Protein AF-A0A127B7W9-F1 (afdb_monomer_lite)

Secondary structure (DSSP, 8-state):
--HHHHHHHHHHHHHHHHHHHHHHHHHHHHHHHHHHHHHHHHHHHHT--S------TTGGGSS-HHHHHHHHHHHHHHHHHHH-SHHHHHHHHHHHHHHHHHHHH-TTSTTHHHHHHHHHHHHHHHHHHHHHS----HHHHHHHHTSHHHHHHH----SS----TTTSPPP--HHHHHTTHHHHHHT----B-HHHHHHHHHHHHHHHHHHT---EEEPPEEEEEESGGGEEEEEEEEES-EESS-EEEEEEEEEE---TTS---EEEEEEEEEEEETT--EEEEEEEE--TTTSEE-TT--EEEEEEEE---TTHHHHHHHHTT---HHHHHHHHT--GGGS-EEEEEEEEEEEEEEEEETTEEEEEEEEEEEEEEEESSGGGGEEPS-EEE-SB-SBS--GGGTTSGGGGSBEEB-EEEEE-TTTEEEEEEE-S--BTT-EEEEEEEEEE-HHHHHTT--SS--EEEEEEEEEEEEEETTS-EEEEEEESSSS-B----TTS-EEEEEEEE----TTEEEEEEEEEEEEEEE-TTS-EEEEEEEEEE-B-PBPSTTTTS-HHHHHHHHHHTTTTS---HHHHHHHHHHHHHHHHHHHHHHHHHHHHHHHHHHHT-HHHHHHHHHHHHHHHHHHHHHHHHTT--SHHHHHHHHHHHHHHHHHHHHHHHHHHHHHTT-HHHHHHHHHHHHHHHHHHHHHH-SGGGPPPPS--TTGGGTHHHHHHHHHHHHHHHHHHHHHHHHHHHHHHHHHHHHHHGGGGT---

Structure (mmCIF, N/CA/C/O backbone):
data_AF-A0A127B7W9-F1
#
_entry.id   AF-A0A127B7W9-F1
#
loop_
_atom_site.group_PDB
_atom_site.id
_atom_site.type_symbol
_atom_site.label_atom_id
_atom_site.label_alt_id
_atom_site.label_comp_id
_atom_site.label_asym_id
_atom_site.label_entity_id
_atom_site.label_seq_id
_atom_site.pdbx_PDB_ins_code
_atom_site.Cartn_x
_atom_site.Cartn_y
_atom_site.Cartn_z
_atom_site.occupancy
_atom_site.B_iso_or_equiv
_atom_site.auth_seq_id
_atom_site.auth_comp_id
_atom_site.auth_asym_id
_atom_site.auth_atom_id
_atom_site.pdbx_PDB_model_num
ATOM 1 N N . MET A 1 1 ? -36.059 -40.461 -73.881 1.00 51.62 1 MET A N 1
ATOM 2 C CA . MET A 1 1 ? -36.421 -39.063 -74.231 1.00 51.62 1 MET A CA 1
ATOM 3 C C . MET A 1 1 ? -37.384 -38.383 -73.231 1.00 51.62 1 MET A C 1
ATOM 5 O O . MET A 1 1 ? -37.971 -37.364 -73.572 1.00 51.62 1 MET A O 1
ATOM 9 N N . LEU A 1 2 ? -37.511 -38.875 -71.984 1.00 41.97 2 LEU A N 1
ATOM 10 C CA . LEU A 1 2 ? -38.356 -38.268 -70.933 1.00 41.97 2 LEU A CA 1
ATOM 11 C C . LEU A 1 2 ? -37.557 -37.472 -69.875 1.00 41.97 2 LEU A C 1
ATOM 13 O O . LEU A 1 2 ? -38.101 -36.580 -69.234 1.00 41.97 2 LEU A O 1
ATOM 17 N N . PHE A 1 3 ? -36.252 -37.728 -69.734 1.00 38.53 3 PHE A N 1
ATOM 18 C CA . PHE A 1 3 ? -35.417 -37.096 -68.702 1.00 38.53 3 PHE A CA 1
ATOM 19 C C . PHE A 1 3 ? -34.922 -35.678 -69.050 1.00 38.53 3 PHE A C 1
ATOM 21 O O . PHE A 1 3 ? -34.735 -34.869 -68.144 1.00 38.53 3 PHE A O 1
ATOM 28 N N . SER A 1 4 ? -34.782 -35.306 -70.333 1.00 39.41 4 SER A N 1
ATOM 29 C CA . SER A 1 4 ? -34.335 -33.944 -70.695 1.00 39.41 4 SER A CA 1
ATOM 30 C C . SER A 1 4 ? -35.449 -32.893 -70.590 1.00 39.41 4 SER A C 1
ATOM 32 O O . SER A 1 4 ? -35.177 -31.735 -70.269 1.00 39.41 4 SER A O 1
ATOM 34 N N . LYS A 1 5 ? -36.717 -33.291 -70.769 1.00 41.34 5 LYS A N 1
ATOM 35 C CA . LYS A 1 5 ? -37.867 -32.385 -70.626 1.00 41.34 5 LYS A CA 1
ATOM 36 C C . LYS A 1 5 ? -38.136 -32.028 -69.161 1.00 41.34 5 LYS A C 1
ATOM 38 O O . LYS A 1 5 ? -38.322 -30.848 -68.872 1.00 41.34 5 LYS A O 1
ATOM 43 N N . ILE A 1 6 ? -38.026 -32.990 -68.239 1.00 47.00 6 ILE A N 1
ATOM 44 C CA . ILE A 1 6 ? -38.200 -32.763 -66.791 1.00 47.00 6 ILE A CA 1
ATOM 45 C C . ILE A 1 6 ? -37.097 -31.843 -66.237 1.00 47.00 6 ILE A C 1
ATOM 47 O O . ILE A 1 6 ? -37.386 -30.908 -65.491 1.00 47.00 6 ILE A O 1
ATOM 51 N N . PHE A 1 7 ? -35.847 -32.011 -66.686 1.00 44.31 7 PHE A N 1
ATOM 52 C CA . PHE A 1 7 ? -34.741 -31.140 -66.268 1.00 44.31 7 PHE A CA 1
ATOM 53 C C . PHE A 1 7 ? -34.854 -29.712 -66.827 1.00 44.31 7 PHE A C 1
ATOM 55 O O . PHE A 1 7 ? -34.507 -28.747 -66.144 1.00 44.31 7 PHE A O 1
ATOM 62 N N . SER A 1 8 ? -35.380 -29.549 -68.047 1.00 43.75 8 SER A N 1
ATOM 63 C CA . SER A 1 8 ? -35.614 -28.222 -68.637 1.00 43.75 8 SER A CA 1
ATOM 64 C C . SER A 1 8 ? -36.769 -27.465 -67.966 1.00 43.75 8 SER A C 1
ATOM 66 O O . SER A 1 8 ? -36.687 -26.247 -67.810 1.00 43.75 8 SER A O 1
ATOM 68 N N . PHE A 1 9 ? -37.795 -28.182 -67.493 1.00 44.44 9 PHE A N 1
ATOM 69 C CA . PHE A 1 9 ? -38.935 -27.603 -66.782 1.00 44.44 9 PHE A CA 1
ATOM 70 C C . PHE A 1 9 ? -38.542 -27.145 -65.365 1.00 44.44 9 PHE A C 1
ATOM 72 O O . PHE A 1 9 ? -38.787 -25.996 -64.999 1.00 44.44 9 PHE A O 1
ATOM 79 N N . LEU A 1 10 ? -37.787 -27.969 -64.623 1.00 44.34 10 LEU A N 1
ATOM 80 C CA . LEU A 1 10 ? -37.248 -27.621 -63.295 1.00 44.34 10 LEU A CA 1
ATOM 81 C C . LEU A 1 10 ? -36.246 -26.451 -63.332 1.00 44.34 10 LEU A C 1
ATOM 83 O O . LEU A 1 10 ? -36.181 -25.649 -62.397 1.00 44.34 10 LEU A O 1
ATOM 87 N N . LYS A 1 11 ? -35.478 -26.307 -64.421 1.00 47.12 11 LYS A N 1
ATOM 88 C CA . LYS A 1 11 ? -34.519 -25.200 -64.591 1.00 47.12 11 LYS A CA 1
ATOM 89 C C . LYS A 1 11 ? -35.202 -23.882 -64.986 1.00 47.12 11 LYS A C 1
ATOM 91 O O . LYS A 1 11 ? -34.677 -22.816 -64.662 1.00 47.12 11 LYS A O 1
ATOM 96 N N . ARG A 1 12 ? -36.373 -23.944 -65.636 1.00 43.03 12 ARG A N 1
ATOM 97 C CA . ARG A 1 12 ? -37.182 -22.768 -66.004 1.00 43.03 12 ARG A CA 1
ATOM 98 C C . ARG A 1 12 ? -37.994 -22.247 -64.812 1.00 43.03 12 ARG A C 1
ATOM 100 O O . ARG A 1 12 ? -37.935 -21.054 -64.540 1.00 43.03 12 ARG A O 1
ATOM 107 N N . GLU A 1 13 ? -38.583 -23.130 -63.997 1.00 41.97 13 GLU A N 1
ATOM 108 C CA . GLU A 1 13 ? -39.245 -22.720 -62.745 1.00 41.97 13 GLU A CA 1
ATOM 109 C C . GLU A 1 13 ? -38.274 -22.145 -61.698 1.00 41.97 13 GLU A C 1
ATOM 111 O O . GLU A 1 13 ? -38.633 -21.203 -60.987 1.00 41.97 13 GLU A O 1
ATOM 116 N N . ARG A 1 14 ? -37.026 -22.640 -61.612 1.00 42.41 14 ARG A N 1
ATOM 117 C CA . ARG A 1 14 ? -36.002 -22.032 -60.736 1.00 42.41 14 ARG A CA 1
ATOM 118 C C . ARG A 1 14 ? -35.572 -20.642 -61.208 1.00 42.41 14 ARG A C 1
ATOM 120 O O . ARG A 1 14 ? -35.469 -19.748 -60.374 1.00 42.41 14 ARG A O 1
ATOM 127 N N . LYS A 1 15 ? -35.392 -20.422 -62.518 1.00 44.56 15 LYS A N 1
ATOM 128 C CA . LYS A 1 15 ? -35.032 -19.096 -63.057 1.00 44.56 15 LYS A CA 1
ATOM 129 C C . LYS A 1 15 ? -36.163 -18.075 -62.926 1.00 44.56 15 LYS A C 1
ATOM 131 O O . LYS A 1 15 ? -35.888 -16.928 -62.581 1.00 44.56 15 LYS A O 1
ATOM 136 N N . ASP A 1 16 ? -37.418 -18.485 -63.100 1.00 44.19 16 ASP A N 1
ATOM 137 C CA . ASP A 1 16 ? -38.562 -17.580 -62.942 1.00 44.19 16 ASP A CA 1
ATOM 138 C C . ASP A 1 16 ? -38.864 -17.276 -61.460 1.00 44.19 16 ASP A C 1
ATOM 140 O O . ASP A 1 16 ? -39.269 -16.156 -61.128 1.00 44.19 16 ASP A O 1
ATOM 144 N N . ARG A 1 17 ? -38.580 -18.214 -60.535 1.00 40.75 17 ARG A N 1
ATOM 145 C CA . ARG A 1 17 ? -38.629 -17.967 -59.078 1.00 40.75 17 ARG A CA 1
ATOM 146 C C . ARG A 1 17 ? -37.457 -17.118 -58.575 1.00 40.75 17 ARG A C 1
ATOM 148 O O . ARG A 1 17 ? -37.679 -16.281 -57.703 1.00 40.75 17 ARG A O 1
ATOM 155 N N . GLU A 1 18 ? -36.250 -17.259 -59.124 1.00 41.97 18 GLU A N 1
ATOM 156 C CA . GLU A 1 18 ? -35.089 -16.419 -58.776 1.00 41.97 18 GLU A CA 1
ATOM 157 C C . GLU A 1 18 ? -35.166 -15.012 -59.385 1.00 41.97 18 GLU A C 1
ATOM 159 O O . GLU A 1 18 ? -34.808 -14.045 -58.716 1.00 41.97 18 GLU A O 1
ATOM 164 N N . GLY A 1 19 ? -35.703 -14.863 -60.601 1.00 39.91 19 GLY A N 1
ATOM 165 C CA . GLY A 1 19 ? -35.956 -13.561 -61.226 1.00 39.91 19 GLY A CA 1
ATOM 166 C C . GLY A 1 19 ? -37.048 -12.763 -60.506 1.00 39.91 19 GLY A C 1
ATOM 167 O O . GLY A 1 19 ? -36.873 -11.572 -60.240 1.00 39.91 19 GLY A O 1
ATOM 168 N N . LYS A 1 20 ? -38.142 -13.423 -60.088 1.00 37.53 20 LYS A N 1
ATOM 169 C CA . LYS A 1 20 ? -39.182 -12.792 -59.256 1.00 37.53 20 LYS A CA 1
ATOM 170 C C . LYS A 1 20 ? -38.724 -12.544 -57.814 1.00 37.53 20 LYS A C 1
ATOM 172 O O . LYS A 1 20 ? -39.105 -11.512 -57.263 1.00 37.53 20 LYS A O 1
ATOM 177 N N . LYS A 1 21 ? -37.882 -13.404 -57.212 1.00 40.53 21 LYS A N 1
ATOM 178 C CA . LYS A 1 21 ? -37.279 -13.142 -55.887 1.00 40.53 21 LYS A CA 1
ATOM 179 C C . LYS A 1 21 ? -36.285 -11.984 -55.927 1.00 40.53 21 LYS A C 1
ATOM 181 O O . LYS A 1 21 ? -36.469 -11.074 -55.136 1.00 40.53 21 LYS A O 1
ATOM 186 N N . LYS A 1 22 ? -35.345 -11.924 -56.879 1.00 41.25 22 LYS A N 1
ATOM 187 C CA . LYS A 1 22 ? -34.388 -10.803 -56.995 1.00 41.25 22 LYS A CA 1
ATOM 188 C C . LYS A 1 22 ? -35.060 -9.480 -57.365 1.00 41.25 22 LYS A C 1
ATOM 190 O O . LYS A 1 22 ? -34.679 -8.446 -56.829 1.00 41.25 22 LYS A O 1
ATOM 195 N N . GLY A 1 23 ? -36.102 -9.499 -58.202 1.00 37.44 23 GLY A N 1
ATOM 196 C CA . GLY A 1 23 ? -36.897 -8.307 -58.519 1.00 37.44 23 GLY A CA 1
ATOM 197 C C . GLY A 1 23 ? -37.715 -7.787 -57.330 1.00 37.44 23 GLY A C 1
ATOM 198 O O . GLY A 1 23 ? -37.781 -6.575 -57.118 1.00 37.44 23 GLY A O 1
ATOM 199 N N . ASN A 1 24 ? -38.291 -8.684 -56.517 1.00 35.31 24 ASN A N 1
ATOM 200 C CA . ASN A 1 24 ? -38.998 -8.307 -55.290 1.00 35.31 24 ASN A CA 1
ATOM 201 C C . ASN A 1 24 ? -38.064 -8.021 -54.108 1.00 35.31 24 ASN A C 1
ATOM 203 O O . ASN A 1 24 ? -38.447 -7.203 -53.283 1.00 35.31 24 ASN A O 1
ATOM 207 N N . GLU A 1 25 ? -36.861 -8.602 -54.032 1.00 38.31 25 GLU A N 1
ATOM 208 C CA . GLU A 1 25 ? -35.818 -8.265 -53.049 1.00 38.31 25 GLU A CA 1
ATOM 209 C C . GLU A 1 25 ? -35.163 -6.931 -53.371 1.00 38.31 25 GLU A C 1
ATOM 211 O O . GLU A 1 25 ? -35.102 -6.102 -52.482 1.00 38.31 25 GLU A O 1
ATOM 216 N N . GLN A 1 26 ? -34.802 -6.632 -54.625 1.00 40.12 26 GLN A N 1
ATOM 217 C CA . GLN A 1 26 ? -34.319 -5.293 -54.986 1.00 40.12 26 GLN A CA 1
ATOM 218 C C . GLN A 1 26 ? -35.412 -4.228 -54.860 1.00 40.12 26 GLN A C 1
ATOM 220 O O . GLN A 1 26 ? -35.111 -3.101 -54.471 1.00 40.12 26 GLN A O 1
ATOM 225 N N . ARG A 1 27 ? -36.690 -4.545 -55.134 1.00 36.41 27 ARG A N 1
ATOM 226 C CA . ARG A 1 27 ? -37.803 -3.631 -54.810 1.00 36.41 27 ARG A CA 1
ATOM 227 C C . ARG A 1 27 ? -38.054 -3.533 -53.304 1.00 36.41 27 ARG A C 1
ATOM 229 O O . ARG A 1 27 ? -38.401 -2.444 -52.862 1.00 36.41 27 ARG A O 1
ATOM 236 N N . ARG A 1 28 ? -37.862 -4.598 -52.511 1.00 37.44 28 ARG A N 1
ATOM 237 C CA . ARG A 1 28 ? -37.940 -4.556 -51.035 1.00 37.44 28 ARG A CA 1
ATOM 238 C C . ARG A 1 28 ? -36.766 -3.811 -50.427 1.00 37.44 28 ARG A C 1
ATOM 240 O O . ARG A 1 28 ? -37.000 -3.095 -49.474 1.00 37.44 28 ARG A O 1
ATOM 247 N N . GLU A 1 29 ? -35.557 -3.931 -50.958 1.00 40.06 29 GLU A N 1
ATOM 248 C CA . GLU A 1 29 ? -34.364 -3.226 -50.491 1.00 40.06 29 GLU A CA 1
ATOM 249 C C . GLU A 1 29 ? -34.365 -1.773 -50.932 1.00 40.06 29 GLU A C 1
ATOM 251 O O . GLU A 1 29 ? -34.058 -0.915 -50.122 1.00 40.06 29 GLU A O 1
ATOM 256 N N . ARG A 1 30 ? -34.826 -1.449 -52.148 1.00 38.69 30 ARG A N 1
ATOM 257 C CA . ARG A 1 30 ? -35.063 -0.051 -52.537 1.00 38.69 30 ARG A CA 1
ATOM 258 C C . ARG A 1 30 ? -36.200 0.574 -51.742 1.00 38.69 30 ARG A C 1
ATOM 260 O O . ARG A 1 30 ? -36.072 1.726 -51.353 1.00 38.69 30 ARG A O 1
ATOM 267 N N . LYS A 1 31 ? -37.277 -0.170 -51.447 1.00 34.22 31 LYS A N 1
ATOM 268 C CA . LYS A 1 31 ? -38.327 0.297 -50.529 1.00 34.22 31 LYS A CA 1
ATOM 269 C C . LYS A 1 31 ? -37.797 0.421 -49.103 1.00 34.22 31 LYS A C 1
ATOM 271 O O . LYS A 1 31 ? -38.068 1.438 -48.495 1.00 34.22 31 LYS A O 1
ATOM 276 N N . LYS A 1 32 ? -37.004 -0.521 -48.584 1.00 37.00 32 LYS A N 1
ATOM 277 C CA . LYS A 1 32 ? -36.394 -0.451 -47.243 1.00 37.00 32 LYS A CA 1
ATOM 278 C C . LYS A 1 32 ? -35.382 0.687 -47.134 1.00 37.00 32 LYS A C 1
ATOM 280 O O . LYS A 1 32 ? -35.450 1.392 -46.146 1.00 37.00 32 LYS A O 1
ATOM 285 N N . ALA A 1 33 ? -34.558 0.924 -48.155 1.00 38.31 33 ALA A N 1
ATOM 286 C CA . ALA A 1 33 ? -33.612 2.037 -48.241 1.00 38.31 33 ALA A CA 1
ATOM 287 C C . ALA A 1 33 ? -34.321 3.396 -48.374 1.00 38.31 33 ALA A C 1
ATOM 289 O O . ALA A 1 33 ? -33.901 4.368 -47.753 1.00 38.31 33 ALA A O 1
ATOM 290 N N . LEU A 1 34 ? -35.430 3.468 -49.130 1.00 36.16 34 LEU A N 1
ATOM 291 C CA . LEU A 1 34 ? -36.287 4.659 -49.150 1.00 36.16 34 LEU A CA 1
ATOM 292 C C . LEU A 1 34 ? -36.962 4.868 -47.793 1.00 36.16 34 LEU A C 1
ATOM 294 O O . LEU A 1 34 ? -36.946 5.978 -47.285 1.00 36.16 34 LEU A O 1
ATOM 298 N N . THR A 1 35 ? -37.530 3.822 -47.188 1.00 35.25 35 THR A N 1
ATOM 299 C CA . THR A 1 35 ? -38.248 3.923 -45.904 1.00 35.25 35 THR A CA 1
ATOM 300 C C . THR A 1 35 ? -37.277 4.257 -44.768 1.00 35.25 35 THR A C 1
ATOM 302 O O . THR A 1 35 ? -37.621 5.050 -43.905 1.00 35.25 35 THR A O 1
ATOM 305 N N . SER A 1 36 ? -36.039 3.746 -44.802 1.00 39.38 36 SER A N 1
ATOM 306 C CA . SER A 1 36 ? -34.979 4.058 -43.836 1.00 39.38 36 SER A CA 1
ATOM 307 C C . SER A 1 36 ? -34.404 5.461 -44.026 1.00 39.38 36 SER A C 1
ATOM 309 O O . SER A 1 36 ? -34.181 6.147 -43.039 1.00 39.38 36 SER A O 1
ATOM 311 N N . ALA A 1 37 ? -34.220 5.930 -45.267 1.00 38.91 37 ALA A N 1
ATOM 312 C CA . ALA A 1 37 ? -33.831 7.317 -45.526 1.00 38.91 37 ALA A CA 1
ATOM 313 C C . ALA A 1 37 ? -34.943 8.296 -45.115 1.00 38.91 37 ALA A C 1
ATOM 315 O O . ALA A 1 37 ? -34.652 9.340 -44.547 1.00 38.91 37 ALA A O 1
ATOM 316 N N . THR A 1 38 ? -36.210 7.924 -45.326 1.00 36.72 38 THR A N 1
ATOM 317 C CA . THR A 1 38 ? -37.378 8.719 -44.909 1.00 36.72 38 THR A CA 1
ATOM 318 C C . THR A 1 38 ? -37.546 8.717 -43.386 1.00 36.72 38 THR A C 1
ATOM 320 O O . THR A 1 38 ? -37.868 9.754 -42.827 1.00 36.72 38 THR A O 1
ATOM 323 N N . LEU A 1 39 ? -37.262 7.600 -42.700 1.00 38.09 39 LEU A N 1
ATOM 324 C CA . LEU A 1 39 ? -37.258 7.505 -41.233 1.00 38.09 39 LEU A CA 1
ATOM 325 C C . LEU A 1 39 ? -36.118 8.305 -40.598 1.00 38.09 39 LEU A C 1
ATOM 327 O O . LEU A 1 39 ? -36.352 8.955 -39.591 1.00 38.09 39 LEU A O 1
ATOM 331 N N . ILE A 1 40 ? -34.919 8.303 -41.192 1.00 42.09 40 ILE A N 1
ATOM 332 C CA . ILE A 1 40 ? -33.791 9.138 -40.745 1.00 42.09 40 ILE A CA 1
ATOM 333 C C . ILE A 1 40 ? -34.110 10.625 -40.954 1.00 42.09 40 ILE A C 1
ATOM 335 O O . ILE A 1 40 ? -33.863 11.425 -40.057 1.00 42.09 40 ILE A O 1
ATOM 339 N N . LEU A 1 41 ? -34.716 10.993 -42.092 1.00 36.97 41 LEU A N 1
ATOM 340 C CA . LEU A 1 41 ? -35.153 12.371 -42.345 1.00 36.97 41 LEU A CA 1
ATOM 341 C C . LEU A 1 41 ? -36.291 12.791 -41.399 1.00 36.97 41 LEU A C 1
ATOM 343 O O . LEU A 1 41 ? -36.272 13.901 -40.888 1.00 36.97 41 LEU A O 1
ATOM 347 N N . MET A 1 42 ? -37.253 11.904 -41.120 1.00 36.44 42 MET A N 1
ATOM 348 C CA . MET A 1 42 ? -38.328 12.150 -40.150 1.00 36.44 42 MET A CA 1
ATOM 349 C C . MET A 1 42 ? -37.803 12.249 -38.715 1.00 36.44 42 MET A C 1
ATOM 351 O O . MET A 1 42 ? -38.285 13.098 -37.979 1.00 36.44 42 MET A O 1
ATOM 355 N N . LEU A 1 43 ? -36.800 11.451 -38.326 1.00 37.19 43 LEU A N 1
ATOM 356 C CA . LEU A 1 43 ? -36.143 11.551 -37.017 1.00 37.19 43 LEU A CA 1
ATOM 357 C C . LEU A 1 43 ? -35.407 12.885 -36.865 1.00 37.19 43 LEU A C 1
ATOM 359 O O . LEU A 1 43 ? -35.544 13.534 -35.834 1.00 37.19 43 LEU A O 1
ATOM 363 N N . LEU A 1 44 ? -34.700 13.326 -37.908 1.00 37.78 44 LEU A N 1
ATOM 364 C CA . LEU A 1 44 ? -34.017 14.623 -37.928 1.00 37.78 44 LEU A CA 1
ATOM 365 C C . LEU A 1 44 ? -35.004 15.803 -37.895 1.00 37.78 44 LEU A C 1
ATOM 367 O O . LEU A 1 44 ? -34.756 16.773 -37.188 1.00 37.78 44 LEU A O 1
ATOM 371 N N . VAL A 1 45 ? -36.148 15.698 -38.582 1.00 35.78 45 VAL A N 1
ATOM 372 C CA . VAL A 1 45 ? -37.209 16.724 -38.564 1.00 35.78 45 VAL A CA 1
ATOM 373 C C . VAL A 1 45 ? -38.003 16.710 -37.247 1.00 35.78 45 VAL A C 1
ATOM 375 O O . VAL A 1 45 ? -38.384 17.765 -36.757 1.00 35.78 45 VAL A O 1
ATOM 378 N N . SER A 1 46 ? -38.198 15.551 -36.607 1.00 36.16 46 SER A N 1
ATOM 379 C CA . SER A 1 46 ? -38.926 15.436 -35.327 1.00 36.16 46 SER A CA 1
ATOM 380 C C . SER A 1 46 ? -38.177 15.997 -34.113 1.00 36.16 46 SER A C 1
ATOM 382 O O . SER A 1 46 ? -38.779 16.188 -33.061 1.00 36.16 46 SER A O 1
ATOM 384 N N . ILE A 1 47 ? -36.880 16.290 -34.256 1.00 38.19 47 ILE A N 1
ATOM 385 C CA . ILE A 1 47 ? -36.077 16.964 -33.225 1.00 38.19 47 ILE A CA 1
ATOM 386 C C . ILE A 1 47 ? -36.333 18.490 -33.231 1.00 38.19 47 ILE A C 1
ATOM 388 O O . ILE A 1 47 ? -35.950 19.177 -32.288 1.00 38.19 47 ILE A O 1
ATOM 392 N N . TYR A 1 48 ? -37.055 19.021 -34.229 1.00 34.81 48 TYR A N 1
ATOM 393 C CA . TYR A 1 48 ? -37.472 20.425 -34.296 1.00 34.81 48 TYR A CA 1
ATOM 394 C C . TYR A 1 48 ? -38.946 20.575 -34.728 1.00 34.81 48 TYR A C 1
ATOM 396 O O . TYR A 1 48 ? -39.257 20.782 -35.898 1.00 34.81 48 TYR A O 1
ATOM 404 N N . SER A 1 49 ? -39.867 20.550 -33.763 1.00 25.66 49 SER A N 1
ATOM 405 C CA . SER A 1 49 ? -41.142 21.288 -33.829 1.00 25.66 49 SER A CA 1
ATOM 406 C C . SER A 1 49 ? -40.935 22.590 -33.039 1.00 25.66 49 SER A C 1
ATOM 408 O O . SER A 1 49 ? -40.632 22.494 -31.855 1.00 25.66 49 SER A O 1
ATOM 410 N N . GLU A 1 50 ? -40.999 23.833 -33.521 1.00 31.55 50 GLU A N 1
ATOM 411 C CA . GLU A 1 50 ? -41.564 24.538 -34.689 1.00 31.55 50 GLU A CA 1
ATOM 412 C C . GLU A 1 50 ? -41.001 26.000 -34.663 1.00 31.55 50 GLU A C 1
ATOM 414 O O . GLU A 1 50 ? -40.308 26.339 -33.700 1.00 31.55 50 GLU A O 1
ATOM 419 N N . PRO A 1 51 ? -41.340 26.939 -35.584 1.00 35.62 51 PRO A N 1
ATOM 420 C CA . PRO A 1 51 ? -41.808 26.790 -36.961 1.00 35.62 51 PRO A CA 1
ATOM 421 C C . PRO A 1 51 ? -40.943 27.628 -37.929 1.00 35.62 51 PRO A C 1
ATOM 423 O O . PRO A 1 51 ? -40.801 28.838 -37.770 1.00 35.62 51 PRO A O 1
ATOM 426 N N . VAL A 1 52 ? -40.457 27.047 -39.024 1.00 27.17 52 VAL A N 1
ATOM 427 C CA . VAL A 1 52 ? -40.202 27.855 -40.228 1.00 27.17 52 VAL A CA 1
ATOM 428 C C . VAL A 1 52 ? -40.887 27.172 -41.394 1.00 27.17 52 VAL A C 1
ATOM 430 O O . VAL A 1 52 ? -40.360 26.277 -42.051 1.00 27.17 52 VAL A O 1
ATOM 433 N N . ALA A 1 53 ? -42.124 27.601 -41.615 1.00 33.56 53 ALA A N 1
ATOM 434 C CA . ALA A 1 53 ? -42.822 27.402 -42.864 1.00 33.56 53 ALA A CA 1
ATOM 435 C C . ALA A 1 53 ? -42.027 28.090 -43.984 1.00 33.56 53 ALA A C 1
ATOM 437 O O . ALA A 1 53 ? -42.003 29.313 -44.043 1.00 33.56 53 ALA A O 1
ATOM 438 N N . ALA A 1 54 ? -41.354 27.303 -44.826 1.00 33.34 54 ALA A N 1
ATOM 439 C CA . ALA A 1 54 ? -41.133 27.541 -46.260 1.00 33.34 54 ALA A CA 1
ATOM 440 C C . ALA A 1 54 ? -40.069 26.565 -46.790 1.00 33.34 54 ALA A C 1
ATOM 442 O O . ALA A 1 54 ? -38.967 26.954 -47.166 1.00 33.34 54 ALA A O 1
ATOM 443 N N . LEU A 1 55 ? -40.394 25.276 -46.844 1.00 28.67 55 LEU A N 1
ATOM 444 C CA . LEU A 1 55 ? -39.651 24.333 -47.674 1.00 28.67 55 LEU A CA 1
ATOM 445 C C . LEU A 1 55 ? -40.647 23.676 -48.620 1.00 28.67 55 LEU A C 1
ATOM 447 O O . LEU A 1 55 ? -41.435 22.817 -48.228 1.00 28.67 55 LEU A O 1
ATOM 451 N N . ASP A 1 56 ? -40.636 24.136 -49.872 1.00 35.19 56 ASP A N 1
ATOM 452 C CA . ASP A 1 56 ? -41.411 23.525 -50.944 1.00 35.19 56 ASP A CA 1
ATOM 453 C C . ASP A 1 56 ? -40.807 22.156 -51.289 1.00 35.19 56 ASP A C 1
ATOM 455 O O . ASP A 1 56 ? -39.899 22.006 -52.118 1.00 35.19 56 ASP A O 1
ATOM 459 N N . LEU A 1 57 ? -41.346 21.149 -50.601 1.00 29.36 57 LEU A N 1
ATOM 460 C CA . LEU A 1 57 ? -40.983 19.740 -50.681 1.00 29.36 57 LEU A CA 1
ATOM 461 C C . LEU A 1 57 ? -41.104 19.173 -52.108 1.00 29.36 57 LEU A C 1
ATOM 463 O O . LEU A 1 57 ? -40.538 18.121 -52.394 1.00 29.36 57 LEU A O 1
ATOM 467 N N . LYS A 1 58 ? -41.814 19.846 -53.027 1.00 33.00 58 LYS A N 1
ATOM 468 C CA . LYS A 1 58 ? -42.010 19.383 -54.412 1.00 33.00 58 LYS A CA 1
ATOM 469 C C . LYS A 1 58 ? -40.778 19.573 -55.302 1.00 33.00 58 LYS A C 1
ATOM 471 O O . LYS A 1 58 ? -40.598 18.802 -56.246 1.00 33.00 58 LYS A O 1
ATOM 476 N N . SER A 1 59 ? -39.905 20.537 -55.004 1.00 37.03 59 SER A N 1
ATOM 477 C CA . SER A 1 59 ? -38.717 20.821 -55.830 1.00 37.03 59 SER A CA 1
ATOM 478 C C . SER A 1 59 ? -37.626 19.740 -55.715 1.00 37.03 59 SER A C 1
ATOM 480 O O . SER A 1 59 ? -36.969 19.409 -56.709 1.00 37.03 59 SER A O 1
ATOM 482 N N . LEU A 1 60 ? -37.510 19.111 -54.539 1.00 33.75 60 LEU A N 1
ATOM 483 C CA . LEU A 1 60 ? -36.516 18.084 -54.196 1.00 33.75 60 LEU A CA 1
ATOM 484 C C . LEU A 1 60 ? -36.742 16.727 -54.890 1.00 33.75 60 LEU A C 1
ATOM 486 O O . LEU A 1 60 ? -35.794 15.961 -55.052 1.00 33.75 60 LEU A O 1
ATOM 490 N N . PHE A 1 61 ? -37.960 16.434 -55.361 1.00 33.88 61 PHE A N 1
ATOM 491 C CA . PHE A 1 61 ? -38.292 15.153 -56.006 1.00 33.88 61 PHE A CA 1
ATOM 492 C C . PHE A 1 61 ? -38.254 15.182 -57.546 1.00 33.88 61 PHE A C 1
ATOM 494 O O . PHE A 1 61 ? -38.535 14.167 -58.183 1.00 33.88 61 PHE A O 1
ATOM 501 N N . SER A 1 62 ? -37.892 16.312 -58.168 1.00 35.66 62 SER A N 1
ATOM 502 C CA . SER A 1 62 ? -38.010 16.494 -59.627 1.00 35.66 62 SER A CA 1
ATOM 503 C C . SER A 1 62 ? -36.797 16.043 -60.462 1.00 35.66 62 SER A C 1
ATOM 505 O O . SER A 1 62 ? -36.915 15.920 -61.682 1.00 35.66 62 SER A O 1
ATOM 507 N N . LYS A 1 63 ? -35.639 15.737 -59.857 1.00 38.34 63 LYS A N 1
ATOM 508 C CA . LYS A 1 63 ? -34.462 15.201 -60.574 1.00 38.34 63 LYS A CA 1
ATOM 509 C C . LYS A 1 63 ? -33.978 13.902 -59.936 1.00 38.34 63 LYS A C 1
ATOM 511 O O . LYS A 1 63 ? -33.814 13.816 -58.725 1.00 38.34 63 LYS A O 1
ATOM 516 N N . SER A 1 64 ? -33.763 12.870 -60.756 1.00 38.81 64 SER A N 1
ATOM 517 C CA . SER A 1 64 ? -33.500 11.512 -60.266 1.00 38.81 64 SER A CA 1
ATOM 518 C C . SER A 1 64 ? -32.249 11.450 -59.354 1.00 38.81 64 SER A C 1
ATOM 520 O O . SER A 1 64 ? -31.181 11.897 -59.789 1.00 38.81 64 SER A O 1
ATOM 522 N N . PRO A 1 65 ? -32.324 10.830 -58.157 1.00 37.41 65 PRO A N 1
ATOM 523 C CA . PRO A 1 65 ? -31.233 10.779 -57.167 1.00 37.41 65 PRO A CA 1
ATOM 524 C C . PRO A 1 65 ? -29.929 10.133 -57.665 1.00 37.41 65 PRO A C 1
ATOM 526 O O . PRO A 1 65 ? -28.845 10.416 -57.159 1.00 37.41 65 PRO A O 1
ATOM 529 N N . ALA A 1 66 ? -30.018 9.277 -58.687 1.00 35.09 66 ALA A N 1
ATOM 530 C CA . ALA A 1 66 ? -28.870 8.573 -59.254 1.00 35.09 66 ALA A CA 1
ATOM 531 C C . ALA A 1 66 ? -27.897 9.504 -60.006 1.00 35.09 66 ALA A C 1
ATOM 533 O O . ALA A 1 66 ? -26.691 9.269 -59.988 1.00 35.09 66 ALA A O 1
ATOM 534 N N . GLY A 1 67 ? -28.400 10.582 -60.622 1.00 34.31 67 GLY A N 1
ATOM 535 C CA . GLY A 1 67 ? -27.567 11.554 -61.343 1.00 34.31 67 GLY A CA 1
ATOM 536 C C . GLY A 1 67 ? -26.744 12.450 -60.412 1.00 34.31 67 GLY A C 1
ATOM 537 O O . GLY A 1 67 ? -25.618 12.818 -60.739 1.00 34.31 67 GLY A O 1
ATOM 538 N N . PHE A 1 68 ? -27.273 12.746 -59.223 1.00 37.78 68 PHE A N 1
ATOM 539 C CA . PHE A 1 68 ? -26.570 13.512 -58.193 1.00 37.78 68 PHE A CA 1
ATOM 540 C C . PHE A 1 68 ? -25.423 12.697 -57.576 1.00 37.78 68 PHE A C 1
ATOM 542 O O . PHE A 1 68 ? -24.289 13.167 -57.524 1.00 37.78 68 PHE A O 1
ATOM 549 N N . LEU A 1 69 ? -25.684 11.435 -57.214 1.00 33.47 69 LEU A N 1
ATOM 550 C CA . LEU A 1 69 ? -24.688 10.524 -56.633 1.00 33.47 69 LEU A CA 1
ATOM 551 C C . LEU A 1 69 ? -23.533 10.191 -57.590 1.00 33.47 69 LEU A C 1
ATOM 553 O O . LEU A 1 69 ? -22.386 10.134 -57.152 1.00 33.47 69 LEU A O 1
ATOM 557 N N . TYR A 1 70 ? -23.806 10.014 -58.887 1.00 39.81 70 TYR A N 1
ATOM 558 C CA . TYR A 1 70 ? -22.766 9.730 -59.883 1.00 39.81 70 TYR A CA 1
ATOM 559 C C . TYR A 1 70 ? -21.827 10.928 -60.107 1.00 39.81 70 TYR A C 1
ATOM 561 O O . TYR A 1 70 ? -20.607 10.759 -60.135 1.00 39.81 70 TYR A O 1
ATOM 569 N N . ASN A 1 71 ? -22.372 12.146 -60.199 1.00 39.81 71 ASN A N 1
ATOM 570 C CA . ASN A 1 71 ? -21.570 13.362 -60.370 1.00 39.81 71 ASN A CA 1
ATOM 571 C C . ASN A 1 71 ? -20.796 13.736 -59.093 1.00 39.81 71 ASN A C 1
ATOM 573 O O . ASN A 1 71 ? -19.654 14.185 -59.183 1.00 39.81 71 ASN A O 1
ATOM 577 N N . PHE A 1 72 ? -21.368 13.469 -57.915 1.00 37.88 72 PHE A N 1
ATOM 578 C CA . PHE A 1 72 ? -20.703 13.651 -56.623 1.00 37.88 72 PHE A CA 1
ATOM 579 C C . PHE A 1 72 ? -19.520 12.682 -56.440 1.00 37.88 72 PHE A C 1
ATOM 581 O O . PHE A 1 72 ? -18.417 13.112 -56.110 1.00 37.88 72 PHE A O 1
ATOM 588 N N . TRP A 1 73 ? -19.697 11.389 -56.748 1.00 35.28 73 TRP A N 1
ATOM 589 C CA . TRP A 1 73 ? -18.621 10.390 -56.645 1.00 35.28 73 TRP A CA 1
ATOM 590 C C . TRP A 1 73 ? -17.488 10.618 -57.648 1.00 35.28 73 TRP A C 1
ATOM 592 O O . TRP A 1 73 ? -16.319 10.451 -57.300 1.00 35.28 73 TRP A O 1
ATOM 602 N N . LYS A 1 74 ? -17.810 11.034 -58.879 1.00 37.59 74 LYS A N 1
ATOM 603 C CA . LYS A 1 74 ? -16.811 11.275 -59.928 1.00 37.59 74 LYS A CA 1
ATOM 604 C C . LYS A 1 74 ? -15.956 12.519 -59.647 1.00 37.59 74 LYS A C 1
ATOM 606 O O . LYS A 1 74 ? -14.753 12.463 -59.878 1.00 37.59 74 LYS A O 1
ATOM 611 N N . GLY A 1 75 ? -16.545 13.588 -59.096 1.00 34.50 75 GLY A N 1
ATOM 612 C CA . GLY A 1 75 ? -15.815 14.793 -58.672 1.00 34.50 75 GLY A CA 1
ATOM 613 C C . GLY A 1 75 ? -15.001 14.604 -57.385 1.00 34.50 75 GLY A C 1
ATOM 614 O O . GLY A 1 75 ? -13.912 15.163 -57.247 1.00 34.50 75 GLY A O 1
ATOM 615 N N . TYR A 1 76 ? -15.480 13.765 -56.462 1.00 34.84 76 TYR A N 1
ATOM 616 C CA . TYR A 1 76 ? -14.768 13.450 -55.222 1.00 34.84 76 TYR A CA 1
ATOM 617 C C . TYR A 1 76 ? -13.543 12.556 -55.478 1.00 34.84 76 TYR A C 1
ATOM 619 O O . TYR A 1 76 ? -12.445 12.875 -55.027 1.00 34.84 76 TYR A O 1
ATOM 627 N N . PHE A 1 77 ? -13.667 11.497 -56.291 1.00 33.47 77 PHE A N 1
ATOM 628 C CA . PHE A 1 77 ? -12.540 10.594 -56.576 1.00 33.47 77 PHE A CA 1
ATOM 629 C C . PHE A 1 77 ? -11.429 11.230 -57.424 1.00 33.47 77 PHE A C 1
ATOM 631 O O . PHE A 1 77 ? -10.258 10.908 -57.219 1.00 33.47 77 PHE A O 1
ATOM 638 N N . SER A 1 78 ? -11.752 12.148 -58.342 1.00 33.44 78 SER A N 1
ATOM 639 C CA . SER A 1 78 ? -10.730 12.857 -59.129 1.00 33.44 78 SER A CA 1
ATOM 640 C C . SER A 1 78 ? -9.943 13.874 -58.300 1.00 33.44 78 SER 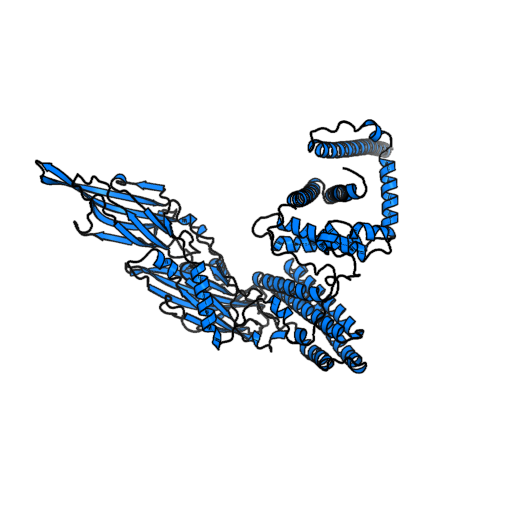A C 1
ATOM 642 O O . SER A 1 78 ? -8.765 14.097 -58.564 1.00 33.44 78 SER A O 1
ATOM 644 N N . THR A 1 79 ? -10.573 14.458 -57.278 1.00 35.66 79 THR A N 1
ATOM 645 C CA . THR A 1 79 ? -9.948 15.447 -56.386 1.00 35.66 79 THR A CA 1
ATOM 646 C C . THR A 1 79 ? -9.128 14.766 -55.282 1.00 35.66 79 THR A C 1
ATOM 648 O O . THR A 1 79 ? -8.041 15.224 -54.943 1.00 35.66 79 THR A O 1
ATOM 651 N N . VAL A 1 80 ? -9.590 13.611 -54.785 1.00 35.47 80 VAL A N 1
ATOM 652 C CA . VAL A 1 80 ? -8.910 12.821 -53.742 1.00 35.47 80 VAL A CA 1
ATOM 653 C C . VAL A 1 80 ? -7.708 12.035 -54.283 1.00 35.47 80 VAL A C 1
ATOM 655 O O . VAL A 1 80 ? -6.693 11.945 -53.595 1.00 35.47 80 VAL A O 1
ATOM 658 N N . LYS A 1 81 ? -7.760 11.516 -55.521 1.00 35.28 81 LYS A N 1
ATOM 659 C CA . LYS A 1 81 ? -6.636 10.756 -56.108 1.00 35.28 81 LYS A CA 1
ATOM 660 C C . LYS A 1 81 ? -5.417 11.628 -56.439 1.00 35.28 81 LYS A C 1
ATOM 662 O O . LYS A 1 81 ? -4.306 11.113 -56.432 1.00 35.28 81 LYS A O 1
ATOM 667 N N . ASN A 1 82 ? -5.614 12.924 -56.686 1.00 34.12 82 ASN A N 1
ATOM 668 C CA . ASN A 1 82 ? -4.525 13.813 -57.089 1.00 34.12 82 ASN A CA 1
ATOM 669 C C . ASN A 1 82 ? -4.002 14.738 -55.977 1.00 34.12 82 ASN A C 1
ATOM 671 O O . ASN A 1 82 ? -2.945 15.308 -56.198 1.00 34.12 82 ASN A O 1
ATOM 675 N N . ASN A 1 83 ? -4.665 14.896 -54.814 1.00 42.03 83 ASN A N 1
ATOM 676 C CA . ASN A 1 83 ? -4.291 15.964 -53.861 1.00 42.03 83 ASN A CA 1
ATOM 677 C C . ASN A 1 83 ? -4.566 15.744 -52.345 1.00 42.03 83 ASN A C 1
ATOM 679 O O . ASN A 1 83 ? -4.650 16.734 -51.624 1.00 42.03 83 ASN A O 1
ATOM 683 N N . GLY A 1 84 ? -4.690 14.532 -51.775 1.00 39.75 84 GLY A N 1
ATOM 684 C CA . GLY A 1 84 ? -4.990 14.495 -50.323 1.00 39.75 84 GLY A CA 1
ATOM 685 C C . GLY A 1 84 ? -5.003 13.170 -49.568 1.00 39.75 84 GLY A C 1
ATOM 686 O O . GLY A 1 84 ? -6.016 12.835 -48.963 1.00 39.75 84 GLY A O 1
ATOM 687 N N . LEU A 1 85 ? -3.875 12.456 -49.510 1.00 28.45 85 LEU A N 1
ATOM 688 C CA . LEU A 1 85 ? -3.707 11.306 -48.600 1.00 28.45 85 LEU A CA 1
ATOM 689 C C . LEU A 1 85 ? -3.196 11.695 -47.192 1.00 28.45 85 LEU A C 1
ATOM 691 O O . LEU A 1 85 ? -3.463 10.975 -46.233 1.00 28.45 85 LEU A O 1
ATOM 695 N N . GLY A 1 86 ? -2.530 12.847 -47.031 1.00 33.16 86 GLY A N 1
ATOM 696 C CA . GLY A 1 86 ? -1.923 13.265 -45.753 1.00 33.16 86 GLY A CA 1
ATOM 697 C C . GLY A 1 86 ? -2.905 13.811 -44.705 1.00 33.16 86 GLY A C 1
ATOM 698 O O . GLY A 1 86 ? -2.804 13.476 -43.526 1.00 33.16 86 GLY A O 1
ATOM 699 N N . ALA A 1 87 ? -3.901 14.600 -45.121 1.00 34.47 87 ALA A N 1
ATOM 700 C CA . ALA A 1 87 ? -4.825 15.270 -44.197 1.00 34.47 87 ALA A CA 1
ATOM 701 C C . ALA A 1 87 ? -5.808 14.306 -43.503 1.00 34.47 87 ALA A C 1
ATOM 703 O O . ALA A 1 87 ? -6.147 14.486 -42.334 1.00 34.47 87 ALA A O 1
ATOM 704 N N . ILE A 1 88 ? -6.227 13.248 -44.203 1.00 32.19 88 ILE A N 1
ATOM 705 C CA . ILE A 1 88 ? -7.161 12.237 -43.681 1.00 32.19 88 ILE A CA 1
ATOM 706 C C . ILE A 1 88 ? -6.440 11.279 -42.718 1.00 32.19 88 ILE A C 1
ATOM 708 O O . ILE A 1 88 ? -7.006 10.902 -41.692 1.00 32.19 88 ILE A O 1
ATOM 712 N N . ALA A 1 89 ? -5.174 10.941 -42.995 1.00 32.19 89 ALA A N 1
ATOM 713 C CA . ALA A 1 89 ? -4.346 10.134 -42.098 1.00 32.19 89 ALA A CA 1
ATOM 714 C C . ALA A 1 89 ? -3.993 10.888 -40.800 1.00 32.19 89 ALA A C 1
ATOM 716 O O . ALA A 1 89 ? -4.097 10.315 -39.715 1.00 32.19 89 ALA A O 1
ATOM 717 N N . GLY A 1 90 ? -3.663 12.184 -40.895 1.00 33.69 90 GLY A N 1
ATOM 718 C CA . GLY A 1 90 ? -3.367 13.037 -39.737 1.00 33.69 90 GLY A CA 1
ATOM 719 C C . GLY A 1 90 ? -4.568 13.250 -38.810 1.00 33.69 90 GLY A C 1
ATOM 720 O O . GLY A 1 90 ? -4.437 13.130 -37.592 1.00 33.69 90 GLY A O 1
ATOM 721 N N . ALA A 1 91 ? -5.761 13.473 -39.373 1.00 35.97 91 ALA A N 1
ATOM 722 C CA . ALA A 1 91 ? -6.997 13.585 -38.598 1.00 35.97 91 ALA A CA 1
ATOM 723 C C . ALA A 1 91 ? -7.341 12.273 -37.871 1.00 35.97 91 ALA A C 1
ATOM 725 O O . ALA A 1 91 ? -7.693 12.287 -36.694 1.00 35.97 91 ALA A O 1
ATOM 726 N N . TRP A 1 92 ? -7.183 11.125 -38.539 1.00 34.97 92 TRP A N 1
ATOM 727 C CA . TRP A 1 92 ? -7.500 9.817 -37.959 1.00 34.97 92 TRP A CA 1
ATOM 728 C C . TRP A 1 92 ? -6.522 9.392 -36.852 1.00 34.97 92 TRP A C 1
ATOM 730 O O . TRP A 1 92 ? -6.947 8.819 -35.847 1.00 34.97 92 TRP A O 1
ATOM 740 N N . ALA A 1 93 ? -5.231 9.711 -36.999 1.00 35.59 93 ALA A N 1
ATOM 741 C CA . ALA A 1 93 ? -4.217 9.478 -35.970 1.00 35.59 93 ALA A CA 1
ATOM 742 C C . ALA A 1 93 ? -4.432 10.377 -34.739 1.00 35.59 93 ALA A C 1
ATOM 744 O O . ALA A 1 93 ? -4.437 9.882 -33.612 1.00 35.59 93 ALA A O 1
ATOM 745 N N . GLY A 1 94 ? -4.715 11.669 -34.949 1.00 34.16 94 GLY A N 1
ATOM 746 C CA . GLY A 1 94 ? -5.014 12.610 -33.865 1.00 34.16 94 GLY A CA 1
ATOM 747 C C . GLY A 1 94 ? -6.251 12.215 -33.052 1.00 34.16 94 GLY A C 1
ATOM 748 O O . GLY A 1 94 ? -6.218 12.239 -31.822 1.00 34.16 94 GLY A O 1
ATOM 749 N N . CYS A 1 95 ? -7.314 11.750 -33.718 1.00 35.81 95 CYS A N 1
ATOM 750 C CA . CYS A 1 95 ? -8.518 11.237 -33.057 1.00 35.81 95 CYS A CA 1
ATOM 751 C C . CYS A 1 95 ? -8.247 10.034 -32.136 1.00 35.81 95 CYS A C 1
ATOM 753 O O . CYS A 1 95 ? -8.866 9.908 -31.079 1.00 35.81 95 CYS A O 1
ATOM 755 N N . LYS A 1 96 ? -7.344 9.127 -32.537 1.00 33.97 96 LYS A N 1
ATOM 756 C CA . LYS A 1 96 ? -7.015 7.919 -31.765 1.00 33.97 96 LYS A CA 1
ATOM 757 C C . LYS A 1 96 ? -6.168 8.227 -30.533 1.00 33.97 96 LYS A C 1
ATOM 759 O O . LYS A 1 96 ? -6.463 7.705 -29.463 1.00 33.97 96 LYS A O 1
ATOM 764 N N . VAL A 1 97 ? -5.164 9.093 -30.678 1.00 31.66 97 VAL A N 1
ATOM 765 C CA . VAL A 1 97 ? -4.288 9.506 -29.569 1.00 31.66 97 VAL A CA 1
ATOM 766 C C . VAL A 1 97 ? -5.071 10.330 -28.542 1.00 31.66 97 VAL A C 1
ATOM 768 O O . VAL A 1 97 ? -4.990 10.064 -27.346 1.00 31.66 97 VAL A O 1
ATOM 771 N N . GLY A 1 98 ? -5.919 11.257 -28.998 1.00 33.16 98 GLY A N 1
ATOM 772 C CA . GLY A 1 98 ? -6.783 12.039 -28.111 1.00 33.16 98 GLY A CA 1
ATOM 773 C C . GLY A 1 98 ? -7.805 11.190 -27.345 1.00 33.16 98 GLY A C 1
ATOM 774 O O . GLY A 1 98 ? -8.056 11.436 -26.165 1.00 33.16 98 GLY A O 1
ATOM 775 N N . GLY A 1 99 ? -8.364 10.155 -27.983 1.00 31.22 99 GLY A N 1
ATOM 776 C CA . GLY A 1 99 ? -9.302 9.229 -27.339 1.00 31.22 99 GLY A CA 1
ATOM 777 C C . GLY A 1 99 ? -8.662 8.379 -26.235 1.00 31.22 99 GLY A C 1
ATOM 778 O O . GLY A 1 99 ? -9.324 8.090 -25.243 1.00 31.22 99 GLY A O 1
ATOM 779 N N . ALA A 1 100 ? -7.380 8.026 -26.376 1.00 31.70 100 ALA A N 1
ATOM 780 C CA . ALA A 1 100 ? -6.631 7.267 -25.373 1.00 31.70 100 ALA A CA 1
ATOM 781 C C . ALA A 1 100 ? -6.242 8.129 -24.156 1.00 31.70 100 ALA A C 1
ATOM 783 O O . ALA A 1 100 ? -6.413 7.704 -23.018 1.00 31.70 100 ALA A O 1
ATOM 784 N N . VAL A 1 101 ? -5.819 9.378 -24.379 1.00 30.38 101 VAL A N 1
ATOM 785 C CA . VAL A 1 101 ? -5.493 10.322 -23.291 1.00 30.38 101 VAL A CA 1
ATOM 786 C C . VAL A 1 101 ? -6.749 10.767 -22.528 1.00 30.38 101 VAL A C 1
ATOM 788 O O . VAL A 1 101 ? -6.721 10.915 -21.308 1.00 30.38 101 VAL A O 1
ATOM 791 N N . GLY A 1 102 ? -7.884 10.912 -23.219 1.00 29.62 102 GLY A N 1
ATOM 792 C CA . GLY A 1 102 ? -9.180 11.201 -22.597 1.00 29.62 102 GLY A CA 1
ATOM 793 C C . GLY A 1 102 ? -9.706 10.084 -21.683 1.00 29.62 102 GLY A C 1
ATOM 794 O O . GLY A 1 102 ? -10.423 10.371 -20.722 1.00 29.62 102 GLY A O 1
ATOM 795 N N . ALA A 1 103 ? -9.316 8.831 -21.939 1.00 30.48 103 ALA A N 1
ATOM 796 C CA . ALA A 1 103 ? -9.660 7.679 -21.102 1.00 30.48 103 ALA A CA 1
ATOM 797 C C . ALA A 1 103 ? -8.911 7.670 -19.771 1.00 30.48 103 ALA A C 1
ATOM 799 O O . ALA A 1 103 ? -9.491 7.309 -18.750 1.00 30.48 103 ALA A O 1
ATOM 800 N N . ALA A 1 104 ? -7.662 8.140 -19.771 1.00 32.72 104 ALA A N 1
ATOM 801 C CA . ALA A 1 104 ? -6.824 8.202 -18.578 1.00 32.72 104 ALA A CA 1
ATOM 802 C C . ALA A 1 104 ? -7.259 9.297 -17.580 1.00 32.72 104 ALA A C 1
ATOM 804 O O . ALA A 1 104 ? -6.996 9.181 -16.388 1.00 32.72 104 ALA A O 1
ATOM 805 N N . ILE A 1 105 ? -7.951 10.348 -18.044 1.00 29.97 105 ILE A N 1
ATOM 806 C CA . ILE A 1 105 ? -8.400 11.482 -17.208 1.00 29.97 105 ILE A CA 1
ATOM 807 C C . ILE A 1 105 ? -9.841 11.279 -16.683 1.00 29.97 105 ILE A C 1
ATOM 809 O O . ILE A 1 105 ? -10.247 11.884 -15.695 1.00 29.97 105 ILE A O 1
ATOM 813 N N . GLY A 1 106 ? -10.637 10.407 -17.310 1.00 27.88 106 GLY A N 1
ATOM 814 C CA . GLY A 1 106 ? -12.070 10.234 -17.030 1.00 27.88 106 GLY A CA 1
ATOM 815 C C . GLY A 1 106 ? -12.447 9.345 -15.836 1.00 27.88 106 GLY A C 1
ATOM 816 O O . GLY A 1 106 ? -13.614 8.971 -15.733 1.00 27.88 106 GLY A O 1
ATOM 817 N N . SER A 1 107 ? -11.520 8.991 -14.941 1.00 31.19 107 SER A N 1
ATOM 818 C CA . SER A 1 107 ? -11.735 7.986 -13.880 1.00 31.19 107 SER A CA 1
ATOM 819 C C . SER A 1 107 ? -12.746 8.372 -12.787 1.00 31.19 107 SER A C 1
ATOM 821 O O . SER A 1 107 ? -13.035 7.553 -11.920 1.00 31.19 107 SER A O 1
ATOM 823 N N . VAL A 1 108 ? -13.344 9.567 -12.847 1.00 34.84 108 VAL A N 1
ATOM 824 C CA . VAL A 1 108 ? -14.385 10.008 -11.899 1.00 34.84 108 VAL A CA 1
ATOM 825 C C . VAL A 1 108 ? -15.795 10.040 -12.528 1.00 34.84 108 VAL A C 1
ATOM 827 O O . VAL A 1 108 ? -16.777 9.992 -11.794 1.00 34.84 108 VAL A O 1
ATOM 830 N N . VAL A 1 109 ? -15.946 10.029 -13.868 1.00 27.94 109 VAL A N 1
ATOM 831 C CA . VAL A 1 109 ? -17.258 9.905 -14.556 1.00 27.94 109 VAL A CA 1
ATOM 832 C C . VAL A 1 109 ? -17.114 9.171 -15.909 1.00 27.94 109 VAL A C 1
ATOM 834 O O . VAL A 1 109 ? -16.537 9.728 -16.851 1.00 27.94 109 VAL A O 1
ATOM 837 N N . PRO A 1 110 ? -17.677 7.956 -16.078 1.00 27.39 110 PRO A N 1
ATOM 838 C CA . PRO A 1 110 ? -17.581 7.201 -17.329 1.00 27.39 110 PRO A CA 1
ATOM 839 C C . PRO A 1 110 ? -18.252 7.926 -18.511 1.00 27.39 110 PRO A C 1
ATOM 841 O O . PRO A 1 110 ? -19.441 8.231 -18.473 1.00 27.39 110 PRO A O 1
ATOM 844 N N . GLY A 1 111 ? -17.501 8.166 -19.594 1.00 30.75 111 GLY A N 1
ATOM 845 C CA . GLY A 1 111 ? -18.040 8.567 -20.906 1.00 30.75 111 GLY A CA 1
ATOM 846 C C . GLY A 1 111 ? -17.728 9.992 -21.384 1.00 30.75 111 GLY A C 1
ATOM 847 O O . GLY A 1 111 ? -17.740 10.227 -22.591 1.00 30.75 111 GLY A O 1
ATOM 848 N N . VAL A 1 112 ? -17.373 10.928 -20.497 1.00 30.67 112 VAL A N 1
ATOM 849 C CA . VAL A 1 112 ? -17.095 12.329 -20.890 1.00 30.67 112 VAL A CA 1
ATOM 850 C C . VAL A 1 112 ? -15.633 12.528 -21.321 1.00 30.67 112 VAL A C 1
ATOM 852 O O . VAL A 1 112 ? -15.373 13.179 -22.333 1.00 30.67 112 VAL A O 1
ATOM 855 N N . GLY A 1 113 ? -14.677 11.896 -20.629 1.00 32.19 113 GLY A N 1
ATOM 856 C CA . GLY A 1 113 ? -13.239 12.031 -20.915 1.00 32.19 113 GLY A CA 1
ATOM 857 C C . GLY A 1 113 ? -12.832 11.544 -22.313 1.00 32.19 113 GLY A C 1
ATOM 858 O O . GLY A 1 113 ? -12.147 12.258 -23.046 1.00 32.19 113 GLY A O 1
ATOM 859 N N . ASN A 1 114 ? -13.348 10.385 -22.742 1.00 34.62 114 ASN A N 1
ATOM 860 C CA . ASN A 1 114 ? -13.070 9.793 -24.062 1.00 34.62 114 ASN A CA 1
ATOM 861 C C . ASN A 1 114 ? -13.547 10.672 -25.224 1.00 34.62 114 ASN A C 1
ATOM 863 O O . ASN A 1 114 ? -12.883 10.766 -26.258 1.00 34.62 114 ASN A O 1
ATOM 867 N N . ALA A 1 115 ? -14.709 11.310 -25.059 1.00 33.59 115 ALA A N 1
ATOM 868 C CA . ALA A 1 115 ? -15.336 12.122 -26.095 1.00 33.59 115 ALA A CA 1
ATOM 869 C C . ALA A 1 115 ? -14.625 13.472 -26.273 1.00 33.59 115 ALA A C 1
ATOM 871 O O . ALA A 1 115 ? -14.421 13.917 -27.403 1.00 33.59 115 ALA A O 1
ATOM 872 N N . VAL A 1 116 ? -14.208 14.100 -25.169 1.00 34.91 116 VAL A N 1
ATOM 873 C CA . VAL A 1 116 ? -13.542 15.412 -25.180 1.00 34.91 116 VAL A CA 1
ATOM 874 C C . VAL A 1 116 ? -12.080 15.291 -25.622 1.00 34.91 116 VAL A C 1
ATOM 876 O O . VAL A 1 116 ? -11.647 16.041 -26.498 1.00 34.91 116 VAL A O 1
ATOM 879 N N . GLY A 1 117 ? -11.344 14.298 -25.107 1.00 36.09 117 GLY A N 1
ATOM 880 C CA . GLY A 1 117 ? -9.969 14.022 -25.536 1.00 36.09 117 GLY A CA 1
ATOM 881 C C . GLY A 1 117 ? -9.894 13.614 -27.010 1.00 36.09 117 GLY A C 1
ATOM 882 O O . GLY A 1 117 ? -9.072 14.140 -27.763 1.00 36.09 117 GLY A O 1
ATOM 883 N N . GLY A 1 118 ? -10.812 12.747 -27.458 1.00 38.66 118 GLY A N 1
ATOM 884 C CA . GLY A 1 118 ? -10.925 12.342 -28.861 1.00 38.66 118 GLY A CA 1
ATOM 885 C C . GLY A 1 118 ? -11.195 13.519 -29.797 1.00 38.66 118 GLY A C 1
ATOM 886 O O . GLY A 1 118 ? -10.554 13.629 -30.840 1.00 38.66 118 GLY A O 1
ATOM 887 N N . ALA A 1 119 ? -12.079 14.444 -29.410 1.00 36.38 119 ALA A N 1
ATOM 888 C CA . ALA A 1 119 ? -12.416 15.610 -30.222 1.00 36.38 119 ALA A CA 1
ATOM 889 C C . ALA A 1 119 ? -11.266 16.625 -30.342 1.00 36.38 119 ALA A C 1
ATOM 891 O O . ALA A 1 119 ? -10.999 17.107 -31.444 1.00 36.38 119 ALA A O 1
ATOM 892 N N . LEU A 1 120 ? -10.546 16.916 -29.254 1.00 36.81 120 LEU A N 1
ATOM 893 C CA . LEU A 1 120 ? -9.383 17.814 -29.287 1.00 36.81 120 LEU A CA 1
ATOM 894 C C . LEU A 1 120 ? -8.228 17.222 -30.112 1.00 36.81 120 LEU A C 1
ATOM 896 O O . LEU A 1 120 ? -7.628 17.924 -30.928 1.00 36.81 120 LEU A O 1
ATOM 900 N N . GLY A 1 121 ? -7.985 15.913 -29.986 1.00 38.66 121 GLY A N 1
ATOM 901 C CA . GLY A 1 121 ? -7.002 15.197 -30.802 1.00 38.66 121 GLY A CA 1
ATOM 902 C C . GLY A 1 121 ? -7.362 15.167 -32.293 1.00 38.66 121 GLY A C 1
ATOM 903 O O . GLY A 1 121 ? -6.494 15.379 -33.144 1.00 38.66 121 GLY A O 1
ATOM 904 N N . CYS A 1 122 ? -8.645 14.984 -32.631 1.00 40.53 122 CYS A N 1
ATOM 905 C CA . CYS A 1 122 ? -9.136 15.070 -34.010 1.00 40.53 122 CYS A CA 1
ATOM 906 C C . CYS A 1 122 ? -8.889 16.452 -34.635 1.00 40.53 122 CYS A C 1
ATOM 908 O O . CYS A 1 122 ? -8.464 16.544 -35.787 1.00 40.53 122 CYS A O 1
ATOM 910 N N . ILE A 1 123 ? -9.161 17.527 -33.885 1.00 40.34 123 ILE A N 1
ATOM 911 C CA . ILE A 1 123 ? -9.019 18.912 -34.356 1.00 40.34 123 ILE A CA 1
ATOM 912 C C . ILE A 1 123 ? -7.540 19.249 -34.581 1.00 40.34 123 ILE A C 1
ATOM 914 O O . ILE A 1 123 ? -7.191 19.756 -35.649 1.00 40.34 123 ILE A O 1
ATOM 918 N N . GLY A 1 124 ? -6.663 18.900 -33.633 1.00 38.66 124 GLY A N 1
ATOM 919 C CA . GLY A 1 124 ? -5.215 19.081 -33.782 1.00 38.66 124 GLY A CA 1
ATOM 920 C C . GLY A 1 124 ? -4.661 18.336 -35.001 1.00 38.66 124 GLY A C 1
ATOM 921 O O . GLY A 1 124 ? -3.976 18.928 -35.838 1.00 38.66 124 GLY A O 1
ATOM 922 N N . GLY A 1 125 ? -5.037 17.062 -35.164 1.00 39.22 125 GLY A N 1
ATOM 923 C CA . GLY A 1 125 ? -4.611 16.229 -36.293 1.00 39.22 125 GLY A CA 1
ATOM 924 C C . GLY A 1 125 ? -5.110 16.720 -37.659 1.00 39.22 125 GLY A C 1
ATOM 925 O O . GLY A 1 125 ? -4.365 16.674 -38.640 1.00 39.22 125 GLY A O 1
ATOM 926 N N . ALA A 1 126 ? -6.342 17.236 -37.733 1.00 37.88 126 ALA A N 1
ATOM 927 C CA . ALA A 1 126 ? -6.924 17.760 -38.970 1.00 37.88 126 ALA A CA 1
ATOM 928 C C . ALA A 1 126 ? -6.281 19.084 -39.418 1.00 37.88 126 ALA A C 1
ATOM 930 O O . ALA A 1 126 ? -5.999 19.260 -40.604 1.00 37.88 126 ALA A O 1
ATOM 931 N N . VAL A 1 127 ? -6.002 19.998 -38.480 1.00 37.62 127 VAL A N 1
ATOM 932 C CA . VAL A 1 127 ? -5.360 21.289 -38.783 1.00 37.62 127 VAL A CA 1
ATOM 933 C C . VAL A 1 127 ? -3.923 21.079 -39.250 1.00 37.62 127 VAL A C 1
ATOM 935 O O . VAL A 1 127 ? -3.514 21.638 -40.265 1.00 37.62 127 VAL A O 1
ATOM 938 N N . ALA A 1 128 ? -3.162 20.216 -38.582 1.00 36.00 128 ALA A N 1
ATOM 939 C CA . ALA A 1 128 ? -1.802 19.931 -39.009 1.00 36.00 128 ALA A CA 1
ATOM 940 C C . ALA A 1 128 ? -1.724 19.138 -40.318 1.00 36.00 128 ALA A C 1
ATOM 942 O O . ALA A 1 128 ? -0.892 19.442 -41.173 1.00 36.00 128 ALA A O 1
ATOM 943 N N . GLY A 1 129 ? -2.628 18.177 -40.524 1.00 35.94 129 GLY A N 1
ATOM 944 C CA . GLY A 1 129 ? -2.735 17.451 -41.787 1.00 35.94 129 GLY A CA 1
ATOM 945 C C . GLY A 1 129 ? -3.000 18.368 -42.989 1.00 35.94 129 GLY A C 1
ATOM 946 O O . GLY A 1 129 ? -2.479 18.113 -44.073 1.00 35.94 129 GLY A O 1
ATOM 947 N N . ALA A 1 130 ? -3.742 19.465 -42.792 1.00 34.59 130 ALA A N 1
ATOM 948 C CA . ALA A 1 130 ? -4.013 20.470 -43.821 1.00 34.59 130 ALA A CA 1
ATOM 949 C C . ALA A 1 130 ? -2.809 21.383 -44.140 1.00 34.59 130 ALA A C 1
ATOM 951 O O . ALA A 1 130 ? -2.711 21.883 -45.257 1.00 34.59 130 ALA A O 1
ATOM 952 N N . PHE A 1 131 ? -1.877 21.587 -43.198 1.00 34.91 131 PHE A N 1
ATOM 953 C CA . PHE A 1 131 ? -0.661 22.386 -43.421 1.00 34.91 131 PHE A CA 1
ATOM 954 C C . PHE A 1 131 ? 0.490 21.580 -44.038 1.00 34.91 131 PHE A C 1
ATOM 956 O O . PHE A 1 131 ? 1.228 22.116 -44.863 1.00 34.91 131 PHE A O 1
ATOM 963 N N . PHE A 1 132 ? 0.638 20.303 -43.670 1.00 32.03 132 PHE A N 1
ATOM 964 C CA . PHE A 1 132 ? 1.684 19.427 -44.220 1.00 32.03 132 PHE A CA 1
ATOM 965 C C . PHE A 1 132 ? 1.284 18.759 -45.542 1.00 32.03 132 PHE A C 1
ATOM 967 O O . PHE A 1 132 ? 2.145 18.281 -46.278 1.00 32.03 132 PHE A O 1
ATOM 974 N N . GLY A 1 133 ? -0.010 18.746 -45.868 1.00 33.09 133 GLY A N 1
ATOM 975 C CA . GLY A 1 133 ? -0.535 18.171 -47.097 1.00 33.09 133 GLY A CA 1
ATOM 976 C C . GLY A 1 133 ? -1.392 19.148 -47.886 1.00 33.09 133 GLY A C 1
ATOM 977 O O . GLY A 1 133 ? -2.596 18.943 -47.932 1.00 33.09 133 GLY A O 1
ATOM 978 N N . ALA A 1 134 ? -0.794 20.166 -48.516 1.00 30.92 134 ALA A N 1
ATOM 979 C CA . ALA A 1 134 ? -1.169 20.605 -49.867 1.00 30.92 134 ALA A CA 1
ATOM 980 C C . ALA A 1 134 ? -0.370 21.829 -50.344 1.00 30.92 134 ALA A C 1
ATOM 982 O O . ALA A 1 134 ? -0.313 22.870 -49.695 1.00 30.92 134 ALA A O 1
ATOM 983 N N . SER A 1 135 ? 0.078 21.751 -51.595 1.00 33.72 135 SER A N 1
ATOM 984 C CA . SER A 1 135 ? 0.286 22.889 -52.495 1.00 33.72 135 SER A CA 1
ATOM 985 C C . SER A 1 135 ? -1.060 23.509 -52.937 1.00 33.72 135 SER A C 1
ATOM 987 O O . SER A 1 135 ? -1.275 23.739 -54.124 1.00 33.72 135 SER A O 1
ATOM 989 N N . ALA A 1 136 ? -1.995 23.749 -52.006 1.00 33.25 136 ALA A N 1
ATOM 990 C CA . ALA A 1 136 ? -3.316 24.317 -52.291 1.00 33.25 136 ALA A CA 1
ATOM 991 C C . ALA A 1 136 ? -3.432 25.754 -51.753 1.00 33.25 136 ALA A C 1
ATOM 993 O O . ALA A 1 136 ? -3.153 26.028 -50.591 1.00 33.25 136 ALA A O 1
ATOM 994 N N . GLU A 1 137 ? -3.826 26.642 -52.666 1.00 38.59 137 GLU A N 1
ATOM 995 C CA . GLU A 1 137 ? -4.112 28.081 -52.585 1.00 38.59 137 GLU A CA 1
ATOM 996 C C . GLU A 1 137 ? -4.132 28.802 -51.218 1.00 38.59 137 GLU A C 1
ATOM 998 O O . GLU A 1 137 ? -4.807 28.421 -50.260 1.00 38.59 137 GLU A O 1
ATOM 1003 N N . GLN A 1 138 ? -3.551 30.011 -51.232 1.00 37.06 138 GLN A N 1
ATOM 1004 C CA . GLN A 1 138 ? -3.583 31.034 -50.171 1.00 37.06 138 GLN A CA 1
ATOM 1005 C C . GLN A 1 138 ? -4.987 31.309 -49.589 1.00 37.06 138 GLN A C 1
ATOM 1007 O O . GLN A 1 138 ? -5.105 31.631 -48.411 1.00 37.06 138 GLN A O 1
ATOM 1012 N N . LYS A 1 139 ? -6.065 31.094 -50.357 1.00 35.38 139 LYS A N 1
ATOM 1013 C CA . LYS A 1 139 ? -7.452 31.331 -49.917 1.00 35.38 139 LYS A CA 1
ATOM 1014 C C . LYS A 1 139 ? -7.934 30.385 -48.812 1.00 35.38 139 LYS A C 1
ATOM 1016 O O . LYS A 1 139 ? -8.775 30.783 -48.006 1.00 35.38 139 LYS A O 1
ATOM 1021 N N . LEU A 1 140 ? -7.429 29.147 -48.763 1.00 36.06 140 LEU A N 1
ATOM 1022 C CA . LEU A 1 140 ? -7.753 28.209 -47.680 1.00 36.06 140 LEU A CA 1
ATOM 1023 C C . LEU A 1 140 ? -7.003 28.595 -46.397 1.00 36.06 140 LEU A C 1
ATOM 1025 O O . LEU A 1 140 ? -7.560 28.530 -45.302 1.00 36.06 140 LEU A O 1
ATOM 1029 N N . LYS A 1 141 ? -5.767 29.081 -46.559 1.00 38.97 141 LYS A N 1
ATOM 1030 C CA . LYS A 1 141 ? -4.908 29.563 -45.476 1.00 38.97 141 LYS A CA 1
ATOM 1031 C C . LYS A 1 141 ? -5.537 30.770 -44.773 1.00 38.97 141 LYS A C 1
ATOM 1033 O O . LYS A 1 141 ? -5.706 30.712 -43.563 1.00 38.97 141 LYS A O 1
ATOM 1038 N N . ASP A 1 142 ? -6.000 31.767 -45.533 1.00 38.81 142 ASP A N 1
ATOM 1039 C CA . ASP A 1 142 ? -6.557 33.031 -45.015 1.00 38.81 142 ASP A CA 1
ATOM 1040 C C . ASP A 1 142 ? -7.907 32.895 -44.286 1.00 38.81 142 ASP A C 1
ATOM 1042 O O . ASP A 1 142 ? -8.231 33.697 -43.403 1.00 38.81 142 ASP A O 1
ATOM 1046 N N . LYS A 1 143 ? -8.716 31.881 -44.627 1.00 39.00 143 LYS A N 1
ATOM 1047 C CA . LYS A 1 143 ? -9.978 31.598 -43.918 1.00 39.00 143 LYS A CA 1
ATOM 1048 C C . LYS A 1 143 ? -9.763 30.834 -42.611 1.00 39.00 143 LYS A C 1
ATOM 1050 O O . LYS A 1 143 ? -10.535 31.025 -41.673 1.00 39.00 143 LYS A O 1
ATOM 1055 N N . ILE A 1 144 ? -8.726 30.000 -42.532 1.00 39.56 144 ILE A N 1
ATOM 1056 C CA . ILE A 1 144 ? -8.401 29.226 -41.328 1.00 39.56 144 ILE A CA 1
ATOM 1057 C C . ILE A 1 144 ? -7.731 30.125 -40.277 1.00 39.56 144 ILE A C 1
ATOM 1059 O O . ILE A 1 144 ? -8.159 30.096 -39.120 1.00 39.56 144 ILE A O 1
ATOM 1063 N N . THR A 1 145 ? -6.790 30.995 -40.672 1.00 39.06 145 THR A N 1
ATOM 1064 C CA . THR A 1 145 ? -6.138 31.985 -39.782 1.00 39.06 145 THR A CA 1
ATOM 1065 C C . THR A 1 145 ? -7.104 33.012 -39.188 1.00 39.06 145 THR A C 1
ATOM 1067 O O . THR A 1 145 ? -6.866 33.520 -38.096 1.00 39.06 145 THR A O 1
ATOM 1070 N N . ASN A 1 146 ? -8.222 33.308 -39.859 1.00 39.97 146 ASN A N 1
ATOM 1071 C CA . ASN A 1 146 ? -9.222 34.266 -39.371 1.00 39.97 146 ASN A CA 1
ATOM 1072 C C . ASN A 1 146 ? -10.364 33.645 -38.547 1.00 39.97 146 ASN A C 1
ATOM 1074 O O . ASN A 1 146 ? -11.250 34.368 -38.087 1.00 39.97 146 ASN A O 1
ATOM 1078 N N . SER A 1 147 ? -10.367 32.326 -38.332 1.00 42.06 147 SER A N 1
ATOM 1079 C CA . SER A 1 147 ? -11.383 31.677 -37.498 1.00 42.06 147 SER A CA 1
ATOM 1080 C C . SER A 1 147 ? -11.170 31.979 -36.005 1.00 42.06 147 SER A C 1
ATOM 1082 O O . SER A 1 147 ? -10.038 32.056 -35.525 1.00 42.06 147 SER A O 1
ATOM 1084 N N . ARG A 1 148 ? -12.263 32.112 -35.236 1.00 37.38 148 ARG A N 1
ATOM 1085 C CA . ARG A 1 148 ? -12.204 32.326 -33.772 1.00 37.38 148 ARG A CA 1
ATOM 1086 C C . ARG A 1 148 ? -11.432 31.220 -33.040 1.00 37.38 148 ARG A C 1
ATOM 1088 O O . ARG A 1 148 ? -10.803 31.494 -32.029 1.00 37.38 148 ARG A O 1
ATOM 1095 N N . ILE A 1 149 ? -11.438 30.002 -33.584 1.00 39.31 149 ILE A N 1
ATOM 1096 C CA . ILE A 1 149 ? -10.719 28.840 -33.047 1.00 39.31 149 ILE A CA 1
ATOM 1097 C C . ILE A 1 149 ? -9.206 28.988 -33.257 1.00 39.31 149 ILE A C 1
ATOM 1099 O O . ILE A 1 149 ? -8.448 28.734 -32.332 1.00 39.31 149 ILE A O 1
ATOM 1103 N N . TYR A 1 150 ? -8.753 29.466 -34.424 1.00 40.22 150 TYR A N 1
ATOM 1104 C CA . TYR A 1 150 ? -7.332 29.759 -34.654 1.00 40.22 150 TYR A CA 1
ATOM 1105 C C . TYR A 1 150 ? -6.830 30.858 -33.708 1.00 40.22 150 TYR A C 1
ATOM 1107 O O . TYR A 1 150 ? -5.792 30.701 -33.077 1.00 40.22 150 TYR A O 1
ATOM 1115 N N . LYS A 1 151 ? -7.604 31.936 -33.531 1.00 43.94 151 LYS A N 1
ATOM 1116 C CA . LYS A 1 151 ? -7.255 33.027 -32.601 1.00 43.94 151 LYS A CA 1
ATOM 1117 C C . LYS A 1 151 ? -7.228 32.592 -31.127 1.00 43.94 151 LYS A C 1
ATOM 1119 O O . LYS A 1 151 ? -6.461 33.152 -30.354 1.00 43.94 151 LYS A O 1
ATOM 1124 N N . TRP A 1 152 ? -8.023 31.586 -30.751 1.00 37.88 152 TRP A N 1
ATOM 1125 C CA . TRP A 1 152 ? -8.031 30.994 -29.406 1.00 37.88 152 TRP A CA 1
ATOM 1126 C C . TRP A 1 152 ? -6.884 29.988 -29.183 1.00 37.88 152 TRP A C 1
ATOM 1128 O O . TRP A 1 152 ? -6.260 30.022 -28.130 1.00 37.88 152 TRP A O 1
ATOM 1138 N N . ILE A 1 153 ? -6.544 29.151 -30.175 1.00 36.84 153 ILE A N 1
ATOM 1139 C CA . ILE A 1 153 ? -5.428 28.180 -30.085 1.00 36.84 153 ILE A CA 1
ATOM 1140 C C . ILE A 1 153 ? -4.053 28.861 -30.225 1.00 36.84 153 ILE A C 1
ATOM 1142 O O . ILE A 1 153 ? -3.082 28.405 -29.626 1.00 36.84 153 ILE A O 1
ATOM 1146 N N . PHE A 1 154 ? -3.946 29.937 -31.012 1.00 39.16 154 PHE A N 1
ATOM 1147 C CA . PHE A 1 154 ? -2.660 30.528 -31.413 1.00 39.16 154 PHE A CA 1
ATOM 1148 C C . PHE A 1 154 ? -2.434 31.976 -30.940 1.00 39.16 154 PHE A C 1
ATO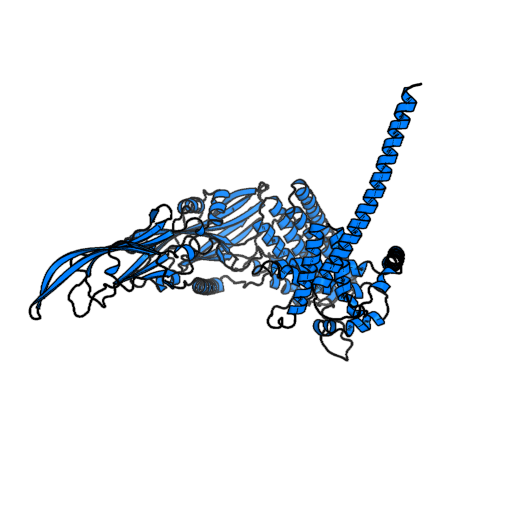M 1150 O O . PHE A 1 154 ? -1.384 32.544 -31.231 1.00 39.16 154 PHE A O 1
ATOM 1157 N N . GLY A 1 155 ? -3.374 32.553 -30.179 1.00 37.06 155 GLY A N 1
ATOM 1158 C CA . GLY A 1 155 ? -3.278 33.899 -29.603 1.00 37.06 155 GLY A CA 1
ATOM 1159 C C . GLY A 1 155 ? -3.459 35.037 -30.619 1.00 37.06 155 GLY A C 1
ATOM 1160 O O . GLY A 1 155 ? -3.119 34.927 -31.796 1.00 37.06 155 GLY A O 1
ATOM 1161 N N . ASN A 1 156 ? -4.011 36.168 -30.168 1.00 36.38 156 ASN A N 1
ATOM 1162 C CA . ASN A 1 156 ? -4.079 37.391 -30.970 1.00 36.38 156 ASN A CA 1
ATOM 1163 C C . ASN A 1 156 ? -2.720 38.093 -30.934 1.00 36.38 156 ASN A C 1
ATOM 1165 O O . ASN A 1 156 ? -2.334 38.554 -29.868 1.00 36.38 156 ASN A O 1
ATOM 1169 N N . ASN A 1 157 ? -2.054 38.252 -32.078 1.00 32.91 157 ASN A N 1
ATOM 1170 C CA . ASN A 1 157 ? -1.261 39.452 -32.343 1.00 32.91 157 ASN A CA 1
ATOM 1171 C C . ASN A 1 157 ? -1.081 39.655 -33.849 1.00 32.91 157 ASN A C 1
ATOM 1173 O O . ASN A 1 157 ? -0.393 38.901 -34.536 1.00 32.91 157 ASN A O 1
ATOM 1177 N N . ASP A 1 158 ? -1.714 40.713 -34.347 1.00 39.12 158 ASP A N 1
ATOM 1178 C CA . ASP A 1 158 ? -1.440 41.274 -35.657 1.00 39.12 158 ASP A CA 1
ATOM 1179 C C . ASP A 1 158 ? -0.123 42.062 -35.569 1.00 39.12 158 ASP A C 1
ATOM 1181 O O . ASP A 1 158 ? -0.006 42.976 -34.754 1.00 39.12 158 ASP A O 1
ATOM 1185 N N . LYS A 1 159 ? 0.823 41.748 -36.465 1.00 32.38 159 LYS A N 1
ATOM 1186 C CA . LYS A 1 159 ? 2.130 42.412 -36.696 1.00 32.38 159 LYS A CA 1
ATOM 1187 C C . LYS A 1 159 ? 3.346 41.857 -35.944 1.00 32.38 159 LYS A C 1
ATOM 1189 O O . LYS A 1 159 ? 4.116 42.599 -35.359 1.00 32.38 159 LYS A O 1
ATOM 1194 N N . GLU A 1 160 ? 3.620 40.579 -36.139 1.00 26.98 160 GLU A N 1
ATOM 1195 C CA . GLU A 1 160 ? 4.966 40.092 -36.463 1.00 26.98 160 GLU A CA 1
ATOM 1196 C C . GLU A 1 160 ? 4.791 38.724 -37.123 1.00 26.98 160 GLU A C 1
ATOM 1198 O O . GLU A 1 160 ? 3.812 38.031 -36.853 1.00 26.98 160 GLU A O 1
ATOM 1203 N N . LYS A 1 161 ? 5.668 38.327 -38.050 1.00 31.86 161 LYS A N 1
ATOM 1204 C CA . LYS A 1 161 ? 5.653 36.960 -38.596 1.00 31.86 161 LYS A CA 1
ATOM 1205 C C . LYS A 1 161 ? 6.157 36.003 -37.508 1.00 31.86 161 LYS A C 1
ATOM 1207 O O . LYS A 1 161 ? 7.268 35.495 -37.598 1.00 31.86 161 LYS A O 1
ATOM 1212 N N . THR A 1 162 ? 5.357 35.777 -36.474 1.00 26.83 162 THR A N 1
ATOM 1213 C CA . THR A 1 162 ? 5.599 34.799 -35.416 1.00 26.83 162 THR A CA 1
ATOM 1214 C C . THR A 1 162 ? 5.370 33.410 -35.998 1.00 26.83 162 THR A C 1
ATOM 1216 O O . THR A 1 162 ? 4.261 32.879 -36.043 1.00 26.83 162 THR A O 1
ATOM 1219 N N . SER A 1 163 ? 6.445 32.814 -36.513 1.00 25.84 163 SER A N 1
ATOM 1220 C CA . SER A 1 163 ? 6.521 31.368 -36.679 1.00 25.84 163 SER A CA 1
ATOM 1221 C C . SER A 1 163 ? 6.275 30.716 -35.318 1.00 25.84 163 SER A C 1
ATOM 1223 O O . SER A 1 163 ? 6.937 31.054 -34.342 1.00 25.84 163 SER A O 1
ATOM 1225 N N . LEU A 1 164 ? 5.308 29.806 -35.267 1.00 32.28 164 LEU A N 1
ATOM 1226 C CA . LEU A 1 164 ? 4.883 29.048 -34.091 1.00 32.28 164 LEU A CA 1
ATOM 1227 C C . LEU A 1 164 ? 6.064 28.463 -33.297 1.00 32.28 164 LEU A C 1
ATOM 1229 O O . LEU A 1 164 ? 6.646 27.467 -33.721 1.00 32.28 164 LEU A O 1
ATOM 1233 N N . SER A 1 165 ? 6.355 29.007 -32.113 1.00 31.94 165 SER A N 1
ATOM 1234 C CA . SER A 1 165 ? 7.355 28.458 -31.180 1.00 31.94 165 SER A CA 1
ATOM 1235 C C . SER A 1 165 ? 6.979 27.068 -30.637 1.00 31.94 165 SER A C 1
ATOM 1237 O O . SER A 1 165 ? 7.853 26.320 -30.226 1.00 31.94 165 SER A O 1
ATOM 1239 N N . ILE A 1 166 ? 5.693 26.696 -30.690 1.00 31.64 166 ILE A N 1
ATOM 1240 C CA . ILE A 1 166 ? 5.133 25.413 -30.210 1.00 31.64 166 ILE A CA 1
ATOM 1241 C C . ILE A 1 166 ? 5.212 24.308 -31.289 1.00 31.64 166 ILE A C 1
ATOM 1243 O O . ILE A 1 166 ? 5.142 23.120 -30.989 1.00 31.64 166 ILE A O 1
ATOM 1247 N N . LEU A 1 167 ? 5.359 24.684 -32.567 1.00 29.86 167 LEU A N 1
ATOM 1248 C CA . LEU A 1 167 ? 5.636 23.741 -33.663 1.00 29.86 167 LEU A CA 1
ATOM 1249 C C . LEU A 1 167 ? 7.133 23.585 -33.929 1.00 29.86 167 LEU A C 1
ATOM 1251 O O . LEU A 1 167 ? 7.536 22.648 -34.619 1.00 29.86 167 LEU A O 1
ATOM 1255 N N . GLN A 1 168 ? 7.942 24.511 -33.417 1.00 34.69 168 GLN A N 1
ATOM 1256 C CA . GLN A 1 168 ? 9.385 24.421 -33.498 1.00 34.69 168 GLN A CA 1
ATOM 1257 C C . GLN A 1 168 ? 9.886 23.433 -32.437 1.00 34.69 168 GLN A C 1
ATOM 1259 O O . GLN A 1 168 ? 9.420 23.470 -31.299 1.00 34.69 168 GLN A O 1
ATOM 1264 N N . PRO A 1 169 ? 10.798 22.517 -32.800 1.00 50.47 169 PRO A N 1
ATOM 1265 C CA . PRO A 1 169 ? 11.404 21.612 -31.832 1.00 50.47 169 PRO A CA 1
ATOM 1266 C C . PRO A 1 169 ? 12.064 22.426 -30.712 1.00 50.47 169 PRO A C 1
ATOM 1268 O O . PRO A 1 169 ? 12.819 23.359 -31.000 1.00 50.47 169 PRO A O 1
ATOM 1271 N N . ARG A 1 170 ? 11.788 22.086 -29.442 1.00 58.41 170 ARG A N 1
ATOM 1272 C CA . ARG A 1 170 ? 12.460 22.727 -28.304 1.00 58.41 170 ARG A CA 1
ATOM 1273 C C . ARG A 1 170 ? 13.964 22.506 -28.451 1.00 58.41 170 ARG A C 1
ATOM 1275 O O . ARG A 1 170 ? 14.414 21.374 -28.615 1.00 58.41 170 ARG A O 1
ATOM 1282 N N . ASN A 1 171 ? 14.728 23.592 -28.412 1.00 59.97 171 ASN A N 1
ATOM 1283 C CA . ASN A 1 171 ? 16.178 23.499 -28.374 1.00 59.97 171 ASN A CA 1
ATOM 1284 C C . ASN A 1 171 ? 16.620 23.117 -26.954 1.00 59.97 171 ASN A C 1
ATOM 1286 O O . ASN A 1 171 ? 16.021 23.592 -25.987 1.00 59.97 171 ASN A O 1
ATOM 1290 N N . ILE A 1 172 ? 17.639 22.272 -26.833 1.00 68.50 172 ILE A N 1
ATOM 1291 C CA . ILE A 1 172 ? 18.173 21.802 -25.550 1.00 68.50 172 ILE A CA 1
ATOM 1292 C C . ILE A 1 172 ? 19.633 22.240 -25.431 1.00 68.50 172 ILE A C 1
ATOM 1294 O O . ILE A 1 172 ? 20.382 22.187 -26.405 1.00 68.50 172 ILE A O 1
ATOM 1298 N N . SER A 1 173 ? 20.026 22.728 -24.253 1.00 65.25 173 SER A N 1
ATOM 1299 C CA . SER A 1 173 ? 21.435 23.031 -23.972 1.00 65.25 173 SER A CA 1
ATOM 1300 C C . SER A 1 173 ? 22.184 21.766 -23.549 1.00 65.25 173 SER A C 1
ATOM 1302 O O . SER A 1 173 ? 21.577 20.867 -22.969 1.00 65.25 173 SER A O 1
ATOM 1304 N N . TYR A 1 174 ? 23.505 21.719 -23.751 1.00 60.69 174 TYR A N 1
ATOM 1305 C CA . TYR A 1 174 ? 24.335 20.608 -23.265 1.00 60.69 174 TYR A CA 1
ATOM 1306 C C . TYR A 1 174 ? 24.155 20.364 -21.758 1.00 60.69 174 TYR A C 1
ATOM 1308 O O . TYR A 1 174 ? 24.014 19.228 -21.327 1.00 60.69 174 TYR A O 1
ATOM 1316 N N . ASN A 1 175 ? 24.059 21.428 -20.954 1.00 64.56 175 ASN A N 1
ATOM 1317 C CA . ASN A 1 175 ? 23.847 21.309 -19.509 1.00 64.56 175 ASN A CA 1
ATOM 1318 C C . ASN A 1 175 ? 22.480 20.695 -19.160 1.00 64.56 175 ASN A C 1
ATOM 1320 O O . ASN A 1 175 ? 22.384 19.914 -18.216 1.00 64.56 175 ASN A O 1
ATOM 1324 N N . GLU A 1 176 ? 21.419 21.025 -19.904 1.00 65.75 176 GLU A N 1
ATOM 1325 C CA . GLU A 1 176 ? 20.089 20.416 -19.725 1.00 65.75 176 GLU A CA 1
ATOM 1326 C C . GLU A 1 176 ? 20.122 18.922 -20.092 1.00 65.75 176 GLU A C 1
ATOM 1328 O O . GLU A 1 176 ? 19.649 18.093 -19.316 1.00 65.75 176 GLU A O 1
ATOM 1333 N N . TYR A 1 177 ? 20.767 18.585 -21.213 1.00 65.75 177 TYR A N 1
ATOM 1334 C CA . TYR A 1 177 ? 20.973 17.213 -21.683 1.00 65.75 177 TYR A CA 1
ATOM 1335 C C . TYR A 1 177 ? 21.792 16.369 -20.686 1.00 65.75 177 TYR A C 1
ATOM 1337 O O . TYR A 1 177 ? 21.337 15.315 -20.237 1.00 65.75 177 TYR A O 1
ATOM 1345 N N . ALA A 1 178 ? 22.964 16.863 -20.274 1.00 64.19 178 ALA A N 1
ATOM 1346 C CA . ALA A 1 178 ? 23.891 16.174 -19.374 1.00 64.19 178 ALA A CA 1
ATOM 1347 C C . ALA A 1 178 ? 23.317 15.998 -17.959 1.00 64.19 178 ALA A C 1
ATOM 1349 O O . ALA A 1 178 ? 23.586 15.003 -17.291 1.00 64.19 178 ALA A O 1
ATOM 1350 N N . SER A 1 179 ? 22.491 16.946 -17.504 1.00 63.50 179 SER A N 1
ATOM 1351 C CA . SER A 1 179 ? 21.805 16.860 -16.208 1.00 63.50 179 SER A CA 1
ATOM 1352 C C . SER A 1 179 ? 20.560 15.967 -16.220 1.00 63.50 179 SER A C 1
ATOM 1354 O O . SER A 1 179 ? 19.990 15.728 -15.151 1.00 63.50 179 SER A O 1
ATOM 1356 N N . LYS A 1 180 ? 20.117 15.494 -17.399 1.00 72.81 180 LYS A N 1
ATOM 1357 C CA . LYS A 1 180 ? 18.922 14.647 -17.595 1.00 72.81 180 LYS A CA 1
ATOM 1358 C C . LYS A 1 180 ? 17.662 15.213 -16.929 1.00 72.81 180 LYS A C 1
ATOM 1360 O O . LYS A 1 180 ? 16.779 14.472 -16.493 1.00 72.81 180 LYS A O 1
ATOM 1365 N N . THR A 1 181 ? 17.592 16.534 -16.783 1.00 70.31 181 THR A N 1
ATOM 1366 C CA . THR A 1 181 ? 16.592 17.209 -15.940 1.00 70.31 181 THR A CA 1
ATOM 1367 C C . THR A 1 181 ? 15.165 16.948 -16.405 1.00 70.31 181 THR A C 1
ATOM 1369 O O . THR A 1 181 ? 14.292 16.687 -15.584 1.00 70.31 181 THR A O 1
ATOM 1372 N N . THR A 1 182 ? 14.933 16.930 -17.711 1.00 70.94 182 THR A N 1
ATOM 1373 C CA . THR A 1 182 ? 13.622 16.695 -18.331 1.00 70.94 182 THR A CA 1
ATOM 1374 C C . THR A 1 182 ? 13.179 15.239 -18.296 1.00 70.94 182 THR A C 1
ATOM 1376 O O . THR A 1 182 ? 11.991 14.971 -18.116 1.00 70.94 182 THR A O 1
ATOM 1379 N N . LEU A 1 183 ? 14.114 14.290 -18.375 1.00 76.31 183 LEU A N 1
ATOM 1380 C CA . LEU A 1 183 ? 13.836 12.883 -18.089 1.00 76.31 183 LEU A CA 1
ATOM 1381 C C . LEU A 1 183 ? 13.445 12.704 -16.615 1.00 76.31 183 LEU A C 1
ATOM 1383 O O . LEU A 1 183 ? 12.481 12.014 -16.305 1.00 76.31 183 LEU A O 1
ATOM 1387 N N . LEU A 1 184 ? 14.143 13.375 -15.698 1.00 79.19 184 LEU A N 1
ATOM 1388 C CA . LEU A 1 184 ? 13.843 13.339 -14.265 1.00 79.19 184 LEU A CA 1
ATOM 1389 C C . LEU A 1 184 ? 12.479 13.954 -13.905 1.00 79.19 184 LEU A C 1
ATOM 1391 O O . LEU A 1 184 ? 11.880 13.528 -12.918 1.00 79.19 184 LEU A O 1
ATOM 1395 N N . GLU A 1 185 ? 11.948 14.886 -14.705 1.00 78.56 185 GLU A N 1
ATOM 1396 C CA . GLU A 1 185 ? 10.573 15.390 -14.545 1.00 78.56 185 GLU A CA 1
ATOM 1397 C C . GLU A 1 185 ? 9.519 14.281 -14.706 1.00 78.56 185 GLU A C 1
ATOM 1399 O O . GLU A 1 185 ? 8.465 14.357 -14.075 1.00 78.56 185 GLU A O 1
ATOM 1404 N N . VAL A 1 186 ? 9.790 13.228 -15.494 1.00 79.88 186 VAL A N 1
ATOM 1405 C CA . VAL A 1 186 ? 8.893 12.055 -15.619 1.00 79.88 186 VAL A CA 1
ATOM 1406 C C . VAL A 1 186 ? 8.672 11.390 -14.268 1.00 79.88 186 VAL A C 1
ATOM 1408 O O . VAL A 1 186 ? 7.571 10.938 -13.959 1.00 79.88 186 VAL A O 1
ATOM 1411 N N . PHE A 1 187 ? 9.733 11.354 -13.473 1.00 81.75 187 PHE A N 1
ATOM 1412 C CA . PHE A 1 187 ? 9.814 10.642 -12.211 1.00 81.75 187 PHE A CA 1
ATOM 1413 C C . PHE A 1 187 ? 9.358 11.489 -11.021 1.00 81.75 187 PHE A C 1
ATOM 1415 O O . PHE A 1 187 ? 9.453 10.998 -9.904 1.00 81.75 187 PHE A O 1
ATOM 1422 N N . ASN A 1 188 ? 8.876 12.723 -11.269 1.00 76.00 188 ASN A N 1
ATOM 1423 C CA . ASN A 1 188 ? 8.305 13.729 -10.356 1.00 76.00 188 ASN A CA 1
ATOM 1424 C C . ASN A 1 188 ? 8.210 13.316 -8.871 1.00 76.00 188 ASN A C 1
ATOM 1426 O O . ASN A 1 188 ? 7.122 13.138 -8.319 1.00 76.00 188 ASN A O 1
ATOM 1430 N N . THR A 1 189 ? 9.366 13.162 -8.229 1.00 80.12 189 THR A N 1
ATOM 1431 C CA . THR A 1 189 ? 9.494 12.676 -6.855 1.00 80.12 189 THR A CA 1
ATOM 1432 C C . THR A 1 189 ? 10.622 13.405 -6.148 1.00 80.12 189 THR A C 1
ATOM 1434 O O . THR A 1 189 ? 11.549 13.932 -6.770 1.00 80.12 189 THR A O 1
ATOM 1437 N N . THR A 1 190 ? 10.545 13.442 -4.823 1.00 83.56 190 THR A N 1
ATOM 1438 C CA . THR A 1 190 ? 11.622 13.967 -3.993 1.00 83.56 190 THR A CA 1
ATOM 1439 C C . THR A 1 190 ? 12.634 12.856 -3.748 1.00 83.56 190 THR A C 1
ATOM 1441 O O . THR A 1 190 ? 12.344 11.884 -3.055 1.00 83.56 190 THR A O 1
ATOM 1444 N N . PHE A 1 191 ? 13.824 13.011 -4.324 1.00 89.12 191 PHE A N 1
ATOM 1445 C CA . PHE A 1 191 ? 14.972 12.159 -4.031 1.00 89.12 191 PHE A CA 1
ATOM 1446 C C . PHE A 1 191 ? 15.614 12.632 -2.732 1.00 89.12 191 PHE A C 1
ATOM 1448 O O . PHE A 1 191 ? 15.992 13.799 -2.623 1.00 89.12 191 PHE A O 1
ATOM 1455 N N . VAL A 1 192 ? 15.720 11.736 -1.756 1.00 92.94 192 VAL A N 1
ATOM 1456 C CA . VAL A 1 192 ? 16.188 12.070 -0.410 1.00 92.94 192 VAL A CA 1
ATOM 1457 C C . VAL A 1 192 ? 17.437 11.263 -0.077 1.00 92.94 192 VAL A C 1
ATOM 1459 O O . VAL A 1 192 ? 17.477 10.041 -0.232 1.00 92.94 192 VAL A O 1
ATOM 1462 N N . ASN A 1 193 ? 18.476 11.955 0.384 1.00 92.06 193 ASN A N 1
ATOM 1463 C CA . ASN A 1 193 ? 19.696 11.322 0.875 1.00 92.06 193 ASN A CA 1
ATOM 1464 C C . ASN A 1 193 ? 19.495 10.745 2.279 1.00 92.06 193 ASN A C 1
ATOM 1466 O O . ASN A 1 193 ? 18.649 11.204 3.041 1.00 92.06 193 ASN A O 1
ATOM 1470 N N . MET A 1 194 ? 20.354 9.800 2.669 1.00 87.38 194 MET A N 1
ATOM 1471 C CA . MET A 1 194 ? 20.281 9.144 3.981 1.00 87.38 194 MET A CA 1
ATOM 1472 C C . MET A 1 194 ? 20.271 10.130 5.165 1.00 87.38 194 MET A C 1
ATOM 1474 O O . MET A 1 194 ? 19.580 9.894 6.150 1.00 87.38 194 MET A O 1
ATOM 1478 N N . SER A 1 195 ? 21.004 11.246 5.071 1.00 89.69 195 SER A N 1
ATOM 1479 C CA . SER A 1 195 ? 21.092 12.259 6.134 1.00 89.69 195 SER A CA 1
ATOM 1480 C C . SER A 1 195 ? 19.783 13.011 6.391 1.00 89.69 195 SER A C 1
ATOM 1482 O O . SER A 1 195 ? 19.560 13.476 7.502 1.00 89.69 195 SER A O 1
ATOM 1484 N N . GLU A 1 196 ? 18.930 13.141 5.376 1.00 92.38 196 GLU A N 1
ATOM 1485 C CA . GLU A 1 196 ? 17.663 13.888 5.435 1.00 92.38 196 GLU A CA 1
ATOM 1486 C C . GLU A 1 196 ? 16.447 12.957 5.538 1.00 92.38 196 GLU A C 1
ATOM 1488 O O . GLU A 1 196 ? 15.328 13.402 5.803 1.00 92.38 196 GLU A O 1
ATOM 1493 N N . LEU A 1 197 ? 16.665 11.652 5.350 1.00 90.94 197 LEU A N 1
ATOM 1494 C CA . LEU A 1 197 ? 15.606 10.668 5.181 1.00 90.94 197 LEU A CA 1
ATOM 1495 C C . LEU A 1 197 ? 14.675 10.578 6.387 1.00 90.94 197 LEU A C 1
ATOM 1497 O O . LEU A 1 197 ? 13.467 10.654 6.208 1.00 90.94 197 LEU A O 1
ATOM 1501 N N . LEU A 1 198 ? 15.215 10.523 7.606 1.00 90.56 198 LEU A N 1
ATOM 1502 C CA . LEU A 1 198 ? 14.397 10.425 8.819 1.00 90.56 198 LEU A CA 1
ATOM 1503 C C . LEU A 1 198 ? 13.432 11.615 8.969 1.00 90.56 198 LEU A C 1
ATOM 1505 O O . LEU A 1 198 ? 12.294 11.455 9.408 1.00 90.56 198 LEU A O 1
ATOM 1509 N N . GLN A 1 199 ? 13.871 12.820 8.591 1.00 91.62 199 GLN A N 1
ATOM 1510 C CA . GLN A 1 199 ? 13.025 14.012 8.643 1.00 91.62 199 GLN A CA 1
ATOM 1511 C C . GLN A 1 199 ? 11.931 13.966 7.567 1.00 91.62 199 GLN A C 1
ATOM 1513 O O . GLN A 1 199 ? 10.789 14.347 7.836 1.00 91.62 199 GLN A O 1
ATOM 1518 N N . ALA A 1 200 ? 12.267 13.500 6.361 1.00 91.81 200 ALA A N 1
ATOM 1519 C CA . ALA A 1 200 ? 11.309 13.330 5.273 1.00 91.81 200 ALA A CA 1
ATOM 1520 C C . ALA A 1 200 ? 10.264 12.246 5.596 1.00 91.81 200 ALA A C 1
ATOM 1522 O O . ALA A 1 200 ? 9.070 12.488 5.425 1.00 91.81 200 ALA A O 1
ATOM 1523 N N . GLU A 1 201 ? 10.702 11.107 6.137 1.00 92.19 201 GLU A N 1
ATOM 1524 C CA . GLU A 1 201 ? 9.864 10.003 6.619 1.00 92.19 201 GLU A CA 1
ATOM 1525 C C . GLU A 1 201 ? 8.877 10.480 7.685 1.00 92.19 201 GLU A C 1
ATOM 1527 O O . GLU A 1 201 ? 7.670 10.283 7.546 1.00 92.19 201 GLU A O 1
ATOM 1532 N N . ALA A 1 202 ? 9.373 11.172 8.716 1.00 91.31 202 ALA A N 1
ATOM 1533 C CA . ALA A 1 202 ? 8.532 11.699 9.782 1.00 91.31 202 ALA A CA 1
ATOM 1534 C C . ALA A 1 202 ? 7.494 12.700 9.250 1.00 91.31 202 ALA A C 1
ATOM 1536 O O . ALA A 1 202 ? 6.331 12.649 9.646 1.00 91.31 202 ALA A O 1
ATOM 1537 N N . LYS A 1 203 ? 7.882 13.595 8.331 1.00 91.38 203 LYS A N 1
ATOM 1538 C CA . LYS A 1 203 ? 6.959 14.569 7.730 1.00 91.38 203 LYS A CA 1
ATOM 1539 C C . LYS A 1 203 ? 5.864 13.885 6.906 1.00 91.38 203 LYS A C 1
ATOM 1541 O O . LYS A 1 203 ? 4.691 14.206 7.090 1.00 91.38 203 LYS A O 1
ATOM 1546 N N . ASP A 1 204 ? 6.241 12.952 6.034 1.00 89.38 204 ASP A N 1
ATOM 1547 C CA . ASP A 1 204 ? 5.302 12.190 5.201 1.00 89.38 204 ASP A CA 1
ATOM 1548 C C . ASP A 1 204 ? 4.341 11.368 6.075 1.00 89.38 204 ASP A C 1
ATOM 1550 O O . ASP A 1 204 ? 3.128 11.391 5.873 1.00 89.38 204 ASP A O 1
ATOM 1554 N N . PHE A 1 205 ? 4.848 10.738 7.140 1.00 90.62 205 PHE A N 1
ATOM 1555 C CA . PHE A 1 205 ? 4.023 10.007 8.101 1.00 90.62 205 PHE A CA 1
ATOM 1556 C C . PHE A 1 205 ? 2.974 10.900 8.779 1.00 90.62 205 PHE A C 1
ATOM 1558 O O . PHE A 1 205 ? 1.809 10.517 8.874 1.00 90.62 205 PHE A O 1
ATOM 1565 N N . GLN A 1 206 ? 3.351 12.104 9.228 1.00 90.12 206 GLN A N 1
ATOM 1566 C CA . GLN A 1 206 ? 2.404 13.047 9.839 1.00 90.12 206 GLN A CA 1
ATOM 1567 C C . GLN A 1 206 ? 1.328 13.510 8.847 1.00 90.12 206 GLN A C 1
ATOM 1569 O O . GLN A 1 206 ? 0.163 13.657 9.226 1.00 90.12 206 GLN A O 1
ATOM 1574 N N . GLU A 1 207 ? 1.691 13.710 7.578 1.00 87.81 207 GLU A N 1
ATOM 1575 C CA . GLU A 1 207 ? 0.747 14.058 6.514 1.00 87.81 207 GLU A CA 1
ATOM 1576 C C . GLU A 1 207 ? -0.243 12.915 6.243 1.00 87.81 207 GLU A C 1
ATOM 1578 O O . GLU A 1 207 ? -1.454 13.148 6.187 1.00 87.81 207 GLU A O 1
ATOM 1583 N N . LEU A 1 208 ? 0.246 11.675 6.141 1.00 87.19 208 LEU A N 1
ATOM 1584 C CA . LEU A 1 208 ? -0.595 10.487 5.980 1.00 87.19 208 LEU A CA 1
ATOM 1585 C C . LEU A 1 208 ? -1.525 10.285 7.180 1.00 87.19 208 LEU A C 1
ATOM 1587 O O . LEU A 1 208 ? -2.721 10.076 6.993 1.00 87.19 208 LEU A O 1
ATOM 1591 N N . MET A 1 209 ? -1.014 10.430 8.403 1.00 87.38 209 MET A N 1
ATOM 1592 C CA . MET A 1 209 ? -1.812 10.330 9.626 1.00 87.38 209 MET A CA 1
ATOM 1593 C C . MET A 1 209 ? -2.900 11.403 9.700 1.00 87.38 209 MET A C 1
ATOM 1595 O O . MET A 1 209 ? -4.014 11.121 10.127 1.00 87.38 209 MET A O 1
ATOM 1599 N N . ALA A 1 210 ? -2.622 12.629 9.251 1.00 85.75 210 ALA A N 1
ATOM 1600 C CA . ALA A 1 210 ? -3.636 13.678 9.177 1.00 85.75 210 ALA A CA 1
ATOM 1601 C C . ALA A 1 210 ? -4.714 13.383 8.119 1.00 85.75 210 ALA A C 1
ATOM 1603 O O . ALA A 1 210 ? -5.886 13.664 8.354 1.00 85.75 210 ALA A O 1
ATOM 1604 N N . ARG A 1 211 ? -4.342 12.804 6.970 1.00 82.75 211 ARG A N 1
ATOM 1605 C CA . ARG A 1 211 ? -5.292 12.409 5.912 1.00 82.75 211 ARG A CA 1
ATOM 1606 C C . ARG A 1 211 ? -6.170 11.224 6.306 1.00 82.75 211 ARG A C 1
ATOM 1608 O O . ARG A 1 211 ? -7.311 11.146 5.864 1.00 82.75 211 ARG A O 1
ATOM 1615 N N . LEU A 1 212 ? -5.623 10.315 7.107 1.00 81.69 212 LEU A N 1
ATOM 1616 C CA . LEU A 1 212 ? -6.296 9.117 7.610 1.00 81.69 212 LEU A CA 1
ATOM 1617 C C . LEU A 1 212 ? -6.949 9.330 8.983 1.00 81.69 212 LEU A C 1
ATOM 1619 O O . LEU A 1 212 ? -7.426 8.365 9.583 1.00 81.69 212 LEU A O 1
ATOM 1623 N N . ALA A 1 213 ? -6.974 10.565 9.491 1.00 84.00 213 ALA A N 1
ATOM 1624 C CA . ALA A 1 213 ? -7.715 10.892 10.700 1.00 84.00 213 ALA A CA 1
ATOM 1625 C C . ALA A 1 213 ? -9.210 10.592 10.478 1.00 84.00 213 ALA A C 1
ATOM 1627 O O . ALA A 1 213 ? -9.753 10.920 9.410 1.00 84.00 213 ALA A O 1
ATOM 1628 N N . PRO A 1 214 ? -9.877 9.920 11.429 1.00 86.56 214 PRO A N 1
ATOM 1629 C CA . PRO A 1 214 ? -11.277 9.593 11.268 1.00 86.56 214 PRO A CA 1
ATOM 1630 C C . PRO A 1 214 ? -12.123 10.864 11.325 1.00 86.56 214 PRO A C 1
ATOM 1632 O O . PRO A 1 214 ? -11.714 11.920 11.788 1.00 86.56 214 PRO A O 1
ATOM 1635 N N . LYS A 1 215 ? -13.352 10.750 10.835 1.00 89.12 215 LYS A N 1
ATOM 1636 C CA . LYS A 1 215 ? -14.422 11.644 11.267 1.00 89.12 215 LYS A CA 1
ATOM 1637 C C . LYS A 1 215 ? -15.281 10.834 12.208 1.00 89.12 215 LYS A C 1
ATOM 1639 O O . LYS A 1 215 ? -15.738 9.770 11.799 1.00 89.12 215 LYS A O 1
ATOM 1644 N N . ILE A 1 216 ? -15.464 11.307 13.428 1.00 91.25 216 ILE A N 1
ATOM 1645 C CA . ILE A 1 216 ? -16.320 10.645 14.406 1.00 91.25 216 ILE A CA 1
ATOM 1646 C C . ILE A 1 216 ? -17.747 11.179 14.280 1.00 91.25 216 ILE A C 1
ATOM 1648 O O . ILE A 1 216 ? -17.953 12.366 14.014 1.00 91.25 216 ILE A O 1
ATOM 1652 N N . GLY A 1 217 ? -18.724 10.302 14.469 1.00 91.56 217 GLY A N 1
ATOM 1653 C CA . GLY A 1 217 ? -20.102 10.703 14.687 1.00 91.56 217 GLY A CA 1
ATOM 1654 C C . GLY A 1 217 ? -21.005 9.529 15.033 1.00 91.56 217 GLY A C 1
ATOM 1655 O O . GLY A 1 217 ? -20.543 8.405 15.228 1.00 91.56 217 GLY A O 1
ATOM 1656 N N . GLU A 1 218 ? -22.292 9.824 15.145 1.00 94.00 218 GLU A N 1
ATOM 1657 C CA . GLU A 1 218 ? -23.318 8.884 15.579 1.00 94.00 218 GLU A CA 1
ATOM 1658 C C . GLU A 1 218 ? -23.681 7.882 14.473 1.00 94.00 218 GLU A C 1
ATOM 1660 O O . GLU A 1 218 ? -23.785 8.229 13.294 1.00 94.00 218 GLU A O 1
ATOM 1665 N N . TYR A 1 219 ? -23.869 6.622 14.857 1.00 94.56 219 TYR A N 1
ATOM 1666 C CA . TYR A 1 219 ? -24.392 5.569 13.995 1.00 94.56 219 TYR A CA 1
ATOM 1667 C C . TYR A 1 219 ? -25.908 5.450 14.152 1.00 94.56 219 TYR A C 1
ATOM 1669 O O . TYR A 1 219 ? -26.434 5.453 15.263 1.00 94.56 219 TYR A O 1
ATOM 1677 N N . ASP A 1 220 ? -26.602 5.252 13.031 1.00 92.81 220 ASP A N 1
ATOM 1678 C CA . ASP A 1 220 ? -28.057 5.116 13.006 1.00 92.81 220 ASP A CA 1
ATOM 1679 C C . ASP A 1 220 ? -28.501 3.861 13.772 1.00 92.81 220 ASP A C 1
ATOM 1681 O O . ASP A 1 220 ? -27.998 2.764 13.512 1.00 92.81 220 ASP A O 1
ATOM 1685 N N . LEU A 1 221 ? -29.498 3.983 14.650 1.00 90.31 221 LEU A N 1
ATOM 1686 C CA . LEU A 1 221 ? -30.091 2.859 15.385 1.00 90.31 221 LEU A CA 1
ATOM 1687 C C . LEU A 1 221 ? -31.309 2.288 14.632 1.00 90.31 221 LEU A C 1
ATOM 1689 O O . LEU A 1 221 ? -32.200 3.034 14.236 1.00 90.31 221 LEU A O 1
ATOM 1693 N N . GLU A 1 222 ? -31.356 0.965 14.433 1.00 78.06 222 GLU A N 1
ATOM 1694 C CA . GLU A 1 222 ? -32.440 0.270 13.703 1.00 78.06 222 GLU A CA 1
ATOM 1695 C C . GLU A 1 222 ? -33.448 -0.399 14.632 1.00 78.06 222 GLU A C 1
ATOM 1697 O O . GLU A 1 222 ? -34.660 -0.317 14.442 1.00 78.06 222 GLU A O 1
ATOM 1702 N N . GLU A 1 223 ? -32.923 -1.112 15.628 1.00 66.31 223 GLU A N 1
ATOM 1703 C CA . GLU A 1 223 ? -33.676 -2.043 16.456 1.00 66.31 223 GLU A CA 1
ATOM 1704 C C . GLU A 1 223 ? -33.368 -1.747 17.919 1.00 66.31 223 GLU A C 1
ATOM 1706 O O . GLU A 1 223 ? -32.210 -1.770 18.352 1.00 66.31 223 GLU A O 1
ATOM 1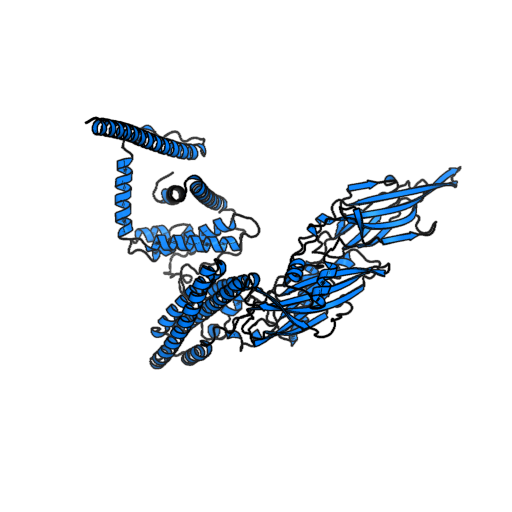711 N N . ALA A 1 224 ? -34.427 -1.488 18.680 1.00 76.12 224 ALA A N 1
ATOM 1712 C CA . ALA A 1 224 ? -34.379 -1.331 20.119 1.00 76.12 224 ALA A CA 1
ATOM 1713 C C . ALA A 1 224 ? -35.340 -2.362 20.732 1.00 76.12 224 ALA A C 1
ATOM 1715 O O . ALA A 1 224 ? -36.495 -2.442 20.315 1.00 76.12 224 ALA A O 1
ATOM 1716 N N . ASP A 1 225 ? -34.863 -3.176 21.672 1.00 84.88 225 ASP A N 1
ATOM 1717 C CA . ASP A 1 225 ? -35.650 -4.242 22.309 1.00 84.88 225 ASP A CA 1
ATOM 1718 C C . ASP A 1 225 ? -35.563 -4.150 23.840 1.00 84.88 225 ASP A C 1
ATOM 1720 O O . ASP A 1 225 ? -34.570 -3.675 24.401 1.00 84.88 225 ASP A O 1
ATOM 1724 N N . GLY A 1 226 ? -36.613 -4.606 24.519 1.00 86.06 226 GLY A N 1
ATOM 1725 C CA . GLY A 1 226 ? -36.767 -4.554 25.968 1.00 86.06 226 GLY A CA 1
ATOM 1726 C C . GLY A 1 226 ? -37.191 -3.182 26.505 1.00 86.06 226 GLY A C 1
ATOM 1727 O O . GLY A 1 226 ? -37.955 -2.442 25.886 1.00 86.06 226 GLY A O 1
ATOM 1728 N N . ASN A 1 227 ? -36.713 -2.839 27.699 1.00 85.81 227 ASN A N 1
ATOM 1729 C CA . ASN A 1 227 ? -37.075 -1.647 28.471 1.00 85.81 227 ASN A CA 1
ATOM 1730 C C . ASN A 1 227 ? -36.395 -0.358 27.958 1.00 85.81 227 ASN A C 1
ATOM 1732 O O . ASN A 1 227 ? -35.868 0.435 28.733 1.00 85.81 227 ASN A O 1
ATOM 1736 N N . VAL A 1 228 ? -36.384 -0.123 26.646 1.00 84.88 228 VAL A N 1
ATOM 1737 C CA . VAL A 1 228 ? -35.663 1.010 26.026 1.00 84.88 228 VAL A CA 1
ATOM 1738 C C . VAL A 1 228 ? -36.250 2.375 26.401 1.00 84.88 228 VAL A C 1
ATOM 1740 O O . VAL A 1 228 ? -35.543 3.377 26.365 1.00 84.88 228 VAL A O 1
ATOM 1743 N N . GLY A 1 229 ? -37.523 2.416 26.814 1.00 86.12 229 GLY A N 1
ATOM 1744 C CA . GLY A 1 229 ? -38.207 3.631 27.270 1.00 86.12 229 GLY A CA 1
ATOM 1745 C C . GLY A 1 229 ? -37.694 4.191 28.601 1.00 86.12 229 GLY A C 1
ATOM 1746 O O . GLY A 1 229 ? -37.972 5.348 28.906 1.00 86.12 229 GLY A O 1
ATOM 1747 N N . GLU A 1 230 ? -36.924 3.402 29.353 1.00 90.38 230 GLU A N 1
ATOM 1748 C CA . GLU A 1 230 ? -36.280 3.803 30.611 1.00 90.38 230 GLU A CA 1
ATOM 1749 C C . GLU A 1 230 ? -35.092 4.751 30.391 1.00 90.38 230 GLU A C 1
ATOM 1751 O O . GLU A 1 230 ? -34.577 5.329 31.346 1.00 90.38 230 GLU A O 1
ATOM 1756 N N . PHE A 1 231 ? -34.658 4.926 29.138 1.00 93.50 231 PHE A N 1
ATOM 1757 C CA . PHE A 1 231 ? -33.486 5.712 28.773 1.00 93.50 231 PHE A CA 1
ATOM 1758 C C . PHE A 1 231 ? -33.806 6.753 27.692 1.00 93.50 231 PHE A C 1
ATOM 1760 O O . PHE A 1 231 ? -34.799 6.661 26.967 1.00 93.50 231 PHE A O 1
ATOM 1767 N N . LYS A 1 232 ? -32.952 7.773 27.596 1.00 91.88 232 LYS A N 1
ATOM 1768 C CA . LYS A 1 232 ? -32.971 8.825 26.570 1.00 91.88 232 LYS A CA 1
ATOM 1769 C C . LYS A 1 232 ? -31.543 9.188 26.155 1.00 91.88 232 LYS A C 1
ATOM 1771 O O . LYS A 1 232 ? -30.598 8.800 26.842 1.00 91.88 232 LYS A O 1
ATOM 1776 N N . ASN A 1 233 ? -31.410 9.958 25.070 1.00 92.62 233 ASN A N 1
ATOM 1777 C CA . ASN A 1 233 ? -30.119 10.386 24.506 1.00 92.62 233 ASN A CA 1
ATOM 1778 C C . ASN A 1 233 ? -29.172 9.191 24.313 1.00 92.62 233 ASN A C 1
ATOM 1780 O O . ASN A 1 233 ? -28.046 9.188 24.802 1.00 92.62 233 ASN A O 1
ATOM 1784 N N . VAL A 1 234 ? -29.710 8.121 23.722 1.00 94.38 234 VAL A N 1
ATOM 1785 C CA . VAL A 1 234 ? -28.970 6.883 23.499 1.00 94.38 234 VAL A CA 1
ATOM 1786 C C . VAL A 1 234 ? -28.232 7.012 22.181 1.00 94.38 234 VAL A C 1
ATOM 1788 O O . VAL A 1 234 ? -28.872 7.065 21.136 1.00 94.38 234 VAL A O 1
ATOM 1791 N N . GLU A 1 235 ? -26.909 7.028 22.247 1.00 95.56 235 GLU A N 1
ATOM 1792 C CA . GLU A 1 235 ? -26.041 7.302 21.106 1.00 95.56 235 GLU A CA 1
ATOM 1793 C C . GLU A 1 235 ? -24.930 6.249 21.049 1.00 95.56 235 GLU A C 1
ATOM 1795 O O . GLU A 1 235 ? -24.292 5.942 22.062 1.00 95.56 235 GLU A O 1
ATOM 1800 N N . ILE A 1 236 ? -24.693 5.688 19.861 1.00 96.06 236 ILE A N 1
ATOM 1801 C CA . ILE A 1 236 ? -23.510 4.872 19.564 1.00 96.06 236 ILE A CA 1
ATOM 1802 C C . ILE A 1 236 ? -22.669 5.664 18.568 1.00 96.06 236 ILE A C 1
ATOM 1804 O O . ILE A 1 236 ? -23.052 5.814 17.413 1.00 96.06 236 ILE A O 1
ATOM 1808 N N . GLU A 1 237 ? -21.523 6.163 19.013 1.00 95.38 237 GLU A N 1
ATOM 1809 C CA . GLU A 1 237 ? -20.589 6.941 18.203 1.00 95.38 237 GLU A CA 1
ATOM 1810 C C . GLU A 1 237 ? -19.418 6.071 17.732 1.00 95.38 237 GLU A C 1
ATOM 1812 O O . GLU A 1 237 ? -18.912 5.213 18.466 1.00 95.38 237 GLU A O 1
ATOM 1817 N N . GLY A 1 238 ? -18.954 6.327 16.512 1.00 95.19 238 GLY A N 1
ATOM 1818 C CA . GLY A 1 238 ? -17.812 5.651 15.913 1.00 95.19 238 GLY A CA 1
ATOM 1819 C C . GLY A 1 238 ? -17.246 6.400 14.702 1.00 95.19 238 GLY A C 1
ATOM 1820 O O . GLY A 1 238 ? -17.751 7.452 14.303 1.00 95.19 238 GLY A O 1
ATOM 1821 N N . PRO A 1 239 ? -16.168 5.885 14.094 1.00 93.50 239 PRO A N 1
ATOM 1822 C CA . PRO A 1 239 ? -15.570 6.480 12.904 1.00 93.50 239 PRO A CA 1
ATOM 1823 C C . PRO A 1 239 ? -16.441 6.274 11.655 1.00 93.50 239 PRO A C 1
ATOM 1825 O O . PRO A 1 239 ? -16.888 5.167 11.369 1.00 93.50 239 PRO A O 1
ATOM 1828 N N . TYR A 1 240 ? -16.613 7.319 10.846 1.00 89.94 240 TYR A N 1
ATOM 1829 C CA . TYR A 1 240 ? -17.323 7.257 9.564 1.00 89.94 240 TYR A CA 1
ATOM 1830 C C . TYR A 1 240 ? -16.500 6.679 8.412 1.00 89.94 240 TYR A C 1
ATOM 1832 O O . TYR A 1 240 ? -17.077 6.256 7.413 1.00 89.94 240 TYR A O 1
ATOM 1840 N N . ASN A 1 241 ? -15.171 6.687 8.536 1.00 87.56 241 ASN A N 1
ATOM 1841 C CA . ASN A 1 241 ? -14.255 6.167 7.526 1.00 87.56 241 ASN A CA 1
ATOM 1842 C C . ASN A 1 241 ? -13.357 5.106 8.162 1.00 87.56 241 ASN A C 1
ATOM 1844 O O . ASN A 1 241 ? -12.401 5.431 8.870 1.00 87.56 241 ASN A O 1
ATOM 1848 N N . ILE A 1 242 ? -13.669 3.840 7.906 1.00 89.25 242 ILE A N 1
ATOM 1849 C CA . ILE A 1 242 ? -12.911 2.685 8.385 1.00 89.25 242 ILE A CA 1
ATOM 1850 C C . ILE A 1 242 ? -12.275 2.007 7.173 1.00 89.25 242 ILE A C 1
ATOM 1852 O O . ILE A 1 242 ? -12.974 1.495 6.303 1.00 89.25 242 ILE A O 1
ATOM 1856 N N . TYR A 1 243 ? -10.949 1.990 7.102 1.00 87.44 243 TYR A N 1
ATOM 1857 C CA . TYR A 1 243 ? -10.212 1.401 5.990 1.00 87.44 243 TYR A CA 1
ATOM 1858 C C . TYR A 1 243 ? -9.800 -0.036 6.317 1.00 87.44 243 TYR A C 1
ATOM 1860 O O . TYR A 1 243 ? -9.031 -0.280 7.252 1.00 87.44 243 TYR A O 1
ATOM 1868 N N . GLY A 1 244 ? -10.312 -0.980 5.524 1.00 88.44 244 GLY A N 1
ATOM 1869 C CA . GLY A 1 244 ? -9.981 -2.403 5.602 1.00 88.44 244 GLY A CA 1
ATOM 1870 C C . GLY A 1 244 ? -10.348 -3.068 6.938 1.00 88.44 244 GLY A C 1
ATOM 1871 O O . GLY A 1 244 ? -11.331 -2.703 7.578 1.00 88.44 244 GLY A O 1
ATOM 1872 N N . PHE A 1 245 ? -9.579 -4.074 7.359 1.00 91.31 245 PHE A N 1
ATOM 1873 C CA . PHE A 1 245 ? -9.866 -4.917 8.534 1.00 91.31 245 PHE A CA 1
ATOM 1874 C C . PHE A 1 245 ? -9.370 -4.283 9.839 1.00 91.31 245 PHE A C 1
ATOM 1876 O O . PHE A 1 245 ? -8.603 -4.881 10.598 1.00 91.31 245 PHE A O 1
ATOM 1883 N N . SER A 1 246 ? -9.785 -3.043 10.079 1.00 92.56 246 SER A N 1
ATOM 1884 C CA . SER A 1 246 ? -9.339 -2.242 11.217 1.00 92.56 246 SER A CA 1
ATOM 1885 C C . SER A 1 246 ? -10.178 -2.482 12.475 1.00 92.56 246 SER A C 1
ATOM 1887 O O . SER A 1 246 ? -11.389 -2.685 12.411 1.00 92.56 246 SER A O 1
ATOM 1889 N N . ALA A 1 247 ? -9.530 -2.433 13.637 1.00 93.62 247 ALA A N 1
ATOM 1890 C CA . ALA A 1 247 ? -10.184 -2.245 14.923 1.00 93.62 247 ALA A CA 1
ATOM 1891 C C . ALA A 1 247 ? -10.724 -0.810 15.026 1.00 93.62 247 ALA A C 1
ATOM 1893 O O . ALA A 1 247 ? -10.092 0.123 14.535 1.00 93.62 247 ALA A O 1
ATOM 1894 N N . ILE A 1 248 ? -11.878 -0.631 15.660 1.00 93.94 248 ILE A N 1
ATOM 1895 C CA . ILE A 1 248 ? -12.632 0.623 15.679 1.00 93.94 248 ILE A CA 1
ATOM 1896 C C . ILE A 1 248 ? -12.914 1.080 17.110 1.00 93.94 248 ILE A C 1
ATOM 1898 O O . ILE A 1 248 ? -13.351 0.258 17.923 1.00 93.94 248 ILE A O 1
ATOM 1902 N N . PRO A 1 249 ? -12.673 2.360 17.444 1.00 94.44 249 PRO A N 1
ATOM 1903 C CA . PRO A 1 249 ? -13.149 2.916 18.696 1.00 94.44 249 PRO A CA 1
ATOM 1904 C C . PRO A 1 249 ? -14.666 3.099 18.632 1.00 94.44 249 PRO A C 1
ATOM 1906 O O . PRO A 1 249 ? -15.208 3.492 17.600 1.00 94.44 249 PRO A O 1
ATOM 1909 N N . ILE A 1 250 ? -15.337 2.811 19.740 1.00 95.38 250 ILE A N 1
ATOM 1910 C CA . ILE A 1 250 ? -16.777 2.977 19.907 1.00 95.38 250 ILE A CA 1
ATOM 1911 C C . ILE A 1 250 ? -17.027 3.650 21.246 1.00 95.38 250 ILE A C 1
ATOM 1913 O O . ILE A 1 250 ? -16.457 3.243 22.262 1.00 95.38 250 ILE A O 1
ATOM 1917 N N . LYS A 1 251 ? -17.924 4.630 21.246 1.00 95.56 251 LYS A N 1
ATOM 1918 C CA . LYS A 1 251 ? -18.437 5.258 22.457 1.00 95.56 251 LYS A CA 1
ATOM 1919 C C . LYS A 1 251 ? -19.944 5.087 22.506 1.00 95.56 251 LYS A C 1
ATOM 1921 O O . LYS A 1 251 ? -20.640 5.347 21.533 1.00 95.56 251 LYS A O 1
ATOM 1926 N N . PHE A 1 252 ? -20.435 4.616 23.638 1.00 96.31 252 PHE A N 1
ATOM 1927 C CA . PHE A 1 252 ? -21.853 4.452 23.899 1.00 96.31 252 PHE A CA 1
ATOM 1928 C C . PHE A 1 252 ? -22.262 5.383 25.027 1.00 96.31 252 PHE A C 1
ATOM 1930 O O . PHE A 1 252 ? -21.731 5.283 26.137 1.00 96.31 252 PHE A O 1
ATOM 1937 N N . THR A 1 253 ? -23.209 6.265 24.737 1.00 96.12 253 THR A N 1
ATOM 1938 C CA . THR A 1 253 ? -23.730 7.238 25.692 1.00 96.12 253 THR A CA 1
ATOM 1939 C C . THR A 1 253 ? -25.212 6.984 25.909 1.00 96.12 253 THR A C 1
ATOM 1941 O O . THR A 1 253 ? -25.942 6.675 24.970 1.00 96.12 253 THR A O 1
ATOM 1944 N N . LEU A 1 254 ? -25.658 7.090 27.158 1.00 95.94 254 LEU A N 1
ATOM 1945 C CA . LEU A 1 254 ? -27.074 7.049 27.503 1.00 95.94 254 LEU A CA 1
ATOM 1946 C C . LEU A 1 254 ? -27.352 7.780 28.815 1.00 95.94 254 LEU A C 1
ATOM 1948 O O . LEU A 1 254 ? -26.498 7.872 29.702 1.00 95.94 254 LEU A O 1
ATOM 1952 N N . SER A 1 255 ? -28.595 8.224 28.958 1.00 95.19 255 SER A N 1
ATOM 1953 C CA . SER A 1 255 ? -29.124 8.826 30.178 1.00 95.19 255 SER A CA 1
ATOM 1954 C C . SER A 1 255 ? -30.366 8.079 30.655 1.00 95.19 255 SER A C 1
ATOM 1956 O O . SER A 1 255 ? -31.160 7.637 29.821 1.00 95.19 255 SER A O 1
ATOM 1958 N N . PRO A 1 256 ? -30.588 7.958 31.975 1.00 94.00 256 PRO A N 1
ATOM 1959 C CA . PRO A 1 256 ? -31.875 7.516 32.484 1.00 94.00 256 PRO A CA 1
ATOM 1960 C C . PRO A 1 256 ? -32.949 8.538 32.090 1.00 94.00 256 PRO A C 1
ATOM 1962 O O . PRO A 1 256 ? -32.678 9.738 32.000 1.00 94.00 256 PRO A O 1
ATOM 1965 N N . ARG A 1 257 ? -34.161 8.051 31.833 1.00 90.31 257 ARG A N 1
ATOM 1966 C CA . ARG A 1 257 ? -35.352 8.869 31.616 1.00 90.31 257 ARG A CA 1
ATOM 1967 C C . ARG A 1 257 ? -36.178 8.889 32.896 1.00 90.31 257 ARG A C 1
ATOM 1969 O O . ARG A 1 257 ? -36.584 7.840 33.401 1.00 90.31 257 ARG A O 1
ATOM 1976 N N . GLY A 1 258 ? -36.480 10.078 33.388 1.00 84.69 258 GLY A N 1
ATOM 1977 C CA . GLY A 1 258 ? -37.268 10.279 34.596 1.00 84.69 258 GLY A CA 1
ATOM 1978 C C . GLY A 1 258 ? -37.873 11.674 34.675 1.00 84.69 258 GLY A C 1
ATOM 1979 O O . GLY A 1 258 ? -38.021 12.369 33.670 1.00 84.69 258 GLY A O 1
ATOM 1980 N N . ASN A 1 259 ? -38.257 12.060 35.886 1.00 81.19 259 ASN A N 1
ATOM 1981 C CA . ASN A 1 259 ? -38.776 13.381 36.212 1.00 81.19 259 ASN A CA 1
ATOM 1982 C C . ASN A 1 259 ? -37.944 13.933 37.373 1.00 81.19 259 ASN A C 1
ATOM 1984 O O . ASN A 1 259 ? -37.821 13.261 38.388 1.00 81.19 259 ASN A O 1
ATOM 1988 N N . GLU A 1 260 ? -37.413 15.150 37.248 1.00 81.88 260 GLU A N 1
ATOM 1989 C CA . GLU A 1 260 ? -36.605 15.799 38.295 1.00 81.88 260 GLU A CA 1
ATOM 1990 C C . GLU A 1 260 ? -37.364 15.977 39.627 1.00 81.88 260 GLU A C 1
ATOM 1992 O O . GLU A 1 260 ? -36.754 16.099 40.687 1.00 81.88 260 GLU A O 1
ATOM 1997 N N . GLU A 1 261 ? -38.699 15.967 39.596 1.00 83.69 261 GLU A N 1
ATOM 1998 C CA . GLU A 1 261 ? -39.549 16.064 40.785 1.00 83.69 261 GLU A CA 1
ATOM 1999 C C . GLU A 1 261 ? -39.817 14.710 41.463 1.00 83.69 261 GLU A C 1
ATOM 2001 O O . GLU A 1 261 ? -40.337 14.691 42.580 1.00 83.69 261 GLU A O 1
ATOM 2006 N N . VAL A 1 262 ? -39.498 13.582 40.815 1.00 84.12 262 VAL A N 1
ATOM 2007 C CA . VAL A 1 262 ? -39.762 12.222 41.312 1.00 84.12 262 VAL A CA 1
ATOM 2008 C C . VAL A 1 262 ? -38.446 11.502 41.574 1.00 84.12 262 VAL A C 1
ATOM 2010 O O . VAL A 1 262 ? -37.581 11.420 40.713 1.00 84.12 262 VAL A O 1
ATOM 2013 N N . LYS A 1 263 ? -38.298 10.935 42.775 1.00 87.06 263 LYS A N 1
ATOM 2014 C CA . LYS A 1 263 ? -37.097 10.181 43.134 1.00 87.06 263 LYS A CA 1
ATOM 2015 C C . LYS A 1 263 ? -37.195 8.744 42.625 1.00 87.06 263 LYS A C 1
ATOM 2017 O O . LYS A 1 263 ? -37.749 7.902 43.323 1.00 87.06 263 LYS A O 1
ATOM 2022 N N . ASP A 1 264 ? -36.664 8.455 41.444 1.00 88.06 264 ASP A N 1
ATOM 2023 C CA . ASP A 1 264 ? -36.684 7.106 40.866 1.00 88.06 264 ASP A CA 1
ATOM 2024 C C . ASP A 1 264 ? -35.397 6.729 40.100 1.00 88.06 264 ASP A C 1
ATOM 2026 O O . ASP A 1 264 ? -35.433 6.428 38.902 1.00 88.06 264 ASP A O 1
ATOM 2030 N N . PRO A 1 265 ? -34.234 6.708 40.785 1.00 93.56 265 PRO A N 1
ATOM 2031 C CA . PRO A 1 265 ? -32.950 6.456 40.147 1.00 93.56 265 PRO A CA 1
ATOM 2032 C C . PRO A 1 265 ? -32.890 5.084 39.474 1.00 93.56 265 PRO A C 1
ATOM 2034 O O . PRO A 1 265 ? -33.383 4.076 39.994 1.00 93.56 265 PRO A O 1
ATOM 2037 N N . ILE A 1 266 ? -32.181 5.037 38.348 1.00 95.19 266 ILE A N 1
ATOM 2038 C CA . ILE A 1 266 ? -31.783 3.793 37.693 1.00 95.19 266 ILE A CA 1
ATOM 2039 C C . ILE A 1 266 ? -30.361 3.454 38.128 1.00 95.19 266 ILE A C 1
ATOM 2041 O O . ILE A 1 266 ? -29.452 4.276 38.023 1.00 95.19 266 ILE A O 1
ATOM 2045 N N . CYS A 1 267 ? -30.170 2.221 38.584 1.00 95.94 267 CYS A N 1
ATOM 2046 C CA . CYS A 1 267 ? -28.878 1.645 38.925 1.00 95.94 267 CYS A CA 1
ATOM 2047 C C . CYS A 1 267 ? -28.482 0.595 37.887 1.00 95.94 267 CYS A C 1
ATOM 2049 O O . CYS A 1 267 ? -29.138 -0.442 37.757 1.00 95.94 267 CYS A O 1
ATOM 2051 N N . LEU A 1 268 ? -27.394 0.842 37.159 1.00 97.31 268 LEU A N 1
ATOM 2052 C CA . LEU A 1 268 ? -26.861 -0.111 36.191 1.00 97.31 268 LEU A CA 1
ATOM 2053 C C . LEU A 1 268 ? -26.210 -1.292 36.919 1.00 97.31 268 LEU A C 1
ATOM 2055 O O . LEU A 1 268 ? -25.480 -1.110 37.890 1.00 97.31 268 LEU A O 1
ATOM 2059 N N . THR A 1 269 ? -26.454 -2.506 36.428 1.00 97.06 269 THR A N 1
ATOM 2060 C CA . THR A 1 269 ? -25.813 -3.744 36.910 1.00 97.06 269 THR A CA 1
ATOM 2061 C C . THR A 1 269 ? -24.783 -4.251 35.913 1.00 97.06 269 THR A C 1
ATOM 2063 O O . THR A 1 269 ? -23.703 -4.689 36.310 1.00 97.06 269 THR A O 1
ATOM 2066 N N . SER A 1 270 ? -25.076 -4.143 34.615 1.00 97.88 270 SER A N 1
ATOM 2067 C CA . SER A 1 270 ? -24.096 -4.391 33.567 1.00 97.88 270 SER A CA 1
ATOM 2068 C C . SER A 1 270 ? -24.401 -3.627 32.288 1.00 97.88 270 SER A C 1
ATOM 2070 O O . SER A 1 270 ? -25.551 -3.302 31.994 1.00 97.88 270 SER A O 1
ATOM 2072 N N . VAL A 1 271 ? -23.342 -3.347 31.537 1.00 98.00 271 VAL A N 1
ATOM 2073 C CA . VAL A 1 271 ? -23.405 -2.808 30.179 1.00 98.00 271 VAL A CA 1
ATOM 2074 C C . VAL A 1 271 ? -22.495 -3.665 29.314 1.00 98.00 271 VAL A C 1
ATOM 2076 O O . VAL A 1 271 ? -21.353 -3.909 29.700 1.00 98.00 271 VAL A O 1
ATOM 2079 N N . SER A 1 272 ? -22.979 -4.118 28.163 1.00 98.25 272 SER A N 1
ATOM 2080 C CA . SER A 1 272 ? -22.222 -4.926 27.211 1.00 98.25 272 SER A CA 1
ATOM 2081 C C . SER A 1 272 ? -22.265 -4.307 25.822 1.00 98.25 272 SER A C 1
ATOM 2083 O O . SER A 1 272 ? -23.338 -4.006 25.317 1.00 98.25 272 SER A O 1
ATOM 2085 N N . ILE A 1 273 ? -21.108 -4.159 25.179 1.00 98.00 273 ILE A N 1
ATOM 2086 C CA . ILE A 1 273 ? -20.988 -3.645 23.808 1.00 98.00 273 ILE A CA 1
ATOM 2087 C C . ILE A 1 273 ? -20.227 -4.668 22.963 1.00 98.00 273 ILE A C 1
ATOM 2089 O O . ILE A 1 273 ? -19.212 -5.214 23.406 1.00 98.00 273 ILE A O 1
ATOM 2093 N N . TYR A 1 274 ? -20.719 -4.975 21.762 1.00 98.06 274 TYR A N 1
ATOM 2094 C CA . TYR A 1 274 ? -20.108 -5.968 20.874 1.00 98.06 274 TYR A CA 1
ATOM 2095 C C . TYR A 1 274 ? -20.411 -5.714 19.397 1.00 98.06 274 TYR A C 1
ATOM 2097 O O . TYR A 1 274 ? -21.402 -5.074 19.052 1.00 98.06 274 TYR A O 1
ATOM 2105 N N . ALA A 1 275 ? -19.566 -6.266 18.522 1.00 96.62 275 ALA A N 1
ATOM 2106 C CA . ALA A 1 275 ? -19.862 -6.350 17.097 1.00 96.62 275 ALA A CA 1
ATOM 2107 C C . ALA A 1 275 ? -20.730 -7.588 16.834 1.00 96.62 275 ALA A C 1
ATOM 2109 O O . ALA A 1 275 ? -20.509 -8.652 17.413 1.00 96.62 275 ALA A O 1
ATOM 2110 N N . TYR A 1 276 ? -21.729 -7.453 15.975 1.00 94.44 276 TYR A N 1
ATOM 2111 C CA . TYR A 1 276 ? -22.734 -8.464 15.688 1.00 94.44 276 TYR A CA 1
ATOM 2112 C C . TYR A 1 276 ? -22.808 -8.704 14.186 1.00 94.44 276 TYR A C 1
ATOM 2114 O O . TYR A 1 276 ? -23.156 -7.816 13.409 1.00 94.44 276 TYR A O 1
ATOM 2122 N N . THR A 1 277 ? -22.441 -9.906 13.766 1.00 91.88 277 THR A N 1
ATOM 2123 C CA . THR A 1 277 ? -22.394 -10.270 12.350 1.00 91.88 277 THR A CA 1
ATOM 2124 C C . THR A 1 277 ? -23.778 -10.646 11.824 1.00 91.88 277 THR A C 1
ATOM 2126 O O . THR A 1 277 ? -24.681 -11.011 12.580 1.00 91.88 277 THR A O 1
ATOM 2129 N N . LYS A 1 278 ? -23.947 -10.631 10.497 1.00 85.06 278 LYS A N 1
ATOM 2130 C CA . LYS A 1 278 ? -25.205 -11.032 9.841 1.00 85.06 278 LYS A CA 1
ATOM 2131 C C . LYS A 1 278 ? -25.654 -12.464 10.174 1.00 85.06 278 LYS A C 1
ATOM 2133 O O . LYS A 1 278 ? -26.850 -12.734 10.195 1.00 85.06 278 LYS A O 1
ATOM 2138 N N . ASP A 1 279 ? -24.715 -13.374 10.431 1.00 87.50 279 ASP A N 1
ATOM 2139 C CA . ASP A 1 279 ? -24.983 -14.762 10.834 1.00 87.50 279 ASP A CA 1
ATOM 2140 C C . ASP A 1 279 ? -25.226 -14.933 12.346 1.00 87.50 279 ASP A C 1
ATOM 2142 O O . ASP A 1 279 ? -25.415 -16.048 12.825 1.00 87.50 279 ASP A O 1
ATOM 2146 N N . GLY A 1 280 ? -25.258 -13.833 13.099 1.00 88.44 280 GLY A N 1
ATOM 2147 C CA . GLY A 1 280 ? -25.673 -13.808 14.496 1.00 88.44 280 GLY A CA 1
ATOM 2148 C C . GLY A 1 280 ? -24.563 -14.053 15.517 1.00 88.44 280 GLY A C 1
ATOM 2149 O O . GLY A 1 280 ? -24.859 -14.277 16.693 1.00 88.44 280 GLY A O 1
ATOM 2150 N N . ARG A 1 281 ? -23.288 -14.007 15.110 1.00 93.44 281 ARG A N 1
ATOM 2151 C CA . ARG A 1 281 ? -22.154 -14.148 16.032 1.00 93.44 281 ARG A CA 1
ATOM 2152 C C . ARG A 1 281 ? -21.899 -12.829 16.758 1.00 93.44 281 ARG A C 1
ATOM 2154 O O . ARG A 1 281 ? -21.813 -11.771 16.138 1.00 93.44 281 ARG A O 1
ATOM 2161 N N . LYS A 1 282 ? -21.719 -12.913 18.079 1.00 95.81 282 LYS A N 1
ATOM 2162 C CA . LYS A 1 282 ? -21.199 -11.815 18.905 1.00 95.81 282 LYS A CA 1
ATOM 2163 C C . LYS A 1 282 ? -19.670 -11.856 18.872 1.00 95.81 282 LYS A C 1
ATOM 2165 O O . LYS A 1 282 ? -19.076 -12.879 19.206 1.00 95.81 282 LYS A O 1
ATOM 2170 N N . LEU A 1 283 ? -19.041 -10.758 18.475 1.00 96.00 283 LEU A N 1
ATOM 2171 C CA . LEU A 1 283 ? -17.593 -10.601 18.396 1.00 96.00 283 LEU A CA 1
ATOM 2172 C C . LEU A 1 283 ? -17.127 -9.512 19.363 1.00 96.00 283 LEU A C 1
ATOM 2174 O O . LEU A 1 283 ? -17.763 -8.466 19.501 1.00 96.00 283 LEU A O 1
ATOM 2178 N N . TRP A 1 284 ? -15.981 -9.754 20.001 1.00 96.50 284 TRP A N 1
ATOM 2179 C CA . TRP A 1 284 ? -15.274 -8.772 20.833 1.00 96.50 284 TRP A CA 1
ATOM 2180 C C . TRP A 1 284 ? -16.128 -8.160 21.951 1.00 96.50 284 TRP A C 1
ATOM 2182 O O . TRP A 1 284 ? -16.005 -6.974 22.239 1.00 96.50 284 TRP A O 1
ATOM 2192 N N . THR A 1 285 ? -16.989 -8.938 22.607 1.00 97.88 285 THR A N 1
ATOM 2193 C CA . THR A 1 285 ? -17.853 -8.414 23.673 1.00 97.88 285 THR A CA 1
ATOM 2194 C C . THR A 1 285 ? -17.047 -7.789 24.806 1.00 97.88 285 THR A C 1
ATOM 2196 O O . THR A 1 285 ? -16.166 -8.430 25.374 1.00 97.88 285 THR A O 1
ATOM 2199 N N . ARG A 1 286 ? -17.343 -6.528 25.131 1.00 97.06 286 ARG A N 1
ATOM 2200 C CA . ARG A 1 286 ? -16.851 -5.825 26.319 1.00 97.06 286 ARG A CA 1
ATOM 2201 C C . ARG A 1 286 ? -18.004 -5.682 27.297 1.00 97.06 286 ARG A C 1
ATOM 2203 O O . ARG A 1 286 ? -19.033 -5.146 26.910 1.00 97.06 286 ARG A O 1
ATOM 2210 N N . THR A 1 287 ? -17.823 -6.132 28.539 1.00 97.56 287 THR A N 1
ATOM 2211 C CA . THR A 1 287 ? -18.862 -6.036 29.579 1.00 97.56 287 THR A CA 1
ATOM 2212 C C . THR A 1 287 ? -18.349 -5.329 30.823 1.00 97.56 287 THR A C 1
ATOM 2214 O O . THR A 1 287 ? -17.397 -5.796 31.449 1.00 97.56 287 THR A O 1
ATOM 2217 N N . TRP A 1 288 ? -18.991 -4.233 31.209 1.00 97.12 288 TRP A N 1
ATOM 2218 C CA . TRP A 1 288 ? -18.811 -3.607 32.515 1.00 97.12 288 TRP A CA 1
ATOM 2219 C C . TRP A 1 288 ? -19.855 -4.155 33.477 1.00 97.12 288 TRP A C 1
ATOM 2221 O O . TRP A 1 288 ? -21.027 -4.249 33.126 1.00 97.12 288 TRP A O 1
ATOM 2231 N N . THR A 1 289 ? -19.431 -4.512 34.684 1.00 96.94 289 THR A N 1
ATOM 2232 C CA . THR A 1 289 ? -20.305 -5.006 35.752 1.00 96.94 289 THR A CA 1
ATOM 2233 C C . THR A 1 289 ? -20.145 -4.125 36.974 1.00 96.94 289 THR A C 1
ATOM 2235 O O . THR A 1 289 ? -19.014 -3.847 37.373 1.00 96.94 289 THR A O 1
ATOM 2238 N N . PHE A 1 290 ? -21.258 -3.741 37.587 1.00 96.75 290 PHE A N 1
ATOM 2239 C CA . PHE A 1 290 ? -21.283 -2.830 38.726 1.00 96.75 290 PHE A CA 1
ATOM 2240 C C . PHE A 1 290 ? -21.894 -3.513 39.939 1.00 96.75 290 PHE A C 1
ATOM 2242 O O . PHE A 1 290 ? -22.813 -4.331 39.826 1.00 96.75 290 PHE A O 1
ATOM 2249 N N . LYS A 1 291 ? -21.400 -3.164 41.123 1.00 93.31 291 LYS A N 1
ATOM 2250 C CA . LYS A 1 291 ? -22.033 -3.572 42.373 1.00 93.31 291 LYS A CA 1
ATOM 2251 C C . LYS A 1 291 ? -23.362 -2.826 42.547 1.00 93.31 291 LYS A C 1
ATOM 2253 O O . LYS A 1 291 ? -23.507 -1.702 42.059 1.00 93.31 291 LYS A O 1
ATOM 2258 N N . PRO A 1 292 ? -24.329 -3.404 43.280 1.00 85.25 292 PRO A N 1
ATOM 2259 C CA . PRO A 1 292 ? -25.570 -2.707 43.602 1.00 85.25 292 PRO A CA 1
ATOM 2260 C C . PRO A 1 292 ? -25.288 -1.333 44.224 1.00 85.25 292 PRO A C 1
ATOM 2262 O O . PRO A 1 292 ? -24.508 -1.233 45.170 1.00 85.25 292 PRO A O 1
ATOM 2265 N N . GLY A 1 293 ? -25.904 -0.281 43.684 1.00 84.38 293 GLY A N 1
ATOM 2266 C CA . GLY A 1 293 ? -25.718 1.090 44.169 1.00 84.38 293 GLY A CA 1
ATOM 2267 C C . GLY A 1 293 ? -24.504 1.843 43.601 1.00 84.38 293 GLY A C 1
ATOM 2268 O O . GLY A 1 293 ? -24.403 3.045 43.814 1.00 84.38 293 GLY A O 1
ATOM 2269 N N . GLU A 1 294 ? -23.583 1.179 42.892 1.00 92.94 294 GLU A N 1
ATOM 2270 C CA . GLU A 1 294 ? -22.316 1.787 42.447 1.00 92.94 294 GLU A CA 1
ATOM 2271 C C . GLU A 1 294 ? -22.501 2.777 41.291 1.00 92.94 294 GLU A C 1
ATOM 2273 O O . GLU A 1 294 ? -21.912 3.856 41.284 1.00 92.94 294 GLU A O 1
ATOM 2278 N N . LYS A 1 295 ? -23.323 2.407 40.304 1.00 95.19 295 LYS A N 1
ATOM 2279 C CA . LYS A 1 295 ? -23.538 3.178 39.076 1.00 95.19 295 LYS A CA 1
ATOM 2280 C C . LYS A 1 295 ? -25.014 3.551 38.946 1.00 95.19 295 LYS A C 1
ATOM 2282 O O . LYS A 1 295 ? -25.725 3.017 38.099 1.00 95.19 295 LYS A O 1
ATOM 2287 N N . CYS A 1 296 ? -25.475 4.431 39.832 1.00 94.19 296 CYS A N 1
ATOM 2288 C CA . CYS A 1 296 ? -26.851 4.930 39.852 1.00 94.19 296 CYS A CA 1
ATOM 2289 C C . CYS A 1 296 ? -26.946 6.380 39.374 1.00 94.19 296 CYS A C 1
ATOM 2291 O O . CYS A 1 296 ? -25.982 7.137 39.482 1.00 94.19 296 CYS A O 1
ATOM 2293 N N . GLY A 1 297 ? -28.109 6.758 38.854 1.00 92.25 297 GLY A N 1
ATOM 2294 C CA . GLY A 1 297 ? -28.358 8.093 38.324 1.00 92.25 297 GLY A CA 1
ATOM 2295 C C . GLY A 1 297 ? -29.845 8.385 38.180 1.00 92.25 297 GLY A C 1
ATOM 2296 O O . GLY A 1 297 ? -30.635 7.490 37.881 1.00 92.25 297 GLY A O 1
ATOM 2297 N N . GLU A 1 298 ? -30.202 9.644 38.403 1.00 90.69 298 GLU A N 1
ATOM 2298 C CA . GLU A 1 298 ? -31.531 10.210 38.143 1.00 90.69 298 GLU A CA 1
ATOM 2299 C C . GLU A 1 298 ? -31.511 11.004 36.825 1.00 90.69 298 GLU A C 1
ATOM 2301 O O . GLU A 1 298 ? -30.466 11.105 36.165 1.00 90.69 298 GLU A O 1
ATOM 2306 N N . GLU A 1 299 ? -32.664 11.559 36.442 1.00 87.25 299 GLU A N 1
ATOM 2307 C CA . GLU A 1 299 ? -32.808 12.465 35.297 1.00 87.25 299 GLU A CA 1
ATOM 2308 C C . GLU A 1 299 ? -31.691 13.532 35.308 1.00 87.25 299 GLU A C 1
ATOM 2310 O O . GLU A 1 299 ? -31.422 14.166 36.325 1.00 87.25 299 GLU A O 1
ATOM 2315 N N . GLY A 1 300 ? -30.985 13.680 34.181 1.00 85.94 300 GLY A N 1
ATOM 2316 C CA . GLY A 1 300 ? -29.814 14.564 34.053 1.00 85.94 300 GLY A CA 1
ATOM 2317 C C . GLY A 1 300 ? -28.455 13.867 34.197 1.00 85.94 300 GLY A C 1
ATOM 2318 O O . GLY A 1 300 ? -27.437 14.430 33.798 1.00 85.94 300 GLY A O 1
ATOM 2319 N N . THR A 1 301 ? -28.414 12.621 34.680 1.00 93.75 301 THR A N 1
ATOM 2320 C CA . THR A 1 301 ? -27.182 11.813 34.670 1.00 93.75 301 THR A CA 1
ATOM 2321 C C . THR A 1 301 ? -26.827 11.388 33.243 1.00 93.75 301 THR A C 1
ATOM 2323 O O . THR A 1 301 ? -27.697 10.994 32.468 1.00 93.75 301 THR A O 1
ATOM 2326 N N . VAL A 1 302 ? -25.542 11.416 32.888 1.00 95.31 302 VAL A N 1
ATOM 2327 C CA . VAL A 1 302 ? -25.037 10.888 31.611 1.00 95.31 302 VAL A CA 1
ATOM 2328 C C . VAL A 1 302 ? -24.002 9.812 31.908 1.00 95.31 302 VAL A C 1
ATOM 2330 O O . VAL A 1 302 ? -23.046 10.049 32.651 1.00 95.31 302 VAL A O 1
ATOM 2333 N N . TRP A 1 303 ? -24.186 8.627 31.335 1.00 96.19 303 TRP A N 1
ATOM 2334 C CA . TRP A 1 303 ? -23.190 7.563 31.371 1.00 96.19 303 TRP A CA 1
ATOM 2335 C C . TRP A 1 303 ? -22.554 7.404 29.995 1.00 96.19 303 TRP A C 1
ATOM 2337 O O . TRP A 1 303 ? -23.258 7.381 28.991 1.00 96.19 303 TRP A O 1
ATOM 2347 N N . SER A 1 304 ? -21.227 7.273 29.977 1.00 95.06 304 SER A N 1
ATOM 2348 C CA . SER A 1 304 ? -20.424 7.028 28.779 1.00 95.06 304 SER A CA 1
ATOM 2349 C C . SER A 1 304 ? -19.610 5.752 28.968 1.00 95.06 304 SER A C 1
ATOM 2351 O O . SER A 1 304 ? -19.054 5.521 30.048 1.00 95.06 304 SER A O 1
ATOM 2353 N N . PHE A 1 305 ? -19.556 4.931 27.924 1.00 94.94 305 PHE A N 1
ATOM 2354 C CA . PHE A 1 305 ? -18.807 3.683 27.870 1.00 94.94 305 PHE A CA 1
ATOM 2355 C C . PHE A 1 305 ? -17.988 3.637 26.584 1.00 94.94 305 PHE A C 1
ATOM 2357 O O . PHE A 1 305 ? -18.540 3.601 25.487 1.00 94.94 305 PHE A O 1
ATOM 2364 N N . GLU A 1 306 ? -16.668 3.619 26.726 1.00 94.50 306 GLU A N 1
ATOM 2365 C CA . GLU A 1 306 ? -15.721 3.641 25.611 1.00 94.50 306 GLU A CA 1
ATOM 2366 C C . GLU A 1 306 ? -15.097 2.256 25.437 1.00 94.50 306 GLU A C 1
ATOM 2368 O O . GLU A 1 306 ? -14.694 1.614 26.407 1.00 94.50 306 GLU A O 1
ATOM 2373 N N . THR A 1 307 ? -15.007 1.756 24.207 1.00 94.50 307 THR A N 1
ATOM 2374 C CA . THR A 1 307 ? -14.372 0.466 23.927 1.00 94.50 307 THR A CA 1
ATOM 2375 C C . THR A 1 307 ? -13.779 0.401 22.527 1.00 94.50 307 THR A C 1
ATOM 2377 O O . THR A 1 307 ? -13.994 1.278 21.697 1.00 94.50 307 THR A O 1
ATOM 2380 N N . VAL A 1 308 ? -13.037 -0.671 22.256 1.00 94.94 308 VAL A N 1
ATOM 2381 C CA . VAL A 1 308 ? -12.548 -0.998 20.917 1.00 94.94 308 VAL A CA 1
ATOM 2382 C C . VAL A 1 308 ? -13.166 -2.312 20.464 1.00 94.94 308 VAL A C 1
ATOM 2384 O O . VAL A 1 308 ? -13.140 -3.306 21.196 1.00 94.94 308 VAL A O 1
ATOM 2387 N N . LEU A 1 309 ? -13.701 -2.322 19.248 1.00 95.56 309 LEU A N 1
ATOM 2388 C CA . LEU A 1 309 ? -14.254 -3.498 18.582 1.00 95.56 309 LEU A CA 1
ATOM 2389 C C . LEU A 1 309 ? -13.537 -3.752 17.255 1.00 95.56 309 LEU A C 1
ATOM 2391 O O . LEU A 1 309 ? -12.644 -3.008 16.861 1.00 95.56 309 LEU A O 1
ATOM 2395 N N . LYS A 1 310 ? -13.930 -4.807 16.546 1.00 94.56 310 LYS A N 1
ATOM 2396 C CA . LYS A 1 310 ? -13.508 -5.074 15.170 1.00 94.56 310 LYS A CA 1
ATOM 2397 C C . LYS A 1 310 ? -14.598 -5.863 14.446 1.00 94.56 310 LYS A C 1
ATOM 2399 O O . LYS A 1 310 ? -15.286 -6.674 15.065 1.00 94.56 310 LYS A O 1
ATOM 2404 N N . GLY A 1 311 ? -14.737 -5.640 13.143 1.00 92.50 311 GLY A N 1
ATOM 2405 C CA . GLY A 1 311 ? -15.549 -6.500 12.286 1.00 92.50 311 GLY A CA 1
ATOM 2406 C C . GLY A 1 311 ? -15.033 -7.947 12.222 1.00 92.50 311 GLY A C 1
ATOM 2407 O O . GLY A 1 311 ? -13.990 -8.280 12.801 1.00 92.50 311 GLY A O 1
ATOM 2408 N N . PRO A 1 312 ? -15.751 -8.832 11.520 1.00 92.06 312 PRO A N 1
ATOM 2409 C CA . PRO A 1 312 ? -15.243 -10.159 11.225 1.00 92.06 312 PRO A CA 1
ATOM 2410 C C . PRO A 1 312 ? -14.013 -10.072 10.307 1.00 92.06 312 PRO A C 1
ATOM 2412 O O . PRO A 1 312 ? -13.887 -9.182 9.468 1.00 92.06 312 PRO A O 1
ATOM 2415 N N . ASP A 1 313 ? -13.067 -10.986 10.511 1.00 91.50 313 ASP A N 1
ATOM 2416 C CA . ASP A 1 313 ? -11.827 -11.044 9.742 1.00 91.50 313 ASP A CA 1
ATOM 2417 C C . ASP A 1 313 ? -11.423 -12.512 9.537 1.00 91.50 313 ASP A C 1
ATOM 2419 O O . ASP A 1 313 ? -10.830 -13.123 10.434 1.00 91.50 313 ASP A O 1
ATOM 2423 N N . PRO A 1 314 ? -11.760 -13.108 8.381 1.00 89.19 314 PRO A N 1
ATOM 2424 C CA . PRO A 1 314 ? -11.417 -14.495 8.083 1.00 89.19 314 PRO A CA 1
ATOM 2425 C C . PRO A 1 314 ? -9.942 -14.669 7.682 1.00 89.19 314 PRO A C 1
ATOM 2427 O O . PRO A 1 314 ? -9.489 -15.799 7.488 1.00 89.19 314 PRO A O 1
ATOM 2430 N N . TYR A 1 315 ? -9.180 -13.579 7.552 1.00 90.31 315 TYR A N 1
ATOM 2431 C CA . TYR A 1 315 ? -7.844 -13.577 6.967 1.00 90.31 315 TYR A CA 1
ATOM 2432 C C . TYR A 1 315 ? -6.703 -13.496 7.993 1.00 90.31 315 TYR A C 1
ATOM 2434 O O . TYR A 1 315 ? -5.539 -13.662 7.626 1.00 90.31 315 TYR A O 1
ATOM 2442 N N . VAL A 1 316 ? -7.012 -13.321 9.283 1.00 88.31 316 VAL A N 1
ATOM 2443 C CA . VAL A 1 316 ? -6.018 -13.222 10.378 1.00 88.31 316 VAL A CA 1
ATOM 2444 C C . VAL A 1 316 ? -5.029 -14.394 10.419 1.00 88.31 316 VAL A C 1
ATOM 2446 O O . VAL A 1 316 ? -3.891 -14.217 10.838 1.00 88.31 316 VAL A O 1
ATOM 2449 N N . ASN A 1 317 ? -5.429 -15.588 9.982 1.00 88.12 317 ASN A N 1
ATOM 2450 C CA . ASN A 1 317 ? -4.536 -16.753 9.957 1.00 88.12 317 ASN A CA 1
ATOM 2451 C C . ASN A 1 317 ? -3.713 -16.847 8.659 1.00 88.12 317 ASN A C 1
ATOM 2453 O O . ASN A 1 317 ? -2.714 -17.560 8.608 1.00 88.12 317 ASN A O 1
ATOM 2457 N N . GLU A 1 318 ? -4.122 -16.157 7.592 1.00 91.12 318 GLU A N 1
ATOM 2458 C CA . GLU A 1 318 ? -3.402 -16.164 6.313 1.00 91.12 318 GLU A CA 1
ATOM 2459 C C . GLU A 1 318 ? -2.176 -15.246 6.369 1.00 91.12 318 GLU A C 1
ATOM 2461 O O . GLU A 1 318 ? -1.125 -15.597 5.832 1.00 91.12 318 GLU A O 1
ATOM 2466 N N . ILE A 1 319 ? -2.261 -14.1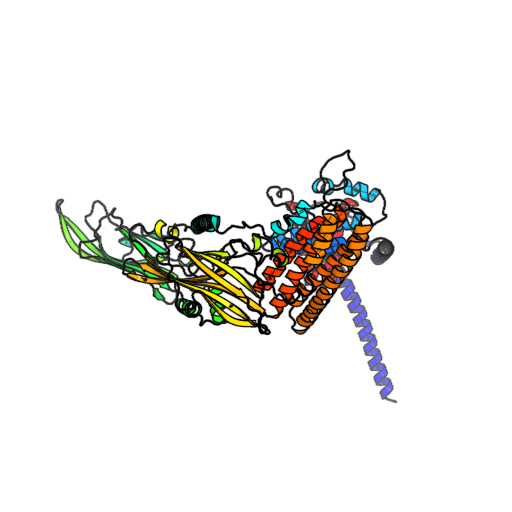15 7.086 1.00 92.12 319 ILE A N 1
ATOM 2467 C CA . ILE A 1 319 ? -1.093 -13.244 7.300 1.00 92.12 319 ILE A CA 1
ATOM 2468 C C . ILE A 1 319 ? 0.030 -13.983 8.041 1.00 92.12 319 ILE A C 1
ATOM 2470 O O . ILE A 1 319 ? 1.199 -13.780 7.718 1.00 92.12 319 ILE A O 1
ATOM 2474 N N . ASP A 1 320 ? -0.299 -14.902 8.957 1.00 90.62 320 ASP A N 1
ATOM 2475 C CA . ASP A 1 320 ? 0.701 -15.712 9.663 1.00 90.62 320 ASP A CA 1
ATOM 2476 C C . ASP A 1 320 ? 1.526 -16.551 8.686 1.00 90.62 320 ASP A C 1
ATOM 2478 O O . ASP A 1 320 ? 2.738 -16.684 8.852 1.00 90.62 320 ASP A O 1
ATOM 2482 N N . LYS A 1 321 ? 0.909 -17.081 7.623 1.00 91.44 321 LYS A N 1
ATOM 2483 C CA . LYS A 1 321 ? 1.642 -17.817 6.585 1.00 91.44 321 LYS A CA 1
ATOM 2484 C C . LYS A 1 321 ? 2.616 -16.904 5.851 1.00 91.44 321 LYS A C 1
ATOM 2486 O O . LYS A 1 321 ? 3.746 -17.311 5.600 1.00 91.44 321 LYS A O 1
ATOM 2491 N N . ILE A 1 322 ? 2.214 -15.671 5.540 1.00 91.06 322 ILE A N 1
ATOM 2492 C CA . ILE A 1 322 ? 3.079 -14.703 4.852 1.00 91.06 322 ILE A CA 1
ATOM 2493 C C . ILE A 1 322 ? 4.247 -14.301 5.750 1.00 91.06 322 ILE A C 1
ATOM 2495 O O . ILE A 1 322 ? 5.397 -14.420 5.336 1.00 91.06 322 ILE A O 1
ATOM 2499 N N . ILE A 1 323 ? 3.974 -13.889 6.990 1.00 90.19 323 ILE A N 1
ATOM 2500 C CA . ILE A 1 323 ? 4.997 -13.466 7.957 1.00 90.19 323 ILE A CA 1
ATOM 2501 C C . ILE A 1 323 ? 5.985 -14.607 8.242 1.00 90.19 323 ILE A C 1
ATOM 2503 O O . ILE A 1 323 ? 7.188 -14.379 8.347 1.00 90.19 323 ILE A O 1
ATOM 2507 N N . ASN A 1 324 ? 5.532 -15.860 8.269 1.00 89.31 324 ASN A N 1
ATOM 2508 C CA . ASN A 1 324 ? 6.425 -17.007 8.440 1.00 89.31 324 ASN A CA 1
ATOM 2509 C C . ASN A 1 324 ? 7.164 -17.434 7.155 1.00 89.31 324 ASN A C 1
ATOM 2511 O O . ASN A 1 324 ? 8.037 -18.296 7.231 1.00 89.31 324 ASN A O 1
ATOM 2515 N N . GLY A 1 325 ? 6.885 -16.820 5.999 1.00 85.81 325 GLY A N 1
ATOM 2516 C CA . GLY A 1 325 ? 7.488 -17.194 4.713 1.00 85.81 325 GLY A CA 1
ATOM 2517 C C . GLY A 1 325 ? 6.969 -18.530 4.165 1.00 85.81 325 GLY A C 1
ATOM 2518 O O . GLY A 1 325 ? 7.679 -19.233 3.459 1.00 85.81 325 GLY A O 1
ATOM 2519 N N . LEU A 1 326 ? 5.748 -18.914 4.528 1.00 87.25 326 LEU A N 1
ATOM 2520 C CA . LEU A 1 326 ? 5.106 -20.174 4.139 1.00 87.25 326 LEU A CA 1
ATOM 2521 C C . LEU A 1 326 ? 3.968 -19.977 3.126 1.00 87.25 326 LEU A C 1
ATOM 2523 O O . LEU A 1 326 ? 3.317 -20.947 2.746 1.00 87.25 326 LEU A O 1
ATOM 2527 N N . ALA A 1 327 ? 3.682 -18.734 2.736 1.00 88.12 327 ALA A N 1
ATOM 2528 C CA . ALA A 1 327 ? 2.605 -18.414 1.810 1.00 88.12 327 ALA A CA 1
ATOM 2529 C C . ALA A 1 327 ? 3.021 -18.627 0.348 1.00 88.12 327 ALA A C 1
ATOM 2531 O O . ALA A 1 327 ? 4.121 -18.263 -0.066 1.00 88.12 327 ALA A O 1
ATOM 2532 N N . ASP A 1 328 ? 2.100 -19.181 -0.431 1.00 87.50 328 ASP A N 1
ATOM 2533 C CA . ASP A 1 328 ? 2.169 -19.239 -1.888 1.00 87.50 328 ASP A CA 1
ATOM 2534 C C . ASP A 1 328 ? 1.562 -17.976 -2.530 1.00 87.50 328 ASP A C 1
ATOM 2536 O O . ASP A 1 328 ? 1.017 -17.097 -1.852 1.00 87.50 328 ASP A O 1
ATOM 2540 N N . ALA A 1 329 ? 1.661 -17.877 -3.860 1.00 85.94 329 ALA A N 1
ATOM 2541 C CA . ALA A 1 329 ? 1.123 -16.751 -4.625 1.00 85.94 329 ALA A CA 1
ATOM 2542 C C . ALA A 1 329 ? -0.380 -16.537 -4.378 1.00 85.94 329 ALA A C 1
ATOM 2544 O O . ALA A 1 329 ? -0.821 -15.396 -4.239 1.00 85.94 329 ALA A O 1
ATOM 2545 N N . ASP A 1 330 ? -1.151 -17.622 -4.287 1.00 89.81 330 ASP A N 1
ATOM 2546 C CA . ASP A 1 330 ? -2.601 -17.576 -4.096 1.00 89.81 330 ASP A CA 1
ATOM 2547 C C . ASP A 1 330 ? -2.962 -17.027 -2.714 1.00 89.81 330 ASP A C 1
ATOM 2549 O O . ASP A 1 330 ? -3.842 -16.175 -2.597 1.00 89.81 330 ASP A O 1
ATOM 2553 N N . THR A 1 331 ? -2.245 -17.445 -1.667 1.00 90.62 331 THR A N 1
ATOM 2554 C CA . THR A 1 331 ? -2.405 -16.914 -0.308 1.00 90.62 331 THR A CA 1
ATOM 2555 C C . THR A 1 331 ? -2.085 -15.420 -0.265 1.00 90.62 331 THR A C 1
ATOM 2557 O O . THR A 1 331 ? -2.849 -14.645 0.317 1.00 90.62 331 THR A O 1
ATOM 2560 N N . VAL A 1 332 ? -0.993 -14.995 -0.912 1.00 90.06 332 VAL A N 1
ATOM 2561 C CA . VAL A 1 332 ? -0.613 -13.575 -0.984 1.00 90.06 332 VAL A CA 1
ATOM 2562 C C . VAL A 1 332 ? -1.676 -12.765 -1.728 1.00 90.06 332 VAL A C 1
ATOM 2564 O O . VAL A 1 332 ? -2.123 -11.744 -1.212 1.00 90.06 332 VAL A O 1
ATOM 2567 N N . GLN A 1 333 ? -2.135 -13.222 -2.898 1.00 88.50 333 GLN A N 1
ATOM 2568 C CA . GLN A 1 333 ? -3.159 -12.521 -3.682 1.00 88.50 333 GLN A CA 1
ATOM 2569 C C . GLN A 1 333 ? -4.512 -12.472 -2.971 1.00 88.50 333 GLN A C 1
ATOM 2571 O O . GLN A 1 333 ? -5.150 -11.419 -2.950 1.00 88.50 333 GLN A O 1
ATOM 2576 N N . LYS A 1 334 ? -4.932 -13.576 -2.341 1.00 89.19 334 LYS A N 1
ATOM 2577 C CA . LYS A 1 334 ? -6.153 -13.640 -1.528 1.00 89.19 334 LYS A CA 1
ATOM 2578 C C . LYS A 1 334 ? -6.140 -12.572 -0.438 1.00 89.19 334 LYS A C 1
ATOM 2580 O O . LYS A 1 334 ? -7.154 -11.913 -0.229 1.00 89.19 334 LYS A O 1
ATOM 2585 N N . LEU A 1 335 ? -5.003 -12.397 0.236 1.00 89.25 335 LEU A N 1
ATOM 2586 C CA . LEU A 1 335 ? -4.865 -11.401 1.290 1.00 89.25 335 LEU A CA 1
ATOM 2587 C C . LEU A 1 335 ? -4.778 -9.976 0.732 1.00 89.25 335 LEU A C 1
ATOM 2589 O O . LEU A 1 335 ? -5.437 -9.071 1.231 1.00 89.25 335 LEU A O 1
ATOM 2593 N N . TYR A 1 336 ? -4.012 -9.785 -0.339 1.00 87.12 336 TYR A N 1
ATOM 2594 C CA . TYR A 1 336 ? -3.816 -8.498 -1.007 1.00 87.12 336 TYR A CA 1
ATOM 2595 C C . TYR A 1 336 ? -5.107 -7.910 -1.600 1.00 87.12 336 TYR A C 1
ATOM 2597 O O . TYR A 1 336 ? -5.255 -6.691 -1.681 1.00 87.12 336 TYR A O 1
ATOM 2605 N N . LEU A 1 337 ? -6.045 -8.770 -2.005 1.00 85.94 337 LEU A N 1
ATOM 2606 C CA . LEU A 1 337 ? -7.344 -8.396 -2.574 1.00 85.94 337 LEU A CA 1
ATOM 2607 C C . LEU A 1 337 ? -8.503 -8.482 -1.567 1.00 85.94 337 LEU A C 1
ATOM 2609 O O . LEU A 1 337 ? -9.650 -8.265 -1.954 1.00 85.94 337 LEU A O 1
ATOM 2613 N N . ALA A 1 338 ? -8.232 -8.801 -0.299 1.00 86.62 338 ALA A N 1
ATOM 2614 C CA . ALA A 1 338 ? -9.263 -8.981 0.717 1.00 86.62 338 ALA A CA 1
ATOM 2615 C C . ALA A 1 338 ? -10.057 -7.687 0.962 1.00 86.62 338 ALA A C 1
ATOM 2617 O O . ALA A 1 338 ? -9.471 -6.602 1.061 1.00 86.62 338 ALA A O 1
ATOM 2618 N N . THR A 1 339 ? -11.383 -7.804 1.120 1.00 85.44 339 THR A N 1
ATOM 2619 C CA . THR A 1 339 ? -12.254 -6.667 1.447 1.00 85.44 339 THR A CA 1
ATOM 2620 C C . THR A 1 339 ? -13.179 -6.974 2.628 1.00 85.44 339 THR A C 1
ATOM 2622 O O . THR A 1 339 ? -13.743 -8.064 2.688 1.00 85.44 339 THR A O 1
ATOM 2625 N N . PRO A 1 340 ? -13.348 -6.042 3.587 1.00 82.31 340 PRO A N 1
ATOM 2626 C CA . PRO A 1 340 ? -14.254 -6.240 4.722 1.00 82.31 340 PRO A CA 1
ATOM 2627 C C . PRO A 1 340 ? -15.729 -6.039 4.336 1.00 82.31 340 PRO A C 1
ATOM 2629 O O . PRO A 1 340 ? -16.616 -6.467 5.066 1.00 82.31 340 PRO A O 1
ATOM 2632 N N . ALA A 1 341 ? -16.001 -5.397 3.191 1.00 70.44 341 ALA A N 1
ATOM 2633 C CA . ALA A 1 341 ? -17.355 -5.091 2.725 1.00 70.44 341 ALA A CA 1
ATOM 2634 C C . ALA A 1 341 ? -18.189 -6.352 2.424 1.00 70.44 341 ALA A C 1
ATOM 2636 O O . ALA A 1 341 ? -19.418 -6.292 2.444 1.00 70.44 341 ALA A O 1
ATOM 2637 N N . ASP A 1 342 ? -17.528 -7.489 2.192 1.00 70.69 342 ASP A N 1
ATOM 2638 C CA . ASP A 1 342 ? -18.177 -8.776 1.938 1.00 70.69 342 ASP A CA 1
ATOM 2639 C C . ASP A 1 342 ? -18.771 -9.419 3.214 1.00 70.69 342 ASP A C 1
ATOM 2641 O O . ASP A 1 342 ? -19.630 -10.297 3.118 1.00 70.69 342 ASP A O 1
ATOM 2645 N N . GLU A 1 343 ? -18.382 -8.960 4.412 1.00 77.12 343 GLU A N 1
ATOM 2646 C CA . GLU A 1 343 ? -18.870 -9.471 5.703 1.00 77.12 343 GLU A CA 1
ATOM 2647 C C . GLU A 1 343 ? -19.418 -8.339 6.605 1.00 77.12 343 GLU A C 1
ATOM 2649 O O . GLU A 1 343 ? -18.775 -7.937 7.581 1.00 77.12 343 GLU A O 1
ATOM 2654 N N . PRO A 1 344 ? -20.624 -7.807 6.319 1.00 83.31 344 PRO A N 1
ATOM 2655 C CA . PRO A 1 344 ? -21.193 -6.698 7.080 1.00 83.31 344 PRO A CA 1
ATOM 2656 C C . PRO A 1 344 ? -21.504 -7.088 8.534 1.00 83.31 344 PRO A C 1
ATOM 2658 O O . PRO A 1 344 ? -21.918 -8.215 8.836 1.00 83.31 344 PRO A O 1
ATOM 2661 N N . TYR A 1 345 ? -21.358 -6.117 9.434 1.00 92.00 345 TYR A N 1
ATOM 2662 C CA . TYR A 1 345 ? -21.640 -6.242 10.861 1.00 92.00 345 TYR A CA 1
ATOM 2663 C C . TYR A 1 345 ? -22.299 -4.970 11.407 1.00 92.00 345 TYR A C 1
ATOM 2665 O O . TYR A 1 345 ? -22.181 -3.895 10.824 1.00 92.00 345 TYR A O 1
ATOM 2673 N N . GLU A 1 346 ? -22.959 -5.105 12.552 1.00 94.69 346 GLU A N 1
ATOM 2674 C CA . GLU A 1 346 ? -23.527 -4.000 13.326 1.00 94.69 346 GLU A CA 1
ATOM 2675 C C . GLU A 1 346 ? -22.911 -3.941 14.720 1.00 94.69 346 GLU A C 1
ATOM 2677 O O . GLU A 1 346 ? -22.288 -4.901 15.174 1.00 94.69 346 GLU A O 1
ATOM 2682 N N . ILE A 1 347 ? -23.086 -2.823 15.415 1.00 96.75 347 ILE A N 1
ATOM 2683 C CA . ILE A 1 347 ? -22.731 -2.682 16.823 1.00 96.75 347 ILE A CA 1
ATOM 2684 C C . ILE A 1 347 ? -23.997 -2.823 17.660 1.00 96.75 347 ILE A C 1
ATOM 2686 O O . ILE A 1 347 ? -25.057 -2.301 17.310 1.00 96.75 347 ILE A O 1
ATOM 2690 N N . VAL A 1 348 ? -23.888 -3.554 18.765 1.00 96.81 348 VAL A N 1
ATOM 2691 C CA . VAL A 1 348 ? -24.984 -3.753 19.711 1.00 96.81 348 VAL A CA 1
ATOM 2692 C C . VAL A 1 348 ? -24.534 -3.345 21.105 1.00 96.81 348 VAL A C 1
ATOM 2694 O O . VAL A 1 348 ? -23.456 -3.746 21.549 1.00 96.81 348 VAL A O 1
ATOM 2697 N N . ALA A 1 349 ? -25.387 -2.583 21.787 1.00 97.50 349 ALA A N 1
ATOM 2698 C CA . ALA A 1 349 ? -25.271 -2.255 23.199 1.00 97.50 349 ALA A CA 1
ATOM 2699 C C . ALA A 1 349 ? -26.421 -2.916 23.976 1.00 97.50 349 ALA A C 1
ATOM 2701 O O . ALA A 1 349 ? -27.587 -2.763 23.621 1.00 97.50 349 ALA A O 1
ATOM 2702 N N . GLU A 1 350 ? -26.093 -3.656 25.031 1.00 97.25 350 GLU A N 1
ATOM 2703 C CA . GLU A 1 350 ? -27.024 -4.282 25.974 1.00 97.25 350 GLU A CA 1
ATOM 2704 C C . GLU A 1 350 ? -26.815 -3.653 27.355 1.00 97.25 350 GLU A C 1
ATOM 2706 O O . GLU A 1 350 ? -25.685 -3.531 27.827 1.00 97.25 350 GLU A O 1
ATOM 2711 N N . VAL A 1 351 ? -27.897 -3.240 28.007 1.00 97.25 351 VAL A N 1
ATOM 2712 C CA . VAL A 1 351 ? -27.881 -2.605 29.325 1.00 97.25 351 VAL A CA 1
ATOM 2713 C C . VAL A 1 351 ? -28.842 -3.336 30.242 1.00 97.25 351 VAL A C 1
ATOM 2715 O O . VAL A 1 351 ? -30.027 -3.480 29.940 1.00 97.25 351 VAL A O 1
ATOM 2718 N N . HIS A 1 352 ? -28.332 -3.744 31.397 1.00 97.06 352 HIS A N 1
ATOM 2719 C CA . HIS A 1 352 ? -29.114 -4.352 32.460 1.00 97.06 352 HIS A CA 1
ATOM 2720 C C . HIS A 1 352 ? -29.005 -3.519 33.729 1.00 97.06 352 HIS A C 1
ATOM 2722 O O . HIS A 1 352 ? -27.925 -3.053 34.105 1.00 97.06 352 HIS A O 1
ATOM 2728 N N . GLY A 1 353 ? -30.109 -3.370 34.446 1.00 95.62 353 GLY A N 1
ATOM 2729 C CA . GLY A 1 353 ? -30.167 -2.524 35.628 1.00 95.62 353 GLY A CA 1
ATOM 2730 C C . GLY A 1 353 ? -31.414 -2.751 36.460 1.00 95.62 353 GLY A C 1
ATOM 2731 O O . GLY A 1 353 ? -32.172 -3.697 36.246 1.00 95.62 353 GLY A O 1
ATOM 2732 N N . ILE A 1 354 ? -31.598 -1.868 37.430 1.00 95.00 354 ILE A N 1
ATOM 2733 C CA . ILE A 1 354 ? -32.744 -1.852 38.328 1.00 95.00 354 ILE A CA 1
ATOM 2734 C C . ILE A 1 354 ? -33.215 -0.403 38.477 1.00 95.00 354 ILE A C 1
ATOM 2736 O O . ILE A 1 354 ? -32.392 0.467 38.767 1.00 95.00 354 ILE A O 1
ATOM 2740 N N . ARG A 1 355 ? -34.516 -0.142 38.321 1.00 93.50 355 ARG A N 1
ATOM 2741 C CA . ARG A 1 355 ? -35.147 1.116 38.743 1.00 93.50 355 ARG A CA 1
ATOM 2742 C C . ARG A 1 355 ? -35.564 0.997 40.197 1.00 93.50 355 ARG A C 1
ATOM 2744 O O . ARG A 1 355 ? -36.231 0.033 40.573 1.00 93.50 355 ARG A O 1
ATOM 2751 N N . MET A 1 356 ? -35.174 1.967 41.012 1.00 93.06 356 MET A N 1
ATOM 2752 C CA . MET A 1 356 ? -35.607 2.034 42.402 1.00 93.06 356 MET A CA 1
ATOM 2753 C C . MET A 1 356 ? -36.880 2.870 42.481 1.00 93.06 356 MET A C 1
ATOM 2755 O O . MET A 1 356 ? -36.847 4.065 42.201 1.00 93.06 356 MET A O 1
ATOM 2759 N N . ILE A 1 357 ? -37.995 2.254 42.863 1.00 92.19 357 ILE A N 1
ATOM 2760 C CA . ILE A 1 357 ? -39.287 2.933 42.935 1.00 92.19 357 ILE A CA 1
ATOM 2761 C C . ILE A 1 357 ? -39.494 3.494 44.341 1.00 92.19 357 ILE A C 1
ATOM 2763 O O . ILE A 1 357 ? -39.352 2.789 45.344 1.00 92.19 357 ILE A O 1
ATOM 2767 N N . TYR A 1 358 ? -39.852 4.775 44.408 1.00 92.44 358 TYR A N 1
ATOM 2768 C CA . TYR A 1 358 ? -40.210 5.462 45.643 1.00 92.44 358 TYR A CA 1
ATOM 2769 C C . TYR A 1 358 ? -41.614 6.055 45.532 1.00 92.44 358 TYR A C 1
ATOM 2771 O O . TYR A 1 358 ? -42.055 6.458 44.457 1.00 92.44 358 TYR A O 1
ATOM 2779 N N . TYR A 1 359 ? -42.294 6.193 46.667 1.00 92.00 359 TYR A N 1
ATOM 2780 C CA . TYR A 1 359 ? -43.506 7.003 46.776 1.00 92.00 359 TYR A CA 1
ATOM 2781 C C . TYR A 1 359 ? -43.291 8.158 47.754 1.00 92.00 359 TYR A C 1
ATOM 2783 O O . TYR A 1 359 ? -42.506 8.065 48.703 1.00 92.00 359 TYR A O 1
ATOM 2791 N N . ASN A 1 360 ? -43.996 9.266 47.525 1.00 92.38 360 ASN A N 1
ATOM 2792 C CA . ASN A 1 360 ? -43.934 10.442 48.384 1.00 92.38 360 ASN A CA 1
ATOM 2793 C C . ASN A 1 360 ? -45.080 10.416 49.399 1.00 92.38 360 ASN A C 1
ATOM 2795 O O . ASN A 1 360 ? -46.254 10.372 49.028 1.00 92.38 360 ASN A O 1
ATOM 2799 N N . LYS A 1 361 ? -44.743 10.471 50.689 1.00 93.50 361 LYS A N 1
ATOM 2800 C CA . LYS A 1 361 ? -45.717 10.618 51.772 1.00 93.50 361 LYS A CA 1
ATOM 2801 C C . LYS A 1 361 ? -45.341 11.820 52.629 1.00 93.50 361 LYS A C 1
ATOM 2803 O O . LYS A 1 361 ? -44.432 11.747 53.448 1.00 93.50 361 LYS A O 1
ATOM 2808 N N . GLY A 1 362 ? -46.064 12.925 52.450 1.00 89.31 362 GLY A N 1
ATOM 2809 C CA . GLY A 1 362 ? -45.880 14.136 53.256 1.00 89.31 362 GLY A CA 1
ATOM 2810 C C . GLY A 1 362 ? -44.535 14.837 53.036 1.00 89.31 362 GLY A C 1
ATOM 2811 O O . GLY A 1 362 ? -43.978 15.373 53.987 1.00 89.31 362 GLY A O 1
ATOM 2812 N N . GLY A 1 363 ? -43.996 14.807 51.813 1.00 87.94 363 GLY A N 1
ATOM 2813 C CA . GLY A 1 363 ? -42.711 15.425 51.464 1.00 87.94 363 GLY A CA 1
ATOM 2814 C C . GLY A 1 363 ? -41.497 14.516 51.670 1.00 87.94 363 GLY A C 1
ATOM 2815 O O . GLY A 1 363 ? -40.389 14.894 51.298 1.00 87.94 363 GLY A O 1
ATOM 2816 N N . GLN A 1 364 ? -41.688 13.313 52.219 1.00 92.00 364 GLN A N 1
ATOM 2817 C CA . GLN A 1 364 ? -40.636 12.314 52.373 1.00 92.00 364 GLN A CA 1
ATOM 2818 C C . GLN A 1 364 ? -40.778 11.217 51.313 1.00 92.00 364 GLN A C 1
ATOM 2820 O O . GLN A 1 364 ? -41.822 10.571 51.207 1.00 92.00 364 GLN A O 1
ATOM 2825 N N . TRP A 1 365 ? -39.703 10.985 50.561 1.00 91.69 365 TRP A N 1
ATOM 2826 C CA . TRP A 1 365 ? -39.586 9.855 49.642 1.00 91.69 365 TRP A CA 1
ATOM 2827 C C . TRP A 1 365 ? -39.251 8.577 50.411 1.00 91.69 365 TRP A C 1
ATOM 2829 O O . TRP A 1 365 ? -38.241 8.518 51.117 1.00 91.69 365 TRP A O 1
ATOM 2839 N N . ILE A 1 366 ? -40.094 7.556 50.269 1.00 93.94 366 ILE A N 1
ATOM 2840 C CA . ILE A 1 366 ? -39.940 6.246 50.908 1.00 93.94 366 ILE A CA 1
ATOM 2841 C C . ILE A 1 366 ? -39.746 5.204 49.809 1.00 93.94 366 ILE A C 1
ATOM 2843 O O . ILE A 1 366 ? -40.507 5.179 48.845 1.00 93.94 366 ILE A O 1
ATOM 2847 N N . PHE A 1 367 ? -38.705 4.382 49.947 1.00 93.88 367 PHE A N 1
ATOM 2848 C CA . PHE A 1 367 ? -38.427 3.286 49.019 1.00 93.88 367 PHE A CA 1
ATOM 2849 C C . PHE A 1 367 ? -39.525 2.227 49.110 1.00 93.88 367 PHE A C 1
ATOM 2851 O O . PHE A 1 367 ? -39.927 1.859 50.216 1.00 93.88 367 PHE A O 1
ATOM 2858 N N . ASP A 1 368 ? -39.973 1.738 47.960 1.00 94.19 368 ASP A N 1
ATOM 2859 C CA . ASP A 1 368 ? -40.997 0.704 47.856 1.00 94.19 368 ASP A CA 1
ATOM 2860 C C . ASP A 1 368 ? -40.394 -0.626 47.396 1.00 94.19 368 ASP A C 1
ATOM 2862 O O . ASP A 1 368 ? -40.239 -1.557 48.189 1.00 94.19 368 ASP A O 1
ATOM 2866 N N . HIS A 1 369 ? -39.995 -0.702 46.126 1.00 94.38 369 HIS A N 1
ATOM 2867 C CA . HIS A 1 369 ? -39.441 -1.906 45.517 1.00 94.38 369 HIS A CA 1
ATOM 2868 C C . HIS A 1 369 ? -38.496 -1.576 44.350 1.00 94.38 369 HIS A C 1
ATOM 2870 O O . HIS A 1 369 ? -38.275 -0.420 43.987 1.00 94.38 369 HIS A O 1
ATOM 2876 N N . ASN A 1 370 ? -37.916 -2.632 43.785 1.00 94.38 370 ASN A N 1
ATOM 2877 C CA . ASN A 1 370 ? -36.989 -2.595 42.663 1.00 94.38 370 ASN A CA 1
ATOM 2878 C C . ASN A 1 370 ? -37.650 -3.205 41.425 1.00 94.38 370 ASN A C 1
ATOM 2880 O O . ASN A 1 370 ? -38.175 -4.312 41.518 1.00 94.38 370 ASN A O 1
ATOM 2884 N N . GLU A 1 371 ? -37.530 -2.543 40.278 1.00 93.50 371 GLU A N 1
ATOM 2885 C CA . GLU A 1 371 ? -37.976 -3.060 38.980 1.00 93.50 371 GLU A CA 1
ATOM 2886 C C . GLU A 1 371 ? -36.780 -3.364 38.081 1.00 93.50 371 GLU A C 1
ATOM 2888 O O . GLU A 1 371 ? -35.879 -2.540 37.927 1.00 93.50 371 GLU A O 1
ATOM 2893 N N . THR A 1 372 ? -36.732 -4.558 37.495 1.00 94.69 372 THR A N 1
ATOM 2894 C CA . THR A 1 372 ? -35.607 -4.962 36.639 1.00 94.69 372 THR A CA 1
ATOM 2895 C C . THR A 1 372 ? -35.708 -4.334 35.257 1.00 94.69 372 THR A C 1
ATOM 2897 O O . THR A 1 372 ? -36.764 -4.374 34.631 1.00 94.69 372 THR A O 1
ATOM 2900 N N . ILE A 1 373 ? -34.582 -3.840 34.749 1.00 93.25 373 ILE A N 1
ATOM 2901 C CA . ILE A 1 373 ? -34.465 -3.219 33.431 1.00 93.25 373 ILE A CA 1
ATOM 2902 C C . ILE A 1 373 ? -33.527 -4.057 32.565 1.00 93.25 373 ILE A C 1
ATOM 2904 O O . ILE A 1 373 ? -32.424 -4.413 32.986 1.00 93.25 373 ILE A O 1
ATOM 2908 N N . SER A 1 374 ? -33.946 -4.321 31.329 1.00 95.94 374 SER A N 1
ATOM 2909 C CA . SER A 1 374 ? -33.117 -4.901 30.275 1.00 95.94 374 SER A CA 1
ATOM 2910 C C . SER A 1 374 ? -33.413 -4.200 28.956 1.00 95.94 374 SER A C 1
ATOM 2912 O O . SER A 1 374 ? -34.510 -4.348 28.428 1.00 95.94 374 SER A O 1
ATOM 2914 N N . ALA A 1 375 ? -32.454 -3.458 28.414 1.00 95.44 375 ALA A N 1
ATOM 2915 C CA . ALA A 1 375 ? -32.594 -2.725 27.160 1.00 95.44 375 ALA A CA 1
ATOM 2916 C C . ALA A 1 375 ? -31.459 -3.079 26.195 1.00 95.44 375 ALA A C 1
ATOM 2918 O O . ALA A 1 375 ? -30.321 -3.298 26.612 1.00 95.44 375 ALA A O 1
ATOM 2919 N N . ARG A 1 376 ? -31.766 -3.139 24.900 1.00 95.94 376 ARG A N 1
ATOM 2920 C CA . ARG A 1 376 ? -30.795 -3.421 23.841 1.00 95.94 376 ARG A CA 1
ATOM 2921 C C . ARG A 1 376 ? -30.992 -2.459 22.678 1.00 95.94 376 ARG A C 1
ATOM 2923 O O . ARG A 1 376 ? -32.122 -2.278 22.243 1.00 95.94 376 ARG A O 1
ATOM 2930 N N . TRP A 1 377 ? -29.896 -1.936 22.134 1.00 95.81 377 TRP A N 1
ATOM 2931 C CA . TRP A 1 377 ? -29.868 -1.106 20.926 1.00 95.81 377 TRP A CA 1
ATOM 2932 C C . TRP A 1 377 ? -28.896 -1.674 19.906 1.00 95.81 377 TRP A C 1
ATOM 2934 O O . TRP A 1 377 ? -27.813 -2.139 20.267 1.00 95.81 377 TRP A O 1
ATOM 2944 N N . ARG A 1 378 ? -29.280 -1.626 18.632 1.00 95.00 378 ARG A N 1
ATOM 2945 C CA . ARG A 1 378 ? -28.488 -2.113 17.503 1.00 95.00 378 ARG A CA 1
ATOM 2946 C C . ARG A 1 378 ? -28.421 -1.067 16.394 1.00 95.00 378 ARG A C 1
ATOM 2948 O O . ARG A 1 378 ? -29.442 -0.473 16.048 1.00 95.00 378 ARG A O 1
ATOM 2955 N N . THR A 1 379 ? -27.238 -0.897 15.814 1.00 95.19 379 THR A N 1
ATOM 2956 C CA . THR A 1 379 ? -27.019 -0.001 14.670 1.00 95.19 379 THR A CA 1
ATOM 2957 C C . THR A 1 379 ? -27.543 -0.587 13.344 1.00 95.19 379 THR A C 1
ATOM 2959 O O . THR A 1 379 ? -27.699 -1.801 13.234 1.00 95.19 379 THR A O 1
ATOM 2962 N N . SER A 1 380 ? -27.783 0.268 12.341 1.00 89.38 380 SER A N 1
ATOM 2963 C CA . SER A 1 380 ? -28.098 -0.075 10.927 1.00 89.38 380 SER A CA 1
ATOM 2964 C C . SER A 1 380 ? -27.066 0.444 9.916 1.00 89.38 380 SER A C 1
ATOM 2966 O O . SER A 1 380 ? -27.228 0.305 8.691 1.00 89.38 380 SER A O 1
ATOM 2968 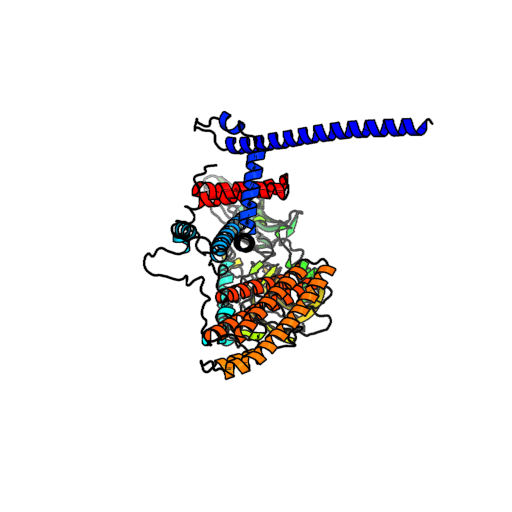N N . SER A 1 381 ? -26.060 1.179 10.392 1.00 83.62 381 SER A N 1
ATOM 2969 C CA . SER A 1 381 ? -25.122 1.909 9.542 1.00 83.62 381 SER A CA 1
ATOM 2970 C C . SER A 1 381 ? -23.663 1.555 9.784 1.00 83.62 381 SER A C 1
ATOM 2972 O O . SER A 1 381 ? -22.828 2.016 9.011 1.00 83.62 381 SER A O 1
ATOM 2974 N N . ALA A 1 382 ? -23.323 0.718 10.772 1.00 86.00 382 ALA A N 1
ATOM 2975 C CA . ALA A 1 382 ? -21.922 0.518 11.148 1.00 86.00 382 ALA A CA 1
ATOM 2976 C C . ALA A 1 382 ? -21.084 -0.018 9.973 1.00 86.00 382 ALA A C 1
ATOM 2978 O O . ALA A 1 382 ? -20.011 0.508 9.680 1.00 86.00 382 ALA A O 1
ATOM 2979 N N . TYR A 1 383 ? -21.603 -0.998 9.222 1.00 85.88 383 TYR A N 1
ATOM 2980 C CA . TYR A 1 383 ? -20.918 -1.524 8.034 1.00 85.88 383 TYR A CA 1
ATOM 2981 C C . TYR A 1 383 ? -20.829 -0.521 6.874 1.00 85.88 383 TYR A C 1
ATOM 2983 O O . TYR A 1 383 ? -19.951 -0.661 6.025 1.00 85.88 383 TYR A O 1
ATOM 2991 N N . LYS A 1 384 ? -21.709 0.490 6.804 1.00 88.00 384 LYS A N 1
ATOM 2992 C CA . LYS A 1 384 ? -21.705 1.494 5.719 1.00 88.00 384 LYS A CA 1
ATOM 2993 C C . LYS A 1 384 ? -20.488 2.416 5.791 1.00 88.00 384 LYS A C 1
ATOM 2995 O O . LYS A 1 384 ? -20.160 3.073 4.808 1.00 88.00 384 LYS A O 1
ATOM 3000 N N . HIS A 1 385 ? -19.827 2.449 6.944 1.00 88.50 385 HIS A N 1
ATOM 3001 C CA . HIS A 1 385 ? -18.621 3.230 7.200 1.00 88.50 385 HIS A CA 1
ATOM 3002 C C . HIS A 1 385 ? -17.329 2.484 6.817 1.00 88.50 385 HIS A C 1
ATOM 3004 O O . HIS A 1 385 ? -16.236 3.042 6.930 1.00 88.50 385 HIS A O 1
ATOM 3010 N N . LEU A 1 386 ? -17.435 1.239 6.331 1.00 84.12 386 LEU A N 1
ATOM 3011 C CA . LEU A 1 386 ? -16.314 0.476 5.784 1.00 84.12 386 LEU A CA 1
ATOM 3012 C C . LEU A 1 386 ? -15.989 0.947 4.361 1.00 84.12 386 LEU A C 1
ATOM 3014 O O . LEU A 1 386 ? -16.787 0.801 3.435 1.00 84.12 386 LEU A O 1
ATOM 3018 N N . ALA A 1 387 ? -14.782 1.465 4.166 1.00 72.00 387 ALA A N 1
ATOM 3019 C CA . ALA A 1 387 ? -14.228 1.708 2.845 1.00 72.00 387 ALA A CA 1
ATOM 3020 C C . ALA A 1 387 ? -13.759 0.389 2.203 1.00 72.00 387 ALA A C 1
ATOM 3022 O O . ALA A 1 387 ? -13.293 -0.531 2.885 1.00 72.00 387 ALA A O 1
ATOM 3023 N N . ALA A 1 388 ? -13.863 0.304 0.871 1.00 59.31 388 ALA A N 1
ATOM 3024 C CA . ALA A 1 388 ? -13.411 -0.853 0.101 1.00 59.31 388 ALA A CA 1
ATOM 3025 C C . ALA A 1 388 ? -11.930 -1.181 0.393 1.00 59.31 388 ALA A C 1
ATOM 3027 O O . ALA A 1 388 ? -11.096 -0.290 0.525 1.00 59.31 388 ALA A O 1
ATOM 3028 N N . GLY A 1 389 ? -11.618 -2.477 0.508 1.00 54.75 389 GLY A N 1
ATOM 3029 C CA . GLY A 1 389 ? -10.428 -2.985 1.207 1.00 54.75 389 GLY A CA 1
ATOM 3030 C C . GLY A 1 389 ? -9.060 -2.746 0.565 1.00 54.75 389 GLY A C 1
ATOM 3031 O O . GLY A 1 389 ? -8.056 -3.068 1.196 1.00 54.75 389 GLY A O 1
ATOM 3032 N N . ARG A 1 390 ? -8.983 -2.187 -0.650 1.00 69.00 390 ARG A N 1
ATOM 3033 C CA . ARG A 1 390 ? -7.697 -1.923 -1.310 1.00 69.00 390 ARG A CA 1
ATOM 3034 C C . ARG A 1 390 ? -7.194 -0.531 -0.940 1.00 69.00 390 ARG A C 1
ATOM 3036 O O . ARG A 1 390 ? -7.762 0.480 -1.346 1.00 69.00 390 ARG A O 1
ATOM 3043 N N . ILE A 1 391 ? -6.119 -0.500 -0.167 1.00 77.81 391 ILE A N 1
ATOM 3044 C CA . ILE A 1 391 ? -5.449 0.720 0.267 1.00 77.81 391 ILE A CA 1
ATOM 3045 C C . ILE A 1 391 ? -4.443 1.099 -0.810 1.00 77.81 391 ILE A C 1
ATOM 3047 O O . ILE A 1 391 ? -3.595 0.282 -1.169 1.00 77.81 391 ILE A O 1
ATOM 3051 N N . GLU A 1 392 ? -4.519 2.333 -1.302 1.00 85.00 392 GLU A N 1
ATOM 3052 C CA . GLU A 1 392 ? -3.495 2.913 -2.166 1.00 85.00 392 GLU A CA 1
ATOM 3053 C C . GLU A 1 392 ? -2.933 4.180 -1.514 1.00 85.00 392 GLU A C 1
ATOM 3055 O O . GLU A 1 392 ? -3.658 5.142 -1.254 1.00 85.00 392 GLU A O 1
ATOM 3060 N N . ILE A 1 393 ? -1.630 4.177 -1.234 1.00 83.12 393 ILE A N 1
ATOM 3061 C CA . ILE A 1 393 ? -0.911 5.318 -0.662 1.00 83.12 393 ILE A CA 1
ATOM 3062 C C . ILE A 1 393 ? -0.033 5.903 -1.763 1.00 83.12 393 ILE A C 1
ATOM 3064 O O . ILE A 1 393 ? 0.956 5.290 -2.163 1.00 83.12 393 ILE A O 1
ATOM 3068 N N . GLY A 1 394 ? -0.406 7.088 -2.256 1.00 82.94 394 GLY A N 1
ATOM 3069 C CA . GLY A 1 394 ? 0.255 7.770 -3.374 1.00 82.94 394 GLY A CA 1
ATOM 3070 C C . GLY A 1 394 ? 1.759 7.963 -3.166 1.00 82.94 394 GLY A C 1
ATOM 3071 O O . GLY A 1 394 ? 2.191 8.232 -2.054 1.00 82.94 394 GLY A O 1
ATOM 3072 N N . GLY A 1 395 ? 2.565 7.858 -4.218 1.00 87.56 395 GLY A N 1
ATOM 3073 C CA . GLY A 1 395 ? 4.022 8.031 -4.179 1.00 87.56 395 GLY A CA 1
ATOM 3074 C C . GLY A 1 395 ? 4.632 7.834 -5.567 1.00 87.56 395 GLY A C 1
ATOM 3075 O O . GLY A 1 395 ? 3.905 7.877 -6.565 1.00 87.56 395 GLY A O 1
ATOM 3076 N N . PHE A 1 396 ? 5.943 7.596 -5.617 1.00 90.88 396 PHE A N 1
ATOM 3077 C CA . PHE A 1 396 ? 6.676 7.195 -6.816 1.00 90.88 396 PHE A CA 1
ATOM 3078 C C . PHE A 1 396 ? 6.048 5.929 -7.399 1.00 90.88 396 PHE A C 1
ATOM 3080 O O . PHE A 1 396 ? 6.000 4.887 -6.740 1.00 90.88 396 PHE A O 1
ATOM 3087 N N . ARG A 1 397 ? 5.495 6.042 -8.606 1.00 92.31 397 ARG A N 1
ATOM 3088 C CA . ARG A 1 397 ? 4.656 5.001 -9.218 1.00 92.31 397 ARG A CA 1
ATOM 3089 C C . ARG A 1 397 ? 5.282 4.396 -10.463 1.00 92.31 397 ARG A C 1
ATOM 3091 O O . ARG A 1 397 ? 4.727 3.456 -11.005 1.00 92.31 397 ARG A O 1
ATOM 3098 N N . GLU A 1 398 ? 6.403 4.941 -10.911 1.00 91.75 398 GLU A N 1
ATOM 3099 C CA . GLU A 1 398 ? 7.055 4.618 -12.176 1.00 91.75 398 GLU A CA 1
ATOM 3100 C C . GLU A 1 398 ? 7.776 3.256 -12.153 1.00 91.75 398 GLU A C 1
ATOM 3102 O O . GLU A 1 398 ? 8.279 2.800 -13.181 1.00 91.75 398 GLU A O 1
ATOM 3107 N N . GLY A 1 399 ? 7.811 2.578 -11.002 1.00 93.12 399 GLY A N 1
ATOM 3108 C CA . GLY A 1 399 ? 8.363 1.233 -10.853 1.00 93.12 399 GLY A CA 1
ATOM 3109 C C . GLY A 1 399 ? 9.864 1.224 -10.608 1.00 93.12 399 GLY A C 1
ATOM 3110 O O . GLY A 1 399 ? 10.326 0.636 -9.637 1.00 93.12 399 GLY A O 1
ATOM 3111 N N . THR A 1 400 ? 10.622 1.865 -11.488 1.00 94.31 400 THR A N 1
ATOM 3112 C CA . THR A 1 400 ? 12.084 1.962 -11.416 1.00 94.31 400 THR A CA 1
ATOM 3113 C C . THR A 1 400 ? 12.571 3.136 -12.253 1.00 94.31 400 THR A C 1
ATOM 3115 O O . THR A 1 400 ? 11.891 3.575 -13.178 1.00 94.31 400 THR A O 1
ATOM 3118 N N . LEU A 1 401 ? 13.764 3.635 -11.946 1.00 92.44 401 LEU A N 1
ATOM 3119 C CA . LEU A 1 401 ? 14.525 4.489 -12.837 1.00 92.44 401 LEU A CA 1
ATOM 3120 C C . LEU A 1 401 ? 15.077 3.691 -14.021 1.00 92.44 401 LEU A C 1
ATOM 3122 O O . LEU A 1 401 ? 15.287 2.475 -13.913 1.00 92.44 401 LEU A O 1
ATOM 3126 N N . PRO A 1 402 ? 15.393 4.394 -15.118 1.00 88.62 402 PRO A N 1
ATOM 3127 C CA . PRO A 1 402 ? 16.094 3.825 -16.250 1.00 88.62 402 PRO A CA 1
ATOM 3128 C C . PRO A 1 402 ? 17.458 3.250 -15.844 1.00 88.62 402 PRO A C 1
ATOM 3130 O O . PRO A 1 402 ? 18.196 3.827 -15.043 1.00 88.62 402 PRO A O 1
ATOM 3133 N N . VAL A 1 403 ? 17.843 2.116 -16.431 1.00 84.50 403 VAL A N 1
ATOM 3134 C CA . VAL A 1 403 ? 19.109 1.425 -16.103 1.00 84.50 403 VAL A CA 1
ATOM 3135 C C . VAL A 1 403 ? 20.348 2.275 -16.457 1.00 84.50 403 VAL A C 1
ATOM 3137 O O . VAL A 1 403 ? 21.457 1.991 -16.007 1.00 84.50 403 VAL A O 1
ATOM 3140 N N . ASP A 1 404 ? 20.240 3.299 -17.310 1.00 78.56 404 ASP A N 1
ATOM 3141 C CA . ASP A 1 404 ? 21.342 4.231 -17.627 1.00 78.56 404 ASP A CA 1
ATOM 3142 C C . ASP A 1 404 ? 21.621 5.212 -16.480 1.00 78.56 404 ASP A C 1
ATOM 3144 O O . ASP A 1 404 ? 22.681 5.830 -16.446 1.00 78.56 404 ASP A O 1
ATOM 3148 N N . MET A 1 405 ? 20.720 5.301 -15.503 1.00 82.44 405 MET A N 1
ATOM 3149 C CA . MET A 1 405 ? 20.915 6.072 -14.279 1.00 82.44 405 MET A CA 1
ATOM 3150 C C . MET A 1 405 ? 21.669 5.305 -13.189 1.00 82.44 405 MET A C 1
ATOM 3152 O O . MET A 1 405 ? 21.838 5.826 -12.097 1.00 82.44 405 MET A O 1
ATOM 3156 N N . LYS A 1 406 ? 22.164 4.089 -13.450 1.00 84.38 406 LYS A N 1
ATOM 3157 C CA . LYS A 1 406 ? 22.872 3.275 -12.440 1.00 84.38 406 LYS A CA 1
ATOM 3158 C C . LYS A 1 406 ? 24.084 3.950 -11.789 1.00 84.38 406 LYS A C 1
ATOM 3160 O O . LYS A 1 406 ? 24.403 3.631 -10.651 1.00 84.38 406 LYS A O 1
ATOM 3165 N N . ASP A 1 407 ? 24.740 4.851 -12.517 1.00 81.38 407 ASP A N 1
ATOM 3166 C CA . ASP A 1 407 ? 25.913 5.590 -12.045 1.00 81.38 407 ASP A CA 1
ATOM 3167 C C . ASP A 1 407 ? 25.519 6.997 -11.529 1.00 81.38 407 ASP A C 1
ATOM 3169 O O . ASP A 1 407 ? 26.370 7.738 -11.044 1.00 81.38 407 ASP A O 1
ATOM 3173 N N . ASP A 1 408 ? 24.237 7.379 -11.629 1.00 83.31 408 ASP A N 1
ATOM 3174 C CA . ASP A 1 408 ? 23.706 8.646 -11.116 1.00 83.31 408 ASP A CA 1
ATOM 3175 C C . ASP A 1 408 ? 23.526 8.558 -9.586 1.00 83.31 408 ASP A C 1
ATOM 3177 O O . ASP A 1 408 ? 22.922 7.595 -9.097 1.00 83.31 408 ASP A O 1
ATOM 3181 N N . PRO A 1 409 ? 23.975 9.558 -8.802 1.00 87.69 409 PRO A N 1
ATOM 3182 C CA . PRO A 1 409 ? 23.769 9.581 -7.354 1.00 87.69 409 PRO A CA 1
ATOM 3183 C C . PRO A 1 409 ? 22.309 9.364 -6.927 1.00 87.69 409 PRO A C 1
ATOM 3185 O O . PRO A 1 409 ? 22.059 8.727 -5.902 1.00 87.69 409 PRO A O 1
ATOM 3188 N N . LYS A 1 410 ? 21.333 9.832 -7.721 1.00 89.56 410 LYS A N 1
ATOM 3189 C CA . LYS A 1 410 ? 19.895 9.676 -7.451 1.00 89.56 410 LYS A CA 1
ATOM 3190 C C . LYS A 1 410 ? 19.439 8.221 -7.437 1.00 89.56 410 LYS A C 1
ATOM 3192 O O . LYS A 1 410 ? 18.496 7.909 -6.715 1.00 89.56 410 LYS A O 1
ATOM 3197 N N . ALA A 1 411 ? 20.110 7.322 -8.159 1.00 88.38 411 ALA A N 1
ATOM 3198 C CA . ALA A 1 411 ? 19.793 5.894 -8.123 1.00 88.38 411 ALA A CA 1
ATOM 3199 C C . ALA A 1 411 ? 20.068 5.254 -6.752 1.00 88.38 411 ALA A C 1
ATOM 3201 O O . ALA A 1 411 ? 19.449 4.246 -6.414 1.00 88.38 411 ALA A O 1
ATOM 3202 N N . SER A 1 412 ? 20.952 5.860 -5.951 1.00 90.19 412 SER A N 1
ATOM 3203 C CA . SER A 1 412 ? 21.275 5.428 -4.583 1.00 90.19 412 SER A CA 1
ATOM 3204 C C . SER A 1 412 ? 20.547 6.230 -3.492 1.00 90.19 412 SER A C 1
ATOM 3206 O O . SER A 1 412 ? 20.687 5.917 -2.310 1.00 90.19 412 SER A O 1
ATOM 3208 N N . MET A 1 413 ? 19.765 7.250 -3.863 1.00 94.75 413 MET A N 1
ATOM 3209 C CA . MET A 1 413 ? 18.897 7.990 -2.936 1.00 94.75 413 MET A CA 1
ATOM 3210 C C . MET A 1 413 ? 17.624 7.192 -2.627 1.00 94.75 413 MET A C 1
ATOM 3212 O O . MET A 1 413 ? 17.420 6.108 -3.169 1.00 94.75 413 MET A O 1
ATOM 3216 N N . PHE A 1 414 ? 16.768 7.723 -1.757 1.00 95.88 414 PHE A N 1
ATOM 3217 C CA . PHE A 1 414 ? 15.475 7.137 -1.410 1.00 95.88 414 PHE A CA 1
ATOM 3218 C C . PHE A 1 414 ? 14.332 7.958 -1.994 1.00 95.88 414 PHE A C 1
ATOM 3220 O O . PHE A 1 414 ? 14.383 9.189 -2.006 1.00 95.88 414 PHE A O 1
ATOM 3227 N N . VAL A 1 415 ? 13.286 7.264 -2.441 1.00 95.50 415 VAL A N 1
ATOM 3228 C CA . VAL A 1 415 ? 12.019 7.871 -2.857 1.00 95.50 415 VAL A CA 1
ATOM 3229 C C . VAL A 1 415 ? 10.853 7.177 -2.150 1.00 95.50 415 VAL A C 1
ATOM 3231 O O . VAL A 1 415 ? 10.927 5.968 -1.899 1.00 95.50 415 VAL A O 1
ATOM 3234 N N . PRO A 1 416 ? 9.769 7.905 -1.838 1.00 94.94 416 PRO A N 1
ATOM 3235 C CA . PRO A 1 416 ? 8.587 7.317 -1.231 1.00 94.94 416 PRO A CA 1
ATOM 3236 C C . PRO A 1 416 ? 7.756 6.609 -2.306 1.00 94.94 416 PRO A C 1
ATOM 3238 O O . PRO A 1 416 ? 7.184 7.261 -3.178 1.00 94.94 416 PRO A O 1
ATOM 3241 N N . TYR A 1 417 ? 7.671 5.283 -2.264 1.00 94.56 417 TYR A N 1
ATOM 3242 C CA . TYR A 1 417 ? 6.961 4.497 -3.275 1.00 94.56 417 TYR A CA 1
ATOM 3243 C C . TYR A 1 417 ? 5.443 4.563 -3.111 1.00 94.56 417 TYR A C 1
ATOM 3245 O O . TYR A 1 417 ? 4.922 4.565 -1.992 1.00 94.56 417 TYR A O 1
ATOM 3253 N N . LEU A 1 418 ? 4.728 4.559 -4.242 1.00 92.31 418 LEU A N 1
ATOM 3254 C CA . LEU A 1 418 ? 3.316 4.191 -4.285 1.00 92.31 418 LEU A CA 1
ATOM 3255 C C . LEU A 1 418 ? 3.181 2.814 -3.639 1.00 92.31 418 LEU A C 1
ATOM 3257 O O . LEU A 1 418 ? 3.914 1.897 -4.001 1.00 92.31 418 LEU A O 1
ATOM 3261 N N . MET A 1 419 ? 2.249 2.667 -2.705 1.00 90.69 419 MET A N 1
ATOM 3262 C CA . MET A 1 419 ? 1.999 1.381 -2.067 1.00 90.69 419 MET A CA 1
ATOM 3263 C C . MET A 1 419 ? 0.565 0.947 -2.260 1.00 90.69 419 MET A C 1
ATOM 3265 O O . MET A 1 419 ? -0.349 1.769 -2.186 1.00 90.69 419 MET A O 1
ATOM 3269 N N . ARG A 1 420 ? 0.384 -0.354 -2.454 1.00 90.69 420 ARG A N 1
ATOM 3270 C CA . ARG A 1 420 ? -0.919 -0.999 -2.583 1.00 90.69 420 ARG A CA 1
ATOM 3271 C C . ARG A 1 420 ? -1.021 -2.144 -1.591 1.00 90.69 420 ARG A C 1
ATOM 3273 O O . ARG A 1 420 ? -0.016 -2.783 -1.297 1.00 90.69 420 ARG A O 1
ATOM 3280 N N . GLY A 1 421 ? -2.207 -2.403 -1.056 1.00 89.62 421 GLY A N 1
ATOM 3281 C CA . GLY A 1 421 ? -2.369 -3.472 -0.077 1.00 89.62 421 GLY A CA 1
ATOM 3282 C C . GLY A 1 421 ? -3.767 -3.606 0.502 1.00 89.62 421 GLY A C 1
ATOM 3283 O O . GLY A 1 421 ? -4.705 -2.951 0.050 1.00 89.62 421 GLY A O 1
ATOM 3284 N N . SER A 1 422 ? -3.877 -4.446 1.527 1.00 91.62 422 SER A N 1
ATOM 3285 C CA . SER A 1 422 ? -5.093 -4.655 2.319 1.00 91.62 422 SER A CA 1
ATOM 3286 C C . SER A 1 422 ? -4.734 -4.852 3.797 1.00 91.62 422 SER A C 1
ATOM 3288 O O . SER A 1 422 ? -3.571 -5.083 4.144 1.00 91.62 422 SER A O 1
ATOM 3290 N N . GLY A 1 423 ? -5.731 -4.733 4.671 1.00 91.94 423 GLY A N 1
ATOM 3291 C CA . GLY A 1 423 ? -5.592 -4.886 6.118 1.00 91.94 423 GLY A CA 1
ATOM 3292 C C . GLY A 1 423 ? -6.069 -3.665 6.901 1.00 91.94 423 GLY A C 1
ATOM 3293 O O . GLY A 1 423 ? -6.963 -2.946 6.472 1.00 91.94 423 GLY A O 1
ATOM 3294 N N . ALA A 1 424 ? -5.501 -3.438 8.077 1.00 92.75 424 ALA A N 1
ATOM 3295 C CA . ALA A 1 424 ? -5.950 -2.483 9.079 1.00 92.75 424 ALA A CA 1
ATOM 3296 C C . ALA A 1 424 ? -5.370 -1.068 8.874 1.00 92.75 424 ALA A C 1
ATOM 3298 O O . ALA A 1 424 ? -4.705 -0.525 9.760 1.00 92.75 424 ALA A O 1
ATOM 3299 N N . ALA A 1 425 ? -5.600 -0.459 7.705 1.00 89.75 425 ALA A N 1
ATOM 3300 C CA . ALA A 1 425 ? -5.031 0.856 7.367 1.00 89.75 425 ALA A CA 1
ATOM 3301 C C . ALA A 1 425 ? -5.543 2.025 8.209 1.00 89.75 425 ALA A C 1
ATOM 3303 O O . ALA A 1 425 ? -4.871 3.052 8.282 1.00 89.75 425 ALA A O 1
ATOM 3304 N N . SER A 1 426 ? -6.703 1.902 8.857 1.00 90.25 426 SER A N 1
ATOM 3305 C CA . SER A 1 426 ? -7.107 2.920 9.828 1.00 90.25 426 SER A CA 1
ATOM 3306 C C . SER A 1 426 ? -6.260 2.868 11.094 1.00 90.25 426 SER A C 1
ATOM 3308 O O . SER A 1 426 ? -6.153 3.885 11.766 1.00 90.25 426 SER A O 1
ATOM 3310 N N . ASN A 1 427 ? -5.659 1.720 11.430 1.00 91.81 427 ASN A N 1
ATOM 3311 C CA . ASN A 1 427 ? -4.886 1.552 12.661 1.00 91.81 427 ASN A CA 1
ATOM 3312 C C . ASN A 1 427 ? -3.377 1.656 12.451 1.00 91.81 427 ASN A C 1
ATOM 3314 O O . ASN A 1 427 ? -2.692 2.168 13.333 1.00 91.81 427 ASN A O 1
ATOM 3318 N N . ILE A 1 428 ? -2.856 1.156 11.328 1.00 91.94 428 ILE A N 1
ATOM 3319 C CA . ILE A 1 428 ? -1.419 1.109 11.034 1.00 91.94 428 ILE A CA 1
ATOM 3320 C C . ILE A 1 428 ? -1.151 1.904 9.763 1.00 91.94 428 ILE A C 1
ATOM 3322 O O . ILE A 1 428 ? -1.738 1.643 8.714 1.00 91.94 428 ILE A O 1
ATOM 3326 N N . ILE A 1 429 ? -0.213 2.837 9.858 1.00 91.38 429 ILE A N 1
ATOM 3327 C CA . ILE A 1 429 ? 0.312 3.591 8.728 1.00 91.38 429 ILE A CA 1
ATOM 3328 C C . ILE A 1 429 ? 1.697 3.046 8.434 1.00 91.38 429 ILE A C 1
ATOM 3330 O O . ILE A 1 429 ? 2.530 2.895 9.329 1.00 91.38 429 ILE A O 1
ATOM 3334 N N . VAL A 1 430 ? 1.941 2.766 7.163 1.00 92.56 430 VAL A N 1
ATOM 3335 C CA . VAL A 1 430 ? 3.262 2.384 6.685 1.00 92.56 430 VAL A CA 1
ATOM 3336 C C . VAL A 1 430 ? 3.605 3.235 5.479 1.00 92.56 430 VAL A C 1
ATOM 3338 O O . VAL A 1 430 ? 2.717 3.649 4.731 1.00 92.56 430 VAL A O 1
ATOM 3341 N N . ARG A 1 431 ? 4.897 3.465 5.273 1.00 93.56 431 ARG A N 1
ATOM 3342 C CA . ARG A 1 431 ? 5.445 4.058 4.064 1.00 93.56 431 ARG A CA 1
ATOM 3343 C C . ARG A 1 431 ? 6.749 3.383 3.664 1.00 93.56 431 ARG A C 1
ATOM 3345 O O . ARG A 1 431 ? 7.675 3.316 4.463 1.00 93.56 431 ARG A O 1
ATOM 3352 N N . ALA A 1 432 ? 6.831 2.929 2.418 1.00 95.12 432 ALA A N 1
ATOM 3353 C CA . ALA A 1 432 ? 8.046 2.379 1.839 1.00 95.12 432 ALA A CA 1
ATOM 3354 C C . ALA A 1 432 ? 8.885 3.489 1.201 1.00 95.12 432 ALA A C 1
ATOM 3356 O O . ALA A 1 432 ? 8.459 4.126 0.237 1.00 95.12 432 ALA A O 1
ATOM 3357 N N . TRP A 1 433 ? 10.093 3.665 1.715 1.00 96.31 433 TRP A N 1
ATOM 3358 C CA . TRP A 1 433 ? 11.161 4.439 1.108 1.00 96.31 433 TRP A CA 1
ATOM 3359 C C . TRP A 1 433 ? 12.187 3.465 0.556 1.00 96.31 433 TRP A C 1
ATOM 3361 O O . TRP A 1 433 ? 12.740 2.652 1.295 1.00 96.31 433 TRP A O 1
ATOM 3371 N N . ALA A 1 434 ? 12.438 3.509 -0.745 1.00 96.31 434 ALA A N 1
ATOM 3372 C CA . ALA A 1 434 ? 13.378 2.583 -1.365 1.00 96.31 434 ALA A CA 1
ATOM 3373 C C . ALA A 1 434 ? 14.253 3.276 -2.398 1.00 96.31 434 ALA A C 1
ATOM 3375 O O . ALA A 1 434 ? 13.932 4.371 -2.871 1.00 96.31 434 ALA A O 1
ATOM 3376 N N . ASN A 1 435 ? 15.364 2.624 -2.743 1.00 95.75 435 ASN A N 1
ATOM 3377 C CA . ASN A 1 435 ? 16.158 3.056 -3.882 1.00 95.75 435 ASN A CA 1
ATOM 3378 C C . ASN A 1 435 ? 15.298 3.032 -5.151 1.00 95.75 435 ASN A C 1
ATOM 3380 O O . ASN A 1 435 ? 14.601 2.046 -5.381 1.00 95.75 435 ASN A O 1
ATOM 3384 N N . PRO A 1 436 ? 15.334 4.084 -5.983 1.00 95.06 436 PRO A N 1
ATOM 3385 C CA . PRO A 1 436 ? 14.443 4.189 -7.125 1.00 95.06 436 PRO A CA 1
ATOM 3386 C C . PRO A 1 436 ? 14.900 3.336 -8.318 1.00 95.06 436 PRO A C 1
ATOM 3388 O O . PRO A 1 436 ? 14.183 3.265 -9.303 1.00 95.06 436 PRO A O 1
ATOM 3391 N N . LEU A 1 437 ? 16.074 2.694 -8.267 1.00 93.31 437 LEU A N 1
ATOM 3392 C CA . LEU A 1 437 ? 16.580 1.816 -9.325 1.00 93.31 437 LEU A CA 1
ATOM 3393 C C . LEU A 1 437 ? 16.528 0.340 -8.900 1.00 93.31 437 LEU A C 1
ATOM 3395 O O . LEU A 1 437 ? 17.146 -0.052 -7.906 1.00 93.31 437 LEU A O 1
ATOM 3399 N N . HIS A 1 438 ? 15.848 -0.484 -9.702 1.00 94.69 438 HIS A N 1
ATOM 3400 C CA . HIS A 1 438 ? 15.682 -1.920 -9.477 1.00 94.69 438 HIS A CA 1
ATOM 3401 C C . HIS A 1 438 ? 16.070 -2.720 -10.723 1.00 94.69 438 HIS A C 1
ATOM 3403 O O . HIS A 1 438 ? 15.340 -2.768 -11.714 1.00 94.69 438 HIS A O 1
ATOM 3409 N N . ILE A 1 439 ? 17.231 -3.372 -10.674 1.00 91.19 439 ILE A N 1
ATOM 3410 C CA . ILE A 1 439 ? 17.786 -4.120 -11.808 1.00 91.19 439 ILE A CA 1
ATOM 3411 C C . ILE A 1 439 ? 18.282 -5.488 -11.349 1.00 91.19 439 ILE A C 1
ATOM 3413 O O . ILE A 1 439 ? 18.785 -5.640 -10.234 1.00 91.19 439 ILE A O 1
ATOM 3417 N N . VAL A 1 440 ? 18.155 -6.497 -12.207 1.00 89.50 440 VAL A N 1
ATOM 3418 C CA . VAL A 1 440 ? 18.673 -7.843 -11.926 1.00 89.50 440 VAL A CA 1
ATOM 3419 C C . VAL A 1 440 ? 20.186 -7.790 -11.632 1.00 89.50 440 VAL A C 1
ATOM 3421 O O . VAL A 1 440 ? 20.923 -6.992 -12.207 1.00 89.50 440 VAL A O 1
ATOM 3424 N N . ASN A 1 441 ? 20.655 -8.642 -10.721 1.00 89.19 441 ASN A N 1
ATOM 3425 C CA . ASN A 1 441 ? 22.004 -8.681 -10.141 1.00 89.19 441 ASN A CA 1
ATOM 3426 C C . ASN A 1 441 ? 22.441 -7.412 -9.391 1.00 89.19 441 ASN A C 1
ATOM 3428 O O . ASN A 1 441 ? 23.623 -7.276 -9.079 1.00 89.19 441 ASN A O 1
ATOM 3432 N N . ALA A 1 442 ? 21.515 -6.513 -9.059 1.00 90.38 442 ALA A N 1
ATOM 3433 C CA . ALA A 1 442 ? 21.769 -5.412 -8.141 1.00 90.38 442 ALA A CA 1
ATOM 3434 C C . ALA A 1 442 ? 20.983 -5.570 -6.840 1.00 90.38 442 ALA A C 1
ATOM 3436 O O . ALA A 1 442 ? 20.055 -6.377 -6.724 1.00 90.38 442 ALA A O 1
ATOM 3437 N N . THR A 1 443 ? 21.395 -4.776 -5.858 1.00 94.00 443 THR A N 1
ATOM 3438 C CA . THR A 1 443 ? 20.776 -4.699 -4.542 1.00 94.00 443 THR A CA 1
ATOM 3439 C C . THR A 1 443 ? 20.034 -3.378 -4.412 1.00 94.00 443 THR A C 1
ATOM 3441 O O . THR A 1 443 ? 20.620 -2.327 -4.664 1.00 94.00 443 THR A O 1
ATOM 3444 N N . SER A 1 444 ? 18.782 -3.429 -3.966 1.00 94.81 444 SER A N 1
ATOM 3445 C CA . SER A 1 444 ? 17.998 -2.248 -3.602 1.00 94.81 444 SER A CA 1
ATOM 3446 C C . SER A 1 444 ? 17.687 -2.277 -2.110 1.00 94.81 444 SER A C 1
ATOM 3448 O O . SER A 1 444 ? 17.331 -3.319 -1.556 1.00 94.81 444 SER A O 1
ATOM 3450 N N . THR A 1 445 ? 17.821 -1.131 -1.454 1.00 95.62 445 THR A N 1
ATOM 3451 C CA . THR A 1 445 ? 17.497 -0.961 -0.036 1.00 95.62 445 THR A CA 1
ATOM 3452 C C . THR A 1 445 ? 16.057 -0.499 0.107 1.00 95.62 445 THR A C 1
ATOM 3454 O O . THR A 1 445 ? 15.616 0.398 -0.610 1.00 95.62 445 THR A O 1
ATOM 3457 N N . PHE A 1 446 ? 15.348 -1.095 1.058 1.00 95.94 446 PHE A N 1
ATOM 3458 C CA . PHE A 1 446 ? 13.994 -0.749 1.460 1.00 95.94 446 PHE A CA 1
ATOM 3459 C C . PHE A 1 446 ? 13.996 -0.333 2.927 1.00 95.94 446 PHE A C 1
ATOM 3461 O O . PHE A 1 446 ? 14.592 -1.007 3.766 1.00 95.94 446 PHE A O 1
ATOM 3468 N N . LYS A 1 447 ? 13.297 0.754 3.232 1.00 95.69 447 LYS A N 1
ATOM 3469 C CA . LYS A 1 447 ? 12.990 1.234 4.577 1.00 95.69 447 LYS A CA 1
ATOM 3470 C C . LYS A 1 447 ? 11.483 1.409 4.670 1.00 95.69 447 LYS A C 1
ATOM 3472 O O . LYS A 1 447 ? 10.897 2.226 3.967 1.00 95.69 447 LYS A O 1
ATOM 3477 N N . PHE A 1 448 ? 10.844 0.603 5.502 1.00 95.50 448 PHE A N 1
ATOM 3478 C CA . PHE A 1 448 ? 9.423 0.716 5.789 1.00 95.50 448 PHE A CA 1
ATOM 3479 C C . PHE A 1 448 ? 9.268 1.490 7.086 1.00 95.50 448 PHE A C 1
ATOM 3481 O O . PHE A 1 448 ? 9.556 0.950 8.150 1.00 95.50 448 PHE A O 1
ATOM 3488 N N . TYR A 1 449 ? 8.834 2.744 6.993 1.00 95.12 449 TYR A N 1
ATOM 3489 C CA . TYR A 1 449 ? 8.517 3.578 8.146 1.00 95.12 449 TYR A CA 1
ATOM 3490 C C . TYR A 1 449 ? 7.086 3.273 8.597 1.00 95.12 449 TYR A C 1
ATOM 3492 O O . TYR A 1 449 ? 6.144 3.436 7.822 1.00 95.12 449 TYR A O 1
ATOM 3500 N N . VAL A 1 450 ? 6.930 2.763 9.814 1.00 94.38 450 VAL A N 1
ATOM 3501 C CA . VAL A 1 450 ? 5.726 2.109 10.338 1.00 94.38 450 VAL A CA 1
ATOM 3502 C C . VAL A 1 450 ? 5.342 2.755 11.661 1.00 94.38 450 VAL A C 1
ATOM 3504 O O . VAL A 1 450 ? 6.188 2.969 12.525 1.00 94.38 450 VAL A O 1
ATOM 3507 N N . GLY A 1 451 ? 4.054 3.010 11.856 1.00 92.62 451 GLY A N 1
ATOM 3508 C CA . GLY A 1 451 ? 3.532 3.496 13.126 1.00 92.62 451 GLY A CA 1
ATOM 3509 C C . GLY A 1 451 ? 2.021 3.347 13.222 1.00 92.62 451 GLY A C 1
ATOM 3510 O O . GLY A 1 451 ? 1.327 3.109 12.232 1.00 92.62 451 GLY A O 1
ATOM 3511 N N . ALA A 1 452 ? 1.502 3.487 14.432 1.00 91.00 452 ALA A N 1
ATOM 3512 C CA . ALA A 1 452 ? 0.078 3.502 14.693 1.00 91.00 452 ALA A CA 1
ATOM 3513 C C . ALA A 1 452 ? -0.531 4.845 14.270 1.00 91.00 452 ALA A C 1
ATOM 3515 O O . ALA A 1 452 ? 0.050 5.907 14.497 1.00 91.00 452 ALA A O 1
ATOM 3516 N N . ASN A 1 453 ? -1.738 4.808 13.714 1.00 90.19 453 ASN A N 1
ATOM 3517 C CA . ASN A 1 453 ? -2.562 5.995 13.534 1.00 90.19 453 ASN A CA 1
ATOM 3518 C C . ASN A 1 453 ? -3.195 6.366 14.882 1.00 90.19 453 ASN A C 1
ATOM 3520 O O . ASN A 1 453 ? -4.332 5.997 15.173 1.00 90.19 453 ASN A O 1
ATOM 3524 N N . THR A 1 454 ? -2.440 7.048 15.742 1.00 83.56 454 THR A N 1
ATOM 3525 C CA . THR A 1 454 ? -2.890 7.389 17.103 1.00 83.56 454 THR A CA 1
ATOM 3526 C C . THR A 1 454 ? -4.153 8.248 17.095 1.00 83.56 454 THR A C 1
ATOM 3528 O O . THR A 1 454 ? -5.066 8.000 17.880 1.00 83.56 454 THR A O 1
ATOM 3531 N N . LYS A 1 455 ? -4.282 9.156 16.117 1.00 84.94 455 LYS A N 1
ATOM 3532 C CA . LYS A 1 455 ? -5.493 9.967 15.908 1.00 84.94 455 LYS A CA 1
ATOM 3533 C C . LYS A 1 455 ? -6.751 9.132 15.686 1.00 84.94 455 LYS A C 1
ATOM 3535 O O . LYS A 1 455 ? -7.836 9.578 16.028 1.00 84.94 455 LYS A O 1
ATOM 3540 N N . PHE A 1 456 ? -6.622 7.922 15.140 1.00 88.38 456 PHE A N 1
ATOM 3541 C CA . PHE A 1 456 ? -7.782 7.070 14.910 1.00 88.38 456 PHE A CA 1
ATOM 3542 C C . PHE A 1 456 ? -8.456 6.608 16.198 1.00 88.38 456 PHE A C 1
ATOM 3544 O O . PHE A 1 456 ? -9.669 6.448 16.209 1.00 88.38 456 PHE A O 1
ATOM 3551 N N . PHE A 1 457 ? -7.690 6.400 17.270 1.00 83.75 457 PHE A N 1
ATOM 3552 C CA . PHE A 1 457 ? -8.223 5.963 18.561 1.00 83.75 457 PHE A CA 1
ATOM 3553 C C . PHE A 1 457 ? -8.469 7.141 19.509 1.00 83.75 457 PHE A C 1
ATOM 3555 O O . PHE A 1 457 ? -9.528 7.209 20.133 1.00 83.75 457 PHE A O 1
ATOM 3562 N N . ASP A 1 458 ? -7.512 8.070 19.581 1.00 82.94 458 ASP A N 1
ATOM 3563 C CA . ASP A 1 458 ? -7.475 9.137 20.588 1.00 82.94 458 ASP A CA 1
ATOM 3564 C C . ASP A 1 458 ? -8.558 10.218 20.368 1.00 82.94 458 ASP A C 1
ATOM 3566 O O . ASP A 1 458 ? -8.827 11.006 21.268 1.00 82.94 458 ASP A O 1
ATOM 3570 N N . GLU A 1 459 ? -9.205 10.276 19.196 1.00 80.94 459 GLU A N 1
ATOM 3571 C CA . GLU A 1 459 ? -10.321 11.209 18.957 1.00 80.94 459 GLU A CA 1
ATOM 3572 C C . GLU A 1 459 ? -11.611 10.833 19.703 1.00 80.94 459 GLU A C 1
ATOM 3574 O O . GLU A 1 459 ? -12.436 11.710 19.961 1.00 80.94 459 GLU A O 1
ATOM 3579 N N . LEU A 1 460 ? -11.796 9.552 20.045 1.00 83.56 460 LEU A N 1
ATOM 3580 C CA . LEU A 1 460 ? -13.024 9.056 20.678 1.00 83.56 460 LEU A CA 1
ATOM 3581 C C . LEU A 1 460 ? -12.791 8.404 22.044 1.00 83.56 460 LEU A C 1
ATOM 3583 O O . LEU A 1 460 ? -13.691 8.423 22.878 1.00 83.56 460 LEU A O 1
ATOM 3587 N N . ILE A 1 461 ? -11.609 7.828 22.276 1.00 81.50 461 ILE A N 1
ATOM 3588 C CA . ILE A 1 461 ? -11.277 7.136 23.524 1.00 81.50 461 ILE A CA 1
ATOM 3589 C C . ILE A 1 461 ? -10.292 7.992 24.315 1.00 81.50 461 ILE A C 1
ATOM 3591 O O . ILE A 1 461 ? -9.137 8.135 23.914 1.00 81.50 461 ILE A O 1
ATOM 3595 N N . ASN A 1 462 ? -10.733 8.521 25.456 1.00 71.06 462 ASN A N 1
ATOM 3596 C CA . ASN A 1 462 ? -9.903 9.359 26.330 1.00 71.06 462 ASN A CA 1
ATOM 3597 C C . ASN A 1 462 ? -9.503 8.634 27.621 1.00 71.06 462 ASN A C 1
ATOM 3599 O O . ASN A 1 462 ? -8.434 8.901 28.179 1.00 71.06 462 ASN A O 1
ATOM 3603 N N . ASP A 1 463 ? -10.334 7.694 28.080 1.00 64.62 463 ASP A N 1
ATOM 3604 C CA . ASP A 1 463 ? -10.253 7.168 29.446 1.00 64.62 463 ASP A CA 1
ATOM 3605 C C . ASP A 1 463 ? -9.377 5.912 29.593 1.00 64.62 463 ASP A C 1
ATOM 3607 O O . ASP A 1 463 ? -9.118 5.464 30.714 1.00 64.62 463 ASP A O 1
ATOM 3611 N N . PHE A 1 464 ? -8.856 5.341 28.499 1.00 70.44 464 PHE A N 1
ATOM 3612 C CA . PHE A 1 464 ? -7.891 4.239 28.585 1.00 70.44 464 PHE A CA 1
ATOM 3613 C C . PHE A 1 464 ? -6.909 4.163 27.407 1.00 70.44 464 PHE A C 1
ATOM 3615 O O . PHE A 1 464 ? -7.211 4.513 26.269 1.00 70.44 464 PHE A O 1
ATOM 3622 N N . LYS A 1 465 ? -5.691 3.672 27.685 1.00 70.19 465 LYS A N 1
ATOM 3623 C CA . LYS A 1 465 ? -4.603 3.578 26.699 1.00 70.19 465 LYS A CA 1
ATOM 3624 C C . LYS A 1 465 ? -4.629 2.246 25.951 1.00 70.19 465 LYS A C 1
ATOM 3626 O O . LYS A 1 465 ? -4.432 1.190 26.540 1.00 70.19 465 LYS A O 1
ATOM 3631 N N . VAL A 1 466 ? -4.782 2.325 24.633 1.00 70.69 466 VAL A N 1
ATOM 3632 C CA . VAL A 1 466 ? -4.604 1.207 23.695 1.00 70.69 466 VAL A CA 1
ATOM 3633 C C . VAL A 1 466 ? -3.116 0.885 23.497 1.00 70.69 466 VAL A C 1
ATOM 3635 O O . VAL A 1 466 ? -2.393 1.684 22.904 1.00 70.69 466 VAL A O 1
ATOM 3638 N N . GLU A 1 467 ? -2.645 -0.277 23.942 1.00 77.69 467 GLU A N 1
ATOM 3639 C CA . GLU A 1 467 ? -1.281 -0.748 23.640 1.00 77.69 467 GLU A CA 1
ATOM 3640 C C . GLU A 1 467 ? -1.271 -1.514 22.310 1.00 77.69 467 GLU A C 1
ATOM 3642 O O . GLU A 1 467 ? -2.164 -2.331 22.060 1.00 77.69 467 GLU A O 1
ATOM 3647 N N . ILE A 1 468 ? -0.258 -1.268 21.473 1.00 78.50 468 ILE A N 1
ATOM 3648 C CA . ILE A 1 468 ? -0.046 -2.000 20.221 1.00 78.50 468 ILE A CA 1
ATOM 3649 C C . ILE A 1 468 ? 1.279 -2.749 20.316 1.00 78.50 468 ILE A C 1
ATOM 3651 O O . ILE A 1 468 ? 2.318 -2.155 20.577 1.00 78.50 468 ILE A O 1
ATOM 3655 N N . SER A 1 469 ? 1.218 -4.062 20.112 1.00 78.62 469 SER A N 1
ATOM 3656 C CA . SER A 1 469 ? 2.389 -4.945 20.001 1.00 78.62 469 SER A CA 1
ATOM 3657 C C . SER A 1 469 ? 2.372 -5.624 18.643 1.00 78.62 469 SER A C 1
ATOM 3659 O O . SER A 1 469 ? 1.283 -5.993 18.194 1.00 78.62 469 SER A O 1
ATOM 3661 N N . ASP A 1 470 ? 3.532 -5.800 18.017 1.00 84.75 470 ASP A N 1
ATOM 3662 C CA . ASP A 1 470 ? 3.627 -6.220 16.624 1.00 84.75 470 ASP A CA 1
ATOM 3663 C C . ASP A 1 470 ? 4.658 -7.321 16.353 1.00 84.75 470 ASP A C 1
ATOM 3665 O O . ASP A 1 470 ? 5.632 -7.513 17.079 1.00 84.75 470 ASP A O 1
ATOM 3669 N N . GLU A 1 471 ? 4.416 -8.011 15.247 1.00 91.62 471 GLU A N 1
ATOM 3670 C CA . GLU A 1 471 ? 5.329 -8.914 14.571 1.00 91.62 471 GLU A CA 1
ATOM 3671 C C . GLU A 1 471 ? 5.317 -8.541 13.086 1.00 91.62 471 GLU A C 1
ATOM 3673 O O . GLU A 1 471 ? 4.265 -8.528 12.438 1.00 91.62 471 GLU A O 1
ATOM 3678 N N . SER A 1 472 ? 6.482 -8.221 12.532 1.00 93.38 472 SER A N 1
ATOM 3679 C CA . SER A 1 472 ? 6.619 -7.750 11.157 1.00 93.38 472 SER A CA 1
ATOM 3680 C C . SER A 1 472 ? 7.734 -8.460 10.399 1.00 93.38 472 SER A C 1
ATOM 3682 O O . SER A 1 472 ? 8.674 -9.026 10.974 1.00 93.38 472 SER A O 1
ATOM 3684 N N . ARG A 1 473 ? 7.607 -8.462 9.069 1.00 94.56 473 ARG A N 1
ATOM 3685 C CA . ARG A 1 473 ? 8.607 -9.024 8.163 1.00 94.56 473 ARG A CA 1
ATOM 3686 C C . ARG A 1 473 ? 8.506 -8.418 6.772 1.00 94.56 473 ARG A C 1
ATOM 3688 O O . ARG A 1 473 ? 7.412 -8.202 6.251 1.00 94.56 473 ARG A O 1
ATOM 3695 N N . ILE A 1 474 ? 9.656 -8.220 6.138 1.00 95.69 474 ILE A N 1
ATOM 3696 C CA . ILE A 1 474 ? 9.732 -7.994 4.694 1.00 95.69 474 ILE A CA 1
ATOM 3697 C C . ILE A 1 474 ? 9.854 -9.365 4.036 1.00 95.69 474 ILE A C 1
ATOM 3699 O O . ILE A 1 474 ? 10.739 -10.148 4.389 1.00 95.69 474 ILE A O 1
ATOM 3703 N N . VAL A 1 475 ? 8.988 -9.661 3.075 1.00 94.75 475 VAL A N 1
ATOM 3704 C CA . VAL A 1 475 ? 9.036 -10.899 2.293 1.00 94.75 475 VAL A CA 1
ATOM 3705 C C . VAL A 1 475 ? 9.228 -10.571 0.825 1.00 94.75 475 VAL A C 1
ATOM 3707 O O . VAL A 1 475 ? 8.605 -9.664 0.278 1.00 94.75 475 VAL A O 1
ATOM 3710 N N . VAL A 1 476 ? 10.128 -11.302 0.184 1.00 95.19 476 VAL A N 1
ATOM 3711 C CA . VAL A 1 476 ? 10.487 -11.094 -1.213 1.00 95.19 476 VAL A CA 1
ATOM 3712 C C . VAL A 1 476 ? 10.169 -12.366 -1.965 1.00 95.19 476 VAL A C 1
ATOM 3714 O O . VAL A 1 476 ? 10.698 -13.424 -1.627 1.00 95.19 476 VAL A O 1
ATOM 3717 N N . TYR A 1 477 ? 9.355 -12.260 -3.006 1.00 94.06 477 TYR A N 1
ATOM 3718 C CA . TYR A 1 477 ? 9.046 -13.367 -3.899 1.00 94.06 477 TYR A CA 1
ATOM 3719 C C . TYR A 1 477 ? 9.762 -13.167 -5.229 1.00 94.06 477 TYR A C 1
ATOM 3721 O O . TYR A 1 477 ? 9.703 -12.082 -5.806 1.00 94.06 477 TYR A O 1
ATOM 3729 N N . ARG A 1 478 ? 10.425 -14.209 -5.731 1.00 93.50 478 ARG A N 1
ATOM 3730 C CA . ARG A 1 478 ? 10.837 -14.271 -7.137 1.00 93.50 478 ARG A CA 1
ATOM 3731 C C . ARG A 1 478 ? 9.661 -14.810 -7.942 1.00 93.50 478 ARG A C 1
ATOM 3733 O O . ARG A 1 478 ? 9.052 -15.806 -7.561 1.00 93.50 478 ARG A O 1
ATOM 3740 N N . ILE A 1 479 ? 9.354 -14.158 -9.049 1.00 92.31 479 ILE A N 1
ATOM 3741 C CA . ILE A 1 479 ? 8.403 -14.650 -10.040 1.00 92.31 479 ILE A CA 1
ATOM 3742 C C . ILE A 1 479 ? 9.194 -15.493 -11.028 1.00 92.31 479 ILE A C 1
ATOM 3744 O O . ILE A 1 479 ? 10.226 -15.039 -11.524 1.00 92.31 479 ILE A O 1
ATOM 3748 N N . LEU A 1 480 ? 8.731 -16.699 -11.317 1.00 91.19 480 LEU A N 1
ATOM 3749 C CA . LEU A 1 480 ? 9.327 -17.599 -12.292 1.00 91.19 480 LEU A CA 1
ATOM 3750 C C . LEU A 1 480 ? 8.748 -17.377 -13.696 1.00 91.19 480 LEU A C 1
ATOM 3752 O O . LEU A 1 480 ? 7.696 -16.766 -13.875 1.00 91.19 480 LEU A O 1
ATOM 3756 N N . LYS A 1 481 ? 9.437 -17.878 -14.725 1.00 87.88 481 LYS A N 1
ATOM 3757 C CA . LYS A 1 481 ? 9.014 -17.743 -16.133 1.00 87.88 481 LYS A CA 1
ATOM 3758 C C . LYS A 1 481 ? 7.748 -18.531 -16.488 1.00 87.88 481 LYS A C 1
ATOM 3760 O O . LYS A 1 481 ? 7.184 -18.322 -17.556 1.00 87.88 481 LYS A O 1
ATOM 3765 N N . ASP A 1 482 ? 7.306 -19.435 -15.628 1.00 85.25 482 ASP A N 1
ATOM 3766 C CA . ASP A 1 482 ? 6.018 -20.122 -15.740 1.00 85.25 482 ASP A CA 1
ATOM 3767 C C . ASP A 1 482 ? 4.885 -19.393 -14.988 1.00 85.25 482 ASP A C 1
ATOM 3769 O O . ASP A 1 482 ? 3.735 -19.819 -15.052 1.00 85.25 482 ASP A O 1
ATOM 3773 N N . GLY A 1 483 ? 5.195 -18.272 -14.325 1.00 82.06 483 GLY A N 1
ATOM 3774 C CA . GLY A 1 483 ? 4.255 -17.435 -13.583 1.00 82.06 483 GLY A CA 1
ATOM 3775 C C . GLY A 1 483 ? 4.114 -17.787 -12.100 1.00 82.06 483 GLY A C 1
ATOM 3776 O O . GLY A 1 483 ? 3.471 -17.027 -11.374 1.00 82.06 483 GLY A O 1
ATOM 3777 N N . HIS A 1 484 ? 4.724 -18.879 -11.624 1.00 87.56 484 HIS A N 1
ATOM 3778 C CA . HIS A 1 484 ? 4.698 -19.237 -10.203 1.00 87.56 484 HIS A CA 1
ATOM 3779 C C . HIS A 1 484 ? 5.588 -18.312 -9.373 1.00 87.56 484 HIS A C 1
ATOM 3781 O O . HIS A 1 484 ? 6.547 -17.719 -9.875 1.00 87.56 484 HIS A O 1
ATOM 3787 N N . TRP A 1 485 ? 5.259 -18.160 -8.089 1.00 90.62 485 TRP A N 1
ATOM 3788 C CA . TRP A 1 485 ? 6.051 -17.360 -7.158 1.00 90.62 485 TRP A CA 1
ATOM 3789 C C . TRP A 1 485 ? 6.747 -18.275 -6.167 1.00 90.62 485 TRP A C 1
ATOM 3791 O O . TRP A 1 485 ? 6.141 -19.192 -5.621 1.00 90.62 485 TRP A O 1
ATOM 3801 N N . GLU A 1 486 ? 8.007 -17.973 -5.894 1.00 91.62 486 GLU A N 1
ATOM 3802 C CA . GLU A 1 486 ? 8.788 -18.650 -4.869 1.00 91.62 486 GLU A CA 1
ATOM 3803 C C . GLU A 1 486 ? 9.335 -17.623 -3.891 1.00 91.62 486 GLU A C 1
ATOM 3805 O O . GLU A 1 486 ? 9.762 -16.533 -4.286 1.00 91.62 486 GLU A O 1
ATOM 3810 N N . LEU A 1 487 ? 9.362 -17.968 -2.606 1.00 92.75 487 LEU A N 1
ATOM 3811 C CA . LEU A 1 487 ? 10.006 -17.124 -1.614 1.00 92.75 487 LEU A CA 1
ATOM 3812 C C . LEU A 1 487 ? 11.501 -17.015 -1.940 1.00 92.75 487 LEU A C 1
ATOM 3814 O O . LEU A 1 487 ? 12.235 -18.002 -1.984 1.00 92.75 487 LEU A O 1
ATOM 3818 N N . ALA A 1 488 ? 11.956 -15.796 -2.193 1.00 92.12 488 ALA A N 1
ATOM 3819 C CA . ALA A 1 488 ? 13.342 -15.502 -2.504 1.00 92.12 488 ALA A CA 1
ATOM 3820 C C . ALA A 1 488 ? 14.139 -15.079 -1.273 1.00 92.12 488 ALA A C 1
ATOM 3822 O O . ALA A 1 488 ? 15.294 -15.478 -1.142 1.00 92.12 488 ALA A O 1
ATOM 3823 N N . ALA A 1 489 ? 13.535 -14.267 -0.407 1.00 92.25 489 ALA A N 1
ATOM 3824 C CA . ALA A 1 489 ? 14.161 -13.781 0.812 1.00 92.25 489 ALA A CA 1
ATOM 3825 C C . ALA A 1 489 ? 13.114 -13.356 1.845 1.00 92.25 489 ALA A C 1
ATOM 3827 O O . ALA A 1 489 ? 11.977 -13.016 1.514 1.00 92.25 489 ALA A O 1
ATOM 3828 N N . THR A 1 490 ? 13.543 -13.317 3.102 1.00 93.25 490 THR A N 1
ATOM 3829 C CA . THR A 1 490 ? 12.790 -12.746 4.218 1.00 93.25 490 THR A CA 1
ATOM 3830 C C . THR A 1 490 ? 13.719 -11.903 5.072 1.00 93.25 490 THR A C 1
ATOM 3832 O O . THR A 1 490 ? 14.839 -12.340 5.345 1.00 93.25 490 THR A O 1
ATOM 3835 N N . LEU A 1 491 ? 13.261 -10.742 5.531 1.00 92.31 491 LEU A N 1
ATOM 3836 C CA . LEU A 1 491 ? 14.032 -9.852 6.394 1.00 92.31 491 LEU A CA 1
ATOM 3837 C C . LEU A 1 491 ? 13.196 -9.524 7.648 1.00 92.31 491 LEU A C 1
ATOM 3839 O O . LEU A 1 491 ? 12.114 -8.949 7.505 1.00 92.31 491 LEU A O 1
ATOM 3843 N N . PRO A 1 492 ? 13.660 -9.903 8.857 1.00 89.69 492 PRO A N 1
ATOM 3844 C CA . PRO A 1 492 ? 14.862 -10.698 9.133 1.00 89.69 492 PRO A CA 1
ATOM 3845 C C . PRO A 1 492 ? 14.760 -12.149 8.619 1.00 89.69 492 PRO A C 1
ATOM 3847 O O . PRO A 1 492 ? 13.673 -12.708 8.442 1.00 89.69 492 PRO A O 1
ATOM 3850 N N . MET A 1 493 ? 15.921 -12.768 8.371 1.00 85.44 493 MET A N 1
ATOM 3851 C CA . MET A 1 493 ? 16.004 -14.152 7.880 1.00 85.44 493 MET A CA 1
ATOM 3852 C C . MET A 1 493 ? 15.559 -15.162 8.941 1.00 85.44 493 MET A C 1
ATOM 3854 O O . MET A 1 493 ? 14.843 -16.108 8.626 1.00 85.44 493 MET A O 1
ATOM 3858 N N . ASN A 1 494 ? 15.931 -14.923 10.200 1.00 82.25 494 ASN A N 1
ATOM 3859 C CA . ASN A 1 494 ? 15.563 -15.759 11.336 1.00 82.25 494 ASN A CA 1
ATOM 3860 C C . ASN A 1 494 ? 14.602 -14.998 12.250 1.00 82.25 494 ASN A C 1
ATOM 3862 O O . ASN A 1 494 ? 14.902 -13.876 12.656 1.00 82.25 494 ASN A O 1
ATOM 3866 N N . GLY A 1 495 ? 13.489 -15.639 12.606 1.00 85.38 495 GLY A N 1
ATOM 3867 C CA . GLY A 1 495 ? 12.472 -15.046 13.469 1.00 85.38 495 GLY A CA 1
ATOM 3868 C C . GLY A 1 495 ? 11.703 -13.903 12.805 1.00 85.38 495 GLY A C 1
ATOM 3869 O O . GLY A 1 495 ? 11.736 -13.728 11.586 1.00 85.38 495 GLY A O 1
ATOM 3870 N N . LEU A 1 496 ? 10.989 -13.152 13.640 1.00 88.31 496 LEU A N 1
ATOM 3871 C CA . LEU A 1 496 ? 10.154 -12.017 13.258 1.00 88.31 496 LEU A CA 1
ATOM 3872 C C . LEU A 1 496 ? 10.735 -10.743 13.872 1.00 88.31 496 LEU A C 1
ATOM 3874 O O . LEU A 1 496 ? 11.337 -10.795 14.947 1.00 88.31 496 LEU A O 1
ATOM 3878 N N . ALA A 1 497 ? 10.569 -9.607 13.197 1.00 89.62 497 ALA A N 1
ATOM 3879 C CA . ALA A 1 497 ? 10.906 -8.323 13.793 1.00 89.62 497 ALA A CA 1
ATOM 3880 C C . ALA A 1 497 ? 9.777 -7.891 14.737 1.00 89.62 497 ALA A C 1
ATOM 3882 O O . ALA A 1 497 ? 8.610 -7.941 14.364 1.00 89.62 497 ALA A O 1
ATOM 3883 N N . SER A 1 498 ? 10.133 -7.448 15.940 1.00 89.88 498 SER A N 1
ATOM 3884 C CA . SER A 1 498 ? 9.235 -6.706 16.828 1.00 89.88 498 SER A CA 1
ATOM 3885 C C . SER A 1 498 ? 9.629 -5.240 16.731 1.00 89.88 498 SER A C 1
ATOM 3887 O O . SER A 1 498 ? 10.772 -4.899 17.039 1.00 89.88 498 SER A O 1
ATOM 3889 N N . LEU A 1 499 ? 8.706 -4.380 16.312 1.00 87.81 499 LEU A N 1
ATOM 3890 C CA . LEU A 1 499 ? 8.940 -2.938 16.219 1.00 87.81 499 LEU A CA 1
ATOM 3891 C C . LEU A 1 499 ? 8.682 -2.227 17.554 1.00 87.81 499 LEU A C 1
ATOM 3893 O O . LEU A 1 499 ? 9.176 -1.121 17.769 1.00 87.81 499 LEU A O 1
ATOM 3897 N N . GLY A 1 500 ? 7.987 -2.892 18.479 1.00 85.62 500 GLY A N 1
ATOM 3898 C CA . GLY A 1 500 ? 7.747 -2.399 19.831 1.00 85.62 500 GLY A CA 1
ATOM 3899 C C . GLY A 1 500 ? 6.419 -1.653 19.908 1.00 85.62 500 GLY A C 1
ATOM 3900 O O . GLY A 1 500 ? 5.440 -2.062 19.294 1.00 85.62 500 GLY A O 1
ATOM 3901 N N . ASP A 1 501 ? 6.359 -0.572 20.687 1.00 82.88 501 ASP A N 1
ATOM 3902 C CA . ASP A 1 501 ? 5.149 0.253 20.741 1.00 82.88 501 ASP A CA 1
ATOM 3903 C C . ASP A 1 501 ? 5.061 1.159 19.506 1.00 82.88 501 ASP A C 1
ATOM 3905 O O . ASP A 1 501 ? 5.722 2.198 19.418 1.00 82.88 501 ASP A O 1
ATOM 3909 N N . LEU A 1 502 ? 4.191 0.780 18.568 1.00 86.69 502 LEU A N 1
ATOM 3910 C CA . LEU A 1 502 ? 3.969 1.504 17.316 1.00 86.69 502 LEU A CA 1
ATOM 3911 C C . LEU A 1 502 ? 3.389 2.917 17.498 1.00 86.69 502 LEU A C 1
ATOM 3913 O O . LEU A 1 502 ? 3.327 3.664 16.522 1.00 86.69 502 LEU A O 1
ATOM 3917 N N . ARG A 1 503 ? 2.987 3.332 18.710 1.00 83.88 503 ARG A N 1
ATOM 3918 C CA . ARG A 1 503 ? 2.651 4.743 18.996 1.00 83.88 503 ARG A CA 1
ATOM 3919 C C . ARG A 1 503 ? 3.823 5.687 18.716 1.00 83.88 503 ARG A C 1
ATOM 3921 O O . ARG A 1 503 ? 3.597 6.859 18.427 1.00 83.88 503 ARG A O 1
ATOM 3928 N N . SER A 1 504 ? 5.054 5.180 18.802 1.00 86.62 504 SER A N 1
ATOM 3929 C CA . SER A 1 504 ? 6.256 5.861 18.321 1.00 86.62 504 SER A CA 1
ATOM 3930 C C . SER A 1 504 ? 6.651 5.263 16.969 1.00 86.62 504 SER A C 1
ATOM 3932 O O . SER A 1 504 ? 7.121 4.126 16.939 1.00 86.62 504 SER A O 1
ATOM 3934 N N . PRO A 1 505 ? 6.464 5.984 15.847 1.00 90.19 505 PRO A N 1
ATOM 3935 C CA . PRO A 1 505 ? 6.813 5.455 14.537 1.00 90.19 505 PRO A CA 1
ATOM 3936 C C . PRO A 1 505 ? 8.296 5.076 14.448 1.00 90.19 505 PRO A C 1
ATOM 3938 O O . PRO A 1 505 ? 9.169 5.782 14.959 1.00 90.19 505 PRO A O 1
ATOM 3941 N N . THR A 1 506 ? 8.579 3.962 13.786 1.00 92.19 506 THR A N 1
ATOM 3942 C CA . THR A 1 506 ? 9.920 3.382 13.640 1.00 92.19 506 THR A CA 1
ATOM 3943 C C . THR A 1 506 ? 10.092 2.799 12.238 1.00 92.19 506 THR A C 1
ATOM 3945 O O . THR A 1 506 ? 9.161 2.841 11.439 1.00 92.19 506 THR A O 1
ATOM 3948 N N . HIS A 1 507 ? 11.267 2.270 11.903 1.00 89.38 507 HIS A N 1
ATOM 3949 C CA . HIS A 1 507 ? 11.510 1.646 10.604 1.00 89.38 507 HIS A CA 1
ATOM 3950 C C . HIS A 1 507 ? 11.895 0.171 10.718 1.00 89.38 507 HIS A C 1
ATOM 3952 O O . HIS A 1 507 ? 12.656 -0.224 11.600 1.00 89.38 507 HIS A O 1
ATOM 3958 N N . LEU A 1 508 ? 11.416 -0.625 9.761 1.00 93.69 508 LEU A N 1
ATOM 3959 C CA . LEU A 1 508 ? 12.024 -1.901 9.400 1.00 93.69 508 LEU A CA 1
ATOM 3960 C C . LEU A 1 508 ? 12.761 -1.721 8.078 1.00 93.69 508 LEU A C 1
ATOM 3962 O O . LEU A 1 508 ? 12.157 -1.343 7.073 1.00 93.69 508 LEU A O 1
ATOM 3966 N N . GLU A 1 509 ? 14.057 -2.003 8.065 1.00 93.44 509 GLU A N 1
ATOM 3967 C CA . GLU A 1 509 ? 14.892 -1.815 6.883 1.00 93.44 509 GLU A CA 1
ATOM 3968 C C . GLU A 1 509 ? 15.594 -3.094 6.443 1.00 93.44 509 GLU A C 1
ATOM 3970 O O . GLU A 1 509 ? 15.834 -4.013 7.227 1.00 93.44 509 GLU A O 1
ATOM 3975 N N . GLY A 1 510 ? 15.901 -3.163 5.152 1.00 92.50 510 GLY A N 1
ATOM 3976 C CA . GLY A 1 510 ? 16.491 -4.346 4.564 1.00 92.50 510 GLY A CA 1
ATOM 3977 C C . GLY A 1 510 ? 16.947 -4.135 3.128 1.00 92.50 510 GLY A C 1
ATOM 3978 O O . GLY A 1 510 ? 16.361 -3.362 2.375 1.00 92.50 510 GLY A O 1
ATOM 3979 N N . ALA A 1 511 ? 18.004 -4.844 2.745 1.00 94.62 511 ALA A N 1
ATOM 3980 C CA . ALA A 1 511 ? 18.531 -4.839 1.389 1.00 94.62 511 ALA A CA 1
ATOM 3981 C C . ALA A 1 511 ? 18.115 -6.119 0.656 1.00 94.62 511 ALA A C 1
ATOM 3983 O O . ALA A 1 511 ? 18.211 -7.219 1.202 1.00 94.62 511 ALA A O 1
ATOM 3984 N N . VAL A 1 512 ? 17.656 -5.975 -0.586 1.00 94.56 512 VAL A N 1
ATOM 3985 C CA . VAL A 1 512 ? 17.178 -7.077 -1.425 1.00 94.56 512 VAL A CA 1
ATOM 3986 C C . VAL A 1 512 ? 18.028 -7.150 -2.682 1.00 94.56 512 VAL A C 1
ATOM 3988 O O . VAL A 1 512 ? 18.052 -6.204 -3.465 1.00 94.56 512 VAL A O 1
ATOM 3991 N N . THR A 1 513 ? 18.704 -8.281 -2.889 1.00 94.38 513 THR A N 1
ATOM 3992 C CA . THR A 1 513 ? 19.465 -8.561 -4.114 1.00 94.38 513 THR A CA 1
ATOM 3993 C C . THR A 1 513 ? 18.628 -9.378 -5.095 1.00 94.38 513 THR A C 1
ATOM 3995 O O . THR A 1 513 ? 18.152 -10.470 -4.774 1.00 94.38 513 THR A O 1
ATOM 3998 N N . TYR A 1 514 ? 18.472 -8.874 -6.317 1.00 93.69 514 TYR A N 1
ATOM 3999 C CA . TYR A 1 514 ? 17.676 -9.518 -7.364 1.00 93.69 514 TYR A CA 1
ATOM 4000 C C . TYR A 1 514 ? 18.511 -10.515 -8.173 1.00 93.69 514 TYR A C 1
ATOM 4002 O O . TYR A 1 514 ? 18.944 -10.217 -9.280 1.00 93.69 514 TYR A O 1
ATOM 4010 N N . HIS A 1 515 ? 18.778 -11.698 -7.625 1.00 90.81 515 HIS A N 1
ATOM 4011 C CA . HIS A 1 515 ? 19.626 -12.700 -8.281 1.00 90.81 515 HIS A CA 1
ATOM 4012 C C . HIS A 1 515 ? 19.106 -13.158 -9.656 1.00 90.81 515 HIS A C 1
ATOM 4014 O O . HIS A 1 515 ? 17.978 -13.630 -9.799 1.00 90.81 515 HIS A O 1
ATOM 4020 N N . GLU A 1 516 ? 19.966 -13.108 -10.671 1.00 85.69 516 GLU A N 1
ATOM 4021 C CA . GLU A 1 516 ? 19.673 -13.698 -11.973 1.00 85.69 516 GLU A CA 1
ATOM 4022 C C . GLU A 1 516 ? 19.653 -15.227 -11.905 1.00 85.69 516 GLU A C 1
ATOM 4024 O O . GLU A 1 516 ? 20.502 -15.866 -11.283 1.00 85.69 516 GLU A O 1
ATOM 4029 N N . SER A 1 517 ? 18.682 -15.829 -12.584 1.00 84.88 517 SER A N 1
ATOM 4030 C CA . SER A 1 517 ? 18.622 -17.269 -12.808 1.00 84.88 517 SER A CA 1
ATOM 4031 C C . SER A 1 517 ? 17.844 -17.554 -14.088 1.00 84.88 517 SER A C 1
ATOM 4033 O O . SER A 1 517 ? 16.963 -16.785 -14.481 1.00 84.88 517 SER A O 1
ATOM 4035 N N . SER A 1 518 ? 18.142 -18.680 -14.741 1.00 81.88 518 SER A N 1
ATOM 4036 C CA . SER A 1 518 ? 17.530 -19.068 -16.017 1.00 81.88 518 SER A CA 1
ATOM 4037 C C . SER A 1 518 ? 16.006 -19.177 -15.951 1.00 81.88 518 SER A C 1
ATOM 4039 O O . SER A 1 518 ? 15.355 -18.991 -16.981 1.00 81.88 518 SER A O 1
ATOM 4041 N N . ASN A 1 519 ? 15.437 -19.426 -14.767 1.00 86.94 519 ASN A N 1
ATOM 4042 C CA . ASN A 1 519 ? 13.995 -19.561 -14.559 1.00 86.94 519 ASN A CA 1
ATOM 4043 C C . ASN A 1 519 ? 13.332 -18.342 -13.891 1.00 86.94 519 ASN A C 1
ATOM 4045 O O . ASN A 1 519 ? 12.118 -18.333 -13.731 1.00 86.94 519 ASN A O 1
ATOM 4049 N N . VAL A 1 520 ? 14.085 -17.305 -13.509 1.00 88.69 520 VAL A N 1
ATOM 4050 C CA . VAL A 1 520 ? 13.521 -16.130 -12.823 1.00 88.69 520 VAL A CA 1
ATOM 4051 C C . VAL A 1 520 ? 13.065 -15.085 -13.840 1.00 88.69 520 VAL A C 1
ATOM 4053 O O . VAL A 1 520 ? 13.789 -14.722 -14.768 1.00 88.69 520 VAL A O 1
ATOM 4056 N N . ALA A 1 521 ? 11.833 -14.619 -13.670 1.00 87.50 521 ALA A N 1
ATOM 4057 C CA . ALA A 1 521 ? 11.213 -13.552 -14.432 1.00 87.50 521 ALA A CA 1
ATOM 4058 C C . ALA A 1 521 ? 11.398 -12.190 -13.751 1.00 87.50 521 ALA A C 1
ATOM 4060 O O . ALA A 1 521 ? 11.953 -11.301 -14.383 1.00 87.50 521 ALA A O 1
ATOM 4061 N N . SER A 1 522 ? 10.960 -12.007 -12.505 1.00 93.31 522 SER A N 1
ATOM 4062 C CA . SER A 1 522 ? 11.038 -10.723 -11.778 1.00 93.31 522 SER A CA 1
ATOM 4063 C C . SER A 1 522 ? 11.017 -10.963 -10.262 1.00 93.31 522 SER A C 1
ATOM 4065 O O . SER A 1 522 ? 11.088 -12.108 -9.816 1.00 93.31 522 SER A O 1
ATOM 4067 N N . TYR A 1 523 ? 10.909 -9.899 -9.471 1.00 94.62 523 TYR A N 1
ATOM 4068 C CA . TYR A 1 523 ? 10.747 -9.943 -8.022 1.00 94.62 523 TYR A CA 1
ATOM 4069 C C . TYR A 1 523 ? 9.605 -9.039 -7.560 1.00 94.62 523 TYR A C 1
ATOM 4071 O O . TYR A 1 523 ? 9.363 -7.984 -8.145 1.00 94.62 523 TYR A O 1
ATOM 4079 N N . ARG A 1 524 ? 8.943 -9.433 -6.472 1.00 93.81 524 ARG A N 1
ATOM 4080 C CA . ARG A 1 524 ? 7.985 -8.617 -5.714 1.00 93.81 524 ARG A CA 1
ATOM 4081 C C . ARG A 1 524 ? 8.441 -8.534 -4.268 1.00 93.81 524 ARG A C 1
ATOM 4083 O O . ARG A 1 524 ? 8.977 -9.504 -3.732 1.00 93.81 524 ARG A O 1
ATOM 4090 N N . VAL A 1 525 ? 8.230 -7.384 -3.646 1.00 95.50 525 VAL A N 1
ATOM 4091 C CA . VAL A 1 525 ? 8.594 -7.128 -2.251 1.00 95.50 525 VAL A CA 1
ATOM 4092 C C . VAL A 1 525 ? 7.322 -6.768 -1.511 1.00 95.50 525 VAL A C 1
ATOM 4094 O O . VAL A 1 525 ? 6.575 -5.921 -1.975 1.00 95.50 525 VAL A O 1
ATOM 4097 N N . PHE A 1 526 ? 7.084 -7.383 -0.362 1.00 95.25 526 PHE A N 1
ATOM 4098 C CA . PHE A 1 526 ? 5.954 -7.062 0.495 1.00 95.25 526 PHE A CA 1
ATOM 4099 C C . PHE A 1 526 ? 6.444 -6.762 1.902 1.00 95.25 526 PHE A C 1
ATOM 4101 O O . PHE A 1 526 ? 7.390 -7.383 2.389 1.00 95.25 526 PHE A O 1
ATOM 4108 N N . PHE A 1 527 ? 5.754 -5.848 2.568 1.00 95.50 527 PHE A N 1
ATOM 4109 C CA . PHE A 1 527 ? 5.841 -5.680 4.007 1.00 95.50 527 PHE A CA 1
ATOM 4110 C C . PHE A 1 527 ? 4.566 -6.236 4.633 1.00 95.50 527 PHE A C 1
ATOM 4112 O O . PHE A 1 527 ? 3.454 -5.861 4.253 1.00 95.50 527 PHE A O 1
ATOM 4119 N N . ALA A 1 528 ? 4.748 -7.158 5.570 1.00 95.19 528 ALA A N 1
ATOM 4120 C CA . ALA A 1 528 ? 3.680 -7.799 6.309 1.00 95.19 528 ALA A CA 1
ATOM 4121 C C . ALA A 1 528 ? 3.847 -7.484 7.794 1.00 95.19 528 ALA A C 1
ATOM 4123 O O . ALA A 1 528 ? 4.940 -7.628 8.346 1.00 95.19 528 ALA A O 1
ATOM 4124 N N . ILE A 1 529 ? 2.760 -7.080 8.439 1.00 94.44 529 ILE A N 1
ATOM 4125 C CA . ILE A 1 529 ? 2.712 -6.860 9.881 1.00 94.44 529 ILE A CA 1
ATOM 4126 C C . ILE A 1 529 ? 1.433 -7.456 10.447 1.00 94.44 529 ILE A C 1
ATOM 4128 O O . ILE A 1 529 ? 0.347 -7.287 9.889 1.00 94.44 529 ILE A O 1
ATOM 4132 N N . LYS A 1 530 ? 1.571 -8.148 11.571 1.00 94.19 530 LYS A N 1
ATOM 4133 C CA . LYS A 1 530 ? 0.475 -8.548 12.440 1.00 94.19 530 LYS A CA 1
ATOM 4134 C C . LYS A 1 530 ? 0.690 -7.853 13.767 1.00 94.19 530 LYS A C 1
ATOM 4136 O O . LYS A 1 530 ? 1.769 -7.920 14.340 1.00 94.19 530 LYS A O 1
ATOM 4141 N N . ALA A 1 531 ? -0.333 -7.178 14.250 1.00 92.88 531 ALA A N 1
ATOM 4142 C CA . ALA A 1 531 ? -0.290 -6.502 15.527 1.00 92.88 531 ALA A CA 1
ATOM 4143 C C . ALA A 1 531 ? -1.536 -6.823 16.346 1.00 92.88 531 ALA A C 1
ATOM 4145 O O . ALA A 1 531 ? -2.524 -7.362 15.846 1.00 92.88 531 ALA A O 1
ATOM 4146 N N . TYR A 1 532 ? -1.482 -6.492 17.627 1.00 91.75 532 TYR A N 1
ATOM 4147 C CA . TYR A 1 532 ? -2.603 -6.649 18.539 1.00 91.75 532 TYR A CA 1
ATOM 4148 C C . TYR A 1 532 ? -2.915 -5.321 19.194 1.00 91.75 532 TYR A C 1
ATOM 4150 O O . TYR A 1 532 ? -2.039 -4.706 19.793 1.00 91.75 532 TYR A O 1
ATOM 4158 N N . VAL A 1 533 ? -4.181 -4.937 19.120 1.00 91.69 533 VAL A N 1
ATOM 4159 C CA . VAL A 1 533 ? -4.765 -3.849 19.893 1.00 91.69 533 VAL A CA 1
ATOM 4160 C C . VAL A 1 533 ? -5.195 -4.443 21.228 1.00 91.69 533 VAL A C 1
ATOM 4162 O O . VAL A 1 533 ? -6.145 -5.229 21.290 1.00 91.69 533 VAL A O 1
ATOM 4165 N N . LYS A 1 534 ? -4.463 -4.130 22.296 1.00 90.81 534 LYS A N 1
ATOM 4166 C CA . LYS A 1 534 ? -4.818 -4.572 23.646 1.00 90.81 534 LYS A CA 1
ATOM 4167 C C . LYS A 1 534 ? -5.838 -3.606 24.238 1.00 90.81 534 LYS A C 1
ATOM 4169 O O . LYS A 1 534 ? -5.559 -2.421 24.415 1.00 90.81 534 LYS A O 1
ATOM 4174 N N . ARG A 1 535 ? -7.019 -4.138 24.524 1.00 90.75 535 ARG A N 1
ATOM 4175 C CA . ARG A 1 535 ? -8.143 -3.421 25.119 1.00 90.75 535 ARG A CA 1
ATOM 4176 C C . ARG A 1 535 ? -8.022 -3.382 26.648 1.00 90.75 535 ARG A C 1
ATOM 4178 O O . ARG A 1 535 ? -7.247 -4.142 27.230 1.00 90.75 535 ARG A O 1
ATOM 4185 N N . ASP A 1 536 ? -8.773 -2.494 27.295 1.00 88.62 536 ASP A N 1
ATOM 4186 C CA . ASP A 1 536 ? -8.744 -2.261 28.746 1.00 88.62 536 ASP A CA 1
ATOM 4187 C C . ASP A 1 536 ? -9.034 -3.515 29.590 1.00 88.62 536 ASP A C 1
ATOM 4189 O O . ASP A 1 536 ? -8.452 -3.696 30.656 1.00 88.62 536 ASP A O 1
ATOM 4193 N N . ASP A 1 537 ? -9.875 -4.422 29.091 1.00 91.06 537 ASP A N 1
ATOM 4194 C CA . ASP A 1 537 ? -10.176 -5.722 29.703 1.00 91.06 537 ASP A CA 1
ATOM 4195 C C . ASP A 1 537 ? -9.107 -6.805 29.457 1.00 91.06 537 ASP A C 1
ATOM 4197 O O . ASP A 1 537 ? -9.289 -7.964 29.831 1.00 91.06 537 ASP A O 1
ATOM 4201 N N . GLY A 1 538 ? -7.983 -6.451 28.828 1.00 90.62 538 GLY A N 1
ATOM 4202 C CA . GLY A 1 538 ? -6.876 -7.355 28.521 1.00 90.62 538 GLY A CA 1
ATOM 4203 C C . GLY A 1 538 ? -7.072 -8.196 27.257 1.00 90.62 538 GLY A C 1
ATOM 4204 O O . GLY A 1 538 ? -6.152 -8.927 26.876 1.00 90.62 538 GLY A O 1
ATOM 4205 N N . ILE A 1 539 ? -8.219 -8.084 26.575 1.00 93.06 539 ILE A N 1
ATOM 4206 C CA . ILE A 1 539 ? -8.443 -8.755 25.290 1.00 93.06 539 ILE A CA 1
ATOM 4207 C C . ILE A 1 539 ? -7.493 -8.180 24.236 1.00 93.06 539 ILE A C 1
ATOM 4209 O O . ILE A 1 539 ? -7.308 -6.970 24.120 1.00 93.06 539 ILE A O 1
ATOM 4213 N N . LYS A 1 540 ? -6.894 -9.072 23.443 1.00 93.44 540 LYS A N 1
ATOM 4214 C CA . LYS A 1 540 ? -6.019 -8.728 22.320 1.00 93.44 540 LYS A CA 1
ATOM 4215 C C . LYS A 1 540 ? -6.780 -8.889 21.010 1.00 93.44 540 LYS A C 1
ATOM 4217 O O . LYS A 1 540 ? -7.059 -10.012 20.596 1.00 93.44 540 LYS A O 1
ATOM 4222 N N . ILE A 1 541 ? -7.101 -7.776 20.361 1.00 95.12 541 ILE A N 1
ATOM 4223 C CA . ILE A 1 541 ? -7.784 -7.755 19.066 1.00 95.12 541 ILE A CA 1
ATOM 4224 C C . ILE A 1 541 ? -6.711 -7.784 17.965 1.00 95.12 541 ILE A C 1
ATOM 4226 O O . ILE A 1 541 ? -5.939 -6.829 17.862 1.00 95.12 541 ILE A O 1
ATOM 4230 N N . PRO A 1 542 ? -6.613 -8.854 17.154 1.00 94.94 542 PRO A N 1
ATOM 4231 C CA . PRO A 1 542 ? -5.611 -8.951 16.106 1.00 94.94 542 PRO A CA 1
ATOM 4232 C C . PRO A 1 542 ? -5.958 -8.007 14.957 1.00 94.94 542 PRO A C 1
ATOM 4234 O O . PRO A 1 542 ? -7.099 -7.948 14.502 1.00 94.94 542 PRO A O 1
ATOM 4237 N N . ILE A 1 543 ? -4.954 -7.319 14.442 1.00 94.31 543 ILE A N 1
ATOM 4238 C CA . ILE A 1 543 ? -4.996 -6.505 13.232 1.00 94.31 543 ILE A CA 1
ATOM 4239 C C . ILE A 1 543 ? -3.797 -6.882 12.365 1.00 94.31 543 ILE A C 1
ATOM 4241 O O . ILE A 1 543 ? -2.781 -7.359 12.866 1.00 94.31 543 ILE A O 1
ATOM 4245 N N . TRP A 1 544 ? -3.907 -6.710 11.057 1.00 94.31 544 TRP A N 1
ATOM 4246 C CA . TRP A 1 544 ? -2.828 -7.052 10.139 1.00 94.31 544 TRP A CA 1
ATOM 4247 C C . TRP A 1 544 ? -2.796 -6.085 8.976 1.00 94.31 544 TRP A C 1
ATOM 4249 O O . TRP A 1 544 ? -3.814 -5.481 8.661 1.00 94.31 544 TRP A O 1
ATOM 4259 N N . LEU A 1 545 ? -1.645 -5.939 8.337 1.00 93.75 545 LEU A N 1
ATOM 4260 C CA . LEU A 1 545 ? -1.494 -5.149 7.128 1.00 93.75 545 LEU A CA 1
ATOM 4261 C C . LEU A 1 545 ? -0.495 -5.848 6.202 1.00 93.75 545 LEU A C 1
ATOM 4263 O O . LEU A 1 545 ? 0.587 -6.250 6.634 1.00 93.75 545 LEU A O 1
ATOM 4267 N N . LEU A 1 546 ? -0.875 -5.993 4.934 1.00 94.81 546 LEU A N 1
ATOM 4268 C CA . LEU A 1 546 ? -0.005 -6.455 3.859 1.00 94.81 546 LEU A CA 1
ATOM 4269 C C . LEU A 1 546 ? 0.039 -5.375 2.787 1.00 94.81 546 LEU A C 1
ATOM 4271 O O . LEU A 1 546 ? -0.988 -5.050 2.191 1.00 94.81 546 LEU A O 1
ATOM 4275 N N . ILE A 1 547 ? 1.231 -4.860 2.520 1.00 94.00 547 ILE A N 1
ATOM 4276 C CA . ILE A 1 547 ? 1.459 -3.826 1.512 1.00 94.00 547 ILE A CA 1
ATOM 4277 C C . ILE A 1 547 ? 2.609 -4.200 0.596 1.00 94.00 547 ILE A C 1
ATOM 4279 O O . ILE A 1 547 ? 3.557 -4.887 0.978 1.00 94.00 547 ILE A O 1
ATOM 4283 N N . GLU A 1 548 ? 2.541 -3.662 -0.605 1.00 95.06 548 GLU A N 1
ATOM 4284 C CA . GLU A 1 548 ? 3.532 -3.803 -1.646 1.00 95.06 548 GLU A CA 1
ATOM 4285 C C . GLU A 1 548 ? 3.901 -2.417 -2.190 1.00 95.06 548 GLU A C 1
ATOM 4287 O O . GLU A 1 548 ? 3.009 -1.698 -2.655 1.00 95.06 548 GLU A O 1
ATOM 4292 N N . PRO A 1 549 ? 5.184 -2.019 -2.167 1.00 95.94 549 PRO A N 1
ATOM 4293 C CA . PRO A 1 549 ? 5.660 -0.904 -2.973 1.00 95.94 549 PRO A CA 1
ATOM 4294 C C . PRO A 1 549 ? 5.586 -1.247 -4.466 1.00 95.94 549 PRO A C 1
ATOM 4296 O O . PRO A 1 549 ? 6.019 -2.321 -4.884 1.00 95.94 549 PRO A O 1
ATOM 4299 N N . ASN A 1 550 ? 5.094 -0.311 -5.278 1.00 94.62 550 ASN A N 1
ATOM 4300 C CA . ASN A 1 550 ? 4.958 -0.450 -6.728 1.00 94.62 550 ASN A CA 1
ATOM 4301 C C . ASN A 1 550 ? 6.322 -0.368 -7.431 1.00 94.62 550 ASN A C 1
ATOM 4303 O O . ASN A 1 550 ? 6.611 0.613 -8.113 1.00 94.62 550 ASN A O 1
ATOM 4307 N N . ILE A 1 551 ? 7.172 -1.370 -7.212 1.00 95.50 551 ILE A N 1
ATOM 4308 C CA . ILE A 1 551 ? 8.468 -1.520 -7.871 1.00 95.50 551 ILE A CA 1
ATOM 4309 C C . ILE A 1 551 ? 8.306 -2.282 -9.187 1.00 95.50 551 ILE A C 1
ATOM 4311 O O . ILE A 1 551 ? 7.401 -3.101 -9.340 1.00 95.50 551 ILE A O 1
ATOM 4315 N N . ALA A 1 552 ? 9.247 -2.092 -10.103 1.00 94.62 552 ALA A N 1
ATOM 4316 C CA . ALA A 1 552 ? 9.406 -2.955 -11.266 1.00 94.62 552 ALA A CA 1
ATOM 4317 C C . ALA A 1 552 ? 10.884 -3.298 -11.443 1.00 94.62 552 ALA A C 1
ATOM 4319 O O . ALA A 1 552 ? 11.720 -2.403 -11.453 1.00 94.62 552 ALA A O 1
ATOM 4320 N N . VAL A 1 553 ? 11.223 -4.582 -11.580 1.00 93.06 553 VAL A N 1
ATOM 4321 C CA . VAL A 1 553 ? 12.626 -4.999 -11.741 1.00 93.06 553 VAL A CA 1
ATOM 4322 C C . VAL A 1 553 ? 12.961 -5.146 -13.219 1.00 93.06 553 VAL A C 1
ATOM 4324 O O . VAL A 1 553 ? 12.371 -5.977 -13.910 1.00 93.06 553 VAL A O 1
ATOM 4327 N N . MET A 1 554 ? 13.930 -4.371 -13.706 1.00 89.12 554 MET A N 1
ATOM 4328 C CA . MET A 1 554 ? 14.398 -4.484 -15.088 1.00 89.12 554 MET A CA 1
ATOM 4329 C C . MET A 1 554 ? 15.385 -5.639 -15.244 1.00 89.12 554 MET A C 1
ATOM 4331 O O . MET A 1 554 ? 16.303 -5.812 -14.434 1.00 89.12 554 MET A O 1
ATOM 4335 N N . SER A 1 555 ? 15.220 -6.431 -16.305 1.00 81.06 555 SER A N 1
ATOM 4336 C CA . SER A 1 555 ? 16.183 -7.476 -16.635 1.00 81.06 555 SER A CA 1
ATOM 4337 C C . SER A 1 555 ? 17.451 -6.897 -17.267 1.00 81.06 555 SER A C 1
ATOM 4339 O O . SER A 1 555 ? 17.430 -5.865 -17.933 1.00 81.06 555 SER A O 1
ATOM 4341 N N . ASN A 1 556 ? 18.572 -7.603 -17.099 1.00 63.75 556 ASN A N 1
ATOM 4342 C CA . ASN A 1 556 ? 19.805 -7.305 -17.837 1.00 63.75 556 ASN A CA 1
ATOM 4343 C C . ASN A 1 556 ? 19.808 -7.917 -19.251 1.00 63.75 556 ASN A C 1
ATOM 4345 O O . ASN A 1 556 ? 20.746 -7.697 -20.023 1.00 63.75 556 ASN A O 1
ATOM 4349 N N . VAL A 1 557 ? 18.776 -8.699 -19.593 1.00 48.38 557 VAL A N 1
ATOM 4350 C CA . VAL A 1 557 ? 18.690 -9.504 -20.817 1.00 48.38 557 VAL A CA 1
ATOM 4351 C C . VAL A 1 557 ? 18.297 -8.593 -21.984 1.00 48.38 557 VAL A C 1
ATOM 4353 O O . VAL A 1 557 ? 17.139 -8.505 -22.371 1.00 48.38 557 VAL A O 1
ATOM 4356 N N . GLY A 1 558 ? 19.282 -7.861 -22.499 1.00 44.84 558 GLY A N 1
ATOM 4357 C CA . GLY A 1 558 ? 19.106 -6.878 -23.575 1.00 44.84 558 GLY A CA 1
ATOM 4358 C C . GLY A 1 558 ? 20.178 -5.786 -23.608 1.00 44.84 558 GLY A C 1
ATOM 4359 O O . GLY A 1 558 ? 20.303 -5.074 -24.598 1.00 44.84 558 GLY A O 1
ATOM 4360 N N . ARG A 1 559 ? 21.019 -5.685 -22.568 1.00 48.38 559 ARG A N 1
ATOM 4361 C CA . ARG A 1 559 ? 22.167 -4.762 -22.514 1.00 48.38 559 ARG A CA 1
ATOM 4362 C C . ARG A 1 559 ? 23.495 -5.407 -22.920 1.00 48.38 559 ARG A C 1
ATOM 4364 O O . ARG A 1 559 ? 24.530 -5.132 -22.318 1.00 48.38 559 ARG A O 1
ATOM 4371 N N . VAL A 1 560 ? 23.505 -6.232 -23.970 1.00 37.31 560 VAL A N 1
ATOM 4372 C CA . VAL A 1 560 ? 24.793 -6.610 -24.592 1.00 37.31 560 VAL A CA 1
ATOM 4373 C C . VAL A 1 560 ? 25.445 -5.386 -25.238 1.00 37.31 560 VAL A C 1
ATOM 4375 O O . VAL A 1 560 ? 26.668 -5.304 -25.324 1.00 37.31 560 VAL A O 1
ATOM 4378 N N . VAL A 1 561 ? 24.650 -4.384 -25.607 1.00 44.09 561 VAL A N 1
ATOM 4379 C CA . VAL A 1 561 ? 25.157 -3.186 -26.252 1.00 44.09 561 VAL A CA 1
ATOM 4380 C C . VAL A 1 561 ? 24.747 -1.958 -25.450 1.00 44.09 561 VAL A C 1
ATOM 4382 O O . VAL A 1 561 ? 23.587 -1.557 -25.407 1.00 44.09 561 VAL A O 1
ATOM 4385 N N . ARG A 1 562 ? 25.710 -1.437 -24.680 1.00 49.62 562 ARG A N 1
ATOM 4386 C CA . ARG A 1 562 ? 25.547 -0.171 -23.974 1.00 49.62 562 ARG A CA 1
ATOM 4387 C C . ARG A 1 562 ? 25.667 0.936 -25.018 1.00 49.62 562 ARG A C 1
ATOM 4389 O O . ARG A 1 562 ? 26.757 1.147 -25.550 1.00 49.62 562 ARG A O 1
ATOM 4396 N N . LEU A 1 563 ? 24.578 1.662 -25.242 1.00 51.06 563 LEU A N 1
ATOM 4397 C CA . LEU A 1 563 ? 24.635 2.932 -25.948 1.00 51.06 563 LEU A CA 1
ATOM 4398 C C . LEU A 1 563 ? 25.461 3.942 -25.142 1.00 51.06 563 LEU A C 1
ATOM 4400 O O . LEU A 1 563 ? 26.310 4.597 -25.715 1.00 51.06 563 LEU A O 1
ATOM 4404 N N . ASP A 1 564 ? 25.342 3.950 -23.813 1.00 52.03 564 ASP A N 1
ATOM 4405 C CA . ASP A 1 564 ? 25.994 4.882 -22.873 1.00 52.03 564 ASP A CA 1
ATOM 4406 C C . ASP A 1 564 ? 27.515 5.136 -23.095 1.00 52.03 564 ASP A C 1
ATOM 4408 O O . ASP A 1 564 ? 27.882 6.294 -23.215 1.00 52.03 564 ASP A O 1
ATOM 4412 N N . PRO A 1 565 ? 28.429 4.154 -23.254 1.00 52.03 565 PRO A N 1
ATOM 4413 C CA . PRO A 1 565 ? 29.829 4.428 -23.610 1.00 52.03 565 PRO A CA 1
ATOM 4414 C C . PRO A 1 565 ? 30.016 5.065 -24.993 1.00 52.03 565 PRO A C 1
ATOM 4416 O O . PRO A 1 565 ? 30.876 5.922 -25.157 1.00 52.03 565 PRO A O 1
ATOM 4419 N N . THR A 1 566 ? 29.229 4.651 -25.989 1.00 57.09 566 THR A N 1
ATOM 4420 C CA . THR A 1 566 ? 29.267 5.204 -27.353 1.00 57.09 566 THR A CA 1
ATOM 4421 C C . THR A 1 566 ? 28.600 6.582 -27.406 1.00 57.09 566 THR A C 1
ATOM 4423 O O . THR A 1 566 ? 29.070 7.459 -28.117 1.00 57.09 566 THR A O 1
ATOM 4426 N N . PHE A 1 567 ? 27.555 6.799 -26.609 1.00 61.75 567 PHE A N 1
ATOM 4427 C CA . PHE A 1 567 ? 26.887 8.077 -26.401 1.00 61.75 567 PHE A CA 1
ATOM 4428 C C . PHE A 1 567 ? 27.806 9.051 -25.685 1.00 61.75 567 PHE A C 1
ATOM 4430 O O . PHE A 1 567 ? 27.995 10.132 -26.212 1.00 61.75 567 PHE A O 1
ATOM 4437 N N . ARG A 1 568 ? 28.470 8.653 -24.591 1.00 62.09 568 ARG A N 1
ATOM 4438 C CA . ARG A 1 568 ? 29.489 9.475 -23.920 1.00 62.09 568 ARG A CA 1
ATOM 4439 C C . ARG A 1 568 ? 30.626 9.862 -24.858 1.00 62.09 568 ARG A C 1
ATOM 4441 O O . ARG A 1 568 ? 31.068 10.993 -24.822 1.00 62.09 568 ARG A O 1
ATOM 4448 N N . GLN A 1 569 ? 31.053 8.973 -25.756 1.00 65.38 569 GLN A N 1
ATOM 4449 C CA . GLN A 1 569 ? 32.045 9.326 -26.779 1.00 65.38 569 GLN A CA 1
ATOM 4450 C C . GLN A 1 569 ? 31.518 10.366 -27.777 1.00 65.38 569 GLN A C 1
ATOM 4452 O O . GLN A 1 569 ? 32.275 11.229 -28.200 1.00 65.38 569 GLN A O 1
ATOM 4457 N N . ILE A 1 570 ? 30.233 10.315 -28.148 1.00 63.09 570 ILE A N 1
ATOM 4458 C CA . ILE A 1 570 ? 29.610 11.374 -28.958 1.00 63.09 570 ILE A CA 1
ATOM 4459 C C . ILE A 1 570 ? 29.436 12.658 -28.124 1.00 63.09 570 ILE A C 1
ATOM 4461 O O . ILE A 1 570 ? 29.632 13.746 -28.650 1.00 63.09 570 ILE A O 1
ATOM 4465 N N . GLU A 1 571 ? 29.119 12.551 -26.834 1.00 64.00 571 GLU A N 1
ATOM 4466 C CA . GLU A 1 571 ? 29.000 13.681 -25.905 1.00 64.00 571 GLU A CA 1
ATOM 4467 C C . GLU A 1 571 ? 30.339 14.395 -25.714 1.00 64.00 571 GLU A C 1
ATOM 4469 O O . GLU A 1 571 ? 30.381 15.621 -25.787 1.00 64.00 571 GLU A O 1
ATOM 4474 N N . ASP A 1 572 ? 31.431 13.645 -25.559 1.00 68.12 572 ASP A N 1
ATOM 4475 C CA . ASP A 1 572 ? 32.796 14.160 -25.456 1.00 68.12 572 ASP A CA 1
ATOM 4476 C C . ASP A 1 572 ? 33.163 14.971 -26.710 1.00 68.12 572 ASP A C 1
ATOM 4478 O O . ASP A 1 572 ? 33.732 16.055 -26.586 1.00 68.12 572 ASP A O 1
ATOM 4482 N N . LEU A 1 573 ? 32.749 14.514 -27.901 1.00 65.06 573 LEU A N 1
ATOM 4483 C CA . LEU A 1 573 ? 32.901 15.248 -29.171 1.00 65.06 573 LEU A CA 1
ATOM 4484 C C . LEU A 1 573 ? 32.029 16.513 -29.259 1.00 65.06 573 LEU A C 1
ATOM 4486 O O . LEU A 1 573 ? 32.215 17.316 -30.163 1.00 65.06 573 LEU A O 1
ATOM 4490 N N . THR A 1 574 ? 31.058 16.679 -28.359 1.00 61.03 574 THR A N 1
ATOM 4491 C CA . THR A 1 574 ? 30.204 17.878 -28.254 1.00 61.03 574 THR A CA 1
ATOM 4492 C C . THR A 1 574 ? 30.522 18.736 -27.022 1.00 61.03 574 THR A C 1
ATOM 4494 O O . THR A 1 574 ? 29.855 19.741 -26.770 1.00 61.03 574 THR A O 1
ATOM 4497 N N . SER A 1 575 ? 31.516 18.345 -26.220 1.00 61.03 575 SER A N 1
ATOM 4498 C CA . SER A 1 575 ? 31.770 18.932 -24.897 1.00 61.03 575 SER A CA 1
ATOM 4499 C C . SER A 1 575 ? 32.482 20.291 -24.937 1.00 61.03 575 SER A C 1
ATOM 4501 O O . SER A 1 575 ? 32.358 21.075 -23.995 1.00 61.03 575 SER A O 1
ATOM 4503 N N . ASP A 1 576 ? 33.184 20.604 -26.028 1.00 62.50 576 ASP A N 1
ATOM 4504 C CA . ASP A 1 576 ? 33.864 21.886 -26.273 1.00 62.50 576 ASP A CA 1
ATOM 4505 C C . ASP A 1 576 ? 32.951 22.950 -26.910 1.00 62.50 576 ASP A C 1
ATOM 4507 O O . ASP A 1 576 ? 33.361 24.094 -27.114 1.00 62.50 576 ASP A O 1
ATOM 4511 N N . ASN A 1 577 ? 31.687 22.595 -27.157 1.00 59.59 577 ASN A N 1
ATOM 4512 C CA . ASN A 1 577 ? 30.674 23.436 -27.784 1.00 59.59 577 ASN A CA 1
ATOM 4513 C C . ASN A 1 577 ? 31.009 23.857 -29.236 1.00 59.59 577 ASN A C 1
ATOM 4515 O O . ASN A 1 577 ? 30.393 24.789 -29.768 1.00 59.59 577 ASN A O 1
ATOM 4519 N N . GLU A 1 578 ? 31.941 23.156 -29.889 1.00 60.97 578 GLU A N 1
ATOM 4520 C CA . GLU A 1 578 ? 32.274 23.279 -31.308 1.00 60.97 578 GLU A CA 1
ATOM 4521 C C . GLU A 1 578 ? 31.850 21.997 -32.060 1.00 60.97 578 GLU A C 1
ATOM 4523 O O . GLU A 1 578 ? 31.627 20.944 -31.475 1.00 60.97 578 GLU A O 1
ATOM 4528 N N . TRP A 1 579 ? 31.611 22.087 -33.373 1.00 66.62 579 TRP A N 1
ATOM 4529 C CA . TRP A 1 579 ? 31.260 20.918 -34.195 1.00 66.62 579 TRP A CA 1
ATOM 4530 C C . TRP A 1 579 ? 32.046 20.974 -35.494 1.00 66.62 579 TRP A C 1
ATOM 4532 O O . TRP A 1 579 ? 31.650 21.649 -36.452 1.00 66.62 579 TRP A O 1
ATOM 4542 N N . SER A 1 580 ? 33.204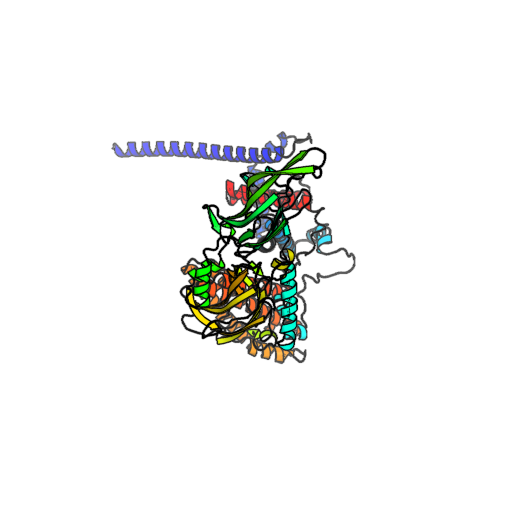 20.318 -35.509 1.00 64.38 580 SER A N 1
ATOM 4543 C CA . SER A 1 580 ? 34.084 20.303 -36.670 1.00 64.38 580 SER A CA 1
ATOM 4544 C C . SER A 1 580 ? 33.693 19.207 -37.668 1.00 64.38 580 SER A C 1
ATOM 4546 O O . SER A 1 580 ? 32.949 18.268 -37.376 1.00 64.38 580 SER A O 1
ATOM 4548 N N . ALA A 1 581 ? 34.234 19.292 -38.885 1.00 63.16 581 ALA A N 1
ATOM 4549 C CA . ALA A 1 581 ? 34.089 18.222 -39.873 1.00 63.16 581 ALA A CA 1
ATOM 4550 C C . ALA A 1 581 ? 34.719 16.893 -39.402 1.00 63.16 581 ALA A C 1
ATOM 4552 O O . ALA A 1 581 ? 34.278 15.831 -39.838 1.00 63.16 581 ALA A O 1
ATOM 4553 N N . TYR A 1 582 ? 35.714 16.958 -38.510 1.00 66.06 582 TYR A N 1
ATOM 4554 C CA . TYR A 1 582 ? 36.361 15.798 -37.899 1.00 66.06 582 TYR A CA 1
ATOM 4555 C C . TYR A 1 582 ? 35.454 15.135 -36.853 1.00 66.06 582 TYR A C 1
ATOM 4557 O O . TYR A 1 582 ? 35.293 13.915 -36.870 1.00 66.06 582 TYR A O 1
ATOM 4565 N N . ASP A 1 583 ? 34.772 15.929 -36.024 1.00 65.44 583 ASP A N 1
ATOM 4566 C CA . ASP A 1 583 ? 33.811 15.422 -35.032 1.00 65.44 583 ASP A CA 1
ATOM 4567 C C . ASP A 1 583 ? 32.606 14.781 -35.722 1.00 65.44 583 ASP A C 1
ATOM 4569 O O . ASP A 1 583 ? 32.161 13.700 -35.340 1.00 65.44 583 ASP A O 1
ATOM 4573 N N . ALA A 1 584 ? 32.144 15.376 -36.827 1.00 64.00 584 ALA A N 1
ATOM 4574 C CA . ALA A 1 584 ? 31.099 14.797 -37.665 1.00 64.00 584 ALA A CA 1
ATOM 4575 C C . ALA A 1 584 ? 31.515 13.457 -38.308 1.00 64.00 584 ALA A C 1
ATOM 4577 O O . ALA A 1 584 ? 30.669 12.585 -38.520 1.00 64.00 584 ALA A O 1
ATOM 4578 N N . GLU A 1 585 ? 32.798 13.271 -38.631 1.00 69.44 585 GLU A N 1
ATOM 4579 C CA . GLU A 1 585 ? 33.327 12.015 -39.171 1.00 69.44 585 GLU A CA 1
ATOM 4580 C C . GLU A 1 585 ? 33.451 10.935 -38.084 1.00 69.44 585 GLU A C 1
ATOM 4582 O O . GLU A 1 585 ? 32.989 9.810 -38.283 1.00 69.44 585 GLU A O 1
ATOM 4587 N N . GLN A 1 586 ? 33.974 11.295 -36.909 1.00 71.81 586 GLN A N 1
ATOM 4588 C CA . GLN A 1 586 ? 34.048 10.430 -35.725 1.00 71.81 586 GLN A CA 1
ATOM 4589 C C . GLN A 1 586 ? 32.648 9.986 -35.260 1.00 71.81 586 GLN A C 1
ATOM 4591 O O . GLN A 1 586 ? 32.390 8.795 -35.060 1.00 71.81 586 GLN A O 1
ATOM 4596 N N . ALA A 1 587 ? 31.699 10.925 -35.183 1.00 69.38 587 ALA A N 1
ATOM 4597 C CA . ALA A 1 587 ? 30.327 10.664 -34.765 1.00 69.38 587 ALA A CA 1
ATOM 4598 C C . ALA A 1 587 ? 29.590 9.708 -35.712 1.00 69.38 587 ALA A C 1
ATOM 4600 O O . ALA A 1 587 ? 28.745 8.941 -35.260 1.00 69.38 587 ALA A O 1
ATOM 4601 N N . ARG A 1 588 ? 29.910 9.677 -37.015 1.00 72.31 588 ARG A N 1
ATOM 4602 C CA . ARG A 1 588 ? 29.258 8.756 -37.968 1.00 72.31 588 ARG A CA 1
ATOM 4603 C C . ARG A 1 588 ? 29.484 7.289 -37.616 1.00 72.31 588 ARG A C 1
ATOM 4605 O O . ARG A 1 588 ? 28.518 6.530 -37.616 1.00 72.31 588 ARG A O 1
ATOM 4612 N N . ALA A 1 589 ? 30.718 6.905 -37.284 1.00 73.81 589 ALA A N 1
ATOM 4613 C CA . ALA A 1 589 ? 31.051 5.528 -36.914 1.00 73.81 589 ALA A CA 1
ATOM 4614 C C . ALA A 1 589 ? 30.407 5.117 -35.576 1.00 73.81 589 ALA A C 1
ATOM 4616 O O . ALA A 1 589 ? 29.929 3.987 -35.418 1.00 73.81 589 ALA A O 1
ATOM 4617 N N . LEU A 1 590 ? 30.336 6.058 -34.630 1.00 76.12 590 LEU A N 1
ATOM 4618 C CA . LEU A 1 590 ? 29.658 5.867 -33.348 1.00 76.12 590 LEU A CA 1
ATOM 4619 C C . LEU A 1 590 ? 28.142 5.718 -33.547 1.00 76.12 590 LEU A C 1
ATOM 4621 O O . LEU A 1 590 ? 27.549 4.770 -33.040 1.00 76.12 590 LEU A O 1
ATOM 4625 N N . VAL A 1 591 ? 27.524 6.563 -34.375 1.00 78.88 591 VAL A N 1
ATOM 4626 C CA . VAL A 1 591 ? 26.099 6.478 -34.733 1.00 78.88 591 VAL A CA 1
ATOM 4627 C C . VAL A 1 591 ? 25.773 5.183 -35.484 1.00 78.88 591 VAL A C 1
ATOM 4629 O O . VAL A 1 591 ? 24.727 4.587 -35.246 1.00 78.88 591 VAL A O 1
ATOM 4632 N N . ASP A 1 592 ? 26.642 4.707 -36.378 1.00 82.00 592 ASP A N 1
ATOM 4633 C CA . ASP A 1 592 ? 26.456 3.405 -37.035 1.00 82.00 592 ASP A CA 1
ATOM 4634 C C . ASP A 1 592 ? 26.459 2.250 -36.037 1.00 82.00 592 ASP A C 1
ATOM 4636 O O . ASP A 1 592 ? 25.641 1.329 -36.135 1.00 82.00 592 ASP A O 1
ATOM 4640 N N . THR A 1 593 ? 27.332 2.339 -35.034 1.00 81.00 593 THR A N 1
ATOM 4641 C CA . THR A 1 593 ? 27.320 1.411 -33.908 1.00 81.00 593 THR A CA 1
ATOM 4642 C C . THR A 1 593 ? 25.984 1.502 -33.180 1.00 81.00 593 THR A C 1
ATOM 4644 O O . THR A 1 593 ? 25.336 0.468 -33.045 1.00 81.00 593 THR A O 1
ATOM 4647 N N . VAL A 1 594 ? 25.526 2.707 -32.810 1.00 80.38 594 VAL A N 1
ATOM 4648 C CA . VAL A 1 594 ? 24.226 2.955 -32.155 1.00 80.38 594 VAL A CA 1
ATOM 4649 C C . VAL A 1 594 ? 23.058 2.322 -32.919 1.00 80.38 594 VAL A C 1
ATOM 4651 O O . VAL A 1 594 ? 22.273 1.569 -32.346 1.00 80.38 594 VAL A O 1
ATOM 4654 N N . ILE A 1 595 ? 22.971 2.566 -34.228 1.00 84.56 595 ILE A N 1
ATOM 4655 C CA . ILE A 1 595 ? 21.914 2.023 -35.091 1.00 84.56 595 ILE A CA 1
ATOM 4656 C C . ILE A 1 595 ? 21.941 0.495 -35.096 1.00 84.56 595 ILE A C 1
ATOM 4658 O O . ILE A 1 595 ? 20.885 -0.136 -35.054 1.00 84.56 595 ILE A O 1
ATOM 4662 N N . LYS A 1 596 ? 23.130 -0.117 -35.142 1.00 85.94 596 LYS A N 1
ATOM 4663 C CA . LYS A 1 596 ? 23.259 -1.575 -35.056 1.00 85.94 596 LYS A CA 1
ATOM 4664 C C . LYS A 1 596 ? 22.707 -2.100 -33.727 1.00 85.94 596 LYS A C 1
ATOM 4666 O O . LYS A 1 596 ? 21.921 -3.038 -33.747 1.00 85.94 596 LYS A O 1
ATOM 4671 N N . GLN A 1 597 ? 23.041 -1.457 -32.606 1.00 83.25 597 GLN A N 1
ATOM 4672 C CA . GLN A 1 597 ? 22.537 -1.853 -31.282 1.00 83.25 597 GLN A CA 1
ATOM 4673 C C . GLN A 1 597 ? 21.004 -1.799 -31.212 1.00 83.25 597 GLN A C 1
ATOM 4675 O O . GLN A 1 597 ? 20.361 -2.711 -30.696 1.00 83.25 597 GLN A O 1
ATOM 4680 N N . LEU A 1 598 ? 20.406 -0.738 -31.761 1.00 86.38 598 LEU A N 1
ATOM 4681 C CA . LEU A 1 598 ? 18.952 -0.569 -31.803 1.00 86.38 598 LEU A CA 1
ATOM 4682 C C . LEU A 1 598 ? 18.274 -1.618 -32.698 1.00 86.38 598 LEU A C 1
ATOM 4684 O O . LEU A 1 598 ? 17.178 -2.075 -32.379 1.00 86.38 598 LEU A O 1
ATOM 4688 N N . LYS A 1 599 ? 18.924 -2.053 -33.786 1.00 89.12 599 LYS A N 1
ATOM 4689 C CA . LYS A 1 599 ? 18.422 -3.154 -34.627 1.00 89.12 599 LYS A CA 1
ATOM 4690 C C . LYS A 1 599 ? 18.388 -4.484 -33.873 1.00 89.12 599 LYS A C 1
ATOM 4692 O O . LYS A 1 599 ? 17.375 -5.170 -33.950 1.00 89.12 599 LYS A O 1
ATOM 4697 N N . ASP A 1 600 ? 19.409 -4.793 -33.074 1.00 87.31 600 ASP A N 1
ATOM 4698 C CA . ASP A 1 600 ? 19.418 -5.999 -32.229 1.00 87.31 600 ASP A CA 1
ATOM 4699 C C . ASP A 1 600 ? 18.251 -5.978 -31.207 1.00 87.31 600 ASP A C 1
ATOM 4701 O O . ASP A 1 600 ? 17.613 -6.999 -30.917 1.00 87.31 600 ASP A O 1
ATOM 4705 N N . LYS A 1 601 ? 17.902 -4.790 -30.688 1.00 88.56 601 LYS A N 1
ATOM 4706 C CA . LYS A 1 601 ? 16.723 -4.606 -29.822 1.00 88.56 601 LYS A CA 1
ATOM 4707 C C . LYS A 1 601 ? 15.398 -4.782 -30.573 1.00 88.56 601 LYS A C 1
ATOM 4709 O O . LYS A 1 601 ? 14.471 -5.378 -30.021 1.00 88.56 601 LYS A O 1
ATOM 4714 N N . ILE A 1 602 ? 15.307 -4.339 -31.831 1.00 90.75 602 ILE A N 1
ATOM 4715 C CA . ILE A 1 602 ? 14.141 -4.594 -32.698 1.00 90.75 602 ILE A CA 1
ATOM 4716 C C . ILE A 1 602 ? 13.948 -6.096 -32.920 1.00 90.75 602 ILE A C 1
ATOM 4718 O O . ILE A 1 602 ? 12.822 -6.569 -32.789 1.00 90.75 602 ILE A O 1
ATOM 4722 N N . GLU A 1 603 ? 15.013 -6.858 -33.178 1.00 90.25 603 GLU A N 1
ATOM 4723 C CA . GLU A 1 603 ? 14.923 -8.321 -33.323 1.00 90.25 603 GLU A CA 1
ATOM 4724 C C . GLU A 1 603 ? 14.370 -8.980 -32.047 1.00 90.25 603 GLU A C 1
ATOM 4726 O O . GLU A 1 603 ? 13.506 -9.859 -32.100 1.00 90.25 603 GLU A O 1
ATOM 4731 N N . THR A 1 604 ? 14.796 -8.497 -30.876 1.00 90.19 604 THR A N 1
ATOM 4732 C CA . THR A 1 604 ? 14.267 -8.966 -29.586 1.00 90.19 604 THR A CA 1
ATOM 4733 C C . THR A 1 604 ? 12.786 -8.606 -29.415 1.00 90.19 604 THR A C 1
ATOM 4735 O O . THR A 1 604 ? 11.999 -9.420 -28.929 1.00 90.19 604 THR A O 1
ATOM 4738 N N . ALA A 1 605 ? 12.370 -7.410 -29.834 1.00 91.75 605 ALA A N 1
ATOM 4739 C CA . ALA A 1 605 ? 10.963 -7.019 -29.830 1.00 91.75 605 ALA A CA 1
ATOM 4740 C C . ALA A 1 605 ? 10.128 -7.893 -30.786 1.00 91.75 605 ALA A C 1
ATOM 4742 O O . ALA A 1 605 ? 9.048 -8.350 -30.413 1.00 91.75 605 ALA A O 1
ATOM 4743 N N . GLU A 1 606 ? 10.635 -8.203 -31.982 1.00 93.25 606 GLU A N 1
ATOM 4744 C CA . GLU A 1 606 ? 9.981 -9.098 -32.946 1.00 93.25 606 GLU A CA 1
ATOM 4745 C C . GLU A 1 606 ? 9.793 -10.513 -32.395 1.00 93.25 606 GLU A C 1
ATOM 4747 O O . GLU A 1 606 ? 8.702 -11.076 -32.526 1.00 93.25 606 GLU A O 1
ATOM 4752 N N . TYR A 1 607 ? 10.793 -11.043 -31.683 1.00 92.81 607 TYR A N 1
ATOM 4753 C CA . TYR A 1 607 ? 10.668 -12.306 -30.954 1.00 92.81 607 TYR A CA 1
ATOM 4754 C C . TYR A 1 607 ? 9.479 -12.289 -29.978 1.00 92.81 607 TYR A C 1
ATOM 4756 O O . TYR A 1 607 ? 8.680 -13.230 -29.943 1.00 92.81 607 TYR A O 1
ATOM 4764 N N . TRP A 1 608 ? 9.313 -11.213 -29.202 1.00 92.62 608 TRP A N 1
ATOM 4765 C CA . TRP A 1 608 ? 8.196 -11.094 -28.259 1.00 92.62 608 TRP A CA 1
ATOM 4766 C C . TRP A 1 608 ? 6.845 -10.871 -28.946 1.00 92.62 608 TRP A C 1
ATOM 4768 O O . TRP A 1 608 ? 5.837 -11.378 -28.454 1.00 92.62 608 TRP A O 1
ATOM 4778 N N . ILE A 1 609 ? 6.801 -10.201 -30.103 1.00 92.81 609 ILE A N 1
ATOM 4779 C CA . ILE A 1 609 ? 5.587 -10.097 -30.932 1.00 92.81 609 ILE A CA 1
ATOM 4780 C C . ILE A 1 609 ? 5.136 -11.487 -31.390 1.00 92.81 609 ILE A C 1
ATOM 4782 O O . ILE A 1 609 ? 3.950 -11.825 -31.284 1.00 92.81 609 ILE A O 1
ATOM 4786 N N . GLU A 1 610 ? 6.065 -12.298 -31.896 1.00 93.25 610 GLU A N 1
ATOM 4787 C CA . GLU A 1 610 ? 5.768 -13.656 -32.345 1.00 93.25 610 GLU A CA 1
ATOM 4788 C C . GLU A 1 610 ? 5.317 -14.524 -31.167 1.00 93.25 610 GLU A C 1
ATOM 4790 O O . GLU A 1 610 ? 4.236 -15.117 -31.208 1.00 93.25 610 GLU A O 1
ATOM 4795 N N . ARG A 1 611 ? 6.086 -14.525 -30.074 1.00 89.94 611 ARG A N 1
ATOM 4796 C CA . ARG A 1 611 ? 5.769 -15.288 -28.864 1.00 89.94 611 ARG A CA 1
ATOM 4797 C C . ARG A 1 611 ? 4.426 -14.885 -28.258 1.00 89.94 611 ARG A C 1
ATOM 4799 O O . ARG A 1 611 ? 3.628 -15.752 -27.917 1.00 89.94 611 ARG A O 1
ATOM 4806 N N . GLY A 1 612 ? 4.133 -13.590 -28.155 1.00 90.88 612 GLY A N 1
ATOM 4807 C CA . GLY A 1 612 ? 2.839 -13.094 -27.681 1.00 90.88 612 GLY A CA 1
ATOM 4808 C C . GLY A 1 612 ? 1.679 -13.554 -28.566 1.00 90.88 612 GLY A C 1
ATOM 4809 O O . GLY A 1 612 ? 0.632 -13.950 -28.055 1.00 90.88 612 GLY A O 1
ATOM 4810 N N . SER A 1 613 ? 1.888 -13.584 -29.887 1.00 91.62 613 SER A N 1
ATOM 4811 C CA . SER A 1 613 ? 0.894 -14.071 -30.853 1.00 91.62 613 SER A CA 1
ATOM 4812 C C . SER A 1 613 ? 0.646 -15.575 -30.706 1.00 91.62 613 SER A C 1
ATOM 4814 O O . SER A 1 613 ? -0.505 -16.003 -30.735 1.00 91.62 613 SER A O 1
ATOM 4816 N N . GLN A 1 614 ? 1.703 -16.364 -30.487 1.00 91.50 614 GLN A N 1
ATOM 4817 C CA . GLN A 1 614 ? 1.612 -17.805 -30.217 1.00 91.50 614 GLN A CA 1
ATOM 4818 C C . GLN A 1 614 ? 0.890 -18.100 -28.893 1.00 91.50 614 GLN A C 1
ATOM 4820 O O . GLN A 1 614 ? 0.088 -19.028 -28.821 1.00 91.50 614 GLN A O 1
ATOM 4825 N N . LEU A 1 615 ? 1.131 -17.287 -27.859 1.00 86.94 615 LEU A N 1
ATOM 4826 C CA . LEU A 1 615 ? 0.472 -17.391 -26.552 1.00 86.94 615 LEU A CA 1
ATOM 4827 C C . LEU A 1 615 ? -0.967 -16.843 -26.547 1.00 86.94 615 LEU A C 1
ATOM 4829 O O . LEU A 1 615 ? -1.679 -17.007 -25.559 1.00 86.94 615 LEU A O 1
ATOM 4833 N N . GLY A 1 616 ? -1.396 -16.151 -27.608 1.00 89.56 616 GLY A N 1
ATOM 4834 C CA . GLY A 1 616 ? -2.678 -15.441 -27.641 1.00 89.56 616 GLY A CA 1
ATOM 4835 C C . GLY A 1 616 ? -2.766 -14.268 -26.653 1.00 89.56 616 GLY A C 1
ATOM 4836 O O . GLY A 1 616 ? -3.866 -13.805 -26.348 1.00 89.56 616 GLY A O 1
ATOM 4837 N N . ASN A 1 617 ? -1.628 -13.778 -26.151 1.00 89.75 617 ASN A N 1
ATOM 4838 C CA . ASN A 1 617 ? -1.558 -12.697 -25.173 1.00 89.75 617 ASN A CA 1
ATOM 4839 C C . ASN A 1 617 ? -1.407 -11.345 -25.890 1.00 89.75 617 ASN A C 1
ATOM 4841 O O . ASN A 1 617 ? -0.342 -11.013 -26.415 1.00 89.75 617 ASN A O 1
ATOM 4845 N N . LYS A 1 618 ? -2.496 -10.568 -25.924 1.00 92.81 618 LYS A N 1
ATOM 4846 C CA . LYS A 1 618 ? -2.556 -9.282 -26.637 1.00 92.81 618 LYS A CA 1
ATOM 4847 C C . LYS A 1 618 ? -1.638 -8.225 -26.034 1.00 92.81 618 LYS A C 1
ATOM 4849 O O . LYS A 1 618 ? -1.063 -7.464 -26.804 1.00 92.81 618 LYS A O 1
ATOM 4854 N N . ASP A 1 619 ? -1.470 -8.225 -24.715 1.00 90.94 619 ASP A N 1
ATOM 4855 C CA . ASP A 1 619 ? -0.672 -7.221 -24.006 1.00 90.94 619 ASP A CA 1
ATOM 4856 C C . ASP A 1 619 ? 0.809 -7.375 -24.373 1.00 90.94 619 ASP A C 1
ATOM 4858 O O . ASP A 1 619 ? 1.474 -6.403 -24.718 1.00 90.94 619 ASP A O 1
ATOM 4862 N N . VAL A 1 620 ? 1.299 -8.620 -24.449 1.00 93.50 620 VAL A N 1
ATOM 4863 C CA . VAL A 1 620 ? 2.664 -8.926 -24.921 1.00 93.50 620 VAL A CA 1
ATOM 4864 C C . VAL A 1 620 ? 2.883 -8.406 -26.340 1.00 93.50 620 VAL A C 1
ATOM 4866 O O . VAL A 1 620 ? 3.886 -7.750 -26.612 1.00 93.50 620 VAL A O 1
ATOM 4869 N N . VAL A 1 621 ? 1.939 -8.676 -27.249 1.00 92.62 621 VAL A N 1
ATOM 4870 C CA . VAL A 1 621 ? 2.030 -8.225 -28.647 1.00 92.62 621 VAL A CA 1
ATOM 4871 C C . VAL A 1 621 ? 1.980 -6.702 -28.742 1.00 92.62 621 VAL A C 1
ATOM 4873 O O . VAL A 1 621 ? 2.707 -6.121 -29.544 1.00 92.62 621 VAL A O 1
ATOM 4876 N N . GLU A 1 622 ? 1.114 -6.052 -27.966 1.00 94.69 622 GLU A N 1
ATOM 4877 C CA . GLU A 1 622 ? 0.977 -4.597 -27.954 1.00 94.69 622 GLU A CA 1
ATOM 4878 C C . GLU A 1 622 ? 2.248 -3.923 -27.439 1.00 94.69 622 GLU A C 1
ATOM 4880 O O . GLU A 1 622 ? 2.796 -3.060 -28.125 1.00 94.69 622 GLU A O 1
ATOM 4885 N N . TYR A 1 623 ? 2.740 -4.330 -26.269 1.00 95.25 623 TYR A N 1
ATOM 4886 C CA . TYR A 1 623 ? 3.935 -3.744 -25.671 1.00 95.25 623 TYR A CA 1
ATOM 4887 C C . TYR A 1 623 ? 5.170 -3.988 -26.541 1.00 95.25 623 TYR A C 1
ATOM 4889 O O . TYR A 1 623 ? 5.911 -3.049 -26.815 1.00 95.25 623 TYR A O 1
ATOM 4897 N N . ALA A 1 624 ? 5.346 -5.194 -27.087 1.00 94.12 624 ALA A N 1
ATOM 4898 C CA . ALA A 1 624 ? 6.476 -5.481 -27.969 1.00 94.12 624 ALA A CA 1
ATOM 4899 C C . ALA A 1 624 ? 6.421 -4.680 -29.287 1.00 94.12 624 ALA A C 1
ATOM 4901 O O . ALA A 1 624 ? 7.456 -4.238 -29.784 1.00 94.12 624 ALA A O 1
ATOM 4902 N N . LYS A 1 625 ? 5.223 -4.424 -29.839 1.00 95.25 625 LYS A N 1
ATOM 4903 C CA . LYS A 1 625 ? 5.062 -3.525 -30.998 1.00 95.25 625 LYS A CA 1
ATOM 4904 C C . LYS A 1 625 ? 5.445 -2.090 -30.670 1.00 95.25 625 LYS A C 1
ATOM 4906 O O . LYS A 1 625 ? 6.190 -1.496 -31.440 1.00 95.25 625 LYS A O 1
ATOM 4911 N N . LYS A 1 626 ? 4.987 -1.558 -29.533 1.00 94.69 626 LYS A N 1
ATOM 4912 C CA . LYS A 1 626 ? 5.372 -0.210 -29.088 1.00 94.69 626 LYS A CA 1
ATOM 4913 C C . LYS A 1 626 ? 6.882 -0.112 -28.878 1.00 94.69 626 LYS A C 1
ATOM 4915 O O . LYS A 1 626 ? 7.490 0.839 -29.353 1.00 94.69 626 LYS A O 1
ATOM 4920 N N . ALA A 1 627 ? 7.504 -1.120 -28.259 1.00 93.50 627 ALA A N 1
ATOM 4921 C CA . ALA A 1 627 ? 8.958 -1.175 -28.110 1.00 93.50 627 ALA A CA 1
ATOM 4922 C C . ALA A 1 627 ? 9.674 -1.055 -29.464 1.00 93.50 627 ALA A C 1
ATOM 4924 O O . ALA A 1 627 ? 10.538 -0.198 -29.637 1.00 93.50 627 ALA A O 1
ATOM 4925 N N . LYS A 1 628 ? 9.253 -1.858 -30.451 1.00 91.81 628 LYS A N 1
ATOM 4926 C CA . LYS A 1 628 ? 9.773 -1.791 -31.821 1.00 91.81 628 LYS A CA 1
ATOM 4927 C C . LYS A 1 628 ? 9.596 -0.403 -32.448 1.00 91.81 628 LYS A C 1
ATOM 4929 O O . LYS A 1 628 ? 10.558 0.120 -33.000 1.00 91.81 628 LYS A O 1
ATOM 4934 N N . GLU A 1 629 ? 8.406 0.192 -32.350 1.00 92.81 629 GLU A N 1
ATOM 4935 C CA . GLU A 1 629 ? 8.118 1.531 -32.891 1.00 92.81 629 GLU A CA 1
ATOM 4936 C C . GLU A 1 629 ? 9.063 2.594 -32.305 1.00 92.81 629 GLU A C 1
ATOM 4938 O O . GLU A 1 629 ? 9.614 3.405 -33.049 1.00 92.81 629 GLU A O 1
ATOM 4943 N N . HIS A 1 630 ? 9.315 2.553 -30.994 1.00 91.81 630 HIS A N 1
ATOM 4944 C CA . HIS A 1 630 ? 10.251 3.462 -30.329 1.00 91.81 630 HIS A CA 1
ATOM 4945 C C . HIS A 1 630 ? 11.711 3.234 -30.750 1.00 91.81 630 HIS A C 1
ATOM 4947 O O . HIS A 1 630 ? 12.442 4.195 -30.993 1.00 91.81 630 HIS A O 1
ATOM 4953 N N . TYR A 1 631 ? 12.152 1.986 -30.929 1.00 91.00 631 TYR A N 1
ATOM 4954 C CA . TYR A 1 631 ? 13.505 1.719 -31.433 1.00 91.00 631 TYR A CA 1
ATOM 4955 C C . TYR A 1 631 ? 13.695 2.149 -32.897 1.00 91.00 631 TYR A C 1
ATOM 4957 O O . TYR A 1 631 ? 14.746 2.687 -33.247 1.00 91.00 631 TYR A O 1
ATOM 4965 N N . GLU A 1 632 ? 12.691 1.965 -33.759 1.00 90.62 632 GLU A N 1
ATOM 4966 C CA . GLU A 1 632 ? 12.712 2.469 -35.141 1.00 90.62 632 GLU A CA 1
ATOM 4967 C C . GLU A 1 632 ? 12.786 4.003 -35.174 1.00 90.62 632 GLU A C 1
ATOM 4969 O O . GLU A 1 632 ? 13.512 4.593 -35.981 1.00 90.62 632 GLU A O 1
ATOM 4974 N N . GLU A 1 633 ? 12.073 4.655 -34.258 1.00 87.62 633 GLU A N 1
ATOM 4975 C CA . GLU A 1 633 ? 12.099 6.099 -34.076 1.00 87.62 633 GLU A CA 1
ATOM 4976 C C . GLU A 1 633 ? 13.476 6.602 -33.616 1.00 87.62 633 GLU A C 1
ATOM 4978 O O . GLU A 1 633 ? 14.008 7.566 -34.180 1.00 87.62 633 GLU A O 1
ATOM 4983 N N . ALA A 1 634 ? 14.086 5.907 -32.654 1.00 87.56 634 ALA A N 1
ATOM 4984 C CA . ALA A 1 634 ? 15.447 6.157 -32.199 1.00 87.56 634 ALA A CA 1
ATOM 4985 C C . ALA A 1 634 ? 16.452 6.019 -33.358 1.00 87.56 634 ALA A C 1
ATOM 4987 O O . ALA A 1 634 ? 17.260 6.919 -33.577 1.00 87.56 634 ALA A O 1
ATOM 4988 N N . ILE A 1 635 ? 16.361 4.968 -34.186 1.00 85.44 635 ILE A N 1
ATOM 4989 C CA . ILE A 1 635 ? 17.219 4.803 -35.378 1.00 85.44 635 ILE A CA 1
ATOM 4990 C C . ILE A 1 635 ? 17.061 5.988 -36.333 1.00 85.44 635 ILE A C 1
ATOM 4992 O O . ILE A 1 635 ? 18.055 6.562 -36.783 1.00 85.44 635 ILE A O 1
ATOM 4996 N N . ARG A 1 636 ? 15.819 6.398 -36.612 1.00 88.19 636 ARG A N 1
ATOM 4997 C CA . ARG A 1 636 ? 15.528 7.517 -37.516 1.00 88.19 636 ARG A CA 1
ATOM 4998 C C . ARG A 1 636 ? 16.171 8.822 -37.053 1.00 88.19 636 ARG A C 1
ATOM 5000 O O . ARG A 1 636 ? 16.615 9.611 -37.887 1.00 88.19 636 ARG A O 1
ATOM 5007 N N . TYR A 1 637 ? 16.183 9.094 -35.750 1.00 84.94 637 TYR A N 1
ATOM 5008 C CA . TYR A 1 637 ? 16.837 10.285 -35.210 1.00 84.94 637 TYR A CA 1
ATOM 5009 C C . TYR A 1 637 ? 18.356 10.132 -35.107 1.00 84.94 637 TYR A C 1
ATOM 5011 O O . TYR A 1 637 ? 19.064 11.098 -35.391 1.00 84.94 637 TYR A O 1
ATOM 5019 N N . ALA A 1 638 ? 18.864 8.930 -34.832 1.00 83.50 638 ALA A N 1
ATOM 5020 C CA . ALA A 1 638 ? 20.293 8.643 -34.872 1.00 83.50 638 ALA A CA 1
ATOM 5021 C C . ALA A 1 638 ? 20.867 8.905 -36.277 1.00 83.50 638 ALA A C 1
ATOM 5023 O O . ALA A 1 638 ? 21.883 9.579 -36.418 1.00 83.50 638 ALA A O 1
ATOM 5024 N N . GLU A 1 639 ? 20.173 8.492 -37.342 1.00 84.06 639 GLU A N 1
ATOM 5025 C CA . GLU A 1 639 ? 20.581 8.774 -38.726 1.00 84.06 639 GLU A CA 1
ATOM 5026 C C . GLU A 1 639 ? 20.712 10.276 -39.026 1.00 84.06 639 GLU A C 1
ATOM 5028 O O . GLU A 1 639 ? 21.620 10.678 -39.758 1.00 84.06 639 GLU A O 1
ATOM 5033 N N . LYS A 1 640 ? 19.866 11.125 -38.421 1.00 84.31 640 LYS A N 1
ATOM 5034 C CA . LYS A 1 640 ? 19.926 12.584 -38.612 1.00 84.31 640 LYS A CA 1
ATOM 5035 C C . LYS A 1 640 ? 21.199 13.203 -38.039 1.00 84.31 640 LYS A C 1
ATOM 5037 O O . LYS A 1 640 ? 21.660 14.201 -38.596 1.00 84.31 640 LYS A O 1
ATOM 5042 N N . ILE A 1 641 ? 21.792 12.604 -37.001 1.00 78.06 641 ILE A N 1
ATOM 5043 C CA . ILE A 1 641 ? 23.054 13.064 -36.393 1.00 78.06 641 ILE A CA 1
ATOM 5044 C C . ILE A 1 641 ? 24.178 13.082 -37.437 1.00 78.06 641 ILE A C 1
ATOM 5046 O O . ILE A 1 641 ? 24.938 14.042 -37.508 1.00 78.06 641 ILE A O 1
ATOM 5050 N N . LYS A 1 642 ? 24.228 12.090 -38.337 1.00 75.38 642 LYS A N 1
ATOM 5051 C CA . LYS A 1 642 ? 25.260 11.989 -39.392 1.00 75.38 642 LYS A CA 1
ATOM 5052 C C . LYS A 1 642 ? 25.269 13.162 -40.377 1.00 75.38 642 LYS A C 1
ATOM 5054 O O . LYS A 1 642 ? 26.272 13.388 -41.063 1.00 75.38 642 LYS A O 1
ATOM 5059 N N . SER A 1 643 ? 24.127 13.838 -40.491 1.00 73.56 643 SER A N 1
ATOM 5060 C CA . SER A 1 643 ? 23.859 14.955 -41.402 1.00 73.56 643 SER A CA 1
ATOM 5061 C C . SER A 1 643 ? 23.648 16.288 -40.679 1.00 73.56 643 SER A C 1
ATOM 5063 O O . SER A 1 643 ? 23.261 17.269 -41.312 1.00 73.56 643 SER A O 1
ATOM 5065 N N . ALA A 1 644 ? 23.840 16.323 -39.358 1.00 71.19 644 ALA A N 1
ATOM 5066 C CA . ALA A 1 644 ? 23.658 17.530 -38.572 1.00 71.19 644 ALA A CA 1
ATOM 5067 C C . ALA A 1 644 ? 24.826 18.501 -38.803 1.00 71.19 644 ALA A C 1
ATOM 5069 O O . ALA A 1 644 ? 25.996 18.125 -38.746 1.00 71.19 644 ALA A O 1
ATOM 5070 N N . ASN A 1 645 ? 24.482 19.763 -39.063 1.00 66.69 645 ASN A N 1
ATOM 5071 C CA . ASN A 1 645 ? 25.443 20.822 -39.390 1.00 66.69 645 ASN A CA 1
ATOM 5072 C C . ASN A 1 645 ? 25.747 21.741 -38.199 1.00 66.69 645 ASN A C 1
ATOM 5074 O O . ASN A 1 645 ? 26.524 22.681 -38.336 1.00 66.69 645 ASN A O 1
ATOM 5078 N N . ASN A 1 646 ? 25.085 21.534 -37.059 1.00 69.94 646 ASN A N 1
ATOM 5079 C CA . ASN A 1 646 ? 25.315 22.296 -35.841 1.00 69.94 646 ASN A CA 1
ATOM 5080 C C . ASN A 1 646 ? 25.130 21.405 -34.608 1.00 69.94 646 ASN A C 1
ATOM 5082 O O . ASN A 1 646 ? 24.358 20.444 -34.625 1.00 69.94 646 ASN A O 1
ATOM 5086 N N . ILE A 1 647 ? 25.822 21.777 -33.536 1.00 67.69 647 ILE A N 1
ATOM 5087 C CA . ILE A 1 647 ? 25.876 21.028 -32.282 1.00 67.69 647 ILE A CA 1
ATOM 5088 C C . ILE A 1 647 ? 24.525 20.942 -31.557 1.00 67.69 647 ILE A C 1
ATOM 5090 O O . ILE A 1 647 ? 24.195 19.917 -30.971 1.00 67.69 647 ILE A O 1
ATOM 5094 N N . ASN A 1 648 ? 23.691 21.979 -31.654 1.00 71.31 648 ASN A N 1
ATOM 5095 C CA . ASN A 1 648 ? 22.380 22.009 -31.004 1.00 71.31 648 ASN A CA 1
ATOM 5096 C C . ASN A 1 648 ? 21.428 20.948 -31.579 1.00 71.31 648 ASN A C 1
ATOM 5098 O O . ASN A 1 648 ? 20.693 20.297 -30.839 1.00 71.31 648 ASN A O 1
ATOM 5102 N N . ASP A 1 649 ? 21.460 20.743 -32.897 1.00 75.81 649 ASP A N 1
ATOM 5103 C CA . ASP A 1 649 ? 20.701 19.683 -33.556 1.00 75.81 649 ASP A CA 1
ATOM 5104 C C . ASP A 1 649 ? 21.231 18.300 -33.159 1.00 75.81 649 ASP A C 1
ATOM 5106 O O . ASP A 1 649 ? 20.426 17.399 -32.937 1.00 75.81 649 ASP A O 1
ATOM 5110 N N . VAL A 1 650 ? 22.554 18.142 -33.016 1.00 72.00 650 VAL A N 1
ATOM 5111 C CA . VAL A 1 650 ? 23.180 16.896 -32.540 1.00 72.00 650 VAL A CA 1
ATOM 5112 C C . VAL A 1 650 ? 22.707 16.561 -31.127 1.00 72.00 650 VAL A C 1
ATOM 5114 O O . VAL A 1 650 ? 22.144 15.487 -30.933 1.00 72.00 650 VAL A O 1
ATOM 5117 N N . ILE A 1 651 ? 22.844 17.484 -30.171 1.00 71.81 651 ILE A N 1
ATOM 5118 C CA . ILE A 1 651 ? 22.424 17.284 -28.772 1.00 71.81 651 ILE A CA 1
ATOM 5119 C C . ILE A 1 651 ? 20.922 16.988 -28.701 1.00 71.81 651 ILE A C 1
ATOM 5121 O O . ILE A 1 651 ? 20.497 16.055 -28.023 1.00 71.81 651 ILE A O 1
ATOM 5125 N N . ARG A 1 652 ? 20.096 17.725 -29.454 1.00 79.56 652 ARG A N 1
ATOM 5126 C CA . ARG A 1 652 ? 18.651 17.471 -29.507 1.00 79.56 652 ARG A CA 1
ATOM 5127 C C . ARG A 1 652 ? 18.325 16.084 -30.054 1.00 79.56 652 ARG A C 1
ATOM 5129 O O . ARG A 1 652 ? 17.418 15.428 -29.552 1.00 79.56 652 ARG A O 1
ATOM 5136 N N . TYR A 1 653 ? 19.005 15.642 -31.109 1.00 82.06 653 TYR A N 1
ATOM 5137 C CA . TYR A 1 653 ? 18.784 14.306 -31.654 1.00 82.06 653 TYR A CA 1
ATOM 5138 C C . TYR A 1 653 ? 19.277 13.224 -30.698 1.00 82.06 653 TYR A C 1
ATOM 5140 O O . TYR A 1 653 ? 18.567 12.241 -30.536 1.00 82.06 653 TYR A O 1
ATOM 5148 N N . LEU A 1 654 ? 20.406 13.420 -30.014 1.00 76.06 654 LEU A N 1
ATOM 5149 C CA . LEU A 1 654 ? 20.881 12.507 -28.972 1.00 76.06 654 LEU A CA 1
ATOM 5150 C C . LEU A 1 654 ? 19.862 12.358 -27.837 1.00 76.06 654 LEU A C 1
ATOM 5152 O O . LEU A 1 654 ? 19.555 11.230 -27.461 1.00 76.06 654 LEU A O 1
ATOM 5156 N N . GLU A 1 655 ? 19.274 13.462 -27.365 1.00 78.56 655 GLU A N 1
ATOM 5157 C CA . GLU A 1 655 ? 18.202 13.445 -26.357 1.00 78.56 655 GLU A CA 1
ATOM 5158 C C . GLU A 1 655 ? 17.021 12.581 -26.815 1.00 78.56 655 GLU A C 1
ATOM 5160 O O . GLU A 1 655 ? 16.573 11.689 -26.099 1.00 78.56 655 GLU A O 1
ATOM 5165 N N . ILE A 1 656 ? 16.554 12.797 -28.051 1.00 83.31 656 ILE A N 1
ATOM 5166 C CA . ILE A 1 656 ? 15.435 12.033 -28.615 1.00 83.31 656 ILE A CA 1
ATOM 5167 C C . ILE A 1 656 ? 15.790 10.550 -28.721 1.00 83.31 656 ILE A C 1
ATOM 5169 O O . ILE A 1 656 ? 14.970 9.713 -28.362 1.00 83.31 656 ILE A O 1
ATOM 5173 N N . VAL A 1 657 ? 16.984 10.209 -29.212 1.00 84.12 657 VAL A N 1
ATOM 5174 C CA . VAL A 1 657 ? 17.405 8.806 -29.352 1.00 84.12 657 VAL A CA 1
ATOM 5175 C C . VAL A 1 657 ? 17.451 8.130 -27.982 1.00 84.12 657 VAL A C 1
ATOM 5177 O O . VAL A 1 657 ? 16.948 7.016 -27.855 1.00 84.12 657 VAL A O 1
ATOM 5180 N N . ARG A 1 658 ? 17.995 8.804 -26.960 1.00 83.62 658 ARG A N 1
ATOM 5181 C CA . ARG A 1 658 ? 18.067 8.291 -25.587 1.00 83.62 658 ARG A CA 1
ATOM 5182 C C . ARG A 1 658 ? 16.677 8.051 -25.003 1.00 83.62 658 ARG A C 1
ATOM 5184 O O . ARG A 1 658 ? 16.397 6.961 -24.517 1.00 83.62 658 ARG A O 1
ATOM 5191 N N . ASP A 1 659 ? 15.800 9.047 -25.057 1.00 86.38 659 ASP A N 1
ATOM 5192 C CA . ASP A 1 659 ? 14.474 8.946 -24.446 1.00 86.38 659 ASP A CA 1
ATOM 5193 C C . ASP A 1 659 ? 13.586 7.921 -25.181 1.00 86.38 659 ASP A C 1
ATOM 5195 O O . ASP A 1 659 ? 12.845 7.169 -24.546 1.00 86.38 659 ASP A O 1
ATOM 5199 N N . GLU A 1 660 ? 13.689 7.825 -26.512 1.00 88.69 660 GLU A N 1
ATOM 5200 C CA . GLU A 1 660 ? 13.008 6.785 -27.294 1.00 88.69 660 GLU A CA 1
ATOM 5201 C C . GLU A 1 660 ? 13.564 5.385 -27.005 1.00 88.69 660 GLU A C 1
ATOM 5203 O O . GLU A 1 660 ? 12.786 4.442 -26.874 1.00 88.69 660 GLU A O 1
ATOM 5208 N N . GLU A 1 661 ? 14.881 5.231 -26.836 1.00 88.12 661 GLU A N 1
ATOM 5209 C CA . GLU A 1 661 ? 15.465 3.959 -26.398 1.00 88.12 661 GLU A CA 1
ATOM 5210 C C . GLU A 1 661 ? 14.937 3.559 -25.014 1.00 88.12 661 GLU A C 1
ATOM 5212 O O . GLU A 1 661 ? 14.504 2.423 -24.839 1.00 88.12 661 GLU A O 1
ATOM 5217 N N . ILE A 1 662 ? 14.925 4.482 -24.046 1.00 89.06 662 ILE A N 1
ATOM 5218 C CA . ILE A 1 662 ? 14.432 4.220 -22.686 1.00 89.06 662 ILE A CA 1
ATOM 5219 C C . ILE A 1 662 ? 12.950 3.822 -22.714 1.00 89.06 662 ILE A C 1
ATOM 5221 O O . ILE A 1 662 ? 12.559 2.856 -22.056 1.00 89.06 662 ILE A O 1
ATOM 5225 N N . ALA A 1 663 ? 12.118 4.527 -23.487 1.00 91.19 663 ALA A N 1
ATOM 5226 C CA . ALA A 1 663 ? 10.715 4.157 -23.669 1.00 91.19 663 ALA A CA 1
ATOM 5227 C C . ALA A 1 663 ? 10.579 2.759 -24.299 1.00 91.19 663 ALA A C 1
ATOM 5229 O O . ALA A 1 663 ? 9.779 1.943 -23.835 1.00 91.19 663 ALA A O 1
ATOM 5230 N N . GLY A 1 664 ? 11.392 2.457 -25.315 1.00 92.25 664 GLY A N 1
ATOM 5231 C CA . GLY A 1 664 ? 11.459 1.138 -25.935 1.00 92.25 664 GLY A CA 1
ATOM 5232 C C . GLY A 1 664 ? 11.840 0.038 -24.942 1.00 92.25 664 GLY A C 1
ATOM 5233 O O . GLY A 1 664 ? 11.166 -0.989 -24.886 1.00 92.25 664 GLY A O 1
ATOM 5234 N N . ASP A 1 665 ? 12.851 0.277 -24.104 1.00 91.50 665 ASP A N 1
ATOM 5235 C CA . ASP A 1 665 ? 13.333 -0.662 -23.085 1.00 91.50 665 ASP A CA 1
ATOM 5236 C C . ASP A 1 665 ? 12.261 -0.973 -22.041 1.00 91.50 665 ASP A C 1
ATOM 5238 O O . ASP A 1 665 ? 12.056 -2.138 -21.692 1.00 91.50 665 ASP A O 1
ATOM 5242 N N . TYR A 1 666 ? 11.522 0.041 -21.587 1.00 93.88 666 TYR A N 1
ATOM 5243 C CA . TYR A 1 666 ? 10.392 -0.166 -20.686 1.00 93.88 666 TYR A CA 1
ATOM 5244 C C . TYR A 1 666 ? 9.267 -0.974 -21.330 1.00 93.88 666 TYR A C 1
ATOM 5246 O O . TYR A 1 666 ? 8.752 -1.898 -20.701 1.00 93.88 666 TYR A O 1
ATOM 5254 N N . TYR A 1 667 ? 8.897 -0.687 -22.582 1.00 95.94 667 TYR A N 1
ATOM 5255 C CA . TYR A 1 667 ? 7.884 -1.480 -23.282 1.00 95.94 667 TYR A CA 1
ATOM 5256 C C . TYR A 1 667 ? 8.339 -2.916 -23.557 1.00 95.94 667 TYR A C 1
ATOM 5258 O O . TYR A 1 667 ? 7.535 -3.845 -23.464 1.00 95.94 667 TYR A O 1
ATOM 5266 N N . LEU A 1 668 ? 9.617 -3.125 -23.872 1.00 93.88 668 LEU A N 1
ATOM 5267 C CA . LEU A 1 668 ? 10.172 -4.457 -24.096 1.00 93.88 668 LEU A CA 1
ATOM 5268 C C . LEU A 1 668 ? 10.139 -5.280 -22.804 1.00 93.88 668 LEU A C 1
ATOM 5270 O O . LEU A 1 668 ? 9.712 -6.436 -22.800 1.00 93.88 668 LEU A O 1
ATOM 5274 N N . GLU A 1 669 ? 10.537 -4.662 -21.694 1.00 92.94 669 GLU A N 1
ATOM 5275 C CA . GLU A 1 669 ? 10.490 -5.266 -20.368 1.00 92.94 669 GLU A CA 1
ATOM 5276 C C . GLU A 1 669 ? 9.038 -5.520 -19.923 1.00 92.94 669 GLU A C 1
ATOM 5278 O O . GLU A 1 669 ? 8.734 -6.602 -19.419 1.00 92.94 669 GLU A O 1
ATOM 5283 N N . ALA A 1 670 ? 8.105 -4.609 -20.215 1.00 94.62 670 ALA A N 1
ATOM 5284 C CA . ALA A 1 670 ? 6.673 -4.821 -20.006 1.00 94.62 670 ALA A CA 1
ATOM 5285 C C . ALA A 1 670 ? 6.149 -6.034 -20.794 1.00 94.62 670 ALA A C 1
ATOM 5287 O O . ALA A 1 670 ? 5.457 -6.885 -20.234 1.00 94.62 670 ALA A O 1
ATOM 5288 N N . ALA A 1 671 ? 6.515 -6.169 -22.074 1.00 94.12 671 ALA A N 1
ATOM 5289 C CA . ALA A 1 671 ? 6.139 -7.321 -22.896 1.00 94.12 671 ALA A CA 1
ATOM 5290 C C . ALA A 1 671 ? 6.678 -8.633 -22.309 1.00 94.12 671 ALA A C 1
ATOM 5292 O O . ALA A 1 671 ? 5.949 -9.627 -22.207 1.00 94.12 671 ALA A O 1
ATOM 5293 N N . ARG A 1 672 ? 7.941 -8.625 -21.865 1.00 92.06 672 ARG A N 1
ATOM 5294 C CA . ARG A 1 672 ? 8.580 -9.764 -21.203 1.00 92.06 672 ARG A CA 1
ATOM 5295 C C . ARG A 1 672 ? 7.818 -10.158 -19.938 1.00 92.06 672 ARG A C 1
ATOM 5297 O O . ARG A 1 672 ? 7.473 -11.327 -19.780 1.00 92.06 672 ARG A O 1
ATOM 5304 N N . GLN A 1 673 ? 7.508 -9.209 -19.060 1.00 91.75 673 GLN A N 1
ATOM 5305 C CA . GLN A 1 673 ? 6.804 -9.484 -17.805 1.00 91.75 673 GLN A CA 1
ATOM 5306 C C . GLN A 1 673 ? 5.352 -9.930 -18.014 1.00 91.75 673 GLN A C 1
ATOM 5308 O O . GLN A 1 673 ? 4.913 -10.898 -17.385 1.00 91.75 673 GLN A O 1
ATOM 5313 N N . ALA A 1 674 ? 4.635 -9.322 -18.961 1.00 91.94 674 ALA A N 1
ATOM 5314 C CA . ALA A 1 674 ? 3.287 -9.741 -19.342 1.00 91.94 674 ALA A CA 1
ATOM 5315 C C . ALA A 1 674 ? 3.257 -11.189 -19.865 1.00 91.94 674 ALA A C 1
ATOM 5317 O O . ALA A 1 674 ? 2.290 -11.917 -19.629 1.00 91.94 674 ALA A O 1
ATOM 5318 N N . SER A 1 675 ? 4.330 -11.641 -20.527 1.00 91.25 675 SER A N 1
ATOM 5319 C CA . SER A 1 675 ? 4.439 -13.015 -21.034 1.00 91.25 675 SER A CA 1
ATOM 5320 C C . SER A 1 675 ? 4.539 -14.070 -19.928 1.00 91.25 675 SER A C 1
ATOM 5322 O O . SER A 1 675 ? 4.188 -15.226 -20.155 1.00 91.25 675 SER A O 1
ATOM 5324 N N . PHE A 1 676 ? 4.969 -13.656 -18.733 1.00 88.69 676 PHE A N 1
ATOM 5325 C CA . PHE A 1 676 ? 5.111 -14.488 -17.537 1.00 88.69 676 PHE A CA 1
ATOM 5326 C C . PHE A 1 676 ? 3.986 -14.241 -16.522 1.00 88.69 676 PHE A C 1
ATOM 5328 O O . PHE A 1 676 ? 4.137 -14.526 -15.339 1.00 88.69 676 PHE A O 1
ATOM 5335 N N . ASN A 1 677 ? 2.859 -13.680 -16.976 1.00 86.38 677 ASN A N 1
ATOM 5336 C CA . ASN A 1 677 ? 1.689 -13.358 -16.157 1.00 86.38 677 ASN A CA 1
ATOM 5337 C C . ASN A 1 677 ? 1.955 -12.348 -15.016 1.00 86.38 677 ASN A C 1
ATOM 5339 O O . ASN A 1 677 ? 1.145 -12.221 -14.099 1.00 86.38 677 ASN A O 1
ATOM 5343 N N . ASN A 1 678 ? 3.047 -11.576 -15.085 1.00 88.62 678 ASN A N 1
ATOM 5344 C CA . ASN A 1 678 ? 3.341 -10.489 -14.148 1.00 88.62 678 ASN A CA 1
ATOM 5345 C C . ASN A 1 678 ? 2.734 -9.163 -14.636 1.00 88.62 678 ASN A C 1
ATOM 5347 O O . ASN A 1 678 ? 3.444 -8.239 -15.035 1.00 88.62 678 ASN A O 1
ATOM 5351 N N . LYS A 1 679 ? 1.400 -9.105 -14.677 1.00 88.12 679 LYS A N 1
ATOM 5352 C CA . LYS A 1 679 ? 0.662 -8.016 -15.337 1.00 88.12 679 LYS A CA 1
ATOM 5353 C C . LYS A 1 679 ? 0.809 -6.660 -14.646 1.00 88.12 679 LYS A C 1
ATOM 5355 O O . LYS A 1 679 ? 1.049 -5.677 -15.328 1.00 88.12 679 LYS A O 1
ATOM 5360 N N . GLU A 1 680 ? 0.740 -6.608 -13.316 1.00 87.94 680 GLU A N 1
ATOM 5361 C CA . GLU A 1 680 ? 0.763 -5.337 -12.564 1.00 87.94 680 GLU A CA 1
ATOM 5362 C C . GLU A 1 680 ? 2.082 -4.559 -12.761 1.00 87.94 680 GLU A C 1
ATOM 5364 O O . GLU A 1 680 ? 2.072 -3.342 -12.966 1.00 87.94 680 GLU A O 1
ATOM 5369 N N . GLN A 1 681 ? 3.228 -5.252 -12.774 1.00 92.19 681 GLN A N 1
ATOM 5370 C CA . GLN A 1 681 ? 4.511 -4.608 -13.082 1.00 92.19 681 GLN A CA 1
ATOM 5371 C C . GLN A 1 681 ? 4.658 -4.300 -14.578 1.00 92.19 681 GLN A C 1
ATOM 5373 O O . GLN A 1 681 ? 5.214 -3.260 -14.925 1.00 92.19 681 GLN A O 1
ATOM 5378 N N . ALA A 1 682 ? 4.137 -5.153 -15.469 1.00 93.44 682 ALA A N 1
ATOM 5379 C CA . ALA A 1 682 ? 4.134 -4.875 -16.905 1.00 93.44 682 ALA A CA 1
ATOM 5380 C C . ALA A 1 682 ? 3.349 -3.596 -17.242 1.00 93.44 682 ALA A C 1
ATOM 5382 O O . ALA A 1 682 ? 3.832 -2.765 -18.007 1.00 93.44 682 ALA A O 1
ATOM 5383 N N . GLU A 1 683 ? 2.179 -3.409 -16.632 1.00 93.94 683 GLU A N 1
ATOM 5384 C CA . GLU A 1 683 ? 1.370 -2.193 -16.759 1.00 93.94 683 GLU A CA 1
ATOM 5385 C C . GLU A 1 683 ? 2.126 -0.969 -16.233 1.00 93.94 683 GLU A C 1
ATOM 5387 O O . GLU A 1 683 ? 2.238 0.029 -16.943 1.00 93.94 683 GLU A O 1
ATOM 5392 N N . THR A 1 684 ? 2.739 -1.074 -15.048 1.00 93.00 684 THR A N 1
ATOM 5393 C CA . THR A 1 684 ? 3.585 -0.007 -14.481 1.00 93.00 684 THR A CA 1
ATOM 5394 C C . THR A 1 684 ? 4.694 0.418 -15.447 1.00 93.00 684 THR A C 1
ATOM 5396 O O . THR A 1 684 ? 4.872 1.605 -15.714 1.00 93.00 684 THR A O 1
ATOM 5399 N N . LEU A 1 685 ? 5.420 -0.544 -16.022 1.00 94.81 685 LEU A N 1
ATOM 5400 C CA . LEU A 1 685 ? 6.492 -0.276 -16.983 1.00 94.81 685 LEU A CA 1
ATOM 5401 C C . LEU A 1 685 ? 5.960 0.359 -18.276 1.00 94.81 685 LEU A C 1
ATOM 5403 O O . LEU A 1 685 ? 6.557 1.305 -18.786 1.00 94.81 685 LEU A O 1
ATOM 5407 N N . ALA A 1 686 ? 4.826 -0.118 -18.792 1.00 94.38 686 ALA A N 1
ATOM 5408 C CA . ALA A 1 686 ? 4.196 0.427 -19.993 1.00 94.38 686 ALA A CA 1
ATOM 5409 C C . ALA A 1 686 ? 3.701 1.876 -19.801 1.00 94.38 686 ALA A C 1
ATOM 5411 O O . ALA A 1 686 ? 3.821 2.694 -20.717 1.00 94.38 686 ALA A O 1
ATOM 5412 N N . GLU A 1 687 ? 3.176 2.212 -18.619 1.00 92.56 687 GLU A N 1
ATOM 5413 C CA . GLU A 1 687 ? 2.803 3.584 -18.255 1.00 92.56 687 GLU A CA 1
ATOM 5414 C C . GLU A 1 687 ? 4.031 4.496 -18.140 1.00 92.56 687 GLU A C 1
ATOM 5416 O O . GLU A 1 687 ? 4.014 5.633 -18.625 1.00 92.56 687 GLU A O 1
ATOM 5421 N N . THR A 1 688 ? 5.117 4.004 -17.534 1.00 91.56 688 THR A N 1
ATOM 5422 C CA . THR A 1 688 ? 6.394 4.730 -17.462 1.00 91.56 688 THR A CA 1
ATOM 5423 C C . THR A 1 688 ? 6.956 4.993 -18.858 1.00 91.56 688 THR A C 1
ATOM 5425 O O . THR A 1 688 ? 7.332 6.128 -19.157 1.00 91.56 688 THR A O 1
ATOM 5428 N N . ALA A 1 689 ? 6.927 3.997 -19.748 1.00 91.69 689 ALA A N 1
ATOM 5429 C CA . ALA A 1 689 ? 7.341 4.144 -21.142 1.00 91.69 689 ALA A CA 1
ATOM 5430 C C . ALA A 1 689 ? 6.567 5.257 -21.870 1.00 91.69 689 ALA A C 1
ATOM 5432 O O . ALA A 1 689 ? 7.161 6.093 -22.554 1.00 91.69 689 ALA A O 1
ATOM 5433 N N . GLU A 1 690 ? 5.245 5.323 -21.674 1.00 90.25 690 GLU A N 1
ATOM 5434 C CA . GLU A 1 690 ? 4.404 6.356 -22.286 1.00 90.25 690 GLU A CA 1
ATOM 5435 C C . GLU A 1 690 ? 4.790 7.763 -21.803 1.00 90.25 690 GLU A C 1
ATOM 5437 O O . GLU A 1 690 ? 4.836 8.712 -22.593 1.00 90.25 690 GLU A O 1
ATOM 5442 N N . LYS A 1 691 ? 5.087 7.919 -20.507 1.00 87.88 691 LYS A N 1
ATOM 5443 C CA . LYS A 1 691 ? 5.529 9.205 -19.950 1.00 87.88 691 LYS A CA 1
ATOM 5444 C C . LYS A 1 691 ? 6.891 9.625 -20.500 1.00 87.88 691 LYS A C 1
ATOM 5446 O O . LYS A 1 691 ? 7.048 10.793 -20.854 1.00 87.88 691 LYS A O 1
ATOM 5451 N N . VAL A 1 692 ? 7.837 8.693 -20.621 1.00 86.69 692 VAL A N 1
ATOM 5452 C CA . VAL A 1 692 ? 9.151 8.969 -21.222 1.00 86.69 692 VAL A CA 1
ATOM 5453 C C . VAL A 1 692 ? 8.995 9.371 -22.692 1.00 86.69 692 VAL A C 1
ATOM 5455 O O . VAL A 1 692 ? 9.522 10.403 -23.103 1.00 86.69 692 VAL A O 1
ATOM 5458 N N . SER A 1 693 ? 8.173 8.662 -23.473 1.00 84.81 693 SER A N 1
ATOM 5459 C CA . SER A 1 693 ? 7.915 9.038 -24.872 1.00 84.81 693 SER A CA 1
ATOM 5460 C C . SER A 1 693 ? 7.303 10.441 -25.009 1.00 84.81 693 SER A C 1
ATOM 5462 O O . SER A 1 693 ? 7.634 11.191 -25.933 1.00 84.81 693 SER A O 1
ATOM 5464 N N . LYS A 1 694 ? 6.437 10.856 -24.073 1.00 82.50 694 LYS A N 1
ATOM 5465 C CA . LYS A 1 694 ? 5.901 12.230 -24.047 1.00 82.50 694 LYS A CA 1
ATOM 5466 C C . LYS A 1 694 ? 7.000 13.281 -23.876 1.00 82.50 694 LYS A C 1
ATOM 5468 O O . LYS A 1 694 ? 6.849 14.368 -24.430 1.00 82.50 694 LYS A O 1
ATOM 5473 N N . VAL A 1 695 ? 8.089 12.977 -23.166 1.00 79.75 695 VAL A N 1
ATOM 5474 C CA . VAL A 1 695 ? 9.257 13.868 -23.065 1.00 79.75 695 VAL A CA 1
ATOM 5475 C C . VAL A 1 695 ? 9.995 13.944 -24.394 1.00 79.75 695 VAL A C 1
ATOM 5477 O O . VAL A 1 695 ? 10.147 15.049 -24.916 1.00 79.75 695 VAL A O 1
ATOM 5480 N N . ALA A 1 696 ? 10.314 12.805 -25.014 1.00 77.19 696 ALA A N 1
ATOM 5481 C CA . ALA A 1 696 ? 10.949 12.768 -26.333 1.00 77.19 696 ALA A CA 1
ATOM 5482 C C . ALA A 1 696 ? 10.164 13.587 -27.378 1.00 77.19 696 ALA A C 1
ATOM 5484 O O . ALA A 1 696 ? 10.728 14.366 -28.152 1.00 77.19 696 ALA A O 1
ATOM 5485 N N . ASN A 1 697 ? 8.829 13.488 -27.361 1.00 75.44 697 ASN A N 1
ATOM 5486 C CA . ASN A 1 697 ? 7.949 14.217 -28.277 1.00 75.44 697 ASN A CA 1
ATOM 5487 C C . ASN A 1 697 ? 8.035 15.752 -28.139 1.00 75.44 697 ASN A C 1
ATOM 5489 O O . ASN A 1 697 ? 7.803 16.446 -29.132 1.00 75.44 697 ASN A O 1
ATOM 5493 N N . LYS A 1 698 ? 8.429 16.299 -26.975 1.00 73.94 698 LYS A N 1
ATOM 5494 C CA . LYS A 1 698 ? 8.676 17.748 -26.803 1.00 73.94 698 LYS A CA 1
ATOM 5495 C C . LYS A 1 698 ? 9.835 18.241 -27.684 1.00 73.94 698 LYS A C 1
ATOM 5497 O O . LYS A 1 698 ? 9.814 19.381 -28.148 1.00 73.94 698 LYS A O 1
ATOM 5502 N N . TYR A 1 699 ? 10.826 17.388 -27.945 1.00 69.31 699 TYR A N 1
ATOM 5503 C CA . TYR A 1 699 ? 12.033 17.730 -28.707 1.00 69.31 699 TYR A CA 1
ATOM 5504 C C . TYR A 1 699 ? 11.920 17.421 -30.203 1.00 69.31 699 TYR A C 1
ATOM 5506 O O . TYR A 1 699 ? 12.601 18.044 -31.018 1.00 69.31 699 TYR A O 1
ATOM 5514 N N . LYS A 1 700 ? 11.031 16.500 -30.597 1.00 67.06 700 LYS A N 1
ATOM 5515 C CA . LYS A 1 700 ? 10.800 16.149 -32.010 1.00 67.06 700 LYS A CA 1
ATOM 5516 C C . LYS A 1 700 ? 10.176 17.289 -32.831 1.00 67.06 700 LYS A C 1
ATOM 5518 O O . LYS A 1 700 ? 10.449 17.373 -34.029 1.00 67.06 700 LYS A O 1
ATOM 5523 N N . GLY A 1 701 ? 9.385 18.159 -32.191 1.00 51.09 701 GLY A N 1
ATOM 5524 C CA . GLY A 1 701 ? 8.563 19.187 -32.843 1.00 51.09 701 GLY A CA 1
ATOM 5525 C C . GLY A 1 701 ? 7.341 18.601 -33.575 1.00 51.09 701 GLY A C 1
ATOM 5526 O O . GLY A 1 701 ? 7.343 17.446 -33.998 1.00 51.09 701 GLY A O 1
ATOM 5527 N N . GLY A 1 702 ? 6.275 19.395 -33.728 1.00 41.38 702 GLY A N 1
ATOM 5528 C CA . GLY A 1 702 ? 5.035 18.997 -34.415 1.00 41.38 702 GLY A CA 1
ATOM 5529 C C . GLY A 1 702 ? 3.810 18.808 -33.506 1.00 41.38 702 GLY A C 1
ATOM 5530 O O . GLY A 1 702 ? 3.866 18.947 -32.292 1.00 41.38 702 GLY A O 1
ATOM 5531 N N . VAL A 1 703 ? 2.664 18.499 -34.121 1.00 32.66 703 VAL A N 1
ATOM 5532 C CA . VAL A 1 703 ? 1.292 18.454 -33.542 1.00 32.66 703 VAL A CA 1
ATOM 5533 C C . VAL A 1 703 ? 1.129 17.613 -32.272 1.00 32.66 703 VAL A C 1
ATOM 5535 O O . VAL A 1 703 ? 0.168 17.801 -31.533 1.00 32.66 703 VAL A O 1
ATOM 5538 N N . ALA A 1 704 ? 2.043 16.674 -32.031 1.00 34.03 704 ALA A N 1
ATOM 5539 C CA . ALA A 1 704 ? 2.062 15.834 -30.839 1.00 34.03 704 ALA A CA 1
ATOM 5540 C C . ALA A 1 704 ? 2.465 16.599 -29.555 1.00 34.03 704 ALA A C 1
ATOM 5542 O O . ALA A 1 704 ? 2.376 16.034 -28.472 1.00 34.03 704 ALA A O 1
ATOM 5543 N N . ALA A 1 705 ? 2.878 17.871 -29.666 1.00 30.97 705 ALA A N 1
ATOM 5544 C CA . ALA A 1 705 ? 3.360 18.717 -28.569 1.00 30.97 705 ALA A CA 1
ATOM 5545 C C . ALA A 1 705 ? 2.309 19.687 -27.970 1.00 30.97 705 ALA A C 1
ATOM 5547 O O . ALA A 1 705 ? 2.679 20.616 -27.253 1.00 30.97 705 ALA A O 1
ATOM 5548 N N . LEU A 1 706 ? 1.007 19.527 -28.254 1.00 30.17 706 LEU A N 1
ATOM 5549 C CA . LEU A 1 706 ? -0.027 20.413 -27.692 1.00 30.17 706 LEU A CA 1
ATOM 5550 C C . LEU A 1 706 ? -0.257 20.133 -26.187 1.00 30.17 706 LEU A C 1
ATOM 5552 O O . LEU A 1 706 ? -0.582 18.996 -25.836 1.00 30.17 706 LEU A O 1
ATOM 5556 N N . PRO A 1 707 ? -0.147 21.135 -25.291 1.00 29.41 707 PRO A N 1
ATOM 5557 C CA . PRO A 1 707 ? -0.477 20.966 -23.878 1.00 29.41 707 PRO A CA 1
ATOM 5558 C C . PRO A 1 707 ? -1.999 20.879 -23.672 1.00 29.41 707 PRO A C 1
ATOM 5560 O O . PRO A 1 707 ? -2.761 21.647 -24.261 1.00 29.41 707 PRO A O 1
ATOM 5563 N N . ILE A 1 708 ? -2.448 19.958 -22.814 1.00 30.17 708 ILE A N 1
ATOM 5564 C CA . ILE A 1 708 ? -3.836 19.900 -22.325 1.00 30.17 708 ILE A CA 1
ATOM 5565 C C . ILE A 1 708 ? -3.928 20.803 -21.077 1.00 30.17 708 ILE A C 1
ATOM 5567 O O . ILE A 1 708 ? -3.096 20.637 -20.182 1.00 30.17 708 ILE A O 1
ATOM 5571 N N . PRO A 1 709 ? -4.886 21.749 -20.983 1.00 29.88 709 PRO A N 1
ATOM 5572 C CA . PRO A 1 709 ? -4.991 22.645 -19.833 1.00 29.88 709 PRO A CA 1
ATOM 5573 C C . PRO A 1 709 ? -5.387 21.904 -18.548 1.00 29.88 709 PRO A C 1
ATOM 5575 O O . PRO A 1 709 ? -6.232 21.006 -18.561 1.00 29.88 709 PRO A O 1
ATOM 5578 N N . THR A 1 710 ? -4.798 22.322 -17.427 1.00 29.34 710 THR A N 1
ATOM 5579 C CA . THR A 1 710 ? -5.037 21.783 -16.079 1.00 29.34 710 THR A CA 1
ATOM 5580 C C . THR A 1 710 ? -6.116 22.532 -15.286 1.00 29.34 710 THR A C 1
ATOM 5582 O O . THR A 1 710 ? -6.504 22.048 -14.228 1.00 29.34 710 THR A O 1
ATOM 5585 N N . ASP A 1 711 ? -6.653 23.654 -15.787 1.00 33.66 711 ASP A N 1
ATOM 5586 C CA . ASP A 1 711 ? -7.721 24.429 -15.130 1.00 33.66 711 ASP A CA 1
ATOM 5587 C C . ASP A 1 711 ? -9.003 24.450 -15.984 1.00 33.66 711 ASP A C 1
ATOM 5589 O O . ASP A 1 711 ? -8.974 24.745 -17.179 1.00 33.66 711 ASP A O 1
ATOM 5593 N N . TRP A 1 712 ? -10.122 24.054 -15.370 1.00 40.09 712 TRP A N 1
ATOM 5594 C CA . TRP A 1 712 ? -11.387 23.678 -16.025 1.00 40.09 712 TRP A CA 1
ATOM 5595 C C . TRP A 1 712 ? -12.547 24.643 -15.712 1.00 40.09 712 TRP A C 1
ATOM 5597 O O . TRP A 1 712 ? -13.700 24.378 -16.059 1.00 40.09 712 TRP A O 1
ATOM 5607 N N . SER A 1 713 ? -12.263 25.771 -15.061 1.00 35.38 713 SER A N 1
ATOM 5608 C CA . SER A 1 713 ? -13.267 26.724 -14.567 1.00 35.38 713 SER A CA 1
ATOM 5609 C C . SER A 1 713 ? -13.937 27.597 -15.653 1.00 35.38 713 SER A C 1
ATOM 5611 O O . SER A 1 713 ? -15.068 28.040 -15.449 1.00 35.38 713 SER A O 1
ATOM 5613 N N . ASP A 1 714 ? -13.342 27.732 -16.846 1.00 38.66 714 ASP A N 1
ATOM 5614 C CA . ASP A 1 714 ? -13.855 28.556 -17.966 1.00 38.66 714 ASP A CA 1
ATOM 5615 C C . ASP A 1 714 ? -14.773 27.810 -18.973 1.00 38.66 714 ASP A C 1
ATOM 5617 O O . ASP A 1 714 ? -15.224 28.365 -19.976 1.00 38.66 714 ASP A O 1
ATOM 5621 N N . ILE A 1 715 ? -15.113 26.536 -18.734 1.00 38.75 715 ILE A N 1
ATOM 5622 C CA . ILE A 1 715 ? -15.793 25.661 -19.722 1.00 38.75 715 ILE A CA 1
ATOM 5623 C C . ILE A 1 715 ? -17.311 25.932 -19.862 1.00 38.75 715 ILE A C 1
ATOM 5625 O O . ILE A 1 715 ? -17.965 25.385 -20.756 1.00 38.75 715 ILE A O 1
ATOM 5629 N N . ARG A 1 716 ? -17.912 26.814 -19.049 1.00 36.03 716 ARG A N 1
ATOM 5630 C CA . ARG A 1 716 ? -19.369 27.085 -19.095 1.00 36.03 716 ARG A CA 1
ATOM 5631 C C . ARG A 1 716 ? -19.867 27.609 -20.452 1.00 36.03 716 ARG A C 1
ATOM 5633 O O . ARG A 1 716 ? -21.011 27.334 -20.803 1.00 36.03 716 ARG A O 1
ATOM 5640 N N . GLU A 1 717 ? -19.020 28.258 -21.252 1.00 38.38 717 GLU A N 1
ATOM 5641 C CA . GLU A 1 717 ? -19.372 28.711 -22.612 1.00 38.38 717 GLU A CA 1
ATOM 5642 C C . GLU A 1 717 ? -19.229 27.621 -23.699 1.00 38.38 717 GLU A C 1
ATOM 5644 O O . GLU A 1 717 ? -19.772 27.753 -24.797 1.00 38.38 717 GLU A O 1
ATOM 5649 N N . LEU A 1 718 ? -18.553 26.504 -23.399 1.00 35.56 718 LEU A N 1
ATOM 5650 C CA . LEU A 1 718 ? -18.293 25.388 -24.324 1.00 35.56 718 LEU A CA 1
ATOM 5651 C C . LEU A 1 718 ? -19.295 24.231 -24.195 1.00 35.56 718 LEU A C 1
ATOM 5653 O O . LEU A 1 718 ? -19.287 23.308 -25.012 1.00 35.56 718 LEU A O 1
ATOM 5657 N N . VAL A 1 719 ? -20.203 24.286 -23.219 1.00 35.75 719 VAL A N 1
ATOM 5658 C CA . VAL A 1 719 ? -21.236 23.264 -22.978 1.00 35.75 719 VAL A CA 1
ATOM 5659 C C . VAL A 1 719 ? -22.075 22.945 -24.231 1.00 35.75 719 VAL A C 1
ATOM 5661 O O . VAL A 1 719 ? -22.220 21.761 -24.547 1.00 35.75 719 VAL A O 1
ATOM 5664 N N . PRO A 1 720 ? -22.554 23.923 -25.032 1.00 37.72 720 PRO A N 1
ATOM 5665 C CA . PRO A 1 720 ? -23.321 23.622 -26.244 1.00 37.72 720 PRO A CA 1
ATOM 5666 C C . PRO A 1 720 ? -22.487 22.877 -27.291 1.00 37.72 720 PRO A C 1
ATOM 5668 O O . PRO A 1 720 ? -23.009 22.059 -28.042 1.00 37.72 720 PRO A O 1
ATOM 5671 N N . PHE A 1 721 ? -21.182 23.142 -27.339 1.00 41.22 721 PHE A N 1
ATOM 5672 C CA . PHE A 1 721 ? -20.248 22.544 -28.286 1.00 41.22 721 PHE A CA 1
ATOM 5673 C C . PHE A 1 721 ? -19.865 21.111 -27.888 1.00 41.22 721 PHE A C 1
ATOM 5675 O O . PHE A 1 721 ? -19.892 20.210 -28.728 1.00 41.22 721 PHE A O 1
ATOM 5682 N N . ILE A 1 722 ? -19.618 20.871 -26.597 1.00 39.06 722 ILE A N 1
ATOM 5683 C CA . ILE A 1 722 ? -19.367 19.533 -26.040 1.00 39.06 722 ILE A CA 1
ATOM 5684 C C . ILE A 1 722 ? -20.602 18.638 -26.223 1.00 39.06 722 ILE A C 1
ATOM 5686 O O . ILE A 1 722 ? -20.468 17.487 -26.633 1.00 39.06 722 ILE A O 1
ATOM 5690 N N . ILE A 1 723 ? -21.814 19.178 -26.043 1.00 42.28 723 ILE A N 1
ATOM 5691 C CA . ILE A 1 723 ? -23.066 18.454 -26.315 1.00 42.28 723 ILE A CA 1
ATOM 5692 C C . ILE A 1 723 ? -23.151 18.023 -27.788 1.00 42.28 723 ILE A C 1
ATOM 5694 O O . ILE A 1 723 ? -23.492 16.875 -28.067 1.00 42.28 723 ILE A O 1
ATOM 5698 N N . ARG A 1 724 ? -22.777 18.881 -28.750 1.00 45.41 724 ARG A N 1
ATOM 5699 C CA . ARG A 1 724 ? -22.770 18.515 -30.184 1.00 45.41 724 ARG A CA 1
ATOM 5700 C C . ARG A 1 724 ? -21.769 17.407 -30.508 1.00 45.41 724 ARG A C 1
ATOM 5702 O O . ARG A 1 724 ? -22.066 16.553 -31.344 1.00 45.41 724 ARG A O 1
ATOM 5709 N N . ILE A 1 725 ? -20.613 17.397 -29.845 1.00 44.50 725 ILE A N 1
ATOM 5710 C CA . ILE A 1 725 ? -19.601 16.337 -29.970 1.00 44.50 725 ILE A CA 1
ATOM 5711 C C . ILE A 1 725 ? -20.147 15.018 -29.421 1.00 44.50 725 ILE A C 1
ATOM 5713 O O . ILE A 1 725 ? -20.109 14.004 -30.117 1.00 44.50 725 ILE A O 1
ATOM 5717 N N . VAL A 1 726 ? -20.717 15.036 -28.213 1.00 41.16 726 VAL A N 1
ATOM 5718 C CA . VAL A 1 726 ? -21.288 13.842 -27.574 1.00 41.16 726 VAL A CA 1
ATOM 5719 C C . VAL A 1 726 ? -22.427 13.269 -28.418 1.00 41.16 726 VAL A C 1
ATOM 5721 O O . VAL A 1 726 ? -22.423 12.074 -28.698 1.00 41.16 726 VAL A O 1
ATOM 5724 N N . VAL A 1 727 ? -23.339 14.106 -28.923 1.00 45.66 727 VAL A N 1
ATOM 5725 C CA . VAL A 1 727 ? -24.442 13.683 -29.809 1.00 45.66 727 VAL A CA 1
ATOM 5726 C C . VAL A 1 727 ? -23.921 13.084 -31.118 1.00 45.66 727 VAL A C 1
ATOM 5728 O O . VAL A 1 727 ? -24.432 12.066 -31.578 1.00 45.66 727 VAL A O 1
ATOM 5731 N N . SER A 1 728 ? -22.866 13.663 -31.695 1.00 46.25 728 SER A N 1
ATOM 5732 C CA . SER A 1 728 ? -22.245 13.163 -32.927 1.00 46.25 728 SER A CA 1
ATOM 5733 C C . SER A 1 728 ? -21.593 11.791 -32.730 1.00 46.25 728 SER A C 1
ATOM 5735 O O . SER A 1 728 ? -21.762 10.891 -33.553 1.00 46.25 728 SER A O 1
ATOM 5737 N N . ILE A 1 729 ? -20.882 11.606 -31.614 1.00 44.69 729 ILE A N 1
ATOM 5738 C CA . ILE A 1 729 ? -20.233 10.338 -31.260 1.00 44.69 729 ILE A CA 1
ATOM 5739 C C . ILE A 1 729 ? -21.287 9.272 -30.947 1.00 44.69 729 ILE A C 1
ATOM 5741 O O . ILE A 1 729 ? -21.173 8.144 -31.430 1.00 44.69 729 ILE A O 1
ATOM 5745 N N . LEU A 1 730 ? -22.345 9.633 -30.215 1.00 40.56 730 LEU A N 1
ATOM 5746 C CA . LEU A 1 730 ? -23.450 8.731 -29.894 1.00 40.56 730 LEU A CA 1
ATOM 5747 C C . LEU A 1 730 ? -24.201 8.296 -31.161 1.00 40.56 730 LEU A C 1
ATOM 5749 O O . LEU A 1 730 ? -24.487 7.114 -31.329 1.00 40.56 730 LEU A O 1
ATOM 5753 N N . ALA A 1 731 ? -24.446 9.218 -32.097 1.00 45.38 731 ALA A N 1
ATOM 5754 C CA . ALA A 1 731 ? -25.089 8.919 -33.375 1.00 45.38 731 ALA A CA 1
ATOM 5755 C C . ALA A 1 731 ? -24.251 7.958 -34.236 1.00 45.38 731 ALA A C 1
ATOM 5757 O O . ALA A 1 731 ? -24.789 7.005 -34.800 1.00 45.38 731 ALA A O 1
ATOM 5758 N N . ILE A 1 732 ? -22.930 8.158 -34.302 1.00 47.44 732 ILE A N 1
ATOM 5759 C CA . ILE A 1 732 ? -22.014 7.270 -35.035 1.00 47.44 732 ILE A CA 1
ATOM 5760 C C . ILE A 1 732 ? -21.920 5.897 -34.353 1.00 47.44 732 ILE A C 1
ATOM 5762 O O . ILE A 1 732 ? -21.899 4.873 -35.038 1.00 47.44 732 ILE A O 1
ATOM 5766 N N . TYR A 1 733 ? -21.897 5.858 -33.019 1.00 41.84 733 TYR A N 1
ATOM 5767 C CA . TYR A 1 733 ? -21.854 4.621 -32.238 1.00 41.84 733 TYR A CA 1
ATOM 5768 C C . TYR A 1 733 ? -23.132 3.788 -32.416 1.00 41.84 733 TYR A C 1
ATOM 5770 O O . TYR A 1 733 ? -23.054 2.618 -32.794 1.00 41.84 733 TYR A O 1
ATOM 5778 N N . ILE A 1 734 ? -24.308 4.408 -32.269 1.00 46.09 734 ILE A N 1
ATOM 5779 C CA . ILE A 1 734 ? -25.611 3.762 -32.491 1.00 46.09 734 ILE A CA 1
ATOM 5780 C C . ILE A 1 734 ? -25.729 3.283 -33.945 1.00 46.09 734 ILE A C 1
ATOM 5782 O O . ILE A 1 734 ? -26.144 2.151 -34.198 1.00 46.09 734 ILE A O 1
ATOM 5786 N N . ALA A 1 735 ? -25.291 4.089 -34.918 1.00 45.12 735 ALA A N 1
ATOM 5787 C CA . ALA A 1 735 ? -25.293 3.699 -36.327 1.00 45.12 735 ALA A CA 1
ATOM 5788 C C . ALA A 1 735 ? -24.355 2.520 -36.620 1.00 45.12 735 ALA A C 1
ATOM 5790 O O . ALA A 1 735 ? -24.688 1.655 -37.432 1.00 45.12 735 ALA A O 1
ATOM 5791 N N . ARG A 1 736 ? -23.208 2.444 -35.935 1.00 46.25 736 ARG A N 1
ATOM 5792 C CA . ARG A 1 736 ? -22.290 1.304 -36.027 1.00 46.25 736 ARG A CA 1
ATOM 5793 C C . ARG A 1 736 ? -22.910 0.028 -35.471 1.00 46.25 736 ARG A C 1
ATOM 5795 O O . ARG A 1 736 ? -22.711 -1.038 -36.046 1.00 46.25 736 ARG A O 1
ATOM 5802 N N . GLN A 1 737 ? -23.643 0.134 -34.369 1.00 45.44 737 GLN A N 1
ATOM 5803 C CA . GLN A 1 737 ? -24.231 -1.010 -33.676 1.00 45.44 737 GLN A CA 1
ATOM 5804 C C . GLN A 1 737 ? -25.470 -1.550 -34.403 1.00 45.44 737 GLN A C 1
ATOM 5806 O O . GLN A 1 737 ? -25.667 -2.760 -34.463 1.00 45.44 737 GLN A O 1
ATOM 5811 N N . LEU A 1 738 ? -26.259 -0.668 -35.025 1.00 45.47 738 LEU A N 1
ATOM 5812 C CA . LEU A 1 738 ? -27.460 -1.040 -35.778 1.00 45.47 738 LEU A CA 1
ATOM 5813 C C . LEU A 1 738 ? -27.180 -1.439 -37.236 1.00 45.47 738 LEU A C 1
ATOM 5815 O O . LEU A 1 738 ? -27.877 -2.293 -37.779 1.00 45.47 738 LEU A O 1
ATOM 5819 N N . PHE A 1 739 ? -26.181 -0.831 -37.885 1.00 48.47 739 PHE A N 1
ATOM 5820 C CA . PHE A 1 739 ? -25.980 -0.945 -39.339 1.00 48.47 739 PHE A CA 1
ATOM 5821 C C . PHE A 1 739 ? -24.531 -1.263 -39.747 1.00 48.47 739 PHE A C 1
ATOM 5823 O O . PHE A 1 739 ? -24.172 -1.178 -40.925 1.00 48.47 739 PHE A O 1
ATOM 5830 N N . GLY A 1 740 ? -23.684 -1.639 -38.786 1.00 47.03 740 GLY A N 1
ATOM 5831 C CA . GLY A 1 740 ? -22.290 -1.999 -39.022 1.00 47.03 740 GLY A CA 1
ATOM 5832 C C . GLY A 1 740 ? -21.412 -0.817 -39.445 1.00 47.03 740 GLY A C 1
ATOM 5833 O O . GLY A 1 740 ? -21.781 0.356 -39.376 1.00 47.03 740 GLY A O 1
ATOM 5834 N N . THR A 1 741 ? -20.203 -1.126 -39.908 1.00 43.56 741 THR A N 1
ATOM 5835 C CA . THR A 1 741 ? -19.176 -0.137 -40.280 1.00 43.56 741 THR A CA 1
ATOM 5836 C C . THR A 1 741 ? -19.619 0.815 -41.388 1.00 43.56 741 THR A C 1
ATOM 5838 O O . THR A 1 741 ? -19.214 1.973 -41.378 1.00 43.56 741 THR A O 1
ATOM 5841 N N . VAL A 1 742 ? -20.476 0.366 -42.309 1.00 46.03 742 VAL A N 1
ATOM 5842 C CA . VAL A 1 742 ? -20.991 1.200 -43.406 1.00 46.03 742 VAL A CA 1
ATOM 5843 C C . VAL A 1 742 ? -21.981 2.248 -42.887 1.00 46.03 742 VAL A C 1
ATOM 5845 O O . VAL A 1 742 ? -21.905 3.404 -43.297 1.00 46.03 742 VAL A O 1
ATOM 5848 N N . GLY A 1 743 ? -22.852 1.892 -41.935 1.00 43.00 743 GLY A N 1
ATOM 5849 C CA . GLY A 1 743 ? -23.769 2.844 -41.300 1.00 43.00 743 GLY A CA 1
ATOM 5850 C C . GLY A 1 743 ? -23.048 3.921 -40.491 1.00 43.00 743 GLY A C 1
ATOM 5851 O O . GLY A 1 743 ? -23.380 5.100 -40.596 1.00 43.00 743 GLY A O 1
ATOM 5852 N N . ALA A 1 744 ? -21.995 3.534 -39.767 1.00 43.97 744 ALA A N 1
ATOM 5853 C CA . ALA A 1 744 ? -21.128 4.471 -39.052 1.00 43.97 744 ALA A CA 1
ATOM 5854 C C . ALA A 1 744 ? -20.442 5.473 -39.998 1.00 43.97 744 ALA A C 1
ATOM 5856 O O . ALA A 1 744 ? -20.311 6.649 -39.672 1.00 43.97 744 ALA A O 1
ATOM 5857 N N . LEU A 1 745 ? -20.034 5.014 -41.185 1.00 42.41 745 LEU A N 1
ATOM 5858 C CA . LEU A 1 745 ? -19.360 5.834 -42.194 1.00 42.41 745 LEU A CA 1
ATOM 5859 C C . LEU A 1 745 ? -20.312 6.865 -42.814 1.00 42.41 745 LEU A C 1
ATOM 5861 O O . LEU A 1 745 ? -19.954 8.030 -42.957 1.00 42.41 745 LEU A O 1
ATOM 5865 N N . VAL A 1 746 ? -21.546 6.459 -43.123 1.00 46.19 746 VAL A N 1
ATOM 5866 C CA . VAL A 1 746 ? -22.574 7.358 -43.668 1.00 46.19 746 VAL A CA 1
ATOM 5867 C C . VAL A 1 746 ? -22.970 8.422 -42.645 1.00 46.19 746 VAL A C 1
ATOM 5869 O O . VAL A 1 746 ? -23.006 9.605 -42.980 1.00 46.19 746 VAL A O 1
ATOM 5872 N N . VAL A 1 747 ? -23.203 8.031 -41.389 1.00 49.59 747 VAL A N 1
ATOM 5873 C CA . VAL A 1 747 ? -23.525 8.986 -40.317 1.00 49.59 747 VAL A CA 1
ATOM 5874 C C . VAL A 1 747 ? -22.330 9.885 -40.000 1.00 49.59 747 VAL A C 1
ATOM 5876 O O . VAL A 1 747 ? -22.517 11.081 -39.809 1.00 49.59 747 VAL A O 1
ATOM 5879 N N . GLY A 1 748 ? -21.100 9.368 -40.059 1.00 43.47 748 GLY A N 1
ATOM 5880 C CA . GLY A 1 748 ? -19.883 10.170 -39.918 1.00 43.47 748 GLY A CA 1
ATOM 5881 C C . GLY A 1 748 ? -19.732 11.245 -40.999 1.00 43.47 748 GLY A C 1
ATOM 5882 O O . GLY A 1 748 ? -19.329 12.365 -40.694 1.00 43.47 748 GLY A O 1
ATOM 5883 N N . ILE A 1 749 ? -20.119 10.952 -42.244 1.00 47.44 749 ILE A N 1
ATOM 5884 C CA . ILE A 1 749 ? -20.124 11.937 -43.338 1.00 47.44 749 ILE A CA 1
ATOM 5885 C C . ILE A 1 749 ? -21.206 13.001 -43.116 1.00 47.44 749 ILE A C 1
ATOM 5887 O O . ILE A 1 749 ? -20.949 14.181 -43.338 1.00 47.44 749 ILE A O 1
ATOM 5891 N N . ILE A 1 750 ? -22.396 12.612 -42.647 1.00 48.62 750 ILE A N 1
ATOM 5892 C CA . ILE A 1 750 ? -23.496 13.548 -42.351 1.00 48.62 750 ILE A CA 1
ATOM 5893 C C . ILE A 1 750 ? -23.125 14.472 -41.188 1.00 48.62 750 ILE A C 1
ATOM 5895 O O . ILE A 1 750 ? -23.314 15.680 -41.286 1.00 48.62 750 ILE A O 1
ATOM 5899 N N . VAL A 1 751 ? -22.525 13.926 -40.128 1.00 51.72 751 VAL A N 1
ATOM 5900 C CA . VAL A 1 751 ? -21.958 14.705 -39.021 1.00 51.72 751 VAL A CA 1
ATOM 5901 C C . VAL A 1 751 ? -20.883 15.656 -39.550 1.00 51.72 751 VAL A C 1
ATOM 5903 O O . VAL A 1 751 ? -20.939 16.848 -39.272 1.00 51.72 751 VAL A O 1
ATOM 5906 N N . GLY A 1 752 ? -19.951 15.183 -40.380 1.00 42.31 752 GLY A N 1
ATOM 5907 C CA . GLY A 1 752 ? -18.939 16.044 -40.999 1.00 42.31 752 GLY A CA 1
ATOM 5908 C C . GLY A 1 752 ? -19.549 17.186 -41.822 1.00 42.31 752 GLY A C 1
ATOM 5909 O O . GLY A 1 752 ? -19.112 18.328 -41.723 1.00 42.31 752 GLY A O 1
ATOM 5910 N N . LEU A 1 753 ? -20.611 16.919 -42.581 1.00 45.72 753 LEU A N 1
ATOM 5911 C CA . LEU A 1 753 ? -21.328 17.944 -43.342 1.00 45.72 753 LEU A CA 1
ATOM 5912 C C . LEU A 1 753 ? -22.114 18.908 -42.449 1.00 45.72 753 LEU A C 1
ATOM 5914 O O . LEU A 1 753 ? -22.191 20.085 -42.772 1.00 45.72 753 LEU A O 1
ATOM 5918 N N . TRP A 1 754 ? -22.645 18.458 -41.316 1.00 47.44 754 TRP A N 1
ATOM 5919 C CA . TRP A 1 754 ? -23.308 19.322 -40.337 1.00 47.44 754 TRP A CA 1
ATOM 5920 C C . TRP A 1 754 ? -22.322 20.274 -39.641 1.00 47.44 754 TRP A C 1
ATOM 5922 O O . TRP A 1 754 ? -22.634 21.439 -39.402 1.00 47.44 754 TRP A O 1
ATOM 5932 N N . TRP A 1 755 ? -21.096 19.810 -39.390 1.00 46.94 755 TRP A N 1
ATOM 5933 C CA . TRP A 1 755 ? -20.030 20.617 -38.792 1.00 46.94 755 TRP A CA 1
ATOM 5934 C C . TRP A 1 755 ? -19.462 21.672 -39.744 1.00 46.94 755 TRP A C 1
ATOM 5936 O O . TRP A 1 755 ? -19.126 22.777 -39.317 1.00 46.94 755 TRP A O 1
ATOM 5946 N N . VAL A 1 756 ? -19.338 21.340 -41.031 1.00 40.28 756 VAL A N 1
ATOM 5947 C CA . VAL A 1 756 ? -18.613 22.178 -41.999 1.00 40.28 756 VAL A CA 1
ATOM 5948 C C . VAL A 1 756 ? -19.553 22.881 -42.991 1.00 40.28 756 VAL A C 1
ATOM 5950 O O . VAL A 1 756 ? -19.197 23.908 -43.565 1.00 40.28 756 VAL A O 1
ATOM 5953 N N . GLY A 1 757 ? -20.789 22.406 -43.144 1.00 38.31 757 GLY A N 1
ATOM 5954 C CA . GLY A 1 757 ? -21.830 22.975 -44.007 1.00 38.31 757 GLY A CA 1
ATOM 5955 C C . GLY A 1 757 ? -22.074 24.472 -43.794 1.00 38.31 757 GLY A C 1
ATOM 5956 O O . GLY A 1 757 ? -22.036 25.213 -44.781 1.00 38.31 757 GLY A O 1
ATOM 5957 N N . PRO A 1 758 ? -22.197 24.964 -42.543 1.00 41.91 758 PRO A N 1
ATOM 5958 C CA . PRO A 1 758 ? -22.378 26.391 -42.277 1.00 41.91 758 PRO A CA 1
ATOM 5959 C C . PRO A 1 758 ? -21.216 27.264 -42.775 1.00 41.91 758 PRO A C 1
ATOM 5961 O O . PRO A 1 758 ? -21.430 28.414 -43.147 1.00 41.91 758 PRO A O 1
ATOM 5964 N N . MET A 1 759 ? -19.990 26.728 -42.854 1.00 36.50 759 MET A N 1
ATOM 5965 C CA . MET A 1 759 ? -18.820 27.454 -43.379 1.00 36.50 759 MET A CA 1
ATOM 5966 C C . MET A 1 759 ? -18.837 27.597 -44.909 1.00 36.50 759 MET A C 1
ATOM 5968 O O . MET A 1 759 ? -18.137 28.448 -45.464 1.00 36.50 759 MET A O 1
ATOM 5972 N N . PHE A 1 760 ? -19.648 26.783 -45.584 1.00 35.16 760 PHE A N 1
ATOM 5973 C CA . PHE A 1 760 ? -19.857 26.797 -47.031 1.00 35.16 760 PHE A CA 1
ATOM 5974 C C . PHE A 1 760 ? -21.254 27.308 -47.430 1.00 35.16 760 PHE A C 1
ATOM 5976 O O . PHE A 1 760 ? -21.594 27.270 -48.609 1.00 35.16 760 PHE A O 1
ATOM 5983 N N . GLY A 1 761 ? -22.044 27.812 -46.473 1.00 30.92 761 GLY A N 1
ATOM 5984 C CA . GLY A 1 761 ? -23.383 28.363 -46.713 1.00 30.92 761 GLY A CA 1
ATOM 5985 C C . GLY A 1 761 ? -24.502 27.322 -46.838 1.00 30.92 761 GLY A C 1
ATOM 5986 O O . GLY A 1 761 ? -25.587 27.656 -47.305 1.00 30.92 761 GLY A O 1
ATOM 5987 N N . PHE A 1 762 ? -24.263 26.073 -46.430 1.00 34.09 762 PHE A N 1
ATOM 5988 C CA . PHE A 1 762 ? -25.282 25.024 -46.359 1.00 34.09 762 PHE A CA 1
ATOM 5989 C C . PHE A 1 762 ? -25.783 24.872 -44.914 1.00 34.09 762 PHE A C 1
ATOM 5991 O O . PHE A 1 762 ? -24.985 24.659 -44.002 1.00 34.09 762 PHE A O 1
ATOM 5998 N N . HIS A 1 763 ? -27.098 24.946 -44.700 1.00 39.62 763 HIS A N 1
ATOM 5999 C CA . HIS A 1 763 ? -27.728 24.663 -43.406 1.00 39.62 763 HIS A CA 1
ATOM 6000 C C . HIS A 1 763 ? -28.478 23.328 -43.491 1.00 39.62 763 HIS A C 1
ATOM 6002 O O . HIS A 1 763 ? -29.240 23.117 -44.436 1.00 39.62 763 HIS A O 1
ATOM 6008 N N . LEU A 1 764 ? -28.195 22.427 -42.545 1.00 39.84 764 LEU A N 1
ATOM 6009 C CA . LEU A 1 764 ? -28.717 21.061 -42.452 1.00 39.84 764 LEU A CA 1
ATOM 6010 C C . LEU A 1 764 ? -29.464 20.888 -41.133 1.00 39.84 764 LEU A C 1
ATOM 6012 O O . LEU A 1 764 ? -28.900 21.343 -40.107 1.00 39.84 764 LEU A O 1
#

Sequence (764 aa):
MLFSKIFSFLKRERKDREGKKKGNEQRRERKKALTSATLILMLLVSIYSEPVAALDLKSLFSKSPAGFLYNFWKGYFSTVKNNGLGAIAGAWAGCKVGGAVGAAIGSVVPGVGNAVGGALGCIGGAVAGAFFGASAEQKLKDKITNSRIYKWIFGNNDKEKTSLSILQPRNISYNEYASKTTLLEVFNTTFVNMSELLQAEAKDFQELMARLAPKIGEYDLEEADGNVGEFKNVEIEGPYNIYGFSAIPIKFTLSPRGNEEVKDPICLTSVSIYAYTKDGRKLWTRTWTFKPGEKCGEEGTVWSFETVLKGPDPYVNEIDKIINGLADADTVQKLYLATPADEPYEIVAEVHGIRMIYYNKGGQWIFDHNETISARWRTSSAYKHLAAGRIEIGGFREGTLPVDMKDDPKASMFVPYLMRGSGAASNIIVRAWANPLHIVNATSTFKFYVGANTKFFDELINDFKVEISDESRIVVYRILKDGHWELAATLPMNGLASLGDLRSPTHLEGAVTYHESSNVASYRVFFAIKAYVKRDDGIKIPIWLLIEPNIAVMSNVGRVVRLDPTFRQIEDLTSDNEWSAYDAEQARALVDTVIKQLKDKIETAEYWIERGSQLGNKDVVEYAKKAKEHYEEAIRYAEKIKSANNINDVIRYLEIVRDEEIAGDYYLEAARQASFNNKEQAETLAETAEKVSKVANKYKGGVAALPIPTDWSDIRELVPFIIRIVVSILAIYIARQLFGTVGALVVGIIVGLWWVGPMFGFHL

Radius of gyration: 36.71 Å; chains: 1; bounding box: 82×82×128 Å

InterPro domains:
  IPR043114 T26-6p, C-terminal domain superfamily [G3DSA:1.20.120.870] (567-702)
  IPR048730 T26-6p, C-terminal domain [PF20984] (566-700)
  IPR054315 T26-6p, immunoglobulin-like domain 1 [PF22092] (233-361)
  IPR054316 T26-6p, second immunoglobulin-like domain [PF22265] (420-554)

Organism: NCBI:txid1609559

Foldseek 3Di:
DPVVVVVVVVVVVVVVVVVVVVVVVVVVVVVVVVVVVVVVVVVVPVVDPDDDPDDPPVVVPPDDPVVVVVVVVVVVCVCCVPFAPQLVVQLVVLLVVQLVQLVVVCPVDPDQSNLVSSVVSNVLSNVQSVVVTGPDDPVVVVVVCPDPVVCVQPPDDDDDPDDDPLQAFDFDDLVCLVVVVLLVVLQVFDFAAPVCVVVVLVVLLVVLLVVLQFDKDFFAWDDKDFPPVQKPPWTWMWGLAFAFFAKIKIKTKIDGDDDPVFPKKKFWQKKWKFKAWPVGDTFPIDMDGDDVPGRIDDPPDMDMDMWIYTFDDPLLVLLVCVLVQNDWPVSQVCQFQDWSLVIDIKMKMKTKIKIFHWDDDPNDTDTDDIDIGIMMIIGPCPSVSYDTFKDWDDWRLLQADFPLCVVPVSQQTWTWFTKIGGWRCSFKDKIWIKRRHAEAQDKIKIKIWMATSPSRHVVRDPPDDWFKKKWKKKWKWFQWLQRITHTDAIVVRPGTDIPGGRNDIDIDMDMDHRYDDPGTLWMWIKMKMWMWTQIPVRDTDIIIIIMTGNHAYAYPVLVPDDLSVLLVVLSVLPVVVDHDPVSLVVLVVSLVSVLVSLVVLLVLLVVQLVLCVVVVNVLLNVLSVLLNVLSVQLNVLSVVLSVDPGSSSNSLSSLLNVLSNSLSSLSSSLSSCVSSVNNSSSVSSNVSSVSSNLSSDSRVGGSSSDDDDPDDVPCPVCVVVSVLSSVLVVCLVVLCVPPNPVSSVVSNVVSVCCVCVVVVVHHD

pLDDT: mean 71.72, std 24.41, range [25.66, 98.25]